Protein 8ZMX (pdb70)

Nearest PDB structures (foldseek):
  8zmx-assembly1_A  TM=1.003E+00  e=3.576E-65  Bacillus thermozeamaize
  8zmx-assembly1_C-4  TM=9.922E-01  e=1.047E-55  Bacillus thermozeamaize
  3wyc-assembly1_B  TM=9.038E-01  e=1.986E-25  Ureibacillus thermosphaericus
  5gz3-assembly1_B  TM=9.061E-01  e=7.582E-25  Ureibacillus thermosphaericus
  5gz3-assembly1_A  TM=8.830E-01  e=1.574E-24  Ureibacillus thermosphaericus

Sequence (858 aa):
TERPIRVAIIGYGNIGQYALQAVEEAPDMELAGVVRRQSSLEKPLPRELHGVSVVSDVSALGQVDVAVLCTPTRETPAIAKELLARGIHTIDSFDIHQEIVQVRHELDEVARAHQAVAILAAGTDPGTCSMIRSILEFMAPYGITYTNVGPGMSMGHSVAVKAIEGVKDALALTIPIGTGLHRRMVYVELKERILQDPYFVHDETHVLQVDDVKQLIDRGIGVRMERKGVSGQTQNQLFTYEMRINNPALTSQVMIASARAAMRQKPGAYTMIEIPIIDFLYGDRDELIRRLVTERPIRVAIIGYGNIGQYALQAVEEAPDMELAGVVRRQSSLEKPLPRELHGVSVVSDVSALGQVDVAVLCTPTRETPAIAKELLARGIHTIDSFDIHQEIVQVRHELDEVARAHQAVAILAAGTDPGTCSMIRSILEFMAPYGITYTNVGPGMSMGHSVAVKAIEGVKDALALTIPIGTGLHRRMVYVEERILQDDETHVLQVDDVKQLIDRGIGVRMERKGVSGQTQNQLFTYEMRINNPALTSQVMIASARAAMRQKPGAYTMIEIPIIDFLYGDRDELIRRLVRTERPIRVAIIGYGNIGQYALQAVEEAPDMELAGVVRRQSSLEKPLPGVSVVSDVSALGQVDVAVLCTPTRETPAIAKELLARGIHTIDSFDIHQEIVQVRHELDEVARAHQAVAILAAGTDPGTCSMIRSILEFMAPYGITYTNVGPGMSMGHSVAVKAIEGVKDALALTIPIGTGLHRRMVYVFVHDETHVLQVDDVKQLIDRGIGVRMERKGVSGQTQNQLFTYEMRINNPALTSQVMIASARAAMRQKPGAYTMIEIPIIDFLYGDRDELIRRLV

Foldseek 3Di:
DPQAAEEEEEDCDLLNVLLQVLQVPDPRHDYLAYADDPVVVVPDDDPVCVVGHYYNDCVVSPHHQEYEYPDDLVCPLVVQLVCLLVQHEYEYQRPDVVCVVVSQVVQFVSQLVRFFEYEYNPFPCSRVVVQVVVVVCLQFVFWDKAKFKAWAFDVVVLVVQCPDPQFVHKTKIWHGPDPNATAIEMETERVPDPPPCPPCPVHHYDYHYDHDVVVVHDQWIKMKMWIFHHRPHDGGDIDIDMDTDRRSNRRSNSRVLVSQLRVPDGTGYHYPNVGPPVSSDDDDPVVCVVVPD/DDAAAEEEEEACDDLNVLLVVLQVVPPRHDYLAYAYDPVCVVDDDDPVCVVGPYYNDCVVSPDHQEYEYPDDQVCVLVVLLVCLLQVHEYEYLRPPVVCCVVSQVVSFVSQQVRFYEYAYNPFVVSHVVVLVVVVVCVQFVFWDKAKFKAWAWDDCVLVVVCDPDPQVHKTWIWHGPDRNATEIEIEGCDDDDPVHHYDYYYDVDRVVVDDQWIKIWMWIFHHRPNRGGDIDIDMDIDRRSNRGSNRRVLVSQLRVVDTGGYHYRNRGPPQSSDDDDPVVCVVVPD/DDDAAAEEEEEACDPLNVLLVVLQVPPPRHDYLAYAYDPVCVPPDDPVGHYYNDCVVSPDHQEYEYPDDQVCVLVVQLVCLLVLHEYEEQRDDVVCVVVSQVVQFVSQQVSFYEYEYNCFPCSHVVVVVVVVVCQQFVFWDKAKFKAKAFDVVVQVVVCPDDDQHGKTKIWHGPDRNDTEIEMECHPPHHYHYYYDDDRVVVHDQKIKIKMWIFGHGPHRGGDIDIDIDTGRRSNRGSNSRVLVRQLRVVDTGGYDYPNVGPPCSSDDDDPVVCVVVPD

Radius of gyration: 31.85 Å; Cα contacts (8 Å, |Δi|>4): 1943; chains: 3; bounding box: 100×87×89 Å

InterPro domains:
  IPR000683 Gfo/Idh/MocA-like oxidoreductase, N-terminal [PF01408] (10-96)
  IPR010190 Diaminopimelate dehydrogenase, Ddh [PIRSF025648] (9-307)
  IPR010190 Diaminopimelate dehydrogenase, Ddh [TIGR01921] (10-307)
  IPR032094 Meso-diaminopimelate D-dehydrogenase, C-terminal [PF16654] (128-186)
  IPR036291 NAD(P)-binding domain superfamily [SSF51735] (9-148)

Structure (mmCIF, N/CA/C/O backbone):
data_8ZMX
#
_entry.id   8ZMX
#
_cell.length_a   157.090
_cell.length_b   157.090
_cell.length_c   111.450
_cell.angle_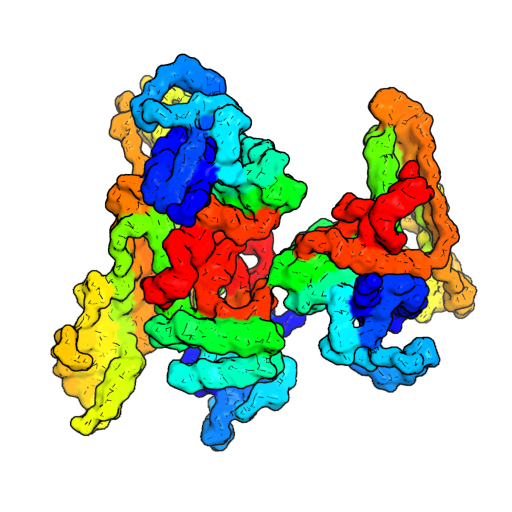alpha   90.00
_cell.angle_beta   90.00
_cell.angle_gamma   90.00
#
_symmetry.space_group_name_H-M   'P 43 21 2'
#
loop_
_entity.id
_entity.type
_entity.pdbx_description
1 polymer 'Meso-diaminopimelate D-dehydrogenase'
2 non-polymer 'NADP NICOTINAMIDE-ADENINE-DINUCLEOTIDE PHOSPHATE'
3 water water
#
loop_
_atom_site.group_PDB
_atom_site.id
_atom_site.type_symbol
_atom_site.label_atom_id
_atom_site.label_alt_id
_atom_site.label_comp_id
_atom_site.label_asym_id
_atom_site.label_entity_id
_atom_site.label_seq_id
_atom_site.pdbx_PDB_ins_code
_atom_site.Cartn_x
_atom_site.Cartn_y
_atom_site.Cartn_z
_atom_site.occupancy
_atom_site.B_iso_or_equiv
_atom_site.auth_seq_id
_atom_site.auth_comp_id
_atom_site.auth_asym_id
_atom_site.auth_atom_id
_atom_site.pdbx_PDB_model_num
ATOM 1 N N . THR A 1 12 ? 3.476 -0.495 23.989 1.00 76.96 6 THR A N 1
ATOM 2 C CA . THR A 1 12 ? 3.514 -1.611 24.927 1.00 73.09 6 THR A CA 1
ATOM 3 C C . THR A 1 12 ? 4.704 -1.545 25.918 1.00 76.22 6 THR A C 1
ATOM 4 O O . THR A 1 12 ? 4.835 -2.437 26.761 1.00 85.50 6 THR A O 1
ATOM 8 N N . GLU A 1 13 ? 5.538 -0.498 25.799 1.00 58.72 7 GLU A N 1
ATOM 9 C CA . GLU A 1 13 ? 6.652 -0.117 26.694 1.00 71.48 7 GLU A CA 1
ATOM 10 C C . GLU A 1 13 ? 7.983 -0.200 25.957 1.00 71.11 7 GLU A C 1
ATOM 11 O O . GLU A 1 13 ? 8.579 0.837 25.650 1.00 71.25 7 GLU A O 1
ATOM 17 N N . ARG A 1 14 ? 8.467 -1.410 25.681 1.00 62.77 8 ARG A N 1
ATOM 18 C CA . ARG A 1 14 ? 9.608 -1.604 24.790 1.00 63.82 8 ARG A CA 1
ATOM 19 C C . ARG A 1 14 ? 9.174 -2.588 23.715 1.00 62.08 8 ARG A C 1
ATOM 20 O O . ARG A 1 14 ? 9.254 -3.807 23.924 1.00 61.57 8 ARG A O 1
ATOM 28 N N . PRO A 1 15 ? 8.728 -2.113 22.556 1.00 67.18 9 PRO A N 1
ATOM 29 C CA . PRO A 1 15 ? 8.184 -3.027 21.538 1.00 61.98 9 PRO A CA 1
ATOM 30 C C . PRO A 1 15 ? 9.195 -4.055 21.045 1.00 59.83 9 PRO A C 1
ATOM 31 O O . PRO A 1 15 ? 10.406 -3.901 21.187 1.00 57.27 9 PRO A O 1
ATOM 35 N N . ILE A 1 16 ? 8.665 -5.125 20.447 1.00 63.24 10 ILE A N 1
ATOM 36 C CA . ILE A 1 16 ? 9.495 -6.156 19.828 1.00 59.38 10 ILE A CA 1
ATOM 37 C C . ILE A 1 16 ? 10.048 -5.617 18.508 1.00 62.90 10 ILE A C 1
ATOM 38 O O . ILE A 1 16 ? 9.286 -5.174 17.634 1.00 61.96 10 ILE A O 1
ATOM 43 N N . ARG A 1 17 ? 11.382 -5.625 18.362 1.00 57.32 11 ARG A N 1
ATOM 44 C CA . ARG A 1 17 ? 12.025 -5.158 17.131 1.00 56.90 11 ARG A CA 1
ATOM 45 C C . ARG A 1 17 ? 12.137 -6.310 16.140 1.00 57.81 11 ARG A C 1
ATOM 46 O O . ARG A 1 17 ? 12.849 -7.298 16.390 1.00 56.18 11 ARG A O 1
ATOM 54 N N . VAL A 1 18 ? 11.455 -6.175 15.009 1.00 53.84 12 VAL A N 1
ATOM 55 C CA . VAL A 1 18 ? 11.310 -7.261 14.042 1.00 53.92 12 VAL A CA 1
ATOM 56 C C . VAL A 1 18 ? 12.024 -6.865 12.766 1.00 53.04 12 VAL A C 1
ATOM 57 O O . VAL A 1 18 ? 11.908 -5.722 12.304 1.00 58.67 12 VAL A O 1
ATOM 61 N N . ALA A 1 19 ? 12.783 -7.800 12.218 1.00 50.96 13 ALA A N 1
ATOM 62 C CA . ALA A 1 19 ? 13.458 -7.642 10.941 1.00 56.86 13 ALA A CA 1
ATOM 63 C C . ALA A 1 19 ? 12.803 -8.562 9.918 1.00 56.99 13 ALA A C 1
ATOM 64 O O . ALA A 1 19 ? 12.513 -9.722 10.215 1.00 57.22 13 ALA A O 1
ATOM 66 N N . ILE A 1 20 ? 12.570 -8.056 8.714 1.00 55.70 14 ILE A N 1
ATOM 67 C CA . ILE A 1 20 ? 12.020 -8.862 7.632 1.00 58.23 14 ILE A CA 1
ATOM 68 C C . ILE A 1 20 ? 13.160 -9.294 6.711 1.00 57.25 14 ILE A C 1
ATOM 69 O O . ILE A 1 20 ? 13.928 -8.454 6.231 1.00 62.27 14 ILE A O 1
ATOM 74 N N . ILE A 1 21 ? 13.274 -10.594 6.462 1.00 52.59 15 ILE A N 1
ATOM 75 C CA . ILE A 1 21 ? 14.379 -11.161 5.690 1.00 56.89 15 ILE A CA 1
ATOM 76 C C . ILE A 1 21 ? 13.851 -11.616 4.336 1.00 58.80 15 ILE A C 1
ATOM 77 O O . ILE A 1 21 ? 13.174 -12.646 4.237 1.00 58.88 15 ILE A O 1
ATOM 82 N N . GLY A 1 22 ? 14.184 -10.875 3.281 1.00 62.23 16 GLY A N 1
ATOM 83 C CA . GLY A 1 22 ? 13.647 -11.178 1.968 1.00 62.81 16 GLY A CA 1
ATOM 84 C C . GLY A 1 22 ? 12.392 -10.385 1.688 1.00 63.04 16 GLY A C 1
ATOM 85 O O . GLY A 1 22 ? 11.355 -10.586 2.330 1.00 65.66 16 GLY A O 1
ATOM 86 N N . TYR A 1 23 ? 12.486 -9.464 0.739 1.00 63.18 17 TYR A N 1
ATOM 87 C CA . TYR A 1 23 ? 11.377 -8.589 0.391 1.00 60.92 17 TYR A CA 1
ATOM 88 C C . TYR A 1 23 ? 10.718 -9.072 -0.902 1.00 65.36 17 TYR A C 1
ATOM 89 O O . TYR A 1 23 ? 10.819 -8.451 -1.960 1.00 74.45 17 TYR A O 1
ATOM 98 N N . GLY A 1 24 ? 10.050 -10.214 -0.799 1.00 64.25 18 GLY A N 1
ATOM 99 C CA . GLY A 1 24 ? 9.193 -10.772 -1.841 1.00 65.34 18 GLY A CA 1
ATOM 100 C C . GLY A 1 24 ? 7.720 -10.575 -1.527 1.00 67.86 18 GLY A C 1
ATOM 101 O O . GLY A 1 24 ? 7.335 -9.642 -0.807 1.00 61.58 18 GLY A O 1
ATOM 102 N N . ASN A 1 25 ? 6.875 -11.464 -2.067 1.00 62.15 19 ASN A N 1
ATOM 103 C CA . ASN A 1 25 ? 5.447 -11.350 -1.782 1.00 65.46 19 ASN A CA 1
ATOM 104 C C . ASN A 1 25 ? 5.183 -11.300 -0.285 1.00 64.31 19 ASN A C 1
ATOM 105 O O . ASN A 1 25 ? 4.546 -10.373 0.221 1.00 64.19 19 ASN A O 1
ATOM 110 N N . ILE A 1 26 ? 5.683 -12.302 0.440 1.00 62.58 20 ILE A N 1
ATOM 111 C CA . ILE A 1 26 ? 5.427 -12.397 1.869 1.00 56.14 20 ILE A CA 1
ATOM 112 C C . ILE A 1 26 ? 6.057 -11.245 2.644 1.00 61.38 20 ILE A C 1
ATOM 113 O O . ILE A 1 26 ? 5.491 -10.782 3.643 1.00 59.70 20 ILE A O 1
ATOM 118 N N . GLY A 1 27 ? 7.219 -10.758 2.209 1.00 59.58 21 GLY A N 1
ATOM 119 C CA . GLY A 1 27 ? 7.838 -9.647 2.912 1.00 60.60 21 GLY A CA 1
ATOM 120 C C . GLY A 1 27 ? 7.050 -8.352 2.797 1.00 60.35 21 GLY A C 1
ATOM 121 O O . GLY A 1 27 ? 7.004 -7.556 3.742 1.00 57.04 21 GLY A O 1
ATOM 122 N N . GLN A 1 28 ? 6.426 -8.110 1.642 1.00 57.98 22 GLN A N 1
ATOM 123 C CA . GLN A 1 28 ? 5.624 -6.897 1.539 1.00 59.03 22 GLN A CA 1
ATOM 124 C C . GLN A 1 28 ? 4.406 -6.976 2.440 1.00 56.96 22 GLN A C 1
ATOM 125 O O . GLN A 1 28 ? 4.071 -6.001 3.119 1.00 56.77 22 GLN A O 1
ATOM 131 N N . TYR A 1 29 ? 3.754 -8.136 2.500 1.00 56.85 23 TYR A N 1
ATOM 132 C CA . TYR A 1 29 ? 2.612 -8.254 3.396 1.00 53.58 23 TYR A CA 1
ATOM 133 C C . TYR A 1 29 ? 3.042 -8.226 4.857 1.00 52.85 23 TYR A C 1
ATOM 134 O O . TYR A 1 29 ? 2.398 -7.554 5.682 1.00 49.25 23 TYR A O 1
ATOM 143 N N . ALA A 1 30 ? 4.152 -8.913 5.181 1.00 52.21 24 ALA A N 1
ATOM 144 C CA . ALA A 1 30 ? 4.690 -8.941 6.549 1.00 56.87 24 ALA A CA 1
ATOM 145 C C . ALA A 1 30 ? 5.010 -7.554 7.074 1.00 50.37 24 ALA A C 1
ATOM 146 O O . ALA A 1 30 ? 4.880 -7.301 8.277 1.00 50.61 24 ALA A O 1
ATOM 148 N N . LEU A 1 31 ? 5.407 -6.641 6.193 1.00 52.61 25 LEU A N 1
ATOM 149 C CA . LEU A 1 31 ? 5.658 -5.267 6.622 1.00 55.77 25 LEU A CA 1
ATOM 150 C C . LEU A 1 31 ? 4.382 -4.603 7.125 1.00 56.01 25 LEU A C 1
ATOM 151 O O . LEU A 1 31 ? 4.393 -3.916 8.153 1.00 58.07 25 LEU A O 1
ATOM 156 N N . GLN A 1 32 ? 3.265 -4.811 6.425 1.00 54.66 26 GLN A N 1
ATOM 157 C CA . GLN A 1 32 ? 1.982 -4.333 6.925 1.00 54.45 26 GLN A CA 1
ATOM 158 C C . GLN A 1 32 ? 1.600 -4.995 8.246 1.00 57.77 26 GLN A C 1
ATOM 159 O O . GLN A 1 32 ? 1.124 -4.316 9.167 1.00 62.42 26 GLN A O 1
ATOM 165 N N . ALA A 1 33 ? 1.786 -6.314 8.365 1.00 48.71 27 ALA A N 1
ATOM 166 C CA . ALA A 1 33 ? 1.483 -6.971 9.636 1.00 50.75 27 ALA A CA 1
ATOM 167 C C . ALA A 1 33 ? 2.302 -6.385 10.777 1.00 53.27 27 ALA A C 1
ATOM 168 O O . ALA A 1 33 ? 1.772 -6.125 11.865 1.00 53.72 27 ALA A O 1
ATOM 170 N N . VAL A 1 34 ? 3.605 -6.182 10.557 1.00 53.40 28 VAL A N 1
ATOM 171 C CA . VAL A 1 34 ? 4.443 -5.580 11.597 1.00 54.93 28 VAL A CA 1
ATOM 172 C C . VAL A 1 34 ? 3.933 -4.183 11.950 1.00 54.62 28 VAL A C 1
ATOM 173 O O . VAL A 1 34 ? 3.798 -3.822 13.131 1.00 55.27 28 VAL A O 1
ATOM 177 N N . GLU A 1 35 ? 3.628 -3.379 10.929 1.00 54.79 29 GLU A N 1
ATOM 178 C CA . GLU A 1 35 ? 3.144 -2.031 11.192 1.00 55.70 29 GLU A CA 1
ATOM 179 C C . GLU A 1 35 ? 1.922 -2.068 12.097 1.00 58.55 29 GLU A C 1
ATOM 180 O O . GLU A 1 35 ? 1.915 -1.456 13.169 1.00 61.30 29 GLU A O 1
ATOM 186 N N . GLU A 1 36 ? 0.913 -2.863 11.721 1.00 60.85 30 GLU A N 1
ATOM 187 C CA . GLU A 1 36 ? -0.356 -2.906 12.445 1.00 56.10 30 GLU A CA 1
ATOM 188 C C . GLU A 1 36 ? -0.227 -3.486 13.852 1.00 55.36 30 GLU A C 1
ATOM 189 O O . GLU A 1 36 ? -1.071 -3.205 14.707 1.00 58.61 30 GLU A O 1
ATOM 195 N N . ALA A 1 37 ? 0.762 -4.336 14.103 1.00 50.57 31 ALA A N 1
ATOM 196 C CA . ALA A 1 37 ? 0.813 -5.011 15.390 1.00 49.90 31 ALA A CA 1
ATOM 197 C C . ALA A 1 37 ? 1.205 -4.008 16.478 1.00 57.04 31 ALA A C 1
ATOM 198 O O . ALA A 1 37 ? 2.198 -3.280 16.327 1.00 57.93 31 ALA A O 1
ATOM 200 N N . PRO A 1 38 ? 0.464 -3.949 17.583 1.00 55.02 32 PRO A N 1
ATOM 201 C CA . PRO A 1 38 ? 0.707 -2.901 18.582 1.00 51.77 32 PRO A CA 1
ATOM 202 C C . PRO A 1 38 ? 1.940 -3.124 19.415 1.00 60.96 32 PRO A C 1
ATOM 203 O O . PRO A 1 38 ? 2.462 -2.150 19.972 1.00 61.24 32 PRO A O 1
ATOM 207 N N . ASP A 1 39 ? 2.398 -4.366 19.565 1.00 60.50 33 ASP A N 1
ATOM 208 C CA . ASP A 1 39 ? 3.553 -4.662 20.402 1.00 59.90 33 ASP A CA 1
ATOM 209 C C . ASP A 1 39 ? 4.848 -4.791 19.598 1.00 62.17 33 ASP A C 1
ATOM 210 O O . ASP A 1 39 ? 5.864 -5.222 20.152 1.00 62.28 33 ASP A O 1
ATOM 215 N N . MET A 1 40 ? 4.859 -4.402 18.324 1.00 53.54 34 MET A N 1
ATOM 216 C CA . MET A 1 40 ? 6.085 -4.541 17.566 1.00 56.54 34 MET A CA 1
ATOM 217 C C . MET A 1 40 ? 6.318 -3.312 16.717 1.00 58.13 34 MET A C 1
ATOM 218 O O . MET A 1 40 ? 5.383 -2.584 16.383 1.00 60.48 34 MET A O 1
ATOM 223 N N . GLU A 1 41 ? 7.588 -3.141 16.329 1.00 57.63 35 GLU A N 1
ATOM 224 C CA . GLU A 1 41 ? 8.048 -2.086 15.443 1.00 56.16 35 GLU A CA 1
ATOM 225 C C . GLU A 1 41 ? 9.063 -2.685 14.478 1.00 54.05 35 GLU A C 1
ATOM 226 O O . GLU A 1 41 ? 9.793 -3.617 14.827 1.00 52.18 35 GLU A O 1
ATOM 232 N N . LEU A 1 42 ? 9.090 -2.162 13.253 1.00 49.31 36 LEU A N 1
ATOM 233 C CA . LEU A 1 42 ? 9.967 -2.697 12.222 1.00 52.23 36 LEU A CA 1
ATOM 234 C C . LEU A 1 42 ? 11.401 -2.224 12.439 1.00 59.29 36 LEU A C 1
ATOM 235 O O . LEU A 1 42 ? 11.654 -1.026 12.558 1.00 60.12 36 LEU A O 1
ATOM 240 N N . ALA A 1 43 ? 12.341 -3.163 12.482 1.00 57.55 37 ALA A N 1
ATOM 241 C CA . ALA A 1 43 ? 13.751 -2.815 12.625 1.00 61.99 37 ALA A CA 1
ATOM 242 C C . ALA A 1 43 ? 14.411 -2.505 11.288 1.00 59.02 37 ALA A C 1
ATOM 243 O O . ALA A 1 43 ? 15.374 -1.739 11.233 1.00 59.17 37 ALA A O 1
ATOM 245 N N . GLY A 1 44 ? 13.900 -3.072 10.224 1.00 57.81 38 GLY A N 1
ATOM 246 C CA . GLY A 1 44 ? 14.487 -2.920 8.913 1.00 60.38 38 GLY A CA 1
ATOM 247 C C . GLY A 1 44 ? 14.180 -4.156 8.098 1.00 60.36 38 GLY A C 1
ATOM 248 O O . GLY A 1 44 ? 13.586 -5.121 8.583 1.00 56.49 38 GLY A O 1
ATOM 249 N N . VAL A 1 45 ? 14.607 -4.104 6.844 1.00 62.98 39 VAL A N 1
ATOM 250 C CA . VAL A 1 45 ? 14.480 -5.205 5.900 1.00 62.59 39 VAL A CA 1
ATOM 251 C C . VAL A 1 45 ? 15.880 -5.612 5.468 1.00 64.13 39 VAL A C 1
ATOM 252 O O . VAL A 1 45 ? 16.732 -4.740 5.254 1.00 63.63 39 VAL A O 1
ATOM 256 N N . VAL A 1 46 ? 16.112 -6.922 5.325 1.00 51.65 40 VAL A N 1
ATOM 257 C CA . VAL A 1 46 ? 17.392 -7.451 4.866 1.00 57.14 40 VAL A CA 1
ATOM 258 C C . VAL A 1 46 ? 17.193 -8.067 3.486 1.00 61.69 40 VAL A C 1
ATOM 259 O O . VAL A 1 46 ? 16.311 -8.918 3.303 1.00 68.15 40 VAL A O 1
ATOM 263 N N . ARG A 1 47 ? 18.008 -7.641 2.512 1.00 64.75 41 ARG A N 1
ATOM 264 C CA . ARG A 1 47 ? 17.890 -8.074 1.123 1.00 61.47 41 ARG A CA 1
ATOM 265 C C . ARG A 1 47 ? 19.265 -8.482 0.607 1.00 70.33 41 ARG A C 1
ATOM 266 O O . ARG A 1 47 ? 20.296 -8.018 1.122 1.00 67.42 41 ARG A O 1
ATOM 274 N N . ARG A 1 48 ? 19.282 -9.344 -0.424 1.00 62.26 42 ARG A N 1
ATOM 275 C CA . ARG A 1 48 ? 20.535 -9.625 -1.131 1.00 71.11 42 ARG A CA 1
ATOM 276 C C . ARG A 1 48 ? 21.121 -8.333 -1.708 1.00 76.19 42 ARG A C 1
ATOM 277 O O . ARG A 1 48 ? 20.390 -7.391 -2.045 1.00 72.52 42 ARG A O 1
ATOM 285 N N . GLN A 1 49 ? 22.457 -8.298 -1.850 1.00 75.91 43 GLN A N 1
ATOM 286 C CA . GLN A 1 49 ? 23.109 -7.081 -2.346 1.00 76.21 43 GLN A CA 1
ATOM 287 C C . GLN A 1 49 ? 22.626 -6.730 -3.746 1.00 77.09 43 GLN A C 1
ATOM 288 O O . GLN A 1 49 ? 22.489 -5.546 -4.082 1.00 77.08 43 GLN A O 1
ATOM 294 N N . SER A 1 50 ? 22.331 -7.752 -4.562 1.00 75.33 44 SER A N 1
ATOM 295 C CA . SER A 1 50 ? 21.768 -7.522 -5.891 1.00 75.62 44 SER A CA 1
ATOM 296 C C . SER A 1 50 ? 20.530 -6.640 -5.836 1.00 80.15 44 SER A C 1
ATOM 297 O O . SER A 1 50 ? 20.386 -5.717 -6.646 1.00 83.80 44 SER A O 1
ATOM 300 N N . SER A 1 51 ? 19.629 -6.897 -4.880 1.00 77.29 45 SER A N 1
ATOM 301 C CA . SER A 1 51 ? 18.380 -6.141 -4.828 1.00 78.03 45 SER A CA 1
ATOM 302 C C . SER A 1 51 ? 18.596 -4.736 -4.298 1.00 77.12 45 SER A C 1
ATOM 303 O O . SER A 1 51 ? 17.831 -3.828 -4.630 1.00 82.68 45 SER A O 1
ATOM 306 N N . LEU A 1 52 ? 19.605 -4.545 -3.449 1.00 78.26 46 LEU A N 1
ATOM 307 C CA . LEU A 1 52 ? 19.902 -3.207 -2.956 1.00 80.18 46 LEU A CA 1
ATOM 308 C C . LEU A 1 52 ? 20.300 -2.293 -4.101 1.00 84.13 46 LEU A C 1
ATOM 309 O O . LEU A 1 52 ? 19.980 -1.095 -4.088 1.00 80.78 46 LEU A O 1
ATOM 314 N N . GLU A 1 53 ? 20.974 -2.859 -5.109 1.00 85.07 47 GLU A N 1
ATOM 315 C CA . GLU A 1 53 ? 21.398 -2.130 -6.293 1.00 82.81 47 GLU A CA 1
ATOM 316 C C . GLU A 1 53 ? 20.227 -1.779 -7.200 1.00 86.26 47 GLU A C 1
ATOM 317 O O . GLU A 1 53 ? 20.326 -0.836 -7.992 1.00 91.64 47 GLU A O 1
ATOM 323 N N . LYS A 1 54 ? 19.120 -2.490 -7.096 1.00 82.34 48 LYS A N 1
ATOM 324 C CA . LYS A 1 54 ? 17.918 -2.044 -7.772 1.00 85.24 48 LYS A CA 1
ATOM 325 C C . LYS A 1 54 ? 17.340 -0.858 -7.010 1.00 84.70 48 LYS A C 1
ATOM 326 O O . LYS A 1 54 ? 17.706 -0.626 -5.854 1.00 85.65 48 LYS A O 1
ATOM 332 N N . PRO A 1 55 ? 16.466 -0.070 -7.637 1.00 89.79 49 PRO A N 1
ATOM 333 C CA . PRO A 1 55 ? 15.961 1.141 -6.976 1.00 84.32 49 PRO A CA 1
ATOM 334 C C . PRO A 1 55 ? 15.122 0.824 -5.749 1.00 86.25 49 PRO A C 1
ATOM 335 O O . PRO A 1 55 ? 14.642 -0.294 -5.559 1.00 92.38 49 PRO A O 1
ATOM 339 N N . LEU A 1 56 ? 14.951 1.842 -4.904 1.00 84.56 50 LEU A N 1
ATOM 340 C CA . LEU A 1 56 ? 14.229 1.652 -3.646 1.00 84.15 50 LEU A CA 1
ATOM 341 C C . LEU A 1 56 ? 12.724 1.786 -3.863 1.00 88.49 50 LEU A C 1
ATOM 342 O O . LEU A 1 56 ? 12.268 2.807 -4.388 1.00 89.84 50 LEU A O 1
ATOM 347 N N . PRO A 1 57 ? 11.930 0.800 -3.450 1.00 86.92 51 PRO A N 1
ATOM 348 C CA . PRO A 1 57 ? 10.468 0.933 -3.519 1.00 82.62 51 PRO A CA 1
ATOM 349 C C . PRO A 1 57 ? 9.949 2.040 -2.606 1.00 82.53 51 PRO A C 1
ATOM 350 O O . PRO A 1 57 ? 10.573 2.419 -1.614 1.00 87.31 51 PRO A O 1
ATOM 354 N N . ARG A 1 58 ? 8.763 2.546 -2.939 1.00 76.91 52 ARG A N 1
ATOM 355 C CA . ARG A 1 58 ? 8.240 3.702 -2.216 1.00 84.23 52 ARG A CA 1
ATOM 356 C C . ARG A 1 58 ? 7.834 3.350 -0.790 1.00 88.73 52 ARG A C 1
ATOM 357 O O . ARG A 1 58 ? 7.919 4.197 0.115 1.00 91.01 52 ARG A O 1
ATOM 365 N N . GLU A 1 59 ? 7.320 2.133 -0.581 1.00 86.67 53 GLU A N 1
ATOM 366 C CA . GLU A 1 59 ? 6.831 1.750 0.737 1.00 82.61 53 GLU A CA 1
ATOM 367 C C . GLU A 1 59 ? 7.976 1.654 1.732 1.00 81.37 53 GLU A C 1
ATOM 368 O O . GLU A 1 59 ? 7.743 1.733 2.942 1.00 82.43 53 GLU A O 1
ATOM 374 N N . LEU A 1 60 ? 9.211 1.518 1.237 1.00 77.37 54 LEU A N 1
ATOM 375 C CA . LEU A 1 60 ? 10.416 1.386 2.044 1.00 80.08 54 LEU A CA 1
ATOM 376 C C . LEU A 1 60 ? 11.122 2.728 2.263 1.00 81.60 54 LEU A C 1
ATOM 377 O O . LEU A 1 60 ? 12.266 2.749 2.733 1.00 81.61 54 LEU A O 1
ATOM 382 N N . HIS A 1 61 ? 10.480 3.845 1.929 1.00 83.38 55 HIS A N 1
ATOM 383 C CA . HIS A 1 61 ? 11.076 5.149 2.197 1.00 86.63 55 HIS A CA 1
ATOM 384 C C . HIS A 1 61 ? 11.068 5.397 3.699 1.00 80.42 55 HIS A C 1
ATOM 385 O O . HIS A 1 61 ? 10.016 5.340 4.344 1.00 80.10 55 HIS A O 1
ATOM 392 N N . GLY A 1 62 ? 12.237 5.665 4.258 1.00 79.74 56 GLY A N 1
ATOM 393 C CA . GLY A 1 62 ? 12.363 5.783 5.692 1.00 76.98 56 GLY A CA 1
ATOM 394 C C . GLY A 1 62 ? 12.567 4.471 6.402 1.00 69.52 56 GLY A C 1
ATOM 395 O O . GLY A 1 62 ? 12.513 4.441 7.634 1.00 72.03 56 GLY A O 1
ATOM 396 N N . VAL A 1 63 ? 12.797 3.389 5.666 1.00 69.15 57 VAL A N 1
ATOM 397 C CA . VAL A 1 63 ? 13.015 2.064 6.233 1.00 71.60 57 VAL A CA 1
ATOM 398 C C . VAL A 1 63 ? 14.479 1.696 6.044 1.00 63.83 57 VAL A C 1
ATOM 399 O O . VAL A 1 63 ? 14.993 1.726 4.921 1.00 61.20 57 VAL A O 1
ATOM 403 N N . SER A 1 64 ? 15.142 1.329 7.132 1.00 64.82 58 SER A N 1
ATOM 404 C CA . SER A 1 64 ? 16.470 0.745 7.018 1.00 63.13 58 SER A CA 1
ATOM 405 C C . SER A 1 64 ? 16.407 -0.513 6.151 1.00 65.92 58 SER A C 1
ATOM 406 O O . SER A 1 64 ? 15.661 -1.456 6.454 1.00 64.39 58 SER A O 1
ATOM 409 N N . VAL A 1 65 ? 17.166 -0.518 5.057 1.00 62.30 59 VAL A N 1
ATOM 410 C CA . VAL A 1 65 ? 17.160 -1.615 4.093 1.00 64.83 59 VAL A CA 1
ATOM 411 C C . VAL A 1 65 ? 18.612 -1.978 3.802 1.00 58.99 59 VAL A C 1
ATOM 412 O O . VAL A 1 65 ? 19.336 -1.198 3.174 1.00 66.69 59 VAL A O 1
ATOM 416 N N . VAL A 1 66 ? 19.043 -3.154 4.254 1.00 60.47 60 VAL A N 1
ATOM 417 C CA . VAL A 1 66 ? 20.460 -3.492 4.375 1.00 62.57 60 VAL A CA 1
ATOM 418 C C . VAL A 1 66 ? 20.685 -4.916 3.877 1.00 65.99 60 VAL A C 1
ATOM 419 O O . VAL A 1 66 ? 19.734 -5.648 3.597 1.00 65.79 60 VAL A O 1
ATOM 423 N N . SER A 1 67 ? 21.967 -5.324 3.804 1.00 63.60 61 SER A N 1
ATOM 424 C CA . SER A 1 67 ? 22.309 -6.672 3.346 1.00 63.61 61 SER A CA 1
ATOM 425 C C . SER A 1 67 ? 22.616 -7.670 4.463 1.00 62.99 61 SER A C 1
ATOM 426 O O . SER A 1 67 ? 22.744 -8.869 4.177 1.00 60.55 61 SER A O 1
ATOM 429 N N . ASP A 1 68 ? 22.793 -7.215 5.700 1.00 64.66 62 ASP A N 1
ATOM 430 C CA . ASP A 1 68 ? 22.997 -8.097 6.841 1.00 64.00 62 ASP A CA 1
ATOM 431 C C . ASP A 1 68 ? 22.245 -7.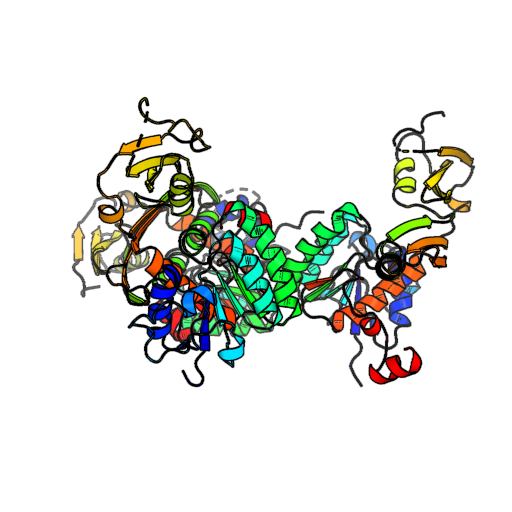522 8.032 1.00 64.89 62 ASP A C 1
ATOM 432 O O . ASP A 1 68 ? 22.132 -6.303 8.188 1.00 61.97 62 ASP A O 1
ATOM 437 N N . VAL A 1 69 ? 21.748 -8.415 8.887 1.00 58.93 63 VAL A N 1
ATOM 438 C CA . VAL A 1 69 ? 20.986 -8.000 10.055 1.00 62.65 63 VAL A CA 1
ATOM 439 C C . VAL A 1 69 ? 21.819 -7.223 11.073 1.00 62.94 63 VAL A C 1
ATOM 440 O O . VAL A 1 69 ? 21.248 -6.478 11.883 1.00 61.78 63 VAL A O 1
ATOM 444 N N . SER A 1 70 ? 23.145 -7.328 11.018 1.00 63.62 64 SER A N 1
ATOM 445 C CA . SER A 1 70 ? 24.009 -6.565 11.956 1.00 69.66 64 SER A CA 1
ATOM 446 C C . SER A 1 70 ? 23.775 -5.068 11.761 1.00 71.19 64 SER A C 1
ATOM 447 O O . SER A 1 70 ? 23.750 -4.340 12.767 1.00 73.72 64 SER A O 1
ATOM 450 N N . ALA A 1 71 ? 23.612 -4.641 10.512 1.00 66.06 65 ALA A N 1
ATOM 451 C CA . ALA A 1 71 ? 23.362 -3.233 10.224 1.00 65.26 65 ALA A CA 1
ATOM 452 C C . ALA A 1 71 ? 22.048 -2.731 10.814 1.00 69.92 65 ALA A C 1
ATOM 453 O O . ALA A 1 71 ? 21.819 -1.518 10.850 1.00 67.57 65 ALA A O 1
ATOM 455 N N . LEU A 1 72 ? 21.162 -3.625 11.234 1.00 77.28 66 LEU A N 1
ATOM 456 C CA . LEU A 1 72 ? 19.904 -3.187 11.822 1.00 78.52 66 LEU A CA 1
ATOM 457 C C . LEU A 1 72 ? 20.047 -2.902 13.297 1.00 79.72 66 LEU A C 1
ATOM 458 O O . LEU A 1 72 ? 19.364 -2.017 13.814 1.00 77.89 66 LEU A O 1
ATOM 463 N N . GLY A 1 73 ? 20.953 -3.601 13.961 1.00 84.97 67 GLY A N 1
ATOM 464 C CA . GLY A 1 73 ? 21.200 -3.372 15.359 1.00 78.68 67 GLY A CA 1
ATOM 465 C C . GLY A 1 73 ? 20.004 -3.668 16.233 1.00 82.39 67 GLY A C 1
ATOM 466 O O . GLY A 1 73 ? 18.967 -2.997 16.141 1.00 88.40 67 GLY A O 1
ATOM 467 N N . GLN A 1 74 ? 20.143 -4.668 17.097 1.00 78.81 68 GLN A N 1
ATOM 468 C CA . GLN A 1 74 ? 19.108 -5.005 18.069 1.00 76.35 68 GLN A CA 1
ATOM 469 C C . GLN A 1 74 ? 17.842 -5.481 17.366 1.00 74.32 68 GLN A C 1
ATOM 470 O O . GLN A 1 74 ? 16.916 -4.709 17.094 1.00 74.59 68 GLN A O 1
ATOM 476 N N . VAL A 1 75 ? 17.814 -6.770 17.078 1.00 65.48 69 VAL A N 1
ATOM 477 C CA . VAL A 1 75 ? 16.721 -7.425 16.392 1.00 67.22 69 VAL A CA 1
ATOM 478 C C . VAL A 1 75 ? 16.252 -8.543 17.316 1.00 65.73 69 VAL A C 1
ATOM 479 O O . VAL A 1 75 ? 17.008 -9.487 17.578 1.00 64.75 69 VAL A O 1
ATOM 483 N N . ASP A 1 76 ? 15.029 -8.427 17.843 1.00 61.66 70 ASP A N 1
ATOM 484 C CA . ASP A 1 76 ? 14.482 -9.523 18.634 1.00 57.64 70 ASP A CA 1
ATOM 485 C C . ASP A 1 76 ? 14.150 -10.734 17.755 1.00 60.30 70 ASP A C 1
ATOM 486 O O . ASP A 1 76 ? 14.529 -11.870 18.076 1.00 53.50 70 ASP A O 1
ATOM 491 N N . VAL A 1 77 ? 13.454 -10.512 16.638 1.00 52.27 71 VAL A N 1
ATOM 492 C CA . VAL A 1 77 ? 12.921 -11.594 15.829 1.00 50.37 71 VAL A CA 1
ATOM 493 C C . VAL A 1 77 ? 13.200 -11.307 14.363 1.00 53.40 71 VAL A C 1
ATOM 494 O O . VAL A 1 77 ? 13.060 -10.169 13.908 1.00 57.15 71 VAL A O 1
ATOM 498 N N . ALA A 1 78 ? 13.597 -12.337 13.626 1.00 51.04 72 ALA A N 1
ATOM 499 C CA . ALA A 1 78 ? 13.746 -12.272 12.182 1.00 52.35 72 ALA A CA 1
ATOM 500 C C . ALA A 1 78 ? 12.619 -13.085 11.555 1.00 56.25 72 ALA A C 1
ATOM 501 O O . ALA A 1 78 ? 12.441 -14.266 11.882 1.00 60.74 72 ALA A O 1
ATOM 503 N N . VAL A 1 79 ? 11.846 -12.452 10.684 1.00 55.06 73 VAL A N 1
ATOM 504 C CA . VAL A 1 79 ? 10.721 -13.086 10.008 1.00 55.85 73 VAL A CA 1
ATOM 505 C C . VAL A 1 79 ? 11.220 -13.455 8.616 1.00 58.81 73 VAL A C 1
ATOM 506 O O . VAL A 1 79 ? 11.343 -12.599 7.734 1.00 57.57 73 VAL A O 1
ATOM 510 N N . LEU A 1 80 ? 11.529 -14.728 8.416 1.00 56.70 74 LEU A N 1
ATOM 511 C CA . LEU A 1 80 ? 12.155 -15.165 7.174 1.00 56.71 74 LEU A CA 1
ATOM 512 C C . LEU A 1 80 ? 11.106 -15.274 6.075 1.00 62.56 74 LEU A C 1
ATOM 513 O O . LEU A 1 80 ? 10.217 -16.125 6.141 1.00 61.55 74 LEU A O 1
ATOM 518 N N . CYS A 1 81 ? 11.221 -14.445 5.047 1.00 60.86 75 CYS A N 1
ATOM 519 C CA . CYS A 1 81 ? 10.330 -14.496 3.895 1.00 53.53 75 CYS A CA 1
ATOM 520 C C . CYS A 1 81 ? 11.084 -14.939 2.645 1.00 60.08 75 CYS A C 1
ATOM 521 O O . CYS A 1 81 ? 10.860 -14.437 1.544 1.00 60.75 75 CYS A O 1
ATOM 524 N N . THR A 1 82 ? 11.997 -15.905 2.817 1.00 62.67 76 THR A N 1
ATOM 525 C CA . THR A 1 82 ? 12.948 -16.369 1.821 1.00 61.32 76 THR A CA 1
ATOM 526 C C . THR A 1 82 ? 12.447 -17.635 1.139 1.00 61.99 76 THR A C 1
ATOM 527 O O . THR A 1 82 ? 11.535 -18.302 1.631 1.00 57.72 76 THR A O 1
ATOM 531 N N . PRO A 1 83 ? 12.992 -17.980 -0.027 1.00 65.21 77 PRO A N 1
ATOM 532 C CA . PRO A 1 83 ? 12.532 -19.198 -0.714 1.00 62.84 77 PRO A CA 1
ATOM 533 C C . PRO A 1 83 ? 12.726 -20.420 0.160 1.00 63.57 77 PRO A C 1
ATOM 534 O O . PRO A 1 83 ? 13.700 -20.523 0.911 1.00 68.15 77 PRO A O 1
ATOM 538 N N . THR A 1 84 ? 11.773 -21.348 0.061 1.00 67.56 78 THR A N 1
ATOM 539 C CA . THR A 1 84 ? 11.785 -22.556 0.884 1.00 66.24 78 THR A CA 1
ATOM 540 C C . THR A 1 84 ? 13.167 -23.191 0.997 1.00 67.31 78 THR A C 1
ATOM 541 O O . THR A 1 84 ? 13.673 -23.407 2.102 1.00 66.97 78 THR A O 1
ATOM 545 N N . ARG A 1 85 ? 13.799 -23.477 -0.144 1.00 69.14 79 ARG A N 1
ATOM 546 C CA . ARG A 1 85 ? 15.069 -24.201 -0.128 1.00 71.64 79 ARG A CA 1
ATOM 547 C C . ARG A 1 85 ? 16.127 -23.484 0.699 1.00 70.54 79 ARG A C 1
ATOM 548 O O . ARG A 1 85 ? 16.932 -24.129 1.379 1.00 74.07 79 ARG A O 1
ATOM 556 N N . GLU A 1 86 ? 16.145 -22.158 0.664 1.00 66.66 80 GLU A N 1
ATOM 557 C CA . GLU A 1 86 ? 17.242 -21.420 1.275 1.00 64.99 80 GLU A CA 1
ATOM 558 C C . GLU A 1 86 ? 17.018 -21.109 2.750 1.00 64.28 80 GLU A C 1
ATOM 559 O O . GLU A 1 86 ? 17.949 -20.638 3.423 1.00 63.77 80 GLU A O 1
ATOM 565 N N . THR A 1 87 ? 15.817 -21.362 3.267 1.00 65.94 81 THR A N 1
ATOM 566 C CA . THR A 1 87 ? 15.380 -20.798 4.542 1.00 60.97 81 THR A CA 1
ATOM 567 C C . THR A 1 87 ? 15.924 -21.531 5.764 1.00 56.35 81 THR A C 1
ATOM 568 O O . THR A 1 87 ? 16.340 -20.862 6.720 1.00 54.69 81 THR A O 1
ATOM 572 N N . PRO A 1 88 ? 15.928 -22.875 5.807 1.00 59.05 82 PRO A N 1
ATOM 573 C CA . PRO A 1 88 ? 16.515 -23.537 6.998 1.00 59.93 82 PRO A CA 1
ATOM 574 C C . PRO A 1 88 ? 17.940 -23.091 7.268 1.00 59.97 82 PRO A C 1
ATOM 575 O O . PRO A 1 88 ? 18.289 -22.825 8.429 1.00 61.28 82 PRO A O 1
ATOM 579 N N . ALA A 1 89 ? 18.760 -22.946 6.212 1.00 60.46 83 ALA A N 1
ATOM 580 C CA . ALA A 1 89 ? 20.127 -22.455 6.386 1.00 61.46 83 ALA A CA 1
ATOM 581 C C . ALA A 1 89 ? 20.152 -21.005 6.852 1.00 62.19 83 ALA A C 1
ATOM 582 O O . ALA A 1 89 ? 20.986 -20.635 7.691 1.00 66.08 83 ALA A O 1
ATOM 584 N N . ILE A 1 90 ? 19.256 -20.160 6.326 1.00 57.77 84 ILE A N 1
ATOM 585 C CA . ILE A 1 90 ? 19.229 -18.779 6.803 1.00 57.02 84 ILE A CA 1
ATOM 586 C C . ILE A 1 90 ? 18.789 -18.725 8.264 1.00 55.91 84 ILE A C 1
ATOM 587 O O . ILE A 1 90 ? 19.387 -18.007 9.075 1.00 54.80 84 ILE A O 1
ATOM 592 N N . ALA A 1 91 ? 17.765 -19.510 8.634 1.00 51.37 85 ALA A N 1
ATOM 593 C CA . ALA A 1 91 ? 17.317 -19.550 10.027 1.00 57.31 85 ALA A CA 1
ATOM 594 C C . ALA A 1 91 ? 18.444 -19.959 10.974 1.00 60.28 85 ALA A C 1
ATOM 595 O O . ALA A 1 91 ? 18.652 -19.315 12.014 1.00 56.46 85 ALA A O 1
ATOM 597 N N . LYS A 1 92 ? 19.186 -21.026 10.635 1.00 59.63 86 LYS A N 1
ATOM 598 C CA . LYS A 1 92 ? 20.300 -21.450 11.490 1.00 62.81 86 LYS A CA 1
ATOM 599 C C . LYS A 1 92 ? 21.253 -20.295 11.814 1.00 63.88 86 LYS A C 1
ATOM 600 O O . LYS A 1 92 ? 21.608 -20.089 12.982 1.00 64.69 86 LYS A O 1
ATOM 606 N N . GLU A 1 93 ? 21.662 -19.514 10.803 1.00 59.49 87 GLU A N 1
ATOM 607 C CA . GLU A 1 93 ? 22.642 -18.453 11.062 1.00 61.81 87 GLU A CA 1
ATOM 608 C C . GLU A 1 93 ? 22.104 -17.439 12.058 1.00 59.80 87 GLU A C 1
ATOM 609 O O . GLU A 1 93 ? 22.799 -17.054 13.001 1.00 63.56 87 GLU A O 1
ATOM 615 N N . LEU A 1 94 ? 20.860 -16.991 11.866 1.00 62.59 88 LEU A N 1
ATOM 616 C CA . LEU A 1 94 ? 20.300 -15.990 12.768 1.00 55.73 88 LEU A CA 1
ATOM 617 C C . LEU A 1 94 ? 20.157 -16.538 14.183 1.00 58.80 88 LEU A C 1
ATOM 618 O O . LEU A 1 94 ? 20.583 -15.893 15.150 1.00 60.02 88 LEU A O 1
ATOM 623 N N . LEU A 1 95 ? 19.546 -17.723 14.324 1.00 54.77 89 LEU A N 1
ATOM 624 C CA . LEU A 1 95 ? 19.509 -18.417 15.611 1.00 58.95 89 LEU A CA 1
ATOM 625 C C . LEU A 1 95 ? 20.873 -18.387 16.302 1.00 63.24 89 LEU A C 1
ATOM 626 O O . LEU A 1 95 ? 20.992 -18.012 17.480 1.00 60.76 89 LEU A O 1
ATOM 631 N N . ALA A 1 96 ? 21.924 -18.752 15.552 1.00 61.33 90 ALA A N 1
ATOM 632 C CA . ALA A 1 96 ? 23.280 -18.760 16.086 1.00 61.30 90 ALA A CA 1
ATOM 633 C C . ALA A 1 96 ? 23.714 -17.400 16.624 1.00 62.60 90 ALA A C 1
ATOM 634 O O . ALA A 1 96 ? 24.636 -17.341 17.449 1.00 63.83 90 ALA A O 1
ATOM 636 N N . ARG A 1 97 ? 23.077 -16.307 16.195 1.00 58.53 91 ARG A N 1
ATOM 637 C CA . ARG A 1 97 ? 23.324 -15.009 16.810 1.00 57.23 91 ARG A CA 1
ATOM 638 C C . ARG A 1 97 ? 22.387 -14.717 17.976 1.00 57.33 91 ARG A C 1
ATOM 639 O O . ARG A 1 97 ? 22.412 -13.602 18.502 1.00 56.82 91 ARG A O 1
ATOM 647 N N . GLY A 1 98 ? 21.590 -15.699 18.416 1.00 62.29 92 GLY A N 1
ATOM 648 C CA . GLY A 1 98 ? 20.627 -15.474 19.479 1.00 53.76 92 GLY A CA 1
ATOM 649 C C . GLY A 1 98 ? 19.410 -14.685 19.046 1.00 59.27 92 GLY A C 1
ATOM 650 O O . GLY A 1 98 ? 18.700 -14.123 19.896 1.00 59.95 92 GLY A O 1
ATOM 651 N N . ILE A 1 99 ? 19.156 -14.616 17.740 1.00 56.71 93 ILE A N 1
ATOM 652 C CA . ILE A 1 99 ? 17.971 -13.976 17.178 1.00 58.24 93 ILE A CA 1
ATOM 653 C C . ILE A 1 99 ? 16.899 -15.033 16.923 1.00 56.79 93 ILE A C 1
ATOM 654 O O . ILE A 1 99 ? 17.142 -16.018 16.214 1.00 58.32 93 ILE A O 1
ATOM 659 N N . HIS A 1 100 ? 15.715 -14.838 17.494 1.00 57.56 94 HIS A N 1
ATOM 660 C CA . HIS A 1 100 ? 14.593 -15.727 17.215 1.00 56.11 94 HIS A CA 1
ATOM 661 C C . HIS A 1 100 ? 14.243 -15.675 15.730 1.00 53.48 94 HIS A C 1
ATOM 662 O O . HIS A 1 100 ? 14.445 -14.658 15.063 1.00 52.32 94 HIS A O 1
ATOM 669 N N . THR A 1 101 ? 13.705 -16.777 15.199 1.00 52.62 95 THR A N 1
ATOM 670 C CA . THR A 1 101 ? 13.308 -16.810 13.793 1.00 55.50 95 THR A CA 1
ATOM 671 C C . THR A 1 101 ? 11.913 -17.390 13.595 1.00 56.43 95 THR A C 1
ATOM 672 O O . THR A 1 101 ? 11.550 -18.414 14.188 1.00 58.12 95 THR A O 1
ATOM 676 N N . ILE A 1 102 ? 11.153 -16.747 12.719 1.00 53.29 96 ILE A N 1
ATOM 677 C CA . ILE A 1 102 ? 9.902 -17.283 12.205 1.00 51.54 96 ILE A CA 1
ATOM 678 C C . ILE A 1 102 ? 10.093 -17.601 10.729 1.00 54.08 96 ILE A C 1
ATOM 679 O O . ILE A 1 102 ? 10.737 -16.840 9.994 1.00 59.34 96 ILE A O 1
ATOM 684 N N . ASP A 1 103 ? 9.556 -18.730 10.297 1.00 49.44 97 ASP A N 1
ATOM 685 C CA . ASP A 1 103 ? 9.536 -19.058 8.886 1.00 55.05 97 ASP A CA 1
ATOM 686 C C . ASP A 1 103 ? 8.234 -19.782 8.601 1.00 54.34 97 ASP A C 1
ATOM 687 O O . ASP A 1 103 ? 7.502 -20.160 9.516 1.00 54.79 97 ASP A O 1
ATOM 692 N N . SER A 1 104 ? 7.936 -19.955 7.324 1.00 51.73 98 SER A N 1
ATOM 693 C CA . SER A 1 104 ? 6.758 -20.701 6.903 1.00 57.21 98 SER A CA 1
ATOM 694 C C . SER A 1 104 ? 7.146 -21.781 5.899 1.00 59.21 98 SER A C 1
ATOM 695 O O . SER A 1 104 ? 6.420 -22.057 4.935 1.00 57.80 98 SER A O 1
ATOM 698 N N . PHE A 1 105 ? 8.327 -22.376 6.103 1.00 60.23 99 PHE A N 1
ATOM 699 C CA . PHE A 1 105 ? 8.792 -23.574 5.403 1.00 62.95 99 PHE A CA 1
ATOM 700 C C . PHE A 1 105 ? 7.629 -24.510 5.068 1.00 67.29 99 PHE A C 1
ATOM 701 O O . PHE A 1 105 ? 6.857 -24.888 5.963 1.00 60.63 99 PHE A O 1
ATOM 709 N N . ASP A 1 106 ? 7.480 -24.889 3.792 1.00 63.51 100 ASP A N 1
ATOM 710 C CA . ASP A 1 106 ? 6.249 -25.540 3.358 1.00 62.63 100 ASP A CA 1
ATOM 711 C C . ASP A 1 106 ? 6.414 -26.942 2.772 1.00 65.02 100 ASP A C 1
ATOM 712 O O . ASP A 1 106 ? 5.464 -27.444 2.164 1.00 65.47 100 ASP A O 1
ATOM 717 N N . ILE A 1 107 ? 7.553 -27.607 2.945 1.00 60.95 101 ILE A N 1
ATOM 718 C CA . ILE A 1 107 ? 7.665 -29.005 2.543 1.00 67.86 101 ILE A CA 1
ATOM 719 C C . ILE A 1 107 ? 7.288 -29.854 3.755 1.00 68.33 101 ILE A C 1
ATOM 720 O O . ILE A 1 107 ? 8.080 -30.032 4.688 1.00 68.15 101 ILE A O 1
ATOM 725 N N . HIS A 1 108 ? 6.069 -30.393 3.728 1.00 66.09 102 HIS A N 1
ATOM 726 C CA . HIS A 1 108 ? 5.552 -31.145 4.864 1.00 62.71 102 HIS A CA 1
ATOM 727 C C . HIS A 1 108 ? 6.485 -32.274 5.259 1.00 68.09 102 HIS A C 1
ATOM 728 O O . HIS A 1 108 ? 6.754 -32.468 6.446 1.00 73.56 102 HIS A O 1
ATOM 735 N N . GLN A 1 109 ? 7.018 -33.009 4.280 1.00 66.59 103 GLN A N 1
ATOM 736 C CA . GLN A 1 109 ? 7.776 -34.211 4.602 1.00 67.47 103 GLN A CA 1
ATOM 737 C C . GLN A 1 109 ? 9.151 -33.922 5.196 1.00 74.41 103 GLN A C 1
ATOM 738 O O . GLN A 1 109 ? 9.813 -34.858 5.663 1.00 76.17 103 GLN A O 1
ATOM 744 N N . GLU A 1 110 ? 9.606 -32.674 5.216 1.00 70.79 104 GLU A N 1
ATOM 745 C CA . GLU A 1 110 ? 10.906 -32.391 5.799 1.00 67.35 104 GLU A CA 1
ATOM 746 C C . GLU A 1 110 ? 10.807 -31.605 7.093 1.00 64.85 104 GLU A C 1
ATOM 747 O O . GLU A 1 110 ? 11.842 -31.280 7.692 1.00 63.26 104 GLU A O 1
ATOM 753 N N . ILE A 1 111 ? 9.588 -31.346 7.565 1.00 59.90 105 ILE A N 1
ATOM 754 C CA . ILE A 1 111 ? 9.390 -30.502 8.739 1.00 62.13 105 ILE A CA 1
ATOM 755 C C . ILE A 1 111 ? 10.032 -31.124 9.975 1.00 59.63 105 ILE A C 1
ATOM 756 O O . ILE A 1 111 ? 10.764 -30.449 10.711 1.00 62.39 105 ILE A O 1
ATOM 761 N N . VAL A 1 112 ? 9.768 -32.416 10.227 1.00 62.01 106 VAL A N 1
ATOM 762 C CA . VAL A 1 112 ? 10.302 -33.069 11.429 1.00 58.90 106 VAL A CA 1
ATOM 763 C C . VAL A 1 112 ? 11.821 -32.948 11.472 1.00 60.79 106 VAL A C 1
ATOM 764 O O . VAL A 1 112 ? 12.403 -32.589 12.503 1.00 62.79 106 VAL A O 1
ATOM 768 N N . GLN A 1 113 ? 12.484 -33.249 10.352 1.00 62.41 107 GLN A N 1
ATOM 769 C CA . GLN A 1 113 ? 13.943 -33.153 10.293 1.00 64.27 107 GLN A CA 1
ATOM 770 C C . GLN A 1 113 ? 14.411 -31.708 10.454 1.00 66.26 107 GLN A C 1
ATOM 771 O O . GLN A 1 113 ? 15.347 -31.431 11.221 1.00 64.56 107 GLN A O 1
ATOM 777 N N . VAL A 1 114 ? 13.770 -30.771 9.734 1.00 63.99 108 VAL A N 1
ATOM 778 C CA . VAL A 1 114 ? 14.121 -29.358 9.874 1.00 63.23 108 VAL A CA 1
ATOM 779 C C . VAL A 1 114 ? 13.930 -28.910 11.314 1.00 60.60 108 VAL A C 1
ATOM 780 O O . VAL A 1 114 ? 14.776 -28.205 11.884 1.00 59.73 108 VAL A O 1
ATOM 784 N N . ARG A 1 115 ? 12.839 -29.351 11.942 1.00 56.21 109 ARG A N 1
ATOM 785 C CA . ARG A 1 115 ? 12.609 -28.990 13.332 1.00 59.30 109 ARG A CA 1
ATOM 786 C C . ARG A 1 115 ? 13.745 -29.477 14.239 1.00 61.73 109 ARG A C 1
ATOM 787 O O . ARG A 1 115 ? 14.224 -28.727 15.104 1.00 56.08 109 ARG A O 1
ATOM 795 N N . HIS A 1 116 ? 14.211 -30.722 14.047 1.00 62.86 110 HIS A N 1
ATOM 796 C CA . HIS A 1 116 ? 15.346 -31.190 14.842 1.00 61.20 110 HIS A CA 1
ATOM 797 C C . HIS A 1 116 ? 16.573 -30.331 14.593 1.00 62.60 110 HIS A C 1
ATOM 798 O O . HIS A 1 116 ? 17.269 -29.956 15.541 1.00 64.78 110 HIS A O 1
ATOM 805 N N . GLU A 1 117 ? 16.834 -29.968 13.333 1.00 63.72 111 GLU A N 1
ATOM 806 C CA . GLU A 1 117 ? 18.041 -29.195 13.036 1.00 62.73 111 GLU A CA 1
ATOM 807 C C . GLU A 1 117 ? 17.986 -27.809 13.671 1.00 62.64 111 GLU A C 1
ATOM 808 O O . GLU A 1 117 ? 18.961 -27.367 14.292 1.00 65.21 111 GLU A O 1
ATOM 814 N N . LEU A 1 118 ? 16.840 -27.111 13.547 1.00 64.31 112 LEU A N 1
ATOM 815 C CA . LEU A 1 118 ? 16.693 -25.803 14.200 1.00 59.19 112 LEU A CA 1
ATOM 816 C C . LEU A 1 118 ? 16.706 -25.916 15.722 1.00 58.54 112 LEU A C 1
ATOM 817 O O . LEU A 1 118 ? 17.112 -24.971 16.412 1.00 56.69 112 LEU A O 1
ATOM 822 N N . ASP A 1 119 ? 16.251 -27.049 16.263 1.00 60.11 113 ASP A N 1
ATOM 823 C CA . ASP A 1 119 ? 16.156 -27.185 17.713 1.00 60.25 113 ASP A CA 1
ATOM 824 C C . ASP A 1 119 ? 17.541 -27.185 18.347 1.00 59.60 113 ASP A C 1
ATOM 825 O O . ASP A 1 119 ? 17.756 -26.539 19.385 1.00 57.16 113 ASP A O 1
ATOM 830 N N . GLU A 1 120 ? 18.504 -27.855 17.703 1.00 58.66 114 GLU A N 1
ATOM 831 C CA . GLU A 1 120 ? 19.865 -27.897 18.230 1.00 61.25 114 GLU A CA 1
ATOM 832 C C . GLU A 1 120 ? 20.434 -26.490 18.335 1.00 64.21 114 GLU A C 1
ATOM 833 O O . GLU A 1 120 ? 20.796 -26.028 19.429 1.00 58.72 114 GLU A O 1
ATOM 839 N N . VAL A 1 121 ? 20.477 -25.776 17.198 1.00 59.97 115 VAL A N 1
ATOM 840 C CA . VAL A 1 121 ? 21.071 -24.441 17.158 1.00 57.12 115 VAL A CA 1
ATOM 841 C C . VAL A 1 121 ? 20.398 -23.516 18.164 1.00 60.34 115 VAL A C 1
ATOM 842 O O . VAL A 1 121 ? 21.070 -22.794 18.918 1.00 59.59 115 VAL A O 1
ATOM 846 N N . ALA A 1 122 ? 19.056 -23.521 18.188 1.00 56.24 116 ALA A N 1
ATOM 847 C CA . ALA A 1 122 ? 18.313 -22.562 19.004 1.00 57.90 116 ALA A CA 1
ATOM 848 C C . ALA A 1 122 ? 18.555 -22.780 20.494 1.00 59.35 116 ALA A C 1
ATOM 849 O O . ALA A 1 122 ? 18.744 -21.817 21.254 1.00 54.69 116 ALA A O 1
ATOM 851 N N . ARG A 1 123 ? 18.482 -24.043 20.942 1.00 57.25 117 ARG A N 1
ATOM 852 C CA . ARG A 1 123 ? 18.802 -24.357 22.332 1.00 62.00 117 ARG A CA 1
ATOM 853 C C . ARG A 1 123 ? 20.234 -23.969 22.662 1.00 61.82 117 ARG A C 1
ATOM 854 O O . ARG A 1 123 ? 20.509 -23.442 23.743 1.00 68.73 117 ARG A O 1
ATOM 862 N N . ALA A 1 124 ? 21.160 -24.244 21.743 1.00 60.34 118 ALA A N 1
ATOM 863 C CA . ALA A 1 124 ? 22.558 -23.915 21.970 1.00 59.78 118 ALA A CA 1
ATOM 864 C C . ALA A 1 124 ? 22.755 -22.428 22.198 1.00 64.80 118 ALA A C 1
ATOM 865 O O . ALA A 1 124 ? 23.667 -22.045 22.938 1.00 70.70 118 ALA A O 1
ATOM 867 N N . HIS A 1 125 ? 21.912 -21.575 21.591 1.00 61.11 119 HIS A N 1
ATOM 868 C CA . HIS A 1 125 ? 22.137 -20.128 21.597 1.00 65.04 119 HIS A CA 1
ATOM 869 C C . HIS A 1 125 ? 20.994 -19.337 22.224 1.00 62.68 119 HIS A C 1
ATOM 870 O O . HIS A 1 125 ? 20.874 -18.135 21.961 1.00 64.62 119 HIS A O 1
ATOM 877 N N . GLN A 1 126 ? 20.162 -19.970 23.053 1.00 62.04 120 GLN A N 1
ATOM 878 C CA . GLN A 1 126 ? 19.125 -19.257 23.816 1.00 66.91 120 GLN A CA 1
ATOM 879 C C . GLN A 1 126 ? 18.178 -18.479 22.909 1.00 62.37 120 GLN A C 1
ATOM 880 O O . GLN A 1 126 ? 17.786 -17.354 23.219 1.00 62.48 120 GLN A O 1
ATOM 886 N N . ALA A 1 127 ? 17.820 -19.082 21.782 1.00 62.01 121 ALA A N 1
ATOM 887 C CA . ALA A 1 127 ? 16.870 -18.527 20.834 1.00 59.27 121 ALA A CA 1
ATOM 888 C C . ALA A 1 127 ? 15.695 -19.485 20.607 1.00 60.90 121 ALA A C 1
ATOM 889 O O . ALA A 1 127 ? 15.754 -20.683 20.919 1.00 60.42 121 ALA A O 1
ATOM 891 N N . VAL A 1 128 ? 14.613 -18.924 20.067 1.00 59.07 122 VAL A N 1
ATOM 892 C CA . VAL A 1 128 ? 13.401 -19.649 19.719 1.00 55.44 122 VAL A CA 1
ATOM 893 C C . VAL A 1 128 ? 13.255 -19.600 18.212 1.00 55.56 122 VAL A C 1
ATOM 894 O O . VAL A 1 128 ? 13.408 -18.533 17.607 1.00 60.17 122 VAL A O 1
ATOM 898 N N . ALA A 1 129 ? 12.953 -20.735 17.609 1.00 52.73 123 ALA A N 1
ATOM 899 C CA . ALA A 1 129 ? 12.466 -20.772 16.240 1.00 54.38 123 ALA A CA 1
ATOM 900 C C . ALA A 1 129 ? 11.057 -21.352 16.224 1.00 59.29 123 ALA A C 1
ATOM 901 O O . ALA A 1 129 ? 10.763 -22.339 16.912 1.00 57.83 123 ALA A O 1
ATOM 903 N N . ILE A 1 130 ? 10.190 -20.741 15.436 1.00 53.35 124 ILE A N 1
ATOM 904 C CA . ILE A 1 130 ? 8.899 -21.310 15.112 1.00 52.86 124 ILE A CA 1
ATOM 905 C C . ILE A 1 130 ? 8.913 -21.566 13.611 1.00 54.25 124 ILE A C 1
ATOM 906 O O . ILE A 1 130 ? 9.222 -20.665 12.823 1.00 56.84 124 ILE A O 1
ATOM 911 N N . LEU A 1 131 ? 8.632 -22.793 13.211 1.00 54.19 125 LEU A N 1
ATOM 912 C CA . LEU A 1 131 ? 8.795 -23.137 11.808 1.00 60.22 125 LEU A CA 1
ATOM 913 C C . LEU A 1 131 ? 7.469 -23.584 11.224 1.00 57.22 125 LEU A C 1
ATOM 914 O O . LEU A 1 131 ? 6.572 -24.039 11.941 1.00 57.88 125 LEU A O 1
ATOM 919 N N . ALA A 1 132 ? 7.367 -23.448 9.903 1.00 55.84 126 ALA A N 1
ATOM 920 C CA . ALA A 1 132 ? 6.223 -23.964 9.160 1.00 60.21 126 ALA A CA 1
ATOM 921 C C . ALA A 1 132 ? 4.949 -23.272 9.620 1.00 58.22 126 ALA A C 1
ATOM 922 O O . ALA A 1 132 ? 3.910 -23.902 9.809 1.00 54.26 126 ALA A O 1
ATOM 924 N N . ALA A 1 133 ? 5.054 -21.967 9.840 1.00 60.63 127 ALA A N 1
ATOM 925 C CA . ALA A 1 133 ? 4.018 -21.188 10.486 1.00 58.36 127 ALA A CA 1
ATOM 926 C C . ALA A 1 133 ? 3.415 -20.221 9.476 1.00 58.05 127 ALA A C 1
ATOM 927 O O . ALA A 1 133 ? 3.562 -19.007 9.586 1.00 58.74 127 ALA A O 1
ATOM 929 N N . GLY A 1 134 ? 2.735 -20.781 8.476 1.00 56.82 128 GLY A N 1
ATOM 930 C CA . GLY A 1 134 ? 2.027 -19.981 7.497 1.00 54.62 128 GLY A CA 1
ATOM 931 C C . GLY A 1 134 ? 0.562 -20.366 7.445 1.00 56.93 128 GLY A C 1
ATOM 932 O O . GLY A 1 134 ? -0.075 -20.557 8.487 1.00 56.74 128 GLY A O 1
ATOM 933 N N . THR A 1 135 ? 0.017 -20.506 6.234 1.00 61.06 129 THR A N 1
ATOM 934 C CA . THR A 1 135 ? -1.339 -21.031 6.083 1.00 60.05 129 THR A CA 1
ATOM 935 C C . THR A 1 135 ? -1.359 -22.562 6.152 1.00 64.04 129 THR A C 1
ATOM 936 O O . THR A 1 135 ? -1.790 -23.142 7.155 1.00 67.31 129 THR A O 1
ATOM 940 N N . ASP A 1 136 ? -0.912 -23.254 5.094 1.00 64.15 130 ASP A N 1
ATOM 941 C CA . ASP A 1 136 ? -1.338 -24.656 5.095 1.00 67.92 130 ASP A CA 1
ATOM 942 C C . ASP A 1 136 ? -0.417 -25.467 5.976 1.00 76.28 130 ASP A C 1
ATOM 943 O O . ASP A 1 136 ? -0.905 -26.303 6.756 1.00 79.66 130 ASP A O 1
ATOM 948 N N . PRO A 1 137 ? 0.903 -25.312 5.870 1.00 61.81 131 PRO A N 1
ATOM 949 C CA . PRO A 1 137 ? 1.679 -25.549 7.089 1.00 60.67 131 PRO A CA 1
ATOM 950 C C . PRO A 1 137 ? 1.501 -24.290 7.925 1.00 60.73 131 PRO A C 1
ATOM 951 O O . PRO A 1 137 ? 1.841 -23.188 7.488 1.00 57.52 131 PRO A O 1
ATOM 955 N N . GLY A 1 138 ? 0.869 -24.443 9.075 1.00 56.54 132 GLY A N 1
ATOM 956 C CA . GLY A 1 138 ? 0.651 -23.327 9.953 1.00 55.46 132 GLY A CA 1
ATOM 957 C C . GLY A 1 138 ? -0.693 -23.418 10.634 1.00 60.45 132 GLY A C 1
ATOM 958 O O . GLY A 1 138 ? -0.931 -24.359 11.411 1.00 59.56 132 GLY A O 1
ATOM 959 N N . THR A 1 139 ? -1.592 -22.462 10.353 1.00 52.85 133 THR A N 1
ATOM 960 C CA . THR A 1 139 ? -2.885 -22.490 11.029 1.00 53.57 133 THR A CA 1
ATOM 961 C C . THR A 1 139 ? -3.740 -23.663 10.560 1.00 55.96 133 THR A C 1
ATOM 962 O O . THR A 1 139 ? -4.483 -24.247 11.360 1.00 51.05 133 THR A O 1
ATOM 966 N N . CYS A 1 140 ? -3.650 -24.033 9.283 1.00 51.27 134 CYS A N 1
ATOM 967 C CA . CYS A 1 140 ? -4.336 -25.244 8.866 1.00 58.77 134 CYS A CA 1
ATOM 968 C C . CYS A 1 140 ? -3.858 -26.444 9.684 1.00 62.47 134 CYS A C 1
ATOM 969 O O . CYS A 1 140 ? -4.669 -27.298 10.068 1.00 59.03 134 CYS A O 1
ATOM 972 N N . SER A 1 141 ? -2.553 -26.498 10.001 1.00 56.75 135 SER A N 1
ATOM 973 C CA . SER A 1 141 ? -2.045 -27.558 10.866 1.00 59.38 135 SER A CA 1
ATOM 974 C C . SER A 1 141 ? -2.775 -27.576 12.199 1.00 58.68 135 SER A C 1
ATOM 975 O O . SER A 1 141 ? -3.162 -28.641 12.696 1.00 54.53 135 SER A O 1
ATOM 978 N N . MET A 1 142 ? -2.950 -26.398 12.801 1.00 52.98 136 MET A N 1
ATOM 979 C CA . MET A 1 142 ? -3.552 -26.324 14.126 1.00 53.54 136 MET A CA 1
ATOM 980 C C . MET A 1 142 ? -5.001 -26.810 14.095 1.00 59.14 136 MET A C 1
ATOM 981 O O . MET A 1 142 ? -5.433 -27.604 14.945 1.00 54.78 136 MET A O 1
ATOM 986 N N . ILE A 1 143 ? -5.770 -26.323 13.116 1.00 59.66 137 ILE A N 1
ATOM 987 C CA . ILE A 1 143 ? -7.141 -26.781 12.924 1.00 57.05 137 ILE A CA 1
ATOM 988 C C . ILE A 1 143 ? -7.163 -28.287 12.731 1.00 57.71 137 ILE A C 1
ATOM 989 O O . ILE A 1 143 ? -7.813 -29.014 13.489 1.00 58.30 137 ILE A O 1
ATOM 994 N N . ARG A 1 144 ? -6.432 -28.770 11.718 1.00 54.83 138 ARG A N 1
ATOM 995 C CA . ARG A 1 144 ? -6.361 -30.203 11.432 1.00 57.50 138 ARG A CA 1
ATOM 996 C C . ARG A 1 144 ? -6.061 -31.032 12.679 1.00 59.90 138 ARG A C 1
ATOM 997 O O . ARG A 1 144 ? -6.519 -32.177 12.794 1.00 59.96 138 ARG A O 1
ATOM 1005 N N . SER A 1 145 ? -5.299 -30.472 13.622 1.00 57.37 139 SER A N 1
ATOM 1006 C CA . SER A 1 145 ? -4.909 -31.229 14.808 1.00 57.83 139 SER A CA 1
ATOM 1007 C C . SER A 1 145 ? -5.986 -31.205 15.886 1.00 54.00 139 SER A C 1
ATOM 1008 O O . SER A 1 145 ? -6.132 -32.177 16.631 1.00 57.42 139 SER A O 1
ATOM 1011 N N . ILE A 1 146 ? -6.738 -30.115 15.991 1.00 52.48 140 ILE A N 1
ATOM 1012 C CA . ILE A 1 146 ? -7.860 -30.091 16.917 1.00 55.60 140 ILE A CA 1
ATOM 1013 C C . ILE A 1 146 ? -8.946 -31.065 16.453 1.00 58.77 140 ILE A C 1
ATOM 1014 O O . ILE A 1 146 ? -9.590 -31.742 17.268 1.00 58.95 140 ILE A O 1
ATOM 1019 N N . LEU A 1 147 ? -9.151 -31.162 15.137 1.00 54.52 141 LEU A N 1
ATOM 1020 C CA . LEU A 1 147 ? -10.089 -32.136 14.608 1.00 54.17 141 LEU A CA 1
ATOM 1021 C C . LEU A 1 147 ? -9.678 -33.545 15.007 1.00 61.59 141 LEU A C 1
ATOM 1022 O O . LEU A 1 147 ? -10.532 -34.378 15.337 1.00 59.66 141 LEU A O 1
ATOM 1027 N N . GLU A 1 148 ? -8.369 -33.825 15.025 1.00 59.40 142 GLU A N 1
ATOM 1028 C CA . GLU A 1 148 ? -7.948 -35.197 15.2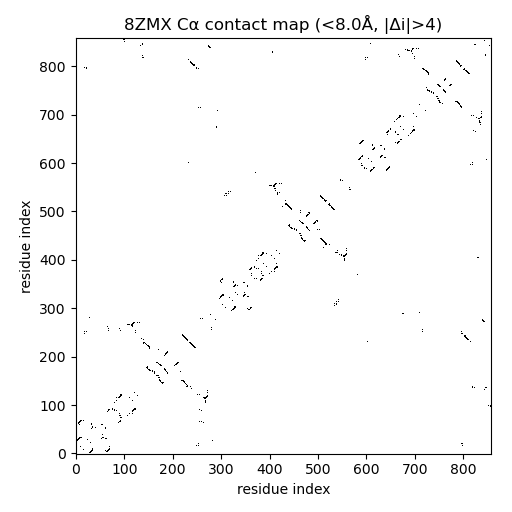75 1.00 64.25 142 GLU A CA 1
ATOM 1029 C C . GLU A 1 148 ? -8.303 -35.646 16.684 1.00 61.21 142 GLU A C 1
ATOM 1030 O O . GLU A 1 148 ? -8.850 -36.736 16.867 1.00 57.69 142 GLU A O 1
ATOM 1036 N N . PHE A 1 149 ? -8.014 -34.826 17.694 1.00 57.51 143 PHE A N 1
ATOM 1037 C CA . PHE A 1 149 ? -8.321 -35.296 19.035 1.00 57.68 143 PHE A CA 1
ATOM 1038 C C . PHE A 1 149 ? -9.806 -35.199 19.361 1.00 59.44 143 PHE A C 1
ATOM 1039 O O . PHE A 1 149 ? -10.257 -35.876 20.289 1.00 59.15 143 PHE A O 1
ATOM 1047 N N . MET A 1 150 ? -10.574 -34.400 18.604 1.00 58.93 144 MET A N 1
ATOM 1048 C CA . MET A 1 150 ? -12.026 -34.353 18.783 1.00 54.69 144 MET A CA 1
ATOM 1049 C C . MET A 1 150 ? -12.706 -35.611 18.237 1.00 56.73 144 MET A C 1
ATOM 1050 O O . MET A 1 150 ? -13.754 -36.020 18.745 1.00 50.08 144 MET A O 1
ATOM 1055 N N . ALA A 1 151 ? -12.143 -36.219 17.191 1.00 57.98 145 ALA A N 1
ATOM 1056 C CA . ALA A 1 151 ? -12.717 -37.410 16.559 1.00 56.43 145 ALA A CA 1
ATOM 1057 C C . ALA A 1 151 ? -11.584 -38.313 16.102 1.00 60.67 145 ALA A C 1
ATOM 1058 O O . ALA A 1 151 ? -11.213 -38.323 14.918 1.00 56.27 145 ALA A O 1
ATOM 1060 N N . PRO A 1 152 ? -11.023 -39.115 17.018 1.00 58.00 146 PRO A N 1
ATOM 1061 C CA . PRO A 1 152 ? -9.769 -39.815 16.708 1.00 56.02 146 PRO A CA 1
ATOM 1062 C C . PRO A 1 152 ? -9.878 -40.849 15.597 1.00 55.76 146 PRO A C 1
ATOM 1063 O O . PRO A 1 152 ? -8.854 -41.153 14.979 1.00 60.04 146 PRO A O 1
ATOM 1067 N N . TYR A 1 153 ? -11.056 -41.403 15.310 1.00 59.12 147 TYR A N 1
ATOM 1068 C CA . TYR A 1 153 ? -11.198 -42.367 14.214 1.00 61.69 147 TYR A CA 1
ATOM 1069 C C . TYR A 1 153 ? -11.881 -41.714 13.025 1.00 59.37 147 TYR A C 1
ATOM 1070 O O . TYR A 1 153 ? -12.941 -41.102 13.175 1.00 57.53 147 TYR A O 1
ATOM 1079 N N . GLY A 1 154 ? -11.295 -41.870 11.849 1.00 58.94 148 GLY A N 1
ATOM 1080 C CA . GLY A 1 154 ? -11.873 -41.293 10.660 1.00 58.19 148 GLY A CA 1
ATOM 1081 C C . GLY A 1 154 ? -10.776 -40.719 9.791 1.00 61.98 148 GLY A C 1
ATOM 1082 O O . GLY A 1 154 ? -9.611 -41.083 9.935 1.00 61.18 148 GLY A O 1
ATOM 1083 N N . ILE A 1 155 ? -11.161 -39.818 8.886 1.00 51.04 149 ILE A N 1
ATOM 1084 C CA . ILE A 1 155 ? -10.269 -39.307 7.860 1.00 56.43 149 ILE A CA 1
ATOM 1085 C C . ILE A 1 155 ? -10.493 -37.810 7.700 1.00 58.60 149 ILE A C 1
ATOM 1086 O O . ILE A 1 155 ? -11.630 -37.330 7.697 1.00 63.15 149 ILE A O 1
ATOM 1091 N N . THR A 1 156 ? -9.398 -37.077 7.552 1.00 59.27 150 THR A N 1
ATOM 1092 C CA . THR A 1 156 ? -9.416 -35.664 7.235 1.00 61.29 150 THR A CA 1
ATOM 1093 C C . THR A 1 156 ? -8.960 -35.463 5.796 1.00 63.61 150 THR A C 1
ATOM 1094 O O . THR A 1 156 ? -8.009 -36.108 5.337 1.00 62.15 150 THR A O 1
ATOM 1098 N N . TYR A 1 157 ? -9.654 -34.585 5.086 1.00 59.36 151 TYR A N 1
ATOM 1099 C CA . TYR A 1 157 ? -9.260 -34.148 3.759 1.00 60.75 151 TYR A CA 1
ATOM 1100 C C . TYR A 1 157 ? -9.087 -32.640 3.780 1.00 61.45 151 TYR A C 1
ATOM 1101 O O . TYR A 1 157 ? -9.972 -31.916 4.269 1.00 61.08 151 TYR A O 1
ATOM 1110 N N . THR A 1 158 ? -7.972 -32.174 3.219 1.00 60.93 152 THR A N 1
ATOM 1111 C CA . THR A 1 158 ? -7.680 -30.752 3.045 1.00 63.36 152 THR A CA 1
ATOM 1112 C C . THR A 1 158 ? -7.675 -30.424 1.561 1.00 62.94 152 THR A C 1
ATOM 1113 O O . THR A 1 158 ? -6.778 -30.858 0.831 1.00 60.55 152 THR A O 1
ATOM 1117 N N . ASN A 1 159 ? -8.648 -29.631 1.123 1.00 61.64 153 ASN A N 1
ATOM 1118 C CA . ASN A 1 159 ? -8.791 -29.273 -0.284 1.00 64.64 153 ASN A CA 1
ATOM 1119 C C . ASN A 1 159 ? -8.461 -27.802 -0.484 1.00 69.99 153 ASN A C 1
ATOM 1120 O O . ASN A 1 159 ? -9.233 -26.929 -0.070 1.00 67.77 153 ASN A O 1
ATOM 1125 N N . VAL A 1 160 ? -7.319 -27.523 -1.112 1.00 72.73 154 VAL A N 1
ATOM 1126 C CA . VAL A 1 160 ? -6.917 -26.143 -1.365 1.00 75.15 154 VAL A CA 1
ATOM 1127 C C . VAL A 1 160 ? -7.540 -25.685 -2.685 1.00 77.81 154 VAL A C 1
ATOM 1128 O O . VAL A 1 160 ? -7.326 -26.284 -3.753 1.00 74.40 154 VAL A O 1
ATOM 1132 N N . GLY A 1 161 ? -8.401 -24.672 -2.575 1.00 82.38 155 GLY A N 1
ATOM 1133 C CA . GLY A 1 161 ? -9.282 -24.247 -3.639 1.00 80.87 155 GLY A CA 1
ATOM 1134 C C . GLY A 1 161 ? -8.468 -23.596 -4.728 1.00 85.37 155 GLY A C 1
ATOM 1135 O O . GLY A 1 161 ? -7.274 -23.291 -4.540 1.00 78.29 155 GLY A O 1
ATOM 1136 N N . PRO A 1 162 ? -9.094 -23.378 -5.889 1.00 84.30 156 PRO A N 1
ATOM 1137 C CA . PRO A 1 162 ? -8.349 -22.862 -7.041 1.00 82.48 156 PRO A CA 1
ATOM 1138 C C . PRO A 1 162 ? -7.482 -21.683 -6.627 1.00 77.25 156 PRO A C 1
ATOM 1139 O O . PRO A 1 162 ? -7.944 -20.744 -5.973 1.00 79.98 156 PRO A O 1
ATOM 1143 N N . GLY A 1 163 ? -6.201 -21.788 -6.938 1.00 71.45 157 GLY A N 1
ATOM 1144 C CA . GLY A 1 163 ? -5.204 -20.838 -6.507 1.00 77.02 157 GLY A CA 1
ATOM 1145 C C . GLY A 1 163 ? -3.846 -21.346 -6.935 1.00 84.02 157 GLY A C 1
ATOM 1146 O O . GLY A 1 163 ? -3.640 -22.561 -7.011 1.00 85.59 157 GLY A O 1
ATOM 1147 N N . MET A 1 164 ? -2.922 -20.431 -7.233 1.00 89.09 158 MET A N 1
ATOM 1148 C CA . MET A 1 164 ? -1.608 -20.811 -7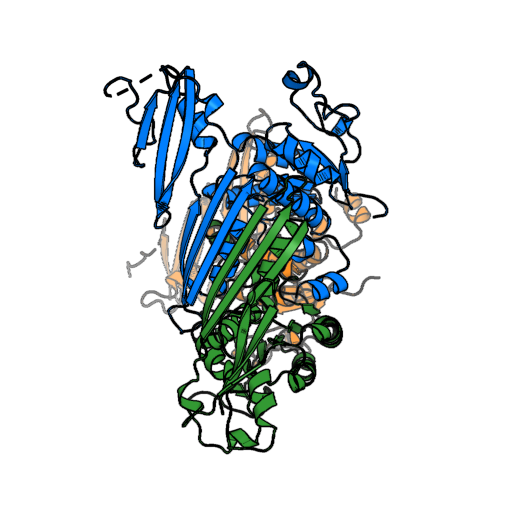.743 1.00 92.45 158 MET A CA 1
ATOM 1149 C C . MET A 1 164 ? -0.748 -21.446 -6.665 1.00 91.31 158 MET A C 1
ATOM 1150 O O . MET A 1 164 ? -0.548 -20.872 -5.590 1.00 92.28 158 MET A O 1
ATOM 1155 N N . SER A 1 165 ? -0.229 -22.628 -6.956 1.00 90.69 159 SER A N 1
ATOM 1156 C CA . SER A 1 165 ? 0.939 -23.117 -6.243 1.00 103.67 159 SER A CA 1
ATOM 1157 C C . SER A 1 165 ? 2.171 -22.565 -6.951 1.00 101.06 159 SER A C 1
ATOM 1158 O O . SER A 1 165 ? 2.358 -22.795 -8.152 1.00 95.93 159 SER A O 1
ATOM 1161 N N . MET A 1 166 ? 2.990 -21.813 -6.216 1.00 102.39 160 MET A N 1
ATOM 1162 C CA . MET A 1 166 ? 4.163 -21.212 -6.834 1.00 104.14 160 MET A CA 1
ATOM 1163 C C . MET A 1 166 ? 5.288 -22.214 -7.038 1.00 106.51 160 MET A C 1
ATOM 1164 O O . MET A 1 166 ? 6.011 -22.119 -8.037 1.00 106.26 160 MET A O 1
ATOM 1169 N N . GLY A 1 167 ? 5.461 -23.165 -6.116 1.00 101.15 161 GLY A N 1
ATOM 1170 C CA . GLY A 1 167 ? 6.469 -24.190 -6.325 1.00 102.53 161 GLY A CA 1
ATOM 1171 C C . GLY A 1 167 ? 6.295 -24.902 -7.650 1.00 105.81 161 GLY A C 1
ATOM 1172 O O . GLY A 1 167 ? 7.273 -25.192 -8.348 1.00 106.64 161 GLY A O 1
ATOM 1173 N N . HIS A 1 168 ? 5.042 -25.167 -8.028 1.00 106.51 162 HIS A N 1
ATOM 1174 C CA . HIS A 1 168 ? 4.725 -25.860 -9.272 1.00 108.40 162 HIS A CA 1
ATOM 1175 C C . HIS A 1 168 ? 4.674 -24.933 -10.474 1.00 107.41 162 HIS A C 1
ATOM 1176 O O . HIS A 1 168 ? 4.969 -25.368 -11.596 1.00 106.89 162 HIS A O 1
ATOM 1183 N N . SER A 1 169 ? 4.290 -23.671 -10.263 1.00 104.57 163 SER A N 1
ATOM 1184 C CA . SER A 1 169 ? 4.293 -22.701 -11.353 1.00 103.58 163 SER A CA 1
ATOM 1185 C C . SER A 1 169 ? 5.719 -22.410 -11.811 1.00 106.24 163 SER A C 1
ATOM 1186 O O . SER A 1 169 ? 6.008 -22.412 -13.017 1.00 101.49 163 SER A O 1
ATOM 1189 N N . VAL A 1 170 ? 6.631 -22.186 -10.855 1.00 104.53 164 VAL A N 1
ATOM 1190 C CA . VAL A 1 170 ? 8.030 -21.956 -11.198 1.00 105.69 164 VAL A CA 1
ATOM 1191 C C . VAL A 1 170 ? 8.650 -23.210 -11.808 1.00 110.09 164 VAL A C 1
ATOM 1192 O O . VAL A 1 170 ? 9.566 -23.118 -12.639 1.00 112.05 164 VAL A O 1
ATOM 1196 N N . ALA A 1 171 ? 8.161 -24.394 -11.422 1.00 107.44 165 ALA A N 1
ATOM 1197 C CA . ALA A 1 171 ? 8.575 -25.623 -12.090 1.00 104.94 165 ALA A CA 1
ATOM 1198 C C . ALA A 1 171 ? 8.352 -25.533 -13.594 1.00 108.78 165 ALA A C 1
ATOM 1199 O O . ALA A 1 171 ? 9.220 -25.926 -14.383 1.00 106.06 165 ALA A O 1
ATOM 1201 N N . VAL A 1 172 ? 7.202 -24.989 -14.009 1.00 112.01 166 VAL A N 1
ATOM 1202 C CA . VAL A 1 172 ? 6.874 -24.938 -15.434 1.00 112.74 166 VAL A CA 1
ATOM 1203 C C . VAL A 1 172 ? 7.699 -23.875 -16.152 1.00 112.69 166 VAL A C 1
ATOM 1204 O O . VAL A 1 172 ? 8.145 -24.086 -17.291 1.00 109.16 166 VAL A O 1
ATOM 1208 N N . LYS A 1 173 ? 7.910 -22.724 -15.502 1.00 111.12 167 LYS A N 1
ATOM 1209 C CA . LYS A 1 173 ? 8.794 -21.704 -16.056 1.00 110.76 167 LYS A CA 1
ATOM 1210 C C . LYS A 1 173 ? 10.152 -22.297 -16.413 1.00 117.13 167 LYS A C 1
ATOM 1211 O O . LYS A 1 173 ? 10.802 -21.844 -17.365 1.00 121.22 167 LYS A O 1
ATOM 1217 N N . ALA A 1 174 ? 10.571 -23.345 -15.698 1.00 114.14 168 ALA A N 1
ATOM 1218 C CA . ALA A 1 174 ? 11.898 -23.911 -15.900 1.00 117.86 168 ALA A CA 1
ATOM 1219 C C . ALA A 1 174 ? 12.018 -24.731 -17.186 1.00 117.15 168 ALA A C 1
ATOM 1220 O O . ALA A 1 174 ? 13.110 -24.791 -17.763 1.00 117.40 168 ALA A O 1
ATOM 1222 N N . ILE A 1 175 ? 10.938 -25.369 -17.658 1.00 115.25 169 ILE A N 1
ATOM 1223 C CA . ILE A 1 175 ? 11.074 -26.283 -18.796 1.00 117.78 169 ILE A CA 1
ATOM 1224 C C . ILE A 1 175 ? 11.341 -25.515 -20.088 1.00 118.29 169 ILE A C 1
ATOM 1225 O O . ILE A 1 175 ? 11.161 -24.292 -20.160 1.00 118.14 169 ILE A O 1
ATOM 1230 N N . GLU A 1 176 ? 11.798 -26.243 -21.106 1.00 116.99 170 GLU A N 1
ATOM 1231 C CA . GLU A 1 176 ? 12.256 -25.665 -22.357 1.00 118.61 170 GLU A CA 1
ATOM 1232 C C . GLU A 1 176 ? 11.078 -25.285 -23.245 1.00 113.43 170 GLU A C 1
ATOM 1233 O O . GLU A 1 176 ? 10.050 -25.970 -23.272 1.00 111.10 170 GLU A O 1
ATOM 1239 N N . GLY A 1 177 ? 11.243 -24.188 -23.981 1.00 113.24 171 GLY A N 1
ATOM 1240 C CA . GLY A 1 177 ? 10.187 -23.635 -24.797 1.00 112.51 171 GLY A CA 1
ATOM 1241 C C . GLY A 1 177 ? 9.083 -23.051 -23.944 1.00 113.32 171 GLY A C 1
ATOM 1242 O O . GLY A 1 177 ? 7.907 -23.296 -24.208 1.00 113.71 171 GLY A O 1
ATOM 1243 N N . VAL A 1 178 ? 9.440 -22.296 -22.904 1.00 112.46 172 VAL A N 1
ATOM 1244 C CA . VAL A 1 178 ? 8.459 -21.752 -21.967 1.00 109.72 172 VAL A CA 1
ATOM 1245 C C . VAL A 1 178 ? 8.845 -20.314 -21.634 1.00 108.72 172 VAL A C 1
ATOM 1246 O O . VAL A 1 178 ? 9.676 -20.078 -20.747 1.00 108.36 172 VAL A O 1
ATOM 1250 N N . LYS A 1 179 ? 8.270 -19.337 -22.348 1.00 105.23 173 LYS A N 1
ATOM 1251 C CA . LYS A 1 179 ? 8.540 -17.942 -22.000 1.00 100.19 173 LYS A CA 1
ATOM 1252 C C . LYS A 1 179 ? 8.028 -17.619 -20.604 1.00 97.71 173 LYS A C 1
ATOM 1253 O O . LYS A 1 179 ? 8.807 -17.278 -19.708 1.00 97.61 173 LYS A O 1
ATOM 1259 N N . ASP A 1 180 ? 6.717 -17.729 -20.398 1.00 98.06 174 ASP A N 1
ATOM 1260 C CA . ASP A 1 180 ? 6.145 -17.592 -19.066 1.00 90.31 174 ASP A CA 1
ATOM 1261 C C . ASP A 1 180 ? 5.069 -18.645 -18.853 1.00 86.10 174 ASP A C 1
ATOM 1262 O O . ASP A 1 180 ? 4.421 -19.094 -19.805 1.00 86.44 174 ASP A O 1
ATOM 1267 N N . ALA A 1 181 ? 4.871 -19.029 -17.590 1.00 78.50 175 ALA A N 1
ATOM 1268 C CA . ALA A 1 181 ? 3.847 -20.012 -17.265 1.00 82.39 175 ALA A CA 1
ATOM 1269 C C . ALA A 1 181 ? 3.201 -19.702 -15.918 1.00 80.26 175 ALA A C 1
ATOM 1270 O O . ALA A 1 181 ? 3.825 -19.119 -15.022 1.00 78.27 175 ALA A O 1
ATOM 1272 N N . LEU A 1 182 ? 1.921 -20.081 -15.808 1.00 76.03 176 LEU A N 1
ATOM 1273 C CA . LEU A 1 182 ? 1.158 -20.079 -14.564 1.00 72.43 176 LEU A CA 1
ATOM 1274 C C . LEU A 1 182 ? 0.504 -21.452 -14.412 1.00 76.84 176 LEU A C 1
ATOM 1275 O O . LEU A 1 182 ? -0.208 -21.913 -15.316 1.00 68.31 176 LEU A O 1
ATOM 1280 N N . ALA A 1 183 ? 0.756 -22.105 -13.274 1.00 78.78 177 ALA A N 1
ATOM 1281 C CA . ALA A 1 183 ? 0.289 -23.462 -13.009 1.00 79.48 177 ALA A CA 1
ATOM 1282 C C . ALA A 1 183 ? -0.503 -23.467 -11.712 1.00 80.81 177 ALA A C 1
ATOM 1283 O O . ALA A 1 183 ? 0.038 -23.142 -10.651 1.00 87.84 177 ALA A O 1
ATOM 1285 N N . LEU A 1 184 ? -1.776 -23.834 -11.799 1.00 78.39 178 LEU A N 1
ATOM 1286 C CA . LEU A 1 184 ? -2.671 -23.834 -10.652 1.00 80.73 178 LEU A CA 1
ATOM 1287 C C . LEU A 1 184 ? -2.897 -25.248 -10.136 1.00 83.82 178 LEU A C 1
ATOM 1288 O O . LEU A 1 184 ? -2.904 -26.223 -10.900 1.00 80.72 178 LEU A O 1
ATOM 1293 N N . THR A 1 185 ? -3.072 -25.349 -8.821 1.00 82.56 179 THR A N 1
ATOM 1294 C CA . THR A 1 185 ? -3.602 -26.550 -8.206 1.00 82.99 179 THR A CA 1
ATOM 1295 C C . THR A 1 185 ? -5.073 -26.304 -7.903 1.00 80.98 179 THR A C 1
ATOM 1296 O O . THR A 1 185 ? -5.436 -25.260 -7.355 1.00 80.11 179 THR A O 1
ATOM 1300 N N . ILE A 1 186 ? -5.909 -27.260 -8.294 1.00 79.03 180 ILE A N 1
ATOM 1301 C CA . ILE A 1 186 ? -7.360 -27.143 -8.256 1.00 68.43 180 ILE A CA 1
ATOM 1302 C C . ILE A 1 186 ? -7.876 -28.346 -7.483 1.00 73.39 180 ILE A C 1
ATOM 1303 O O . ILE A 1 186 ? -7.559 -29.480 -7.849 1.00 73.05 180 ILE A O 1
ATOM 1308 N N . PRO A 1 187 ? -8.685 -28.158 -6.442 1.00 75.75 181 PRO A N 1
ATOM 1309 C CA . PRO A 1 187 ? -9.215 -29.317 -5.716 1.00 66.46 181 PRO A CA 1
ATOM 1310 C C . PRO A 1 187 ? -10.216 -30.061 -6.570 1.00 72.09 181 PRO A C 1
ATOM 1311 O O . PRO A 1 187 ? -11.048 -29.461 -7.253 1.00 75.46 181 PRO A O 1
ATOM 1315 N N . ILE A 1 188 ? -10.134 -31.384 -6.537 1.00 71.17 182 ILE A N 1
ATOM 1316 C CA . ILE A 1 188 ? -11.154 -32.171 -7.205 1.00 71.26 182 ILE A CA 1
ATOM 1317 C C . ILE A 1 188 ? -11.701 -33.183 -6.208 1.00 71.47 182 ILE A C 1
ATOM 1318 O O . ILE A 1 188 ? -12.138 -34.275 -6.586 1.00 68.89 182 ILE A O 1
ATOM 1323 N N . GLY A 1 189 ? -11.670 -32.824 -4.930 1.00 68.00 183 GLY A N 1
ATOM 1324 C CA . GLY A 1 189 ? -12.302 -33.610 -3.895 1.00 68.20 183 GLY A CA 1
ATOM 1325 C C . GLY A 1 189 ? -11.325 -34.554 -3.222 1.00 73.96 183 GLY A C 1
ATOM 1326 O O . GLY A 1 189 ? -10.223 -34.816 -3.714 1.00 74.52 183 GLY A O 1
ATOM 1327 N N . THR A 1 190 ? -11.737 -35.046 -2.043 1.00 73.37 184 THR A N 1
ATOM 1328 C CA . THR A 1 190 ? -11.054 -36.139 -1.328 1.00 72.22 184 THR A CA 1
ATOM 1329 C C . THR A 1 190 ? -9.553 -35.908 -1.205 1.00 72.61 184 THR A C 1
ATOM 1330 O O . THR A 1 190 ? -8.760 -36.855 -1.219 1.00 75.38 184 THR A O 1
ATOM 1334 N N . GLY A 1 191 ? -9.142 -34.654 -1.074 1.00 64.58 185 GLY A N 1
ATOM 1335 C CA . GLY A 1 191 ? -7.735 -34.364 -0.927 1.00 66.30 185 GLY A CA 1
ATOM 1336 C C . GLY A 1 191 ? -6.940 -34.443 -2.206 1.00 66.53 185 GLY A C 1
ATOM 1337 O O . GLY A 1 191 ? -5.756 -34.099 -2.194 1.00 63.59 185 GLY A O 1
ATOM 1338 N N . LEU A 1 192 ? -7.557 -34.878 -3.303 1.00 66.71 186 LEU A N 1
ATOM 1339 C CA . LEU A 1 192 ? -6.973 -34.938 -4.632 1.00 68.34 186 LEU A CA 1
ATOM 1340 C C . LEU A 1 192 ? -7.031 -33.579 -5.332 1.00 71.45 186 LEU A C 1
ATOM 1341 O O . LEU A 1 192 ? -7.827 -32.696 -4.985 1.00 71.31 186 LEU A O 1
ATOM 1346 N N . HIS A 1 193 ? -6.192 -33.430 -6.357 1.00 68.54 187 HIS A N 1
ATOM 1347 C CA . HIS A 1 193 ? -6.018 -32.132 -6.988 1.00 71.82 187 HIS A CA 1
ATOM 1348 C C . HIS A 1 193 ? -5.698 -32.311 -8.463 1.00 67.68 187 HIS A C 1
ATOM 1349 O O . HIS A 1 193 ? -4.954 -33.211 -8.838 1.00 65.96 187 HIS A O 1
ATOM 1356 N N . ARG A 1 194 ? -6.295 -31.466 -9.293 1.00 73.65 188 ARG A N 1
ATOM 1357 C CA . ARG A 1 194 ? -5.940 -31.357 -10.699 1.00 74.79 188 ARG A CA 1
ATOM 1358 C C . ARG A 1 194 ? -5.059 -30.123 -10.912 1.00 71.85 188 ARG A C 1
ATOM 1359 O O . ARG A 1 194 ? -4.960 -29.243 -10.055 1.00 70.98 188 ARG A O 1
ATOM 1367 N N . ARG A 1 195 ? -4.350 -30.108 -12.034 1.00 75.06 189 ARG A N 1
ATOM 1368 C CA . ARG A 1 195 ? -3.366 -29.073 -12.322 1.00 78.34 189 ARG A CA 1
ATOM 1369 C C . ARG A 1 195 ? -3.708 -28.371 -13.623 1.00 78.31 189 ARG A C 1
ATOM 1370 O O . ARG A 1 195 ? -3.911 -29.026 -14.654 1.00 77.13 189 ARG A O 1
ATOM 1378 N N . MET A 1 196 ? -3.765 -27.045 -13.571 1.00 72.57 190 MET A N 1
ATOM 1379 C CA . MET A 1 196 ? -4.098 -26.225 -14.727 1.00 76.08 190 MET A CA 1
ATOM 1380 C C . MET A 1 196 ? -2.894 -25.372 -15.070 1.00 74.33 190 MET A C 1
ATOM 1381 O O . MET A 1 196 ? -2.459 -24.555 -14.255 1.00 71.76 190 MET A O 1
ATOM 1386 N N . VAL A 1 197 ? -2.359 -25.571 -16.263 1.00 70.69 191 VAL A N 1
ATOM 1387 C CA . VAL A 1 197 ? -1.118 -24.950 -16.684 1.00 72.87 191 VAL A CA 1
ATOM 1388 C C . VAL A 1 197 ? -1.448 -24.004 -17.827 1.00 72.35 191 VAL A C 1
ATOM 1389 O O . VAL A 1 197 ? -1.984 -24.425 -18.860 1.00 71.30 191 VAL A O 1
ATOM 1393 N N . TYR A 1 198 ? -1.163 -22.722 -17.624 1.00 66.56 192 TYR A N 1
ATOM 1394 C CA . TYR A 1 198 ? -1.328 -21.698 -18.643 1.00 72.05 192 TYR A CA 1
ATOM 1395 C C . TYR A 1 198 ? 0.063 -21.279 -19.089 1.00 78.42 192 TYR A C 1
ATOM 1396 O O . TYR A 1 198 ? 0.878 -20.849 -18.261 1.00 75.56 192 TYR A O 1
ATOM 1405 N N . VAL A 1 199 ? 0.345 -21.420 -20.381 1.00 80.17 193 VAL A N 1
ATOM 1406 C CA . VAL A 1 199 ? 1.690 -21.191 -20.896 1.00 85.43 193 VAL A CA 1
ATOM 1407 C C . VAL A 1 199 ? 1.657 -20.057 -21.904 1.00 88.99 193 VAL A C 1
ATOM 1408 O O . VAL A 1 199 ? 0.720 -19.943 -22.705 1.00 86.42 193 VAL A O 1
ATOM 1412 N N . GLU A 1 200 ? 2.690 -19.219 -21.846 1.00 88.97 194 GLU A N 1
ATOM 1413 C CA . GLU A 1 200 ? 2.907 -18.129 -22.787 1.00 94.22 194 GLU A CA 1
ATOM 1414 C C . GLU A 1 200 ? 4.054 -18.520 -23.721 1.00 98.67 194 GLU A C 1
ATOM 1415 O O . GLU A 1 200 ? 5.212 -18.621 -23.288 1.00 93.46 194 GLU A O 1
ATOM 1421 N N . LEU A 1 201 ? 3.721 -18.753 -24.994 1.00 102.01 195 LEU A N 1
ATOM 1422 C CA . LEU A 1 201 ? 4.724 -19.082 -26.013 1.00 107.25 195 LEU A CA 1
ATOM 1423 C C . LEU A 1 201 ? 4.613 -18.146 -27.221 1.00 102.55 195 LEU A C 1
ATOM 1424 O O . LEU A 1 201 ? 4.986 -18.509 -28.337 1.00 102.23 195 LEU A O 1
ATOM 1429 N N . LYS A 1 211 ? -1.202 -32.156 -28.530 1.00 116.75 205 LYS A N 1
ATOM 1430 C CA . LYS A 1 211 ? 0.222 -32.490 -28.527 1.00 123.61 205 LYS A CA 1
ATOM 1431 C C . LYS A 1 211 ? 1.059 -31.211 -28.576 1.00 123.42 205 LYS A C 1
ATOM 1432 O O . LYS A 1 211 ? 1.625 -30.783 -27.557 1.00 122.50 205 LYS A O 1
ATOM 1438 N N . GLU A 1 212 ? 1.127 -30.620 -29.775 1.00 122.63 206 GLU A N 1
ATOM 1439 C CA . GLU A 1 212 ? 1.760 -29.327 -30.016 1.00 119.04 206 GLU A CA 1
ATOM 1440 C C . GLU A 1 212 ? 3.159 -29.261 -29.414 1.00 121.15 206 GLU A C 1
ATOM 1441 O O . GLU A 1 212 ? 4.157 -29.453 -30.120 1.00 121.38 206 GLU A O 1
ATOM 1447 N N . ARG A 1 213 ? 3.248 -29.017 -28.112 1.00 119.53 207 ARG A N 1
ATOM 1448 C CA . ARG A 1 213 ? 4.531 -28.746 -27.492 1.00 119.74 207 ARG A CA 1
ATOM 1449 C C . ARG A 1 213 ? 5.110 -30.010 -26.889 1.00 117.85 207 ARG A C 1
ATOM 1450 O O . ARG A 1 213 ? 4.462 -31.057 -26.813 1.00 120.44 207 ARG A O 1
ATOM 1458 N N . ILE A 1 214 ? 6.361 -29.897 -26.459 1.00 116.72 208 ILE A N 1
ATOM 1459 C CA . ILE A 1 214 ? 7.042 -30.990 -25.778 1.00 122.38 208 ILE A CA 1
ATOM 1460 C C . ILE A 1 214 ? 6.558 -31.036 -24.329 1.00 124.46 208 ILE A C 1
ATOM 1461 O O . ILE A 1 214 ? 7.300 -31.442 -23.423 1.00 123.17 208 ILE A O 1
ATOM 1466 N N . LEU A 1 215 ? 5.292 -30.646 -24.120 1.00 124.76 209 LEU A N 1
ATOM 1467 C CA . LEU A 1 215 ? 4.716 -30.566 -22.781 1.00 123.49 209 LEU A CA 1
ATOM 1468 C C . LEU A 1 215 ? 5.008 -31.820 -21.970 1.00 127.68 209 LEU A C 1
ATOM 1469 O O . LEU A 1 215 ? 5.407 -31.731 -20.801 1.00 126.21 209 LEU A O 1
ATOM 1474 N N . GLN A 1 216 ? 4.879 -32.991 -22.609 1.00 126.31 210 GLN A N 1
ATOM 1475 C CA . GLN A 1 216 ? 4.984 -34.314 -21.995 1.00 130.79 210 GLN A CA 1
ATOM 1476 C C . GLN A 1 216 ? 4.684 -34.302 -20.502 1.00 133.69 210 GLN A C 1
ATOM 1477 O O . GLN A 1 216 ? 3.605 -33.861 -20.080 1.00 126.91 210 GLN A O 1
ATOM 1483 N N . ASP A 1 217 ? 5.650 -34.746 -19.692 1.00 131.16 211 ASP A N 1
ATOM 1484 C CA . ASP A 1 217 ? 5.499 -34.754 -18.237 1.00 128.25 211 ASP A CA 1
ATOM 1485 C C . ASP A 1 217 ? 6.869 -34.723 -17.561 1.00 122.98 211 ASP A C 1
ATOM 1486 O O . ASP A 1 217 ? 7.310 -35.713 -16.962 1.00 122.75 211 ASP A O 1
ATOM 1491 N N . PRO A 1 218 ? 7.568 -3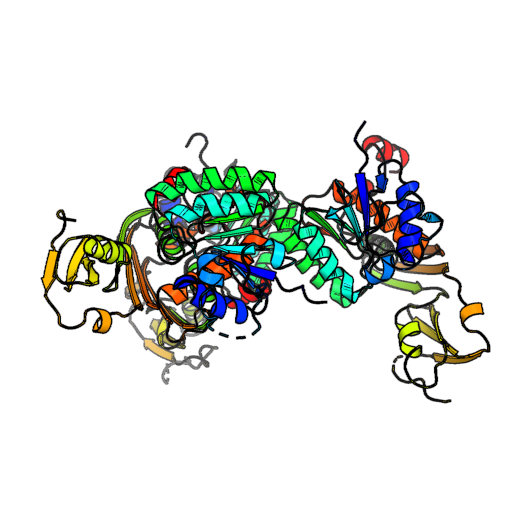3.570 -17.610 1.00 125.12 212 PRO A N 1
ATOM 1492 C CA . PRO A 1 218 ? 8.675 -33.361 -16.662 1.00 124.10 212 PRO A CA 1
ATOM 1493 C C . PRO A 1 218 ? 8.154 -33.345 -15.234 1.00 122.85 212 PRO A C 1
ATOM 1494 O O . PRO A 1 218 ? 7.852 -32.273 -14.697 1.00 114.73 212 PRO A O 1
ATOM 1498 N N . TYR A 1 219 ? 8.076 -34.524 -14.623 1.00 121.60 213 TYR A N 1
ATOM 1499 C CA . TYR A 1 219 ? 7.196 -34.845 -13.489 1.00 120.58 213 TYR A CA 1
ATOM 1500 C C . TYR A 1 219 ? 5.769 -34.443 -13.923 1.00 125.02 213 TYR A C 1
ATOM 1501 O O . TYR A 1 219 ? 5.427 -34.617 -15.096 1.00 126.45 213 TYR A O 1
ATOM 1510 N N . PHE A 1 220 ? 4.882 -33.993 -13.023 1.00 121.35 214 PHE A N 1
ATOM 1511 C CA . PHE A 1 220 ? 3.480 -33.712 -13.351 1.00 113.70 214 PHE A CA 1
ATOM 1512 C C . PHE A 1 220 ? 2.705 -34.971 -13.734 1.00 112.61 214 PHE A C 1
ATOM 1513 O O . PHE A 1 220 ? 1.473 -35.005 -13.617 1.00 104.00 214 PHE A O 1
ATOM 1521 N N . VAL A 1 221 ? 3.430 -35.993 -14.212 1.00 118.21 215 VAL A N 1
ATOM 1522 C CA . VAL A 1 221 ? 2.825 -37.189 -14.800 1.00 116.52 215 VAL A CA 1
ATOM 1523 C C . VAL A 1 221 ? 1.886 -37.867 -13.813 1.00 110.12 215 VAL A C 1
ATOM 1524 O O . VAL A 1 221 ? 0.824 -38.375 -14.195 1.00 107.39 215 VAL A O 1
ATOM 1528 N N . HIS A 1 222 ? 2.252 -37.876 -12.532 1.00 108.03 216 HIS A N 1
ATOM 1529 C CA . HIS A 1 222 ? 1.403 -38.483 -11.516 1.00 110.04 216 HIS A CA 1
ATOM 1530 C C . HIS A 1 222 ? 0.346 -37.496 -11.035 1.00 109.39 216 HIS A C 1
ATOM 1531 O O . HIS A 1 222 ? -0.100 -37.572 -9.884 1.00 110.79 216 HIS A O 1
ATOM 1538 N N . ASP A 1 223 ? -0.057 -36.569 -11.911 1.00 104.43 217 ASP A N 1
ATOM 1539 C CA . ASP A 1 223 ? -1.176 -35.669 -11.665 1.00 98.37 217 ASP A CA 1
ATOM 1540 C C . ASP A 1 223 ? -1.951 -35.477 -12.964 1.00 92.42 217 ASP A C 1
ATOM 1541 O O . ASP A 1 223 ? -1.344 -35.306 -14.027 1.00 94.19 217 ASP A O 1
ATOM 1546 N N . GLU A 1 224 ? -3.286 -35.539 -12.884 1.00 83.45 218 GLU A N 1
ATOM 1547 C CA . GLU A 1 224 ? -4.114 -35.147 -14.021 1.00 78.58 218 GLU A CA 1
ATOM 1548 C C . GLU A 1 224 ? -3.846 -33.691 -14.365 1.00 80.59 218 GLU A C 1
ATOM 1549 O O . GLU A 1 224 ? -3.895 -32.817 -13.495 1.00 80.49 218 GLU A O 1
ATOM 1555 N N . THR A 1 225 ? -3.561 -33.421 -15.633 1.00 77.56 219 THR A N 1
ATOM 1556 C CA . THR A 1 225 ? -3.049 -32.109 -15.992 1.00 79.47 219 THR A CA 1
ATOM 1557 C C . THR A 1 225 ? -3.682 -31.632 -17.285 1.00 77.79 219 THR A C 1
ATOM 1558 O O . THR A 1 225 ? -3.959 -32.426 -18.188 1.00 80.94 219 THR A O 1
ATOM 1562 N N . HIS A 1 226 ? -3.944 -30.335 -17.345 1.00 72.27 220 HIS A N 1
ATOM 1563 C CA . HIS A 1 226 ? -4.478 -29.696 -18.533 1.00 79.35 220 HIS A CA 1
ATOM 1564 C C . HIS A 1 226 ? -3.610 -28.490 -18.843 1.00 76.33 220 HIS A C 1
ATOM 1565 O O . HIS A 1 226 ? -3.312 -27.697 -17.945 1.00 77.12 220 HIS A O 1
ATOM 1572 N N . VAL A 1 227 ? -3.195 -28.360 -20.103 1.00 81.22 221 VAL A N 1
ATOM 1573 C CA . VAL A 1 227 ? -2.339 -27.258 -20.534 1.00 83.49 221 VAL A CA 1
ATOM 1574 C C . VAL A 1 227 ? -3.122 -26.341 -21.465 1.00 80.92 221 VAL A C 1
ATOM 1575 O O . VAL A 1 227 ? -4.051 -26.765 -22.160 1.00 81.47 221 VAL A O 1
ATOM 1579 N N . LEU A 1 228 ? -2.745 -25.067 -21.463 1.00 83.41 222 LEU A N 1
ATOM 1580 C CA . LEU A 1 228 ? -3.433 -24.055 -22.255 1.00 84.16 222 LEU A CA 1
ATOM 1581 C C . LEU A 1 228 ? -2.476 -22.904 -22.526 1.00 84.42 222 LEU A C 1
ATOM 1582 O O . LEU A 1 228 ? -1.853 -22.372 -21.601 1.00 82.31 222 LEU A O 1
ATOM 1587 N N . GLN A 1 229 ? -2.352 -22.544 -23.802 1.00 90.03 223 GLN A N 1
ATOM 1588 C CA . GLN A 1 229 ? -1.574 -21.385 -24.210 1.00 90.29 223 GLN A CA 1
ATOM 1589 C C . GLN A 1 229 ? -2.429 -20.134 -24.095 1.00 85.29 223 GLN A C 1
ATOM 1590 O O . GLN A 1 229 ? -3.555 -20.100 -24.595 1.00 85.06 223 GLN A O 1
ATOM 1596 N N . VAL A 1 230 ? -1.902 -19.112 -23.427 1.00 83.21 224 VAL A N 1
ATOM 1597 C CA . VAL A 1 230 ? -2.603 -17.845 -23.280 1.00 91.31 224 VAL A CA 1
ATOM 1598 C C . VAL A 1 230 ? -1.676 -16.718 -23.729 1.00 91.23 224 VAL A C 1
ATOM 1599 O O . VAL A 1 230 ? -0.467 -16.898 -23.895 1.00 93.16 224 VAL A O 1
ATOM 1603 N N . ASP A 1 231 ? -2.268 -15.537 -23.926 1.00 93.55 225 ASP A N 1
ATOM 1604 C CA . ASP A 1 231 ? -1.490 -14.402 -24.414 1.00 92.05 225 ASP A CA 1
ATOM 1605 C C . ASP A 1 231 ? -0.577 -13.846 -23.327 1.00 90.96 225 ASP A C 1
ATOM 1606 O O . ASP A 1 231 ? 0.607 -13.585 -23.575 1.00 91.75 225 ASP A O 1
ATOM 1611 N N . ASP A 1 232 ? -1.106 -13.654 -22.111 1.00 84.59 226 ASP A N 1
ATOM 1612 C CA . ASP A 1 232 ? -0.359 -12.916 -21.086 1.00 81.36 226 ASP A CA 1
ATOM 1613 C C . ASP A 1 232 ? -0.696 -13.507 -19.718 1.00 76.16 226 ASP A C 1
ATOM 1614 O O . ASP A 1 232 ? -1.642 -13.065 -19.061 1.00 76.54 226 ASP A O 1
ATOM 1619 N N . VAL A 1 233 ? 0.117 -14.474 -19.280 1.00 70.45 227 VAL A N 1
ATOM 1620 C CA . VAL A 1 233 ? -0.139 -15.132 -18.006 1.00 72.24 227 VAL A CA 1
ATOM 1621 C C . VAL A 1 233 ? -0.123 -14.154 -16.832 1.00 71.81 227 VAL A C 1
ATOM 1622 O O . VAL A 1 233 ? -0.741 -14.428 -15.797 1.00 71.30 227 VAL A O 1
ATOM 1626 N N . LYS A 1 234 ? 0.543 -13.005 -16.966 1.00 70.63 228 LYS A N 1
ATOM 1627 C CA . LYS A 1 234 ? 0.442 -11.989 -15.923 1.00 73.23 228 LYS A CA 1
ATOM 1628 C C . LYS A 1 234 ? -1.004 -11.536 -15.737 1.00 65.06 228 LYS A C 1
ATOM 1629 O O . LYS A 1 234 ? -1.437 -11.249 -14.615 1.00 62.27 228 LYS A O 1
ATOM 1635 N N . GLN A 1 235 ? -1.762 -11.455 -16.824 1.00 60.91 229 GLN A N 1
ATOM 1636 C CA . GLN A 1 235 ? -3.150 -11.045 -16.708 1.00 60.94 229 GLN A CA 1
ATOM 1637 C C . GLN A 1 235 ? -3.994 -12.020 -15.879 1.00 60.60 229 GLN A C 1
ATOM 1638 O O . GLN A 1 235 ? -5.106 -11.662 -15.477 1.00 59.95 229 GLN A O 1
ATOM 1644 N N . LEU A 1 236 ? -3.491 -13.219 -15.580 1.00 61.24 230 LEU A N 1
ATOM 1645 C CA . LEU A 1 236 ? -4.274 -14.242 -14.899 1.00 62.56 230 LEU A CA 1
ATOM 1646 C C . LEU A 1 236 ? -4.018 -14.333 -13.399 1.00 62.26 230 LEU A C 1
ATOM 1647 O O . LEU A 1 236 ? -4.642 -15.173 -12.737 1.00 63.96 230 LEU A O 1
ATOM 1652 N N . ILE A 1 237 ? -3.146 -13.509 -12.833 1.00 55.93 231 ILE A N 1
ATOM 1653 C CA . ILE A 1 237 ? -2.609 -13.809 -11.510 1.00 56.99 231 ILE A CA 1
ATOM 1654 C C . ILE A 1 237 ? -3.425 -13.123 -10.432 1.00 56.06 231 ILE A C 1
ATOM 1655 O O . ILE A 1 237 ? -3.655 -11.913 -10.482 1.00 60.88 231 ILE A O 1
ATOM 1660 N N . ASP A 1 238 ? -3.851 -13.900 -9.443 1.00 60.42 232 ASP A N 1
ATOM 1661 C CA . ASP A 1 238 ? -4.484 -13.362 -8.254 1.00 57.79 232 ASP A CA 1
ATOM 1662 C C . ASP A 1 238 ? -4.026 -14.192 -7.071 1.00 57.46 232 ASP A C 1
ATOM 1663 O O . ASP A 1 238 ? -4.037 -15.421 -7.139 1.00 64.11 232 ASP A O 1
ATOM 1668 N N . ARG A 1 239 ? -3.636 -13.534 -5.987 1.00 56.04 233 ARG A N 1
ATOM 1669 C CA . ARG A 1 239 ? -3.033 -14.232 -4.859 1.00 56.97 233 ARG A CA 1
ATOM 1670 C C . ARG A 1 239 ? -4.062 -14.642 -3.802 1.00 55.25 233 ARG A C 1
ATOM 1671 O O . ARG A 1 239 ? -3.722 -14.780 -2.624 1.00 57.83 233 ARG A O 1
ATOM 1679 N N . GLY A 1 240 ? -5.320 -14.825 -4.181 1.00 58.65 234 GLY A N 1
ATOM 1680 C CA . GLY A 1 240 ? -6.293 -15.381 -3.262 1.00 57.75 234 GLY A CA 1
ATOM 1681 C C . GLY A 1 240 ? -6.337 -16.889 -3.359 1.00 58.18 234 GLY A C 1
ATOM 1682 O O . GLY A 1 240 ? -5.848 -17.483 -4.312 1.00 60.39 234 GLY A O 1
ATOM 1683 N N . ILE A 1 241 ? -6.941 -17.537 -2.367 1.00 56.85 235 ILE A N 1
ATOM 1684 C CA . ILE A 1 241 ? -6.994 -18.990 -2.381 1.00 60.91 235 ILE A CA 1
ATOM 1685 C C . ILE A 1 241 ? -8.105 -19.433 -1.452 1.00 53.38 235 ILE A C 1
ATOM 1686 O O . ILE A 1 241 ? -8.454 -18.730 -0.502 1.00 52.96 235 ILE A O 1
ATOM 1691 N N . GLY A 1 242 ? -8.683 -20.593 -1.746 1.00 59.06 236 GLY A N 1
ATOM 1692 C CA . GLY A 1 242 ? -9.690 -21.197 -0.895 1.00 58.35 236 GLY A CA 1
ATOM 1693 C C . GLY A 1 242 ? -9.116 -22.429 -0.223 1.00 60.96 236 GLY A C 1
ATOM 1694 O O . GLY A 1 242 ? -8.236 -23.093 -0.767 1.00 63.79 236 GLY A O 1
ATOM 1695 N N . VAL A 1 243 ? -9.591 -22.716 0.979 1.00 56.02 237 VAL A N 1
ATOM 1696 C CA . VAL A 1 243 ? -9.207 -23.916 1.703 1.00 58.00 237 VAL A CA 1
ATOM 1697 C C . VAL A 1 243 ? -10.475 -24.497 2.303 1.00 62.43 237 VAL A C 1
ATOM 1698 O O . VAL A 1 243 ? -11.213 -23.785 2.995 1.00 56.95 237 VAL A O 1
ATOM 1702 N N . ARG A 1 244 ? -10.731 -25.783 2.029 1.00 64.41 238 ARG A N 1
ATOM 1703 C CA . ARG A 1 244 ? -11.838 -26.528 2.623 1.00 59.69 238 ARG A CA 1
ATOM 1704 C C . ARG A 1 244 ? -11.303 -27.807 3.253 1.00 62.78 238 ARG A C 1
ATOM 1705 O O . ARG A 1 244 ? -10.796 -28.698 2.557 1.00 61.11 238 ARG A O 1
ATOM 1713 N N . MET A 1 245 ? -11.427 -27.895 4.567 1.00 62.03 239 MET A N 1
ATOM 1714 C CA . MET A 1 245 ? -10.928 -29.012 5.349 1.00 61.77 239 MET A CA 1
ATOM 1715 C C . MET A 1 245 ? -12.119 -29.764 5.923 1.00 60.55 239 MET A C 1
ATOM 1716 O O . MET A 1 245 ? -12.991 -29.148 6.545 1.00 65.60 239 MET A O 1
ATOM 1721 N N . GLU A 1 246 ? -12.169 -31.080 5.728 1.00 60.12 240 GLU A N 1
ATOM 1722 C CA . GLU A 1 246 ? -13.351 -31.842 6.137 1.00 59.38 240 GLU A CA 1
ATOM 1723 C C . GLU A 1 246 ? -12.960 -33.102 6.888 1.00 59.48 240 GLU A C 1
ATOM 1724 O O . GLU A 1 246 ? -12.053 -33.833 6.468 1.00 62.07 240 GLU A O 1
ATOM 1730 N N . ARG A 1 247 ? -13.662 -33.378 7.984 1.00 58.64 241 ARG A N 1
ATOM 1731 C CA . ARG A 1 247 ? -13.441 -34.624 8.710 1.00 60.59 241 ARG A CA 1
ATOM 1732 C C . ARG A 1 247 ? -14.771 -35.218 9.143 1.00 57.12 241 ARG A C 1
ATOM 1733 O O . ARG A 1 247 ? -15.633 -34.510 9.666 1.00 58.67 241 ARG A O 1
ATOM 1741 N N . LYS A 1 248 ? -14.931 -36.520 8.909 1.00 62.40 242 LYS A N 1
ATOM 1742 C CA . LYS A 1 248 ? -15.995 -37.326 9.497 1.00 54.43 242 LYS A CA 1
ATOM 1743 C C . LYS A 1 248 ? -15.327 -38.350 10.396 1.00 56.16 242 LYS A C 1
ATOM 1744 O O . LYS A 1 248 ? -14.431 -39.074 9.944 1.00 53.45 242 LYS A O 1
ATOM 1750 N N . GLY A 1 249 ? -15.736 -38.409 11.660 1.00 57.67 243 GLY A N 1
ATOM 1751 C CA . GLY A 1 249 ? -15.143 -39.416 12.512 1.00 54.93 243 GLY A CA 1
ATOM 1752 C C . GLY A 1 249 ? -15.917 -39.714 13.779 1.00 56.70 243 GLY A C 1
ATOM 1753 O O . GLY A 1 249 ? -17.050 -39.264 13.965 1.00 58.22 243 GLY A O 1
ATOM 1754 N N . VAL A 1 250 ? -15.265 -40.473 14.663 1.00 56.10 244 VAL A N 1
ATOM 1755 C CA . VAL A 1 250 ? -15.856 -40.992 15.894 1.00 54.44 244 VAL A CA 1
ATOM 1756 C C . VAL A 1 250 ? -15.359 -40.160 17.075 1.00 55.86 244 VAL A C 1
ATOM 1757 O O . VAL A 1 250 ? -14.149 -39.970 17.240 1.00 54.50 244 VAL A O 1
ATOM 1761 N N . SER A 1 251 ? -16.281 -39.674 17.907 1.00 58.09 245 SER A N 1
ATOM 1762 C CA . SER A 1 251 ? -15.940 -39.117 19.217 1.00 55.35 245 SER A CA 1
ATOM 1763 C C . SER A 1 251 ? -16.205 -40.194 20.269 1.00 61.28 245 SER A C 1
ATOM 1764 O O . SER A 1 251 ? -17.359 -40.610 20.454 1.00 55.62 245 SER A O 1
ATOM 1767 N N . GLY A 1 252 ? -15.145 -40.650 20.952 1.00 59.40 246 GLY A N 1
ATOM 1768 C CA . GLY A 1 252 ? -15.291 -41.796 21.845 1.00 59.74 246 GLY A CA 1
ATOM 1769 C C . GLY A 1 252 ? -15.716 -43.047 21.092 1.00 57.32 246 GLY A C 1
ATOM 1770 O O . GLY A 1 252 ? -14.875 -43.741 20.516 1.00 56.30 246 GLY A O 1
ATOM 1771 N N . GLN A 1 253 ? -17.020 -43.334 21.059 1.00 54.49 247 GLN A N 1
ATOM 1772 C CA . GLN A 1 253 ? -17.544 -44.443 20.268 1.00 57.58 247 GLN A CA 1
ATOM 1773 C C . GLN A 1 253 ? -18.691 -44.050 19.339 1.00 59.70 247 GLN A C 1
ATOM 1774 O O . GLN A 1 253 ? -19.115 -44.882 18.523 1.00 58.29 247 GLN A O 1
ATOM 1780 N N . THR A 1 254 ? -19.183 -42.811 19.427 1.00 55.07 248 THR A N 1
ATOM 1781 C CA . THR A 1 254 ? -20.244 -42.290 18.580 1.00 51.52 248 THR A CA 1
ATOM 1782 C C . THR A 1 254 ? -19.732 -41.919 17.188 1.00 55.47 248 THR A C 1
ATOM 1783 O O . THR A 1 254 ? -18.817 -41.096 17.052 1.00 58.37 248 THR A O 1
ATOM 1787 N N . GLN A 1 255 ? -20.357 -42.481 16.158 1.00 54.76 249 GLN A N 1
ATOM 1788 C CA . GLN A 1 255 ? -19.999 -42.238 14.767 1.00 49.91 249 GLN A CA 1
ATOM 1789 C C . GLN A 1 255 ? -20.674 -40.989 14.216 1.00 51.91 249 GLN A C 1
ATOM 1790 O O . GLN A 1 255 ? -21.558 -40.395 14.839 1.00 52.10 249 GLN A O 1
ATOM 1796 N N . ASN A 1 256 ? -20.245 -40.607 13.009 1.00 54.27 250 ASN A N 1
ATOM 1797 C CA . ASN A 1 256 ? -20.927 -39.608 12.184 1.00 59.32 250 ASN A CA 1
ATOM 1798 C C . ASN A 1 256 ? -20.770 -38.191 12.727 1.00 57.21 250 ASN A C 1
ATOM 1799 O O . ASN A 1 256 ? -21.637 -37.333 12.529 1.00 56.62 250 ASN A O 1
ATOM 1804 N N . GLN A 1 257 ? -19.674 -37.935 13.420 1.00 53.73 251 GLN A N 1
ATOM 1805 C CA . GLN A 1 257 ? -19.316 -36.577 13.806 1.00 56.07 251 GLN A CA 1
ATOM 1806 C C . GLN A 1 257 ? -18.763 -35.817 12.590 1.00 52.73 251 GLN A C 1
ATOM 1807 O O . GLN A 1 257 ? -17.820 -36.281 11.941 1.00 54.67 251 GLN A O 1
ATOM 1813 N N . LEU A 1 258 ? -19.349 -34.665 12.261 1.00 52.23 252 LEU A N 1
ATOM 1814 C CA . LEU A 1 258 ? -19.013 -33.951 11.031 1.00 56.12 252 LEU A CA 1
ATOM 1815 C C . LEU A 1 258 ? -18.396 -32.587 11.328 1.00 59.08 252 LEU A C 1
ATOM 1816 O O . LEU A 1 258 ? -18.989 -31.776 12.050 1.00 54.45 252 LEU A O 1
ATOM 1821 N N . PHE A 1 259 ? -17.237 -32.324 10.710 1.00 58.05 253 PHE A N 1
ATOM 1822 C CA . PHE A 1 259 ? -16.461 -31.107 10.901 1.00 56.50 253 PHE A CA 1
ATOM 1823 C C . PHE A 1 259 ? -16.060 -30.526 9.555 1.00 59.11 253 PHE A C 1
ATOM 1824 O O . PHE A 1 259 ? -15.573 -31.251 8.680 1.00 57.62 253 PHE A O 1
ATOM 1832 N N . THR A 1 260 ? -16.227 -29.215 9.415 1.00 52.90 254 THR A N 1
ATOM 1833 C CA . THR A 1 260 ? -15.899 -28.501 8.189 1.00 58.25 254 THR A CA 1
ATOM 1834 C C . THR A 1 260 ? -15.272 -27.153 8.525 1.00 58.72 254 THR A C 1
ATOM 1835 O O . THR A 1 260 ? -15.784 -26.405 9.368 1.00 52.48 254 THR A O 1
ATOM 1839 N N . TYR A 1 261 ? -14.160 -26.855 7.863 1.00 54.82 255 TYR A N 1
ATOM 1840 C CA . TYR A 1 261 ? -13.438 -25.603 8.045 1.00 57.35 255 TYR A CA 1
ATOM 1841 C C . TYR A 1 261 ? -13.079 -25.057 6.679 1.00 54.69 255 TYR A C 1
ATOM 1842 O O . TYR A 1 261 ? -12.472 -25.762 5.869 1.00 61.15 255 TYR A O 1
ATOM 1851 N N . GLU A 1 262 ? -13.425 -23.808 6.435 1.00 53.81 256 GLU A N 1
ATOM 1852 C CA . GLU A 1 262 ? -13.198 -23.197 5.135 1.00 58.07 256 GLU A CA 1
ATOM 1853 C C . GLU A 1 262 ? -12.713 -21.761 5.301 1.00 59.53 256 GLU A C 1
ATOM 1854 O O . GLU A 1 262 ? -13.169 -21.046 6.202 1.00 59.58 256 GLU A O 1
ATOM 1860 N N . MET A 1 263 ? -11.758 -21.354 4.458 1.00 55.61 257 MET A N 1
ATOM 1861 C CA . MET A 1 263 ? -11.329 -19.963 4.385 1.00 55.81 257 MET A CA 1
ATOM 1862 C C . MET A 1 263 ? -11.256 -19.510 2.939 1.00 58.60 257 MET A C 1
ATOM 1863 O O . MET A 1 263 ? -10.843 -20.261 2.052 1.00 58.43 257 MET A O 1
ATOM 1868 N N . ARG A 1 264 ? -11.685 -18.279 2.715 1.00 58.01 258 ARG A N 1
ATOM 1869 C CA . ARG A 1 264 ? -11.441 -17.566 1.471 1.00 60.82 258 ARG A CA 1
ATOM 1870 C C . ARG A 1 264 ? -10.598 -16.356 1.857 1.00 59.08 258 ARG A C 1
ATOM 1871 O O . ARG A 1 264 ? -11.087 -15.442 2.533 1.00 58.14 258 ARG A O 1
ATOM 1879 N N . ILE A 1 265 ? -9.323 -16.353 1.478 1.00 54.30 259 ILE A N 1
ATOM 1880 C CA . ILE A 1 265 ? -8.394 -15.388 2.050 1.00 54.89 259 ILE A CA 1
ATOM 1881 C C . ILE A 1 265 ? -7.363 -14.927 1.024 1.00 57.51 259 ILE A C 1
ATOM 1882 O O . ILE A 1 265 ? -7.113 -15.591 0.010 1.00 56.13 259 ILE A O 1
ATOM 1887 N N . ASN A 1 266 ? -6.747 -13.769 1.321 1.00 53.95 260 ASN A N 1
ATOM 1888 C CA . ASN A 1 266 ? -5.480 -13.365 0.700 1.00 53.95 260 ASN A CA 1
ATOM 1889 C C . ASN A 1 266 ? -4.362 -14.232 1.273 1.00 53.02 260 ASN A C 1
ATOM 1890 O O . ASN A 1 266 ? -4.051 -14.149 2.469 1.00 49.78 260 ASN A O 1
ATOM 1895 N N . ASN A 1 267 ? -3.751 -15.065 0.431 1.00 53.67 261 ASN A N 1
ATOM 1896 C CA . ASN A 1 267 ? -2.802 -16.046 0.955 1.00 47.92 261 ASN A CA 1
ATOM 1897 C C . ASN A 1 267 ? -1.574 -15.384 1.555 1.00 53.99 261 ASN A C 1
ATOM 1898 O O . ASN A 1 267 ? -1.238 -15.693 2.715 1.00 52.69 261 ASN A O 1
ATOM 1903 N N . PRO A 1 268 ? -0.864 -14.483 0.859 1.00 54.85 262 PRO A N 1
ATOM 1904 C CA . PRO A 1 268 ? 0.297 -13.856 1.514 1.00 53.42 262 PRO A CA 1
ATOM 1905 C C . PRO A 1 268 ? -0.092 -12.991 2.688 1.00 50.30 262 PRO A C 1
ATOM 1906 O O . PRO A 1 268 ? 0.661 -12.922 3.665 1.00 52.37 262 PRO A O 1
ATOM 1910 N N . ALA A 1 269 ? -1.243 -12.328 2.638 1.00 52.44 263 ALA A N 1
ATOM 1911 C CA . ALA A 1 269 ? -1.664 -11.559 3.799 1.00 50.93 263 ALA A CA 1
ATOM 1912 C C . ALA A 1 269 ? -1.822 -12.461 5.017 1.00 51.51 263 ALA A C 1
ATOM 1913 O O . ALA A 1 269 ? -1.370 -12.117 6.114 1.00 51.16 263 ALA A O 1
ATOM 1915 N N . LEU A 1 270 ? -2.437 -13.634 4.838 1.00 53.12 264 LEU A N 1
ATOM 1916 C CA . LEU A 1 270 ? -2.616 -14.561 5.952 1.00 50.29 264 LEU A CA 1
ATOM 1917 C C . LEU A 1 270 ? -1.276 -15.070 6.449 1.00 52.43 264 LEU A C 1
ATOM 1918 O O . LEU A 1 270 ? -0.939 -14.936 7.638 1.00 45.62 264 LEU A O 1
ATOM 1923 N N . THR A 1 271 ? -0.499 -15.659 5.535 1.00 50.19 265 THR A N 1
ATOM 1924 C CA . THR A 1 271 ? 0.762 -16.270 5.921 1.00 51.44 265 THR A CA 1
ATOM 1925 C C . THR A 1 271 ? 1.618 -15.291 6.716 1.00 54.82 265 THR A C 1
ATOM 1926 O O . THR A 1 271 ? 2.149 -15.632 7.781 1.00 56.53 265 THR A O 1
ATOM 1930 N N . SER A 1 272 ? 1.717 -14.047 6.248 1.00 50.74 266 SER A N 1
ATOM 1931 C CA . SER A 1 272 ? 2.566 -13.102 6.961 1.00 51.24 266 SER A CA 1
ATOM 1932 C C . SER A 1 272 ? 1.936 -12.670 8.271 1.00 47.57 266 SER A C 1
ATOM 1933 O O . SER A 1 272 ? 2.650 -12.386 9.232 1.00 53.19 266 SER A O 1
ATOM 1936 N N . GLN A 1 273 ? 0.615 -12.624 8.345 1.00 46.74 267 GLN A N 1
ATOM 1937 C CA . GLN A 1 273 ? -0.012 -12.272 9.610 1.00 45.18 267 GLN A CA 1
ATOM 1938 C C . GLN A 1 273 ? 0.206 -13.369 10.643 1.00 49.25 267 GLN A C 1
ATOM 1939 O O . GLN A 1 273 ? 0.490 -13.084 11.812 1.00 52.21 267 GLN A O 1
ATOM 1945 N N . VAL A 1 274 ? 0.113 -14.632 10.219 1.00 50.50 268 VAL A N 1
ATOM 1946 C CA . VAL A 1 274 ? 0.407 -15.753 11.104 1.00 48.91 268 VAL A CA 1
ATOM 1947 C C . VAL A 1 274 ? 1.870 -15.702 11.551 1.00 55.55 268 VAL A C 1
ATOM 1948 O O . VAL A 1 274 ? 2.215 -16.031 12.701 1.00 50.80 268 VAL A O 1
ATOM 1952 N N . MET A 1 275 ? 2.752 -15.261 10.662 1.00 52.97 269 MET A N 1
ATOM 1953 C CA . MET A 1 275 ? 4.155 -15.231 11.035 1.00 51.82 269 MET A CA 1
ATOM 1954 C C . MET A 1 275 ? 4.411 -14.147 12.085 1.00 55.78 269 MET A C 1
ATOM 1955 O O . MET A 1 275 ? 5.200 -14.352 13.022 1.00 55.71 269 MET A O 1
ATOM 1960 N N . ILE A 1 276 ? 3.725 -13.001 11.962 1.00 51.33 270 ILE A N 1
ATOM 1961 C CA . ILE A 1 276 ? 3.900 -11.907 12.911 1.00 50.91 270 ILE A CA 1
ATOM 1962 C C . ILE A 1 276 ? 3.333 -12.294 14.265 1.00 51.75 270 ILE A C 1
ATOM 1963 O O . ILE A 1 276 ? 3.917 -11.972 15.307 1.00 49.74 270 ILE A O 1
ATOM 1968 N N . ALA A 1 277 ? 2.190 -12.999 14.275 1.00 54.44 271 ALA A N 1
ATOM 1969 C CA . ALA A 1 277 ? 1.646 -13.525 15.530 1.00 51.37 271 ALA A CA 1
ATOM 1970 C C . ALA A 1 277 ? 2.581 -14.555 16.138 1.00 51.52 271 ALA A C 1
ATOM 1971 O O . ALA A 1 277 ? 2.706 -14.654 17.365 1.00 49.41 271 ALA A O 1
ATOM 1973 N N . SER A 1 278 ? 3.229 -15.350 15.291 1.00 53.88 272 SER A N 1
ATOM 1974 C CA . SER A 1 278 ? 4.220 -16.286 15.792 1.00 53.71 272 SER A CA 1
ATOM 1975 C C . SER A 1 278 ? 5.424 -15.553 16.364 1.00 53.12 272 SER A C 1
ATOM 1976 O O . SER A 1 278 ? 6.029 -16.032 17.338 1.00 47.66 272 SER A O 1
ATOM 1979 N N . ALA A 1 279 ? 5.793 -14.398 15.777 1.00 53.21 273 ALA A N 1
ATOM 1980 C CA . ALA A 1 279 ? 6.888 -13.611 16.350 1.00 50.74 273 ALA A CA 1
ATOM 1981 C C . ALA A 1 279 ? 6.562 -13.239 17.784 1.00 55.40 273 ALA A C 1
ATOM 1982 O O . ALA A 1 279 ? 7.412 -13.352 18.673 1.00 55.24 273 ALA A O 1
ATOM 1984 N N . ARG A 1 280 ? 5.313 -12.827 18.027 1.00 53.95 274 ARG A N 1
ATOM 1985 C CA . ARG A 1 280 ? 4.866 -12.537 19.381 1.00 52.09 274 ARG A CA 1
ATOM 1986 C C . ARG A 1 280 ? 5.036 -13.752 20.280 1.00 53.20 274 ARG A C 1
ATOM 1987 O O . ARG A 1 280 ? 5.430 -13.618 21.443 1.00 58.08 274 ARG A O 1
ATOM 1995 N N . ALA A 1 281 ? 4.757 -14.952 19.759 1.00 50.96 275 ALA A N 1
ATOM 1996 C CA . ALA A 1 281 ? 4.839 -16.149 20.599 1.00 53.11 275 ALA A CA 1
ATOM 1997 C C . ALA A 1 281 ? 6.288 -16.511 20.893 1.00 59.30 275 ALA A C 1
ATOM 1998 O O . ALA A 1 281 ? 6.614 -16.947 22.009 1.00 56.10 275 ALA A O 1
ATOM 2000 N N . ALA A 1 282 ? 7.162 -16.334 19.896 1.00 52.08 276 ALA A N 1
ATOM 2001 C CA . ALA A 1 282 ? 8.571 -16.661 20.052 1.00 54.63 276 ALA A CA 1
ATOM 2002 C C . ALA A 1 282 ? 9.168 -16.009 21.297 1.00 53.97 276 ALA A C 1
ATOM 2003 O O . ALA A 1 282 ? 9.905 -16.650 22.055 1.00 59.96 276 ALA A O 1
ATOM 2005 N N . MET A 1 283 ? 8.826 -14.756 21.547 1.00 54.92 277 MET A N 1
ATOM 2006 C CA . MET A 1 283 ? 9.279 -14.004 22.711 1.00 55.22 277 MET A CA 1
ATOM 2007 C C . MET A 1 283 ? 8.813 -14.608 24.026 1.00 60.07 277 MET A C 1
ATOM 2008 O O . MET A 1 283 ? 9.168 -14.074 25.082 1.00 62.35 277 MET A O 1
ATOM 2013 N N . ARG A 1 284 ? 8.032 -15.695 24.001 1.00 57.85 278 ARG A N 1
ATOM 2014 C CA . ARG A 1 284 ? 7.453 -16.248 25.214 1.00 56.50 278 ARG A CA 1
ATOM 2015 C C . ARG A 1 284 ? 7.920 -17.664 25.501 1.00 58.57 278 ARG A C 1
ATOM 2016 O O . ARG A 1 284 ? 7.721 -18.142 26.624 1.00 62.85 278 ARG A O 1
ATOM 2024 N N . GLN A 1 285 ? 8.545 -18.336 24.540 1.00 54.22 279 GLN A N 1
ATOM 2025 C CA . GLN A 1 285 ? 8.932 -19.723 24.691 1.00 53.87 279 GLN A CA 1
ATOM 2026 C C . GLN A 1 285 ? 10.312 -19.821 25.335 1.00 62.81 279 GLN A C 1
ATOM 2027 O O . GLN A 1 285 ? 11.081 -18.858 25.351 1.00 66.79 279 GLN A O 1
ATOM 2033 N N . LYS A 1 286 ? 10.592 -20.992 25.910 1.00 60.47 280 LYS A N 1
ATOM 2034 C CA . LYS A 1 286 ? 11.945 -21.396 26.250 1.00 59.20 280 LYS A CA 1
ATOM 2035 C C . LYS A 1 286 ? 12.676 -21.702 24.949 1.00 60.40 280 LYS A C 1
ATOM 2036 O O . LYS A 1 286 ? 12.029 -21.953 23.930 1.00 59.55 280 LYS A O 1
ATOM 2042 N N . PRO A 1 287 ? 14.021 -21.668 24.949 1.00 60.87 281 PRO A N 1
ATOM 2043 C CA . PRO A 1 287 ? 14.769 -21.925 23.702 1.00 58.24 281 PRO A CA 1
ATOM 2044 C C . PRO A 1 287 ? 14.414 -23.271 23.088 1.00 56.15 281 PRO A C 1
ATOM 2045 O O . PRO A 1 287 ? 14.049 -24.216 23.784 1.00 59.41 281 PRO A O 1
ATOM 2049 N N . GLY A 1 288 ? 14.518 -23.345 21.759 1.00 58.12 282 GLY A N 1
ATOM 2050 C CA . GLY A 1 288 ? 14.118 -24.529 21.014 1.00 54.52 282 GLY A CA 1
ATOM 2051 C C . GLY A 1 288 ? 13.367 -24.216 19.732 1.00 57.29 282 GLY A C 1
ATOM 2052 O O . GLY A 1 288 ? 13.078 -23.052 19.443 1.00 56.07 282 GLY A O 1
ATOM 2053 N N . ALA A 1 289 ? 13.042 -25.241 18.953 1.00 56.89 283 ALA A N 1
ATOM 2054 C CA . ALA A 1 289 ? 12.298 -25.093 17.709 1.00 59.11 283 ALA A CA 1
ATOM 2055 C C . ALA A 1 289 ? 10.874 -25.616 17.894 1.00 61.61 283 ALA A C 1
ATOM 2056 O O . ALA A 1 289 ? 10.670 -26.676 18.494 1.00 66.29 283 ALA A O 1
ATOM 2058 N N . TYR A 1 290 ? 9.880 -24.895 17.367 1.00 61.16 284 TYR A N 1
ATOM 2059 C CA . TYR A 1 290 ? 8.484 -25.272 17.567 1.00 56.36 284 TYR A CA 1
ATOM 2060 C C . TYR A 1 290 ? 7.712 -25.224 16.266 1.00 54.13 284 TYR A C 1
ATOM 2061 O O . TYR A 1 290 ? 7.902 -24.312 15.456 1.00 55.63 284 TYR A O 1
ATOM 2070 N N . THR A 1 291 ? 6.836 -26.205 16.067 1.00 55.23 285 THR A N 1
ATOM 2071 C CA . THR A 1 291 ? 5.757 -25.991 15.122 1.00 55.91 285 THR A CA 1
ATOM 2072 C C . THR A 1 291 ? 4.613 -25.336 15.878 1.00 54.35 285 THR A C 1
ATOM 2073 O O . THR A 1 291 ? 4.650 -25.201 17.102 1.00 53.41 285 THR A O 1
ATOM 2077 N N . MET A 1 292 ? 3.590 -24.918 15.140 1.00 56.25 286 MET A N 1
ATOM 2078 C CA . MET A 1 292 ? 2.500 -24.180 15.779 1.00 58.95 286 MET A CA 1
ATOM 2079 C C . MET A 1 292 ? 1.614 -25.042 16.681 1.00 52.85 286 MET A C 1
ATOM 2080 O O . MET A 1 292 ? 0.825 -24.491 17.458 1.00 53.12 286 MET A O 1
ATOM 2085 N N . ILE A 1 293 ? 1.718 -26.364 16.630 1.00 52.53 287 ILE A N 1
ATOM 2086 C CA . ILE A 1 293 ? 0.890 -27.152 17.532 1.00 52.02 287 ILE A CA 1
ATOM 2087 C C . ILE A 1 293 ? 1.633 -27.408 18.839 1.00 53.37 287 ILE A C 1
ATOM 2088 O O . ILE A 1 293 ? 1.154 -28.148 19.701 1.00 53.31 287 ILE A O 1
ATOM 2093 N N . GLU A 1 294 ? 2.776 -26.752 19.032 1.00 55.13 288 GLU A N 1
ATOM 2094 C CA . GLU A 1 294 ? 3.570 -26.939 20.240 1.00 55.91 288 GLU A CA 1
ATOM 2095 C C . GLU A 1 294 ? 3.571 -25.714 21.133 1.00 54.55 288 GLU A C 1
ATOM 2096 O O . GLU A 1 294 ? 4.390 -25.635 22.057 1.00 56.72 288 GLU A O 1
ATOM 2102 N N . ILE A 1 295 ? 2.666 -24.773 20.889 1.00 51.76 289 ILE A N 1
ATOM 2103 C CA . ILE A 1 295 ? 2.590 -23.513 21.619 1.00 53.19 289 ILE A CA 1
ATOM 2104 C C . ILE A 1 295 ? 1.151 -23.272 22.072 1.00 52.42 289 ILE A C 1
ATOM 2105 O O . ILE A 1 295 ? 0.208 -23.494 21.302 1.00 55.22 289 ILE A O 1
ATOM 2110 N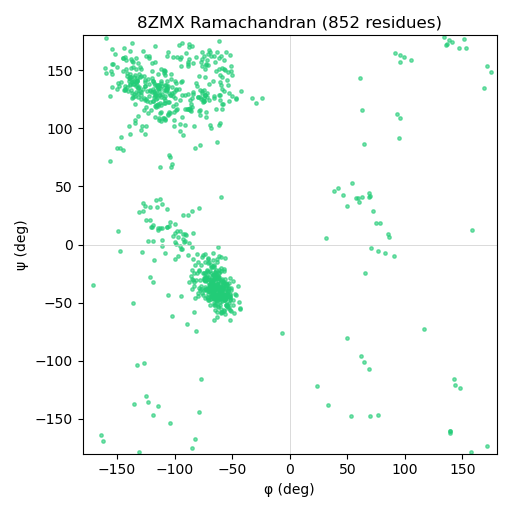 N . PRO A 1 296 ? 0.928 -22.845 23.309 1.00 57.07 290 PRO A N 1
ATOM 2111 C CA . PRO A 1 296 ? -0.435 -22.487 23.710 1.00 50.61 290 PRO A CA 1
ATOM 2112 C C . PRO A 1 296 ? -0.950 -21.376 22.812 1.00 57.34 290 PRO A C 1
ATOM 2113 O O . PRO A 1 296 ? -0.244 -20.391 22.552 1.00 56.00 290 PRO A O 1
ATOM 2117 N N . ILE A 1 297 ? -2.187 -21.541 22.333 1.00 49.27 291 ILE A N 1
ATOM 2118 C CA . ILE A 1 297 ? -2.777 -20.548 21.442 1.00 51.07 291 ILE A CA 1
ATOM 2119 C C . ILE A 1 297 ? -2.703 -19.156 22.057 1.00 52.86 291 ILE A C 1
ATOM 2120 O O . ILE A 1 297 ? -2.466 -18.158 21.362 1.00 50.18 291 ILE A O 1
ATOM 2125 N N . ILE A 1 298 ? -2.896 -19.060 23.370 1.00 49.77 292 ILE A N 1
ATOM 2126 C CA . ILE A 1 298 ? -2.913 -17.735 23.965 1.00 51.33 292 ILE A CA 1
ATOM 2127 C C . ILE A 1 298 ? -1.576 -16.991 23.777 1.00 53.29 292 ILE A C 1
ATOM 2128 O O . ILE A 1 298 ? -1.550 -15.757 23.785 1.00 51.41 292 ILE A O 1
ATOM 2133 N N . ASP A 1 299 ? -0.465 -17.712 23.574 1.00 51.66 293 ASP A N 1
ATOM 2134 C CA . ASP A 1 299 ? 0.821 -17.049 23.356 1.00 51.17 293 ASP A CA 1
ATOM 2135 C C . ASP A 1 299 ? 0.837 -16.234 22.071 1.00 55.35 293 ASP A C 1
ATOM 2136 O O . ASP A 1 299 ? 1.578 -15.241 21.976 1.00 53.16 293 ASP A O 1
ATOM 2141 N N . PHE A 1 300 ? 0.036 -16.633 21.077 1.00 51.35 294 PHE A N 1
ATOM 2142 C CA . PHE A 1 300 ? -0.031 -15.912 19.812 1.00 52.81 294 PHE A CA 1
ATOM 2143 C C . PHE A 1 300 ? -0.833 -14.618 19.890 1.00 52.08 294 PHE A C 1
ATOM 2144 O O . PHE A 1 300 ? -0.815 -13.840 18.929 1.00 51.29 294 PHE A O 1
ATOM 2152 N N . LEU A 1 301 ? -1.556 -14.373 20.975 1.00 51.67 295 LEU A N 1
ATOM 2153 C CA . LEU A 1 301 ? -2.453 -13.231 21.035 1.00 53.04 295 LEU A CA 1
ATOM 2154 C C . LEU A 1 301 ? -1.866 -12.091 21.860 1.00 53.83 295 LEU A C 1
ATOM 2155 O O . LEU A 1 301 ? -1.241 -12.318 22.898 1.00 54.07 295 LEU A O 1
ATOM 2160 N N . TYR A 1 302 ? -2.118 -10.861 21.407 1.00 52.22 296 TYR A N 1
ATOM 2161 C CA . TYR A 1 302 ? -1.842 -9.665 22.184 1.00 54.62 296 TYR A CA 1
ATOM 2162 C C . TYR A 1 302 ? -2.939 -9.431 23.214 1.00 56.01 296 TYR A C 1
ATOM 2163 O O . TYR A 1 302 ? -4.121 -9.365 22.872 1.00 60.29 296 TYR A O 1
ATOM 2172 N N . GLY A 1 303 ? -2.553 -9.280 24.466 1.00 57.36 297 GLY A N 1
ATOM 2173 C CA . GLY A 1 303 ? -3.482 -8.829 25.485 1.00 54.23 297 GLY A CA 1
ATOM 2174 C C . GLY A 1 303 ? -3.171 -9.457 26.827 1.00 59.89 297 GLY A C 1
ATOM 2175 O O . GLY A 1 303 ? -2.375 -10.393 26.945 1.00 57.53 297 GLY A O 1
ATOM 2176 N N . ASP A 1 304 ? -3.827 -8.917 27.855 1.00 62.22 298 ASP A N 1
ATOM 2177 C CA . ASP A 1 304 ? -3.815 -9.552 29.166 1.00 62.70 298 ASP A CA 1
ATOM 2178 C C . ASP A 1 304 ? -4.420 -10.962 29.101 1.00 63.17 298 ASP A C 1
ATOM 2179 O O . ASP A 1 304 ? -5.420 -11.194 28.414 1.00 59.88 298 ASP A O 1
ATOM 2184 N N . ARG A 1 305 ? -3.808 -11.902 29.833 1.00 59.70 299 ARG A N 1
ATOM 2185 C CA . ARG A 1 305 ? -4.319 -13.272 29.931 1.00 59.77 299 ARG A CA 1
ATOM 2186 C C . ARG A 1 305 ? -5.800 -13.331 30.323 1.00 63.77 299 ARG A C 1
ATOM 2187 O O . ARG A 1 305 ? -6.609 -13.963 29.629 1.00 60.56 299 ARG A O 1
ATOM 2195 N N . ASP A 1 306 ? -6.170 -12.716 31.457 1.00 58.45 300 ASP A N 1
ATOM 2196 C CA . ASP A 1 306 ? -7.549 -12.850 31.933 1.00 61.95 300 ASP A CA 1
ATOM 2197 C C . ASP A 1 306 ? -8.519 -12.167 30.983 1.00 61.12 300 ASP A C 1
ATOM 2198 O O . ASP A 1 306 ? -9.610 -12.678 30.712 1.00 66.06 300 ASP A O 1
ATOM 2203 N N . GLU A 1 307 ? -8.124 -11.028 30.450 1.00 61.17 301 GLU A N 1
ATOM 2204 C CA . GLU A 1 307 ? -8.962 -10.333 29.489 1.00 65.06 301 GLU A CA 1
ATOM 2205 C C . GLU A 1 307 ? -9.199 -11.165 28.228 1.00 57.76 301 GLU A C 1
ATOM 2206 O O . GLU A 1 307 ? -10.260 -11.060 27.616 1.00 59.11 301 GLU A O 1
ATOM 2212 N N . LEU A 1 308 ? -8.236 -12.003 27.834 1.00 60.92 302 LEU A N 1
ATOM 2213 C CA . LEU A 1 308 ? -8.376 -12.790 26.610 1.00 57.36 302 LEU A CA 1
ATOM 2214 C C . LEU A 1 308 ? -9.183 -14.051 26.870 1.00 58.90 302 LEU A C 1
ATOM 2215 O O . LEU A 1 308 ? -9.945 -14.496 26.007 1.00 56.94 302 LEU A O 1
ATOM 2220 N N . ILE A 1 309 ? -9.008 -14.643 28.049 1.00 54.90 303 ILE A N 1
ATOM 2221 C CA . ILE A 1 309 ? -9.863 -15.736 28.451 1.00 55.22 303 ILE A CA 1
ATOM 2222 C C . ILE A 1 309 ? -11.302 -15.272 28.485 1.00 61.18 303 ILE A C 1
ATOM 2223 O O . ILE A 1 309 ? -12.207 -15.964 28.002 1.00 63.69 303 ILE A O 1
ATOM 2228 N N . ARG A 1 310 ? -11.531 -14.076 29.026 1.00 62.24 304 ARG A N 1
ATOM 2229 C CA . ARG A 1 310 ? -12.887 -13.549 29.140 1.00 59.18 304 ARG A CA 1
ATOM 2230 C C . ARG A 1 310 ? -13.471 -13.233 27.775 1.00 57.89 304 ARG A C 1
ATOM 2231 O O . ARG A 1 310 ? -14.668 -13.410 27.551 1.00 64.40 304 ARG A O 1
ATOM 2239 N N . ARG A 1 311 ? -12.653 -12.748 26.851 1.00 55.80 305 ARG A N 1
ATOM 2240 C CA . ARG A 1 311 ? -13.212 -12.423 25.548 1.00 58.33 305 ARG A CA 1
ATOM 2241 C C . ARG A 1 311 ? -13.501 -13.675 24.732 1.00 60.49 305 ARG A C 1
ATOM 2242 O O . ARG A 1 311 ? -14.439 -13.682 23.933 1.00 61.51 305 ARG A O 1
ATOM 2250 N N . LEU A 1 312 ? -12.726 -14.734 24.921 1.00 57.65 306 LEU A N 1
ATOM 2251 C CA . LEU A 1 312 ? -12.663 -15.794 23.936 1.00 54.96 306 LEU A CA 1
ATOM 2252 C C . LEU A 1 312 ? -13.113 -17.141 24.440 1.00 54.24 306 LEU A C 1
ATOM 2253 O O . LEU A 1 312 ? -13.628 -17.920 23.646 1.00 51.05 306 LEU A O 1
ATOM 2258 N N . VAL A 1 313 ? -12.914 -17.452 25.711 1.00 56.76 307 VAL A N 1
ATOM 2259 C CA . VAL A 1 313 ? -13.097 -18.830 26.138 1.00 58.05 307 VAL A CA 1
ATOM 2260 C C . VAL A 1 313 ? -14.582 -19.091 26.335 1.00 68.61 307 VAL A C 1
ATOM 2261 O O . VAL A 1 313 ? -15.161 -19.931 25.615 1.00 62.44 307 VAL A O 1
ATOM 2266 N N . THR B 1 12 ? 27.052 -22.872 52.652 1.00 92.80 6 THR B N 1
ATOM 2267 C CA . THR B 1 12 ? 26.978 -24.240 52.151 1.00 90.17 6 THR B CA 1
ATOM 2268 C C . THR B 1 12 ? 25.608 -24.534 51.527 1.00 91.07 6 THR B C 1
ATOM 2269 O O . THR B 1 12 ? 24.571 -24.076 52.030 1.00 80.06 6 THR B O 1
ATOM 2273 N N . GLU B 1 13 ? 25.621 -25.297 50.429 1.00 92.48 7 GLU B N 1
ATOM 2274 C CA . GLU B 1 13 ? 24.411 -25.800 49.794 1.00 84.98 7 GLU B CA 1
ATOM 2275 C C . GLU B 1 13 ? 23.830 -26.968 50.589 1.00 79.65 7 GLU B C 1
ATOM 2276 O O . GLU B 1 13 ? 24.521 -27.624 51.377 1.00 75.21 7 GLU B O 1
ATOM 2282 N N . ARG B 1 14 ? 22.526 -27.228 50.369 1.00 75.02 8 ARG B N 1
ATOM 2283 C CA . ARG B 1 14 ? 21.967 -28.449 50.931 1.00 70.93 8 ARG B CA 1
ATOM 2284 C C . ARG B 1 14 ? 22.406 -29.656 50.092 1.00 67.15 8 ARG B C 1
ATOM 2285 O O . ARG B 1 14 ? 22.702 -29.518 48.904 1.00 67.43 8 ARG B O 1
ATOM 2293 N N . PRO B 1 15 ? 22.477 -30.844 50.688 1.00 60.94 9 PRO B N 1
ATOM 2294 C CA . PRO B 1 15 ? 22.839 -32.041 49.908 1.00 69.26 9 PRO B CA 1
ATOM 2295 C C . PRO B 1 15 ? 21.796 -32.367 48.845 1.00 64.29 9 PRO B C 1
ATOM 2296 O O . PRO B 1 15 ? 20.610 -32.097 49.009 1.00 62.42 9 PRO B O 1
ATOM 2300 N N . ILE B 1 16 ? 22.254 -32.959 47.742 1.00 59.30 10 ILE B N 1
ATOM 2301 C CA . ILE B 1 16 ? 21.337 -33.487 46.745 1.00 60.81 10 ILE B CA 1
ATOM 2302 C C . ILE B 1 16 ? 20.719 -34.773 47.277 1.00 61.13 10 ILE B C 1
ATOM 2303 O 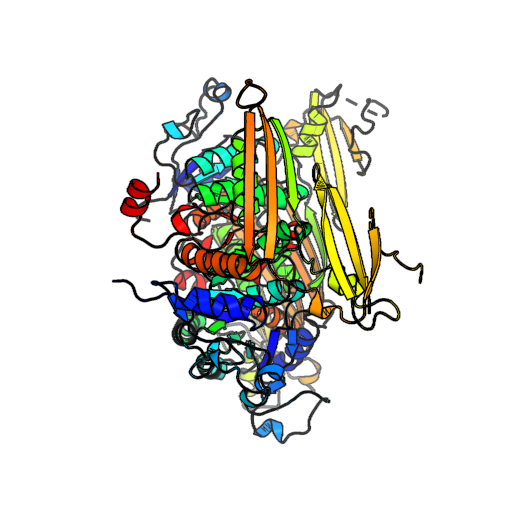O . ILE B 1 16 ? 21.424 -35.714 47.667 1.00 62.87 10 ILE B O 1
ATOM 2308 N N . ARG B 1 17 ? 19.401 -34.838 47.287 1.00 57.05 11 ARG B N 1
ATOM 2309 C CA . ARG B 1 17 ? 18.734 -36.027 47.790 1.00 62.82 11 ARG B CA 1
ATOM 2310 C C . ARG B 1 17 ? 18.540 -37.002 46.637 1.00 61.72 11 ARG B C 1
ATOM 2311 O O . ARG B 1 17 ? 17.858 -36.682 45.651 1.00 58.66 11 ARG B O 1
ATOM 2319 N N . VAL B 1 18 ? 19.190 -38.169 46.742 1.00 55.89 12 VAL B N 1
ATOM 2320 C CA . VAL B 1 18 ? 19.185 -39.180 45.692 1.00 57.27 12 VAL B CA 1
ATOM 2321 C C . VAL B 1 18 ? 18.404 -40.401 46.160 1.00 56.32 12 VAL B C 1
ATOM 2322 O O . VAL B 1 18 ? 18.472 -40.803 47.328 1.00 57.27 12 VAL B O 1
ATOM 2326 N N . ALA B 1 19 ? 17.651 -40.981 45.244 1.00 59.12 13 ALA B N 1
ATOM 2327 C CA . ALA B 1 19 ? 16.932 -42.221 45.477 1.00 58.09 13 ALA B CA 1
ATOM 2328 C C . ALA B 1 19 ? 17.461 -43.281 44.520 1.00 56.09 13 ALA B C 1
ATOM 2329 O O . ALA B 1 19 ? 17.718 -43.006 43.346 1.00 57.08 13 ALA B O 1
ATOM 2331 N N . ILE B 1 20 ? 17.633 -44.492 45.011 1.00 55.80 14 ILE B N 1
ATOM 2332 C CA . ILE B 1 20 ? 18.076 -45.596 44.171 1.00 60.92 14 ILE B CA 1
ATOM 2333 C C . ILE B 1 20 ? 16.850 -46.416 43.760 1.00 58.39 14 ILE B C 1
ATOM 2334 O O . ILE B 1 20 ? 16.098 -46.901 44.612 1.00 54.98 14 ILE B O 1
ATOM 2339 N N . ILE B 1 21 ? 16.631 -46.526 42.451 1.00 56.15 15 ILE B N 1
ATOM 2340 C CA . ILE B 1 21 ? 15.502 -47.256 41.889 1.00 58.22 15 ILE B CA 1
ATOM 2341 C C . ILE B 1 21 ? 16.012 -48.608 41.436 1.00 60.25 15 ILE B C 1
ATOM 2342 O O . ILE B 1 21 ? 16.680 -48.708 40.402 1.00 58.84 15 ILE B O 1
ATOM 2347 N N . GLY B 1 22 ? 15.658 -49.656 42.179 1.00 63.62 16 GLY B N 1
ATOM 2348 C CA . GLY B 1 22 ? 16.014 -51.005 41.802 1.00 59.69 16 GLY B CA 1
ATOM 2349 C C . GLY B 1 22 ? 17.271 -51.407 42.525 1.00 63.77 16 GLY B C 1
ATOM 2350 O O . GLY B 1 22 ? 18.348 -50.886 42.225 1.00 64.71 16 GLY B O 1
ATOM 2351 N N . TYR B 1 23 ? 17.149 -52.308 43.495 1.00 66.22 17 TYR B N 1
ATOM 2352 C CA . TYR B 1 23 ? 18.271 -52.692 44.343 1.00 65.47 17 TYR B CA 1
ATOM 2353 C C . TYR B 1 23 ? 18.759 -54.066 43.904 1.00 68.65 17 TYR B C 1
ATOM 2354 O O . TYR B 1 23 ? 18.475 -55.087 44.535 1.00 71.38 17 TYR B O 1
ATOM 2363 N N . GLY B 1 24 ? 19.498 -54.086 42.802 1.00 66.84 18 GLY B N 1
ATOM 2364 C CA . GLY B 1 24 ? 20.180 -55.298 42.394 1.00 58.20 18 GLY B CA 1
ATOM 2365 C C . GLY B 1 24 ? 21.682 -55.132 42.456 1.00 60.89 18 GLY B C 1
ATOM 2366 O O . GLY B 1 24 ? 22.235 -54.518 43.370 1.00 61.28 18 GLY B O 1
ATOM 2367 N N . ASN B 1 25 ? 22.348 -55.671 41.445 1.00 62.65 19 ASN B N 1
ATOM 2368 C CA . ASN B 1 25 ? 23.798 -55.584 41.341 1.00 62.55 19 ASN B CA 1
ATOM 2369 C C . ASN B 1 25 ? 24.277 -54.132 41.291 1.00 64.78 19 ASN B C 1
ATOM 2370 O O . ASN B 1 25 ? 25.091 -53.696 42.121 1.00 64.17 19 ASN B O 1
ATOM 2375 N N . ILE B 1 26 ? 23.816 -53.378 40.285 1.00 63.82 20 ILE B N 1
ATOM 2376 C CA . ILE B 1 26 ? 24.180 -51.968 40.186 1.00 62.25 20 ILE B CA 1
ATOM 2377 C C . ILE B 1 26 ? 23.676 -51.209 41.404 1.00 61.32 20 ILE B C 1
ATOM 2378 O O . ILE B 1 26 ? 24.381 -50.336 41.945 1.00 60.37 20 ILE B O 1
ATOM 2383 N N . GLY B 1 27 ? 22.460 -51.543 41.866 1.00 60.53 21 GLY B N 1
ATOM 2384 C CA . GLY B 1 27 ? 21.860 -50.806 42.973 1.00 60.74 21 GLY B CA 1
ATOM 2385 C C . GLY B 1 27 ? 22.697 -50.859 44.240 1.00 61.51 21 GLY B C 1
ATOM 2386 O O . GLY B 1 27 ? 22.819 -49.863 44.961 1.00 56.94 21 GLY B O 1
ATOM 2387 N N . GLN B 1 28 ? 23.313 -52.018 44.509 1.00 65.20 22 GLN B N 1
ATOM 2388 C CA . GLN B 1 28 ? 24.120 -52.170 45.718 1.00 63.75 22 GLN B CA 1
ATOM 2389 C C . GLN B 1 28 ? 25.351 -51.289 45.662 1.00 59.08 22 GLN B C 1
ATOM 2390 O O . GLN B 1 28 ? 25.728 -50.674 46.669 1.00 59.74 22 GLN B O 1
ATOM 2396 N N . TYR B 1 29 ? 25.977 -51.195 44.490 1.00 55.10 23 TYR B N 1
ATOM 2397 C CA . TYR B 1 29 ? 27.156 -50.344 44.390 1.00 60.31 23 TYR B CA 1
ATOM 2398 C C . TYR B 1 29 ? 26.767 -48.874 44.432 1.00 58.79 23 TYR B C 1
ATOM 2399 O O . TYR B 1 29 ? 27.462 -48.071 45.068 1.00 57.91 23 TYR B O 1
ATOM 2408 N N . ALA B 1 30 ? 25.651 -48.508 43.770 1.00 55.86 24 ALA B N 1
ATOM 2409 C CA . ALA B 1 30 ? 25.183 -47.121 43.802 1.00 57.16 24 ALA B CA 1
ATOM 2410 C C . ALA B 1 30 ? 25.013 -46.619 45.230 1.00 57.74 24 ALA B C 1
ATOM 2411 O O . ALA B 1 30 ? 25.393 -45.487 45.546 1.00 58.98 24 ALA B O 1
ATOM 2413 N N . LEU B 1 31 ? 24.441 -47.443 46.108 1.00 57.92 25 LEU B N 1
ATOM 2414 C CA . LEU B 1 31 ? 24.319 -47.060 47.511 1.00 57.58 25 LEU B CA 1
ATOM 2415 C C . LEU B 1 31 ? 25.656 -46.604 48.092 1.00 62.53 25 LEU B C 1
ATOM 2416 O O . LEU B 1 31 ? 25.735 -45.559 48.750 1.00 66.58 25 LEU B O 1
ATOM 2421 N N . GLN B 1 32 ? 26.727 -47.363 47.844 1.00 57.78 26 GLN B N 1
ATOM 2422 C CA . GLN B 1 32 ? 28.031 -46.969 48.372 1.00 61.85 26 GLN B CA 1
ATOM 2423 C C . GLN B 1 32 ? 28.509 -45.686 47.725 1.00 58.39 26 GLN B C 1
ATOM 2424 O O . GLN B 1 32 ? 29.090 -44.831 48.396 1.00 62.11 26 GLN B O 1
ATOM 2430 N N . ALA B 1 33 ? 28.266 -45.529 46.424 1.00 57.06 27 ALA B N 1
ATOM 2431 C CA . ALA B 1 33 ? 28.678 -44.305 45.752 1.00 58.06 27 ALA B CA 1
ATOM 2432 C C . ALA B 1 33 ? 27.996 -43.083 46.367 1.00 59.91 27 ALA B C 1
ATOM 2433 O O . ALA B 1 33 ? 28.661 -42.097 46.709 1.00 59.44 27 ALA B O 1
ATOM 2435 N N . VAL B 1 34 ? 26.666 -43.143 46.527 1.00 61.13 28 VAL B N 1
ATOM 2436 C CA . VAL B 1 34 ? 25.905 -42.038 47.119 1.00 60.43 28 VAL B CA 1
ATOM 2437 C C . VAL B 1 34 ? 26.439 -41.706 48.506 1.00 62.34 28 VAL B C 1
ATOM 2438 O O . VAL B 1 34 ? 26.674 -40.535 48.838 1.00 62.19 28 VAL B O 1
ATOM 2442 N N . GLU B 1 35 ? 26.651 -42.737 49.333 1.00 61.03 29 GLU B N 1
ATOM 2443 C CA . GLU B 1 35 ? 27.187 -42.519 50.675 1.00 63.84 29 GLU B CA 1
ATOM 2444 C C . GLU B 1 35 ? 28.504 -41.756 50.635 1.00 63.05 29 GLU B C 1
ATOM 2445 O O . GLU B 1 35 ? 28.714 -40.817 51.410 1.00 65.58 29 GLU B O 1
ATOM 2451 N N . GLU B 1 36 ? 29.417 -42.160 49.748 1.00 63.25 30 GLU B N 1
ATOM 2452 C CA . GLU B 1 36 ? 30.721 -41.510 49.691 1.00 62.61 30 GLU B CA 1
ATOM 2453 C C . GLU B 1 36 ? 30.627 -40.102 49.129 1.00 61.62 30 GLU B C 1
ATOM 2454 O O . GLU B 1 36 ? 31.428 -39.236 49.503 1.00 67.12 30 GLU B O 1
ATOM 2460 N N . ALA B 1 37 ? 29.690 -39.866 48.211 1.00 60.91 31 ALA B N 1
ATOM 2461 C CA . ALA B 1 37 ? 29.566 -38.569 47.561 1.00 64.19 31 ALA B CA 1
ATOM 2462 C C . ALA B 1 37 ? 29.333 -37.488 48.610 1.00 61.91 31 ALA B C 1
ATOM 2463 O O . ALA B 1 37 ? 28.312 -37.526 49.317 1.00 64.85 31 ALA B O 1
ATOM 2465 N N . PRO B 1 38 ? 30.247 -36.528 48.752 1.00 61.30 32 PRO B N 1
ATOM 2466 C CA . PRO B 1 38 ? 30.121 -35.543 49.835 1.00 63.22 32 PRO B CA 1
ATOM 2467 C C . PRO B 1 38 ? 28.960 -34.606 49.661 1.00 62.46 32 PRO B C 1
ATOM 2468 O O . PRO B 1 38 ? 28.548 -33.992 50.646 1.00 67.87 32 PRO B O 1
ATOM 2472 N N . ASP B 1 39 ? 28.424 -34.472 48.449 1.00 56.99 33 ASP B N 1
ATOM 2473 C CA . ASP B 1 39 ? 27.385 -33.506 48.160 1.00 55.59 33 ASP B CA 1
ATOM 2474 C C . ASP B 1 39 ? 26.021 -34.150 48.015 1.00 59.08 33 ASP B C 1
ATOM 2475 O O . ASP B 1 39 ? 25.098 -33.521 47.494 1.00 60.62 33 ASP B O 1
ATOM 2480 N N . MET B 1 40 ? 25.862 -35.382 48.474 1.00 61.02 34 MET B N 1
ATOM 2481 C CA . MET B 1 40 ? 24.667 -36.141 48.147 1.00 61.75 34 MET B CA 1
ATOM 2482 C C . MET B 1 40 ? 24.267 -36.946 49.364 1.00 58.31 34 MET B C 1
ATOM 2483 O O . MET B 1 40 ? 25.082 -37.242 50.238 1.00 61.70 34 MET B O 1
ATOM 2488 N N . GLU B 1 41 ? 23.003 -37.334 49.383 1.00 63.53 35 GLU B N 1
ATOM 2489 C CA . GLU B 1 41 ? 22.364 -37.882 50.564 1.00 63.75 35 GLU B CA 1
ATOM 2490 C C . GLU B 1 41 ? 21.365 -38.912 50.086 1.00 60.55 35 GLU B C 1
ATOM 2491 O O . GLU B 1 41 ? 20.707 -38.700 49.066 1.00 62.76 35 GLU B O 1
ATOM 2497 N N . LEU B 1 42 ? 21.272 -40.032 50.784 1.00 60.78 36 LEU B N 1
ATOM 2498 C CA . LEU B 1 42 ? 20.394 -41.103 50.340 1.00 60.54 36 LEU B CA 1
ATOM 2499 C C . LEU B 1 42 ? 18.980 -40.842 50.849 1.00 63.82 36 LEU B C 1
ATOM 2500 O O . LEU B 1 42 ? 18.744 -40.774 52.060 1.00 65.48 36 LEU B O 1
ATOM 2505 N N . ALA B 1 43 ? 18.040 -40.680 49.927 1.00 63.55 37 ALA B N 1
ATOM 2506 C CA . ALA B 1 43 ? 16.660 -40.533 50.351 1.00 60.37 37 ALA B CA 1
ATOM 2507 C C . ALA B 1 43 ? 16.028 -41.890 50.650 1.00 64.88 37 ALA B C 1
ATOM 2508 O O . ALA B 1 43 ? 15.170 -41.989 51.536 1.00 61.59 37 ALA B O 1
ATOM 2510 N N . GLY B 1 44 ? 16.461 -42.936 49.961 1.00 62.09 38 GLY B N 1
ATOM 2511 C CA . GLY B 1 44 ? 15.891 -44.255 50.149 1.00 61.36 38 GLY B CA 1
ATOM 2512 C C . GLY B 1 44 ? 16.137 -45.124 48.933 1.00 63.39 38 GLY B C 1
ATOM 2513 O O . GLY B 1 44 ? 16.784 -44.717 47.965 1.00 63.85 38 GLY B O 1
ATOM 2514 N N . VAL B 1 45 ? 15.610 -46.347 49.011 1.00 60.70 39 VAL B N 1
ATOM 2515 C CA . VAL B 1 45 ? 15.691 -47.323 47.933 1.00 58.87 39 VAL B CA 1
ATOM 2516 C C . VAL B 1 45 ? 14.274 -47.721 47.554 1.00 64.12 39 VAL B C 1
ATOM 2517 O O . VAL B 1 45 ? 13.428 -47.895 48.436 1.00 67.07 39 VAL B O 1
ATOM 2521 N N . VAL B 1 46 ? 14.006 -47.844 46.252 1.00 60.75 40 VAL B N 1
ATOM 2522 C CA . VAL B 1 46 ? 12.666 -48.143 45.745 1.00 62.46 40 VAL B CA 1
ATOM 2523 C C . VAL B 1 46 ? 12.706 -49.507 45.073 1.00 63.98 40 VAL B C 1
ATOM 2524 O O . VAL B 1 46 ? 13.444 -49.694 44.099 1.00 65.08 40 VAL B O 1
ATOM 2528 N N . ARG B 1 47 ? 11.907 -50.456 45.571 1.00 65.48 41 ARG B N 1
ATOM 2529 C CA . ARG B 1 47 ? 11.883 -51.801 44.997 1.00 65.93 41 ARG B CA 1
ATOM 2530 C C . ARG B 1 47 ? 10.468 -52.185 44.598 1.00 67.80 41 ARG B C 1
ATOM 2531 O O . ARG B 1 47 ? 9.488 -51.572 45.030 1.00 68.53 41 ARG B O 1
ATOM 2539 N N . ARG B 1 48 ? 10.373 -53.208 43.749 1.00 72.06 42 ARG B N 1
ATOM 2540 C CA . ARG B 1 48 ? 9.089 -53.858 43.514 1.00 72.34 42 ARG B CA 1
ATOM 2541 C C . ARG B 1 48 ? 8.495 -54.296 44.846 1.00 77.50 42 ARG B C 1
ATOM 2542 O O . ARG B 1 48 ? 9.221 -54.744 45.739 1.00 79.49 42 ARG B O 1
ATOM 2550 N N . GLN B 1 49 ? 7.171 -54.160 44.986 1.00 74.63 43 GLN B N 1
ATOM 2551 C CA . GLN B 1 49 ? 6.526 -54.595 46.223 1.00 76.67 43 GLN B CA 1
ATOM 2552 C C . GLN B 1 49 ? 6.841 -56.059 46.515 1.00 80.05 43 GLN B C 1
ATOM 2553 O O . GLN B 1 49 ? 7.040 -56.444 47.676 1.00 80.59 43 GLN B O 1
ATOM 2559 N N . SER B 1 50 ? 6.931 -56.886 45.469 1.00 73.86 44 SER B N 1
ATOM 2560 C CA . SER B 1 50 ? 7.243 -58.290 45.681 1.00 72.31 44 SER B CA 1
ATOM 2561 C C . SER B 1 50 ? 8.561 -58.458 46.427 1.00 81.19 44 SER B C 1
ATOM 2562 O O . SER B 1 50 ? 8.720 -59.401 47.217 1.00 86.18 44 SER B O 1
ATOM 2565 N N . SER B 1 51 ? 9.506 -57.539 46.213 1.00 81.19 45 SER B N 1
ATOM 2566 C CA . SER B 1 51 ? 10.805 -57.613 46.869 1.00 77.71 45 SER B CA 1
ATOM 2567 C C . SER B 1 51 ? 10.772 -57.094 48.300 1.00 77.16 45 SER B C 1
ATOM 2568 O O . SER B 1 51 ? 11.622 -57.483 49.102 1.00 81.88 45 SER B O 1
ATOM 2571 N N . LEU B 1 52 ? 9.820 -56.224 48.641 1.00 80.11 46 LEU B N 1
ATOM 2572 C CA . LEU B 1 52 ? 9.738 -55.727 50.008 1.00 78.67 46 LEU B CA 1
ATOM 2573 C C . LEU B 1 52 ? 9.368 -56.833 50.988 1.00 82.59 46 LEU B C 1
ATOM 2574 O O . LEU B 1 52 ? 9.700 -56.739 52.174 1.00 82.62 46 LEU B O 1
ATOM 2579 N N . GLU B 1 53 ? 8.668 -57.874 50.516 1.00 85.66 47 GLU B N 1
ATOM 2580 C CA . GLU B 1 53 ? 8.267 -58.984 51.375 1.00 84.98 47 GLU B CA 1
ATOM 2581 C C . GLU B 1 53 ? 9.448 -59.858 51.775 1.00 87.59 47 GLU B C 1
ATOM 2582 O O . GLU B 1 53 ? 9.385 -60.535 52.806 1.00 87.17 47 GLU B O 1
ATOM 2588 N N . LYS B 1 54 ? 10.517 -59.852 50.984 1.00 87.48 48 LYS B N 1
ATOM 2589 C CA . LYS B 1 54 ? 11.737 -60.568 51.301 1.00 85.20 48 LYS B CA 1
ATOM 2590 C C . LYS B 1 54 ? 12.430 -59.908 52.499 1.00 85.27 48 LYS B C 1
ATOM 2591 O O . LYS B 1 54 ? 12.091 -58.785 52.886 1.00 79.66 48 LYS B O 1
ATOM 2597 N N . PRO B 1 55 ? 13.403 -60.586 53.116 1.00 80.88 49 PRO B N 1
ATOM 2598 C CA . PRO B 1 55 ? 14.048 -60.024 54.308 1.00 83.45 49 PRO B CA 1
ATOM 2599 C C . PRO B 1 55 ? 14.979 -58.873 53.967 1.00 85.45 49 PRO B C 1
ATOM 2600 O O . PRO B 1 55 ? 15.567 -58.812 52.886 1.00 86.62 49 PRO B O 1
ATOM 2604 N N . LEU B 1 56 ? 15.119 -57.953 54.922 1.00 81.81 50 LEU B N 1
ATOM 2605 C CA . LEU B 1 56 ? 15.909 -56.726 54.669 1.00 80.92 50 LEU B CA 1
ATOM 2606 C C . LEU B 1 56 ? 17.403 -57.027 54.638 1.00 84.22 50 LEU B C 1
ATOM 2607 O O . LEU B 1 56 ? 17.905 -57.653 55.583 1.00 88.25 50 LEU B O 1
ATOM 2612 N N . PRO B 1 57 ? 18.127 -56.604 53.587 1.00 82.78 51 PRO B N 1
ATOM 2613 C CA . PRO B 1 57 ? 19.569 -56.753 53.579 1.00 78.29 51 PRO B CA 1
ATOM 2614 C C . PRO B 1 57 ? 20.132 -55.979 54.751 1.00 80.09 51 PRO B C 1
ATOM 2615 O O . PRO B 1 57 ? 19.595 -54.920 55.106 1.00 83.11 51 PRO B O 1
ATOM 2619 N N . ARG B 1 58 ? 21.206 -56.484 55.345 1.00 30.00 52 ARG B N 1
ATOM 2620 C CA . ARG B 1 58 ? 21.804 -55.821 56.528 1.00 30.00 52 ARG B CA 1
ATOM 2621 C C . ARG B 1 58 ? 22.213 -54.393 56.165 1.00 30.00 52 ARG B C 1
ATOM 2622 O O . ARG B 1 58 ? 22.071 -53.501 57.017 1.00 30.00 52 ARG B O 1
ATOM 2630 N N . GLU B 1 59 ? 22.704 -54.197 54.946 1.00 81.82 53 GLU B N 1
ATOM 2631 C CA . GLU B 1 59 ? 23.192 -52.863 54.520 1.00 82.58 53 GLU B CA 1
ATOM 2632 C C . GLU B 1 59 ? 22.018 -51.884 54.454 1.00 79.03 53 GLU B C 1
ATOM 2633 O O . GLU B 1 59 ? 22.260 -50.667 54.467 1.00 81.65 53 GLU B O 1
ATOM 2639 N N . LEU B 1 60 ? 20.798 -52.404 54.401 1.00 77.15 54 LEU B N 1
ATOM 2640 C CA . LEU B 1 60 ? 19.616 -51.525 54.245 1.00 81.23 54 LEU B CA 1
ATOM 2641 C C . LEU B 1 60 ? 19.013 -51.209 55.621 1.00 82.45 54 LEU B C 1
ATOM 2642 O O . LEU B 1 60 ? 18.026 -50.457 55.671 1.00 82.96 54 LEU B O 1
ATOM 2647 N N . HIS B 1 61 ? 19.586 -51.748 56.694 1.00 80.68 55 HIS B N 1
ATOM 2648 C CA . HIS B 1 61 ? 19.084 -51.394 58.018 1.00 81.92 55 HIS B CA 1
ATOM 2649 C C . HIS B 1 61 ? 19.226 -49.893 58.242 1.00 79.07 55 HIS B C 1
ATOM 2650 O O . HIS B 1 61 ? 20.316 -49.332 58.095 1.00 81.90 55 HIS B O 1
ATOM 2657 N N . GLY B 1 62 ? 18.111 -49.241 58.567 1.00 75.33 56 GLY B N 1
ATOM 2658 C CA . GLY B 1 62 ? 18.076 -47.806 58.716 1.00 67.33 56 GLY B CA 1
ATOM 2659 C C . GLY B 1 62 ? 17.835 -47.041 57.437 1.00 67.99 56 GLY B C 1
ATOM 2660 O O . GLY B 1 62 ? 17.928 -45.812 57.445 1.00 71.58 56 GLY B O 1
ATOM 2661 N N . VAL B 1 63 ? 17.545 -47.719 56.332 1.00 66.42 57 VAL B N 1
ATOM 2662 C CA . VAL B 1 63 ? 17.320 -47.073 55.045 1.00 66.48 57 VAL B CA 1
ATOM 2663 C C . VAL B 1 63 ? 15.846 -47.189 54.703 1.00 65.10 57 VAL B C 1
ATOM 2664 O O . VAL B 1 63 ? 15.263 -48.269 54.825 1.00 67.17 57 VAL B O 1
ATOM 2668 N N . SER B 1 64 ? 15.244 -46.083 54.278 1.00 61.91 58 SER B N 1
ATOM 2669 C CA . SER B 1 64 ? 13.847 -46.123 53.865 1.00 64.35 58 SER B CA 1
ATOM 2670 C C . SER B 1 64 ? 13.783 -46.908 52.572 1.00 64.61 58 SER B C 1
ATOM 2671 O O . SER B 1 64 ? 14.174 -46.421 51.508 1.00 65.31 58 SER B O 1
ATOM 2674 N N . VAL B 1 65 ? 13.338 -48.151 52.673 1.00 62.53 59 VAL B N 1
ATOM 2675 C CA . VAL B 1 65 ? 13.118 -49.003 51.519 1.00 63.26 59 VAL B CA 1
ATOM 2676 C C . VAL B 1 65 ? 11.624 -49.010 51.273 1.00 63.05 59 VAL B C 1
ATOM 2677 O O . VAL B 1 65 ? 10.837 -49.234 52.200 1.00 69.96 59 VAL B O 1
ATOM 2681 N N . VAL B 1 66 ? 11.225 -48.766 50.037 1.00 63.55 60 VAL B N 1
ATOM 2682 C CA . VAL B 1 66 ? 9.835 -48.413 49.800 1.00 62.85 60 VAL B CA 1
ATOM 2683 C C . VAL B 1 66 ? 9.478 -48.788 48.378 1.00 63.50 60 VAL B C 1
ATOM 2684 O O . VAL B 1 66 ? 10.357 -49.138 47.579 1.00 62.85 60 VAL B O 1
ATOM 2688 N N . SER B 1 67 ? 8.188 -48.752 48.064 1.00 65.31 61 SER B N 1
ATOM 2689 C CA . SER B 1 67 ? 7.704 -49.157 46.751 1.00 65.39 61 SER B CA 1
ATOM 2690 C C . SER B 1 67 ? 7.499 -47.980 45.816 1.00 65.47 61 SER B C 1
ATOM 2691 O O . SER B 1 67 ? 7.249 -48.192 44.627 1.00 67.51 61 SER B O 1
ATOM 2694 N N . ASP B 1 68 ? 7.568 -46.753 46.327 1.00 66.03 62 ASP B N 1
ATOM 2695 C CA . ASP B 1 68 ? 7.307 -45.584 45.502 1.00 69.05 62 ASP B CA 1
ATOM 2696 C C . ASP B 1 68 ? 8.031 -44.371 46.057 1.00 67.01 62 ASP B C 1
ATOM 2697 O O . ASP B 1 68 ? 7.964 -44.091 47.259 1.00 66.08 62 ASP B O 1
ATOM 2702 N N . VAL B 1 69 ? 8.661 -43.621 45.147 1.00 67.89 63 VAL B N 1
ATOM 2703 C CA . VAL B 1 69 ? 9.568 -42.538 45.521 1.00 71.84 63 VAL B CA 1
ATOM 2704 C C . VAL B 1 69 ? 8.830 -41.461 46.307 1.00 68.39 63 VAL B C 1
ATOM 2705 O O . VAL B 1 69 ? 9.451 -40.713 47.072 1.00 71.28 63 VAL B O 1
ATOM 2709 N N . SER B 1 70 ? 7.501 -41.397 46.165 1.00 70.29 64 SER B N 1
ATOM 2710 C CA . SER B 1 70 ? 6.690 -40.413 46.883 1.00 70.70 64 SER B CA 1
ATOM 2711 C C . SER B 1 70 ? 6.809 -40.539 48.390 1.00 67.70 64 SER B C 1
ATOM 2712 O O . SER B 1 70 ? 6.508 -39.577 49.101 1.00 71.16 64 SER B O 1
ATOM 2715 N N . ALA B 1 71 ? 7.246 -41.692 48.889 1.00 69.27 65 ALA B N 1
ATOM 2716 C CA . ALA B 1 71 ? 7.407 -41.927 50.317 1.00 65.06 65 ALA B CA 1
ATOM 2717 C C . ALA B 1 71 ? 8.790 -41.572 50.834 1.00 71.99 65 ALA B C 1
ATOM 2718 O O . ALA B 1 71 ? 9.069 -41.804 52.017 1.00 74.59 65 ALA B O 1
ATOM 2720 N N . LEU B 1 72 ? 9.672 -41.046 49.982 1.00 73.08 66 LEU B N 1
ATOM 2721 C CA . LEU B 1 72 ? 11.034 -40.725 50.381 1.00 71.42 66 LEU B CA 1
ATOM 2722 C C . LEU B 1 72 ? 11.193 -39.240 50.685 1.00 71.73 66 LEU B C 1
ATOM 2723 O O . LEU B 1 72 ? 12.318 -38.756 50.869 1.00 74.29 66 LEU B O 1
ATOM 2728 N N . GLY B 1 73 ? 10.092 -38.513 50.758 1.00 67.69 67 GLY B N 1
ATOM 2729 C CA . GLY B 1 73 ? 10.189 -37.087 50.940 1.00 73.48 67 GLY B CA 1
ATOM 2730 C C . GLY B 1 73 ? 10.730 -36.429 49.684 1.00 71.08 67 GLY B C 1
ATOM 2731 O O . GLY B 1 73 ? 10.475 -36.872 48.555 1.00 69.79 67 GLY B O 1
ATOM 2732 N N . GLN B 1 74 ? 11.473 -35.345 49.893 1.00 70.27 68 GLN B N 1
ATOM 2733 C CA . GLN B 1 74 ? 12.131 -34.652 48.791 1.00 72.94 68 GLN B CA 1
ATOM 2734 C C . GLN B 1 74 ? 13.132 -35.568 48.090 1.00 71.41 68 GLN B C 1
ATOM 2735 O O . GLN B 1 74 ? 13.990 -36.185 48.728 1.00 69.73 68 GLN B O 1
ATOM 2741 N N . VAL B 1 75 ? 13.019 -35.651 46.772 1.00 65.90 69 VAL B N 1
ATOM 2742 C CA . VAL B 1 75 ? 13.909 -36.458 45.961 1.00 66.88 69 VAL B CA 1
ATOM 2743 C C . VAL B 1 75 ? 14.320 -35.607 44.765 1.00 69.53 69 VAL B C 1
ATOM 2744 O O . VAL B 1 75 ? 13.514 -35.401 43.850 1.00 69.17 69 VAL B O 1
ATOM 2748 N N . ASP B 1 76 ? 15.577 -35.137 44.751 1.00 59.60 70 ASP B N 1
ATOM 2749 C CA . ASP B 1 76 ? 16.055 -34.360 43.610 1.00 55.58 70 ASP B CA 1
ATOM 2750 C C . ASP B 1 76 ? 16.376 -35.232 42.401 1.00 57.96 70 ASP B C 1
ATOM 2751 O O . ASP B 1 76 ? 16.068 -34.843 41.270 1.00 57.24 70 ASP B O 1
ATOM 2756 N N . VAL B 1 77 ? 17.018 -36.393 42.604 1.00 57.19 71 VAL B N 1
ATOM 2757 C CA . VAL B 1 77 ? 17.485 -37.226 41.500 1.00 53.04 71 VAL B CA 1
ATOM 2758 C C . VAL B 1 77 ? 17.209 -38.681 41.830 1.00 57.66 71 VAL B C 1
ATOM 2759 O O . VAL B 1 77 ? 17.381 -39.114 42.976 1.00 58.71 71 VAL B O 1
ATOM 2763 N N . ALA B 1 78 ? 16.826 -39.448 40.812 1.00 54.11 72 ALA B N 1
ATOM 2764 C CA . ALA B 1 78 ? 16.624 -40.880 40.937 1.00 51.09 72 ALA B CA 1
ATOM 2765 C C . ALA B 1 78 ? 17.619 -41.577 40.026 1.00 59.41 72 ALA B C 1
ATOM 2766 O O . ALA B 1 78 ? 17.710 -41.248 38.838 1.00 61.39 72 ALA B O 1
ATOM 2768 N N . VAL B 1 79 ? 18.372 -42.518 40.585 1.00 55.79 73 VAL B N 1
ATOM 2769 C CA . VAL B 1 79 ? 19.351 -43.294 39.847 1.00 51.76 73 VAL B CA 1
ATOM 2770 C C . VAL B 1 79 ? 18.708 -44.642 39.548 1.00 59.13 73 VAL B C 1
ATOM 2771 O O . VAL B 1 79 ? 18.390 -45.414 40.462 1.00 59.34 73 VAL B O 1
ATOM 2775 N N . LEU B 1 80 ? 18.467 -44.908 38.269 1.00 57.92 74 LEU B N 1
ATOM 2776 C CA . LEU B 1 80 ? 17.782 -46.122 37.847 1.00 55.95 74 LEU B CA 1
ATOM 2777 C C . LEU B 1 80 ? 18.798 -47.245 37.679 1.00 59.28 74 LEU B C 1
ATOM 2778 O O . LEU B 1 80 ? 19.691 -47.163 36.829 1.00 62.26 74 LEU B O 1
ATOM 2783 N N . CYS B 1 81 ? 18.668 -48.285 38.498 1.00 58.47 75 CYS B N 1
ATOM 2784 C CA . CYS B 1 81 ? 19.481 -49.490 38.402 1.00 59.38 75 CYS B CA 1
ATOM 2785 C C . CYS B 1 81 ? 18.628 -50.702 38.041 1.00 64.28 75 CYS B C 1
ATOM 2786 O O . CYS B 1 81 ? 18.910 -51.830 38.458 1.00 62.15 75 CYS B O 1
ATOM 2789 N N . THR B 1 82 ? 17.588 -50.471 37.268 1.00 61.08 76 THR B N 1
ATOM 2790 C CA . THR B 1 82 ? 16.556 -51.343 36.743 1.00 61.56 76 THR B CA 1
ATOM 2791 C C . THR B 1 82 ? 16.994 -51.959 35.412 1.00 64.41 76 THR B C 1
ATOM 2792 O O . THR B 1 82 ? 17.830 -51.393 34.704 1.00 66.04 76 THR B O 1
ATOM 2796 N N . PRO B 1 83 ? 16.471 -53.134 35.056 1.00 68.74 77 PRO B N 1
ATOM 2797 C CA . PRO B 1 83 ? 16.856 -53.765 33.783 1.00 64.80 77 PRO B CA 1
ATOM 2798 C C . PRO B 1 83 ? 16.576 -52.870 32.584 1.00 67.07 77 PRO B C 1
ATOM 2799 O O . PRO B 1 83 ? 15.636 -52.068 32.582 1.00 68.14 77 PRO B O 1
ATOM 2803 N N . THR B 1 84 ? 17.388 -53.052 31.540 1.00 65.41 78 THR B N 1
ATOM 2804 C CA . THR B 1 84 ? 17.367 -52.159 30.382 1.00 68.63 78 THR B CA 1
ATOM 2805 C C . THR B 1 84 ? 15.951 -51.911 29.874 1.00 72.78 78 THR B C 1
ATOM 2806 O O . THR B 1 84 ? 15.482 -50.768 29.868 1.00 74.46 78 THR B O 1
ATOM 2810 N N . ARG B 1 85 ? 15.235 -52.980 29.491 1.00 74.45 79 ARG B N 1
ATOM 2811 C CA . ARG B 1 85 ? 13.950 -52.827 28.807 1.00 70.83 79 ARG B CA 1
ATOM 2812 C C . ARG B 1 85 ? 12.953 -52.044 29.640 1.00 72.86 79 ARG B C 1
ATOM 2813 O O . ARG B 1 85 ? 12.095 -51.352 29.086 1.00 75.03 79 ARG B O 1
ATOM 2821 N N . GLU B 1 86 ? 13.042 -52.148 30.965 1.00 70.16 80 GLU B N 1
ATOM 2822 C CA . GLU B 1 86 ? 12.095 -51.492 31.855 1.00 67.17 80 GLU B CA 1
ATOM 2823 C C . GLU B 1 86 ? 12.458 -50.045 32.131 1.00 71.51 80 GLU B C 1
ATOM 2824 O O . GLU B 1 86 ? 11.636 -49.306 32.693 1.00 71.91 80 GLU B O 1
ATOM 2830 N N . THR B 1 87 ? 13.666 -49.625 31.765 1.00 66.46 81 THR B N 1
ATOM 2831 C CA . THR B 1 87 ? 14.203 -48.405 32.338 1.00 63.87 81 THR B CA 1
ATOM 2832 C C . THR B 1 87 ? 13.627 -47.153 31.670 1.00 64.89 81 THR B C 1
ATOM 2833 O O . THR B 1 87 ? 13.290 -46.188 32.380 1.00 65.37 81 THR B O 1
ATOM 2837 N N . PRO B 1 88 ? 13.463 -47.107 30.340 1.00 59.47 82 PRO B N 1
ATOM 2838 C CA . PRO B 1 88 ? 12.826 -45.907 29.764 1.00 62.87 82 PRO B CA 1
ATOM 2839 C C . PRO B 1 88 ? 11.463 -45.581 30.363 1.00 64.53 82 PRO B C 1
ATOM 2840 O O . PRO B 1 88 ? 11.219 -44.412 30.702 1.00 68.08 82 PRO B O 1
ATOM 2844 N N . ALA B 1 89 ? 10.589 -46.579 30.568 1.00 65.84 83 ALA B N 1
ATOM 2845 C CA . ALA B 1 89 ? 9.254 -46.294 31.102 1.00 67.40 83 ALA B CA 1
ATOM 2846 C C . ALA B 1 89 ? 9.316 -45.810 32.547 1.00 62.02 83 ALA B C 1
ATOM 2847 O O . ALA B 1 89 ? 8.532 -44.938 32.949 1.00 66.70 83 ALA B O 1
ATOM 2849 N N . ILE B 1 90 ? 10.231 -46.375 33.343 1.00 63.05 84 ILE B N 1
ATOM 2850 C CA . ILE B 1 90 ? 10.442 -45.916 34.714 1.00 63.73 84 ILE B CA 1
ATOM 2851 C C . ILE B 1 90 ? 10.989 -44.495 34.725 1.00 64.53 84 ILE B C 1
ATOM 2852 O O . ILE B 1 90 ? 10.593 -43.662 35.556 1.00 62.90 84 ILE B O 1
ATOM 2857 N N . ALA B 1 91 ? 11.913 -44.196 33.810 1.00 66.86 85 ALA B N 1
ATOM 2858 C CA . ALA B 1 91 ? 12.449 -42.841 33.705 1.00 66.98 85 ALA B CA 1
ATOM 2859 C C . ALA B 1 91 ? 11.339 -41.832 33.407 1.00 67.52 85 ALA B C 1
ATOM 2860 O O . ALA B 1 91 ? 11.142 -40.853 34.149 1.00 65.36 85 ALA B O 1
ATOM 2862 N N . LYS B 1 92 ? 10.585 -42.064 32.327 1.00 66.93 86 LYS B N 1
ATOM 2863 C CA . LYS B 1 92 ? 9.519 -41.128 31.973 1.00 65.87 86 LYS B CA 1
ATOM 2864 C C . LYS B 1 92 ? 8.574 -40.888 33.143 1.00 64.30 86 LYS B C 1
ATOM 2865 O O . LYS B 1 92 ? 8.149 -39.753 33.385 1.00 65.30 86 LYS B O 1
ATOM 2871 N N . GLU B 1 93 ? 8.254 -41.936 33.901 1.00 65.07 87 GLU B N 1
ATOM 2872 C CA . GLU B 1 93 ? 7.366 -41.748 35.042 1.00 64.90 87 GLU B CA 1
ATOM 2873 C C . GLU B 1 93 ? 7.964 -40.789 36.069 1.00 65.24 87 GLU B C 1
ATOM 2874 O O . GLU B 1 93 ? 7.256 -39.936 36.622 1.00 67.22 87 GLU B O 1
ATOM 2880 N N . LEU B 1 94 ? 9.270 -40.905 36.334 1.00 62.73 88 LEU B N 1
ATOM 2881 C CA . LEU B 1 94 ? 9.890 -40.046 37.339 1.00 60.65 88 LEU B CA 1
ATOM 2882 C C . LEU B 1 94 ? 10.124 -38.633 36.812 1.00 62.27 88 LEU B C 1
ATOM 2883 O O . LEU B 1 94 ? 9.947 -37.650 37.549 1.00 56.20 88 LEU B O 1
ATOM 2888 N N . LEU B 1 95 ? 10.519 -38.504 35.543 1.00 62.08 89 LEU B N 1
ATOM 2889 C CA . LEU B 1 95 ? 10.672 -37.166 34.973 1.00 62.79 89 LEU B CA 1
ATOM 2890 C C . LEU B 1 95 ? 9.345 -36.408 35.010 1.00 65.08 89 LEU B C 1
ATOM 2891 O O . LEU B 1 95 ? 9.305 -35.208 35.333 1.00 63.81 89 LEU B O 1
ATOM 2896 N N . ALA B 1 96 ? 8.239 -37.112 34.733 1.00 65.06 90 ALA B N 1
ATOM 2897 C CA . ALA B 1 96 ? 6.922 -36.487 34.719 1.00 59.89 90 ALA B CA 1
ATOM 2898 C C . ALA B 1 96 ? 6.576 -35.821 36.036 1.00 57.01 90 ALA B C 1
ATOM 2899 O O . ALA B 1 96 ? 5.729 -34.925 36.045 1.00 63.83 90 ALA B O 1
ATOM 2901 N N . ARG B 1 97 ? 7.193 -36.231 37.141 1.00 56.83 91 ARG B N 1
ATOM 2902 C CA . ARG B 1 97 ? 7.047 -35.555 38.426 1.00 53.20 91 ARG B CA 1
ATOM 2903 C C . ARG B 1 97 ? 8.119 -34.504 38.672 1.00 60.40 91 ARG B C 1
ATOM 2904 O O . ARG B 1 97 ? 8.181 -33.945 39.777 1.00 60.13 91 ARG B O 1
ATOM 2912 N N . GLY B 1 98 ? 8.985 -34.233 37.698 1.00 59.29 92 GLY B N 1
ATOM 2913 C CA . GLY B 1 98 ? 10.006 -33.234 37.923 1.00 56.38 92 GLY B CA 1
ATOM 2914 C C . GLY B 1 98 ? 11.195 -33.690 38.741 1.00 58.80 92 GLY B C 1
ATOM 2915 O O . GLY B 1 98 ? 11.924 -32.848 39.276 1.00 65.37 92 GLY B O 1
ATOM 2916 N N . ILE B 1 99 ? 11.407 -34.993 38.859 1.00 55.37 93 ILE B N 1
ATOM 2917 C CA . ILE B 1 99 ? 12.609 -35.569 39.441 1.00 57.89 93 ILE B CA 1
ATOM 2918 C C . ILE B 1 99 ? 13.558 -35.908 38.300 1.00 60.30 93 ILE B C 1
ATOM 2919 O O . ILE B 1 99 ? 13.141 -36.506 37.291 1.00 57.43 93 ILE B O 1
ATOM 2924 N N . HIS B 1 100 ? 14.830 -35.536 38.452 1.00 53.80 94 HIS B N 1
ATOM 2925 C CA . HIS B 1 100 ? 15.825 -35.877 37.445 1.00 56.37 94 HIS B CA 1
ATOM 2926 C C . HIS B 1 100 ? 16.161 -37.370 37.509 1.00 56.34 94 HIS B C 1
ATOM 2927 O O . HIS B 1 100 ? 15.998 -38.023 38.544 1.00 54.63 94 HIS B O 1
ATOM 2934 N N . THR B 1 101 ? 16.617 -37.921 36.384 1.00 53.86 95 THR B N 1
ATOM 2935 C CA . THR B 1 101 ? 16.861 -39.355 36.312 1.00 57.60 95 THR B CA 1
ATOM 2936 C C . THR B 1 101 ? 18.225 -39.617 35.684 1.00 58.73 95 THR B C 1
ATOM 2937 O O . THR B 1 101 ? 18.666 -38.889 34.784 1.00 60.71 95 THR B O 1
ATOM 2941 N N . ILE B 1 102 ? 18.899 -40.642 36.199 1.00 56.01 96 ILE B N 1
ATOM 2942 C CA . ILE B 1 102 ? 20.157 -41.147 35.664 1.00 54.29 96 ILE B CA 1
ATOM 2943 C C . ILE B 1 102 ? 19.953 -42.607 35.302 1.00 56.69 96 ILE B C 1
ATOM 2944 O O . ILE B 1 102 ? 19.417 -43.379 36.103 1.00 57.35 96 ILE B O 1
ATOM 2949 N N . ASP B 1 103 ? 20.381 -42.994 34.109 1.00 53.33 97 ASP B N 1
ATOM 2950 C CA . ASP B 1 103 ? 20.403 -44.404 33.776 1.00 56.67 97 ASP B CA 1
ATOM 2951 C C . ASP B 1 103 ? 21.682 -44.714 33.014 1.00 62.34 97 ASP B C 1
ATOM 2952 O O . ASP B 1 103 ? 22.397 -43.817 32.547 1.00 63.26 97 ASP B O 1
ATOM 2957 N N . SER B 1 104 ? 21.965 -46.001 32.895 1.00 56.86 98 SER B N 1
ATOM 2958 C CA . SER B 1 104 ? 23.029 -46.468 32.026 1.00 58.56 98 SER B CA 1
ATOM 2959 C C . SER B 1 104 ? 22.490 -47.515 31.059 1.00 61.29 98 SER B C 1
ATOM 2960 O O . SER B 1 104 ? 23.189 -48.477 30.720 1.00 64.25 98 SER B O 1
ATOM 2963 N N . PHE B 1 105 ? 21.224 -47.359 30.666 1.00 57.13 99 PHE B N 1
ATOM 2964 C CA . PHE B 1 105 ? 20.635 -47.953 29.473 1.00 60.41 99 PHE B CA 1
ATOM 2965 C C . PHE B 1 105 ? 21.694 -48.269 28.423 1.00 68.27 99 PHE B C 1
ATOM 2966 O O . PHE B 1 105 ? 22.467 -47.378 28.035 1.00 68.77 99 PHE B O 1
ATOM 2974 N N . ASP B 1 106 ? 21.747 -49.523 27.943 1.00 68.47 100 ASP B N 1
ATOM 2975 C CA . ASP B 1 106 ? 22.902 -49.971 27.168 1.00 65.53 100 ASP B CA 1
ATOM 2976 C C . ASP B 1 106 ? 22.546 -50.662 25.850 1.00 69.31 100 ASP B C 1
ATOM 2977 O O . ASP B 1 106 ? 23.315 -51.491 25.362 1.00 76.48 100 ASP B O 1
ATOM 2982 N N . ILE B 1 107 ? 21.418 -50.330 25.238 1.00 75.44 101 ILE B N 1
ATOM 2983 C CA . ILE B 1 107 ? 21.094 -50.804 23.894 1.00 78.44 101 ILE B CA 1
ATOM 2984 C C . ILE B 1 107 ? 21.547 -49.684 22.954 1.00 76.55 101 ILE B C 1
ATOM 2985 O O . ILE B 1 107 ? 20.840 -48.686 22.779 1.00 76.30 101 ILE B O 1
ATOM 2990 N N . HIS B 1 108 ? 22.745 -49.821 22.372 1.00 71.44 102 HIS B N 1
ATOM 2991 C CA . HIS B 1 108 ? 23.346 -48.718 21.616 1.00 75.18 102 HIS B CA 1
ATOM 2992 C C . HIS B 1 108 ? 22.410 -48.209 20.523 1.00 81.57 102 HIS B C 1
ATOM 2993 O O . HIS B 1 108 ? 22.087 -47.015 20.462 1.00 75.93 102 HIS B O 1
ATOM 3000 N N . GLN B 1 109 ? 21.930 -49.120 19.677 1.00 82.71 103 GLN B N 1
ATOM 3001 C CA . GLN B 1 109 ? 21.065 -48.816 18.544 1.00 76.27 103 GLN B CA 1
ATOM 3002 C C . GLN B 1 109 ? 19.797 -48.064 18.935 1.00 77.05 103 GLN B C 1
ATOM 3003 O O . GLN B 1 109 ? 19.112 -47.541 18.047 1.00 81.62 103 GLN B O 1
ATOM 3009 N N . GLU B 1 110 ? 19.485 -47.961 20.227 1.00 75.33 104 GLU B N 1
ATOM 3010 C CA . GLU B 1 110 ? 18.234 -47.371 20.691 1.00 75.93 104 GLU B CA 1
ATOM 3011 C C . GLU B 1 110 ? 18.398 -46.032 21.409 1.00 72.01 104 GLU B C 1
ATOM 3012 O O . GLU B 1 110 ? 17.391 -45.428 21.812 1.00 71.23 104 GLU B O 1
ATOM 3018 N N . ILE B 1 111 ? 19.628 -45.544 21.573 1.00 70.50 105 ILE B N 1
ATOM 3019 C CA . ILE B 1 111 ? 19.861 -44.399 22.449 1.00 68.12 105 ILE B CA 1
ATOM 3020 C C . ILE B 1 111 ? 19.293 -43.124 21.834 1.00 68.95 105 ILE B C 1
ATOM 3021 O O . ILE B 1 111 ? 18.624 -42.330 22.510 1.00 71.50 105 ILE B O 1
ATOM 3026 N N . VAL B 1 112 ? 19.550 -42.902 20.544 1.00 64.67 106 VAL B N 1
ATOM 3027 C CA . VAL B 1 112 ? 18.972 -41.736 19.889 1.00 62.32 106 VAL B CA 1
ATOM 3028 C C . VAL B 1 112 ? 17.471 -41.698 20.118 1.00 64.80 106 VAL B C 1
ATOM 3029 O O . VAL B 1 112 ? 16.906 -40.642 20.445 1.00 68.03 106 VAL B O 1
ATOM 3033 N N . GLN B 1 113 ? 16.803 -42.858 19.992 1.00 69.88 107 GLN B N 1
ATOM 3034 C CA . GLN B 1 113 ? 15.346 -42.890 20.152 1.00 72.51 107 GLN B CA 1
ATOM 3035 C C . GLN B 1 113 ? 14.943 -42.634 21.600 1.00 69.36 107 GLN B C 1
ATOM 3036 O O . GLN B 1 113 ? 14.105 -41.761 21.874 1.00 67.31 107 GLN B O 1
ATOM 3042 N N . VAL B 1 114 ? 15.527 -43.384 22.543 1.00 64.55 108 VAL B N 1
ATOM 3043 C CA . VAL B 1 114 ? 15.210 -43.164 23.951 1.00 65.65 108 VAL B CA 1
ATOM 3044 C C . VAL B 1 114 ? 15.451 -41.713 24.320 1.00 66.63 108 VAL B C 1
ATOM 3045 O O . VAL B 1 114 ? 14.624 -41.075 24.996 1.00 64.19 108 VAL B O 1
ATOM 3049 N N . ARG B 1 115 ? 16.583 -41.169 23.859 1.00 63.51 109 ARG B N 1
ATOM 3050 C CA . ARG B 1 115 ? 16.940 -39.789 24.160 1.00 62.12 109 ARG B CA 1
ATOM 3051 C C . ARG B 1 115 ? 15.841 -38.826 23.711 1.00 61.96 109 ARG B C 1
ATOM 3052 O O . ARG B 1 115 ? 15.433 -37.945 24.475 1.00 63.46 109 ARG B O 1
ATOM 3060 N N . HIS B 1 116 ? 15.320 -38.990 22.488 1.00 62.73 110 HIS B N 1
ATOM 3061 C CA . HIS B 1 116 ? 14.215 -38.119 22.068 1.00 65.69 110 HIS B CA 1
ATOM 3062 C C . HIS B 1 116 ? 12.995 -38.288 22.976 1.00 62.76 110 HIS B C 1
ATOM 3063 O O . HIS B 1 116 ? 12.424 -37.302 23.450 1.00 65.02 110 HIS B O 1
ATOM 3070 N N . GLU B 1 117 ? 12.608 -39.532 23.276 1.00 64.53 111 GLU B N 1
ATOM 3071 C CA . GLU B 1 117 ? 11.477 -39.752 24.176 1.00 63.65 111 GLU B CA 1
ATOM 3072 C C . GLU B 1 117 ? 11.726 -39.109 25.539 1.00 61.73 111 GLU B C 1
ATOM 3073 O O . GLU B 1 117 ? 10.978 -38.232 25.969 1.00 61.21 111 GLU B O 1
ATOM 3079 N N . LEU B 1 118 ? 12.814 -39.498 26.214 1.00 71.12 112 LEU B N 1
ATOM 3080 C CA . LEU B 1 118 ? 13.145 -38.890 27.510 1.00 67.22 112 LEU B CA 1
ATOM 3081 C C . LEU B 1 118 ? 13.225 -37.366 27.442 1.00 59.81 112 LEU B C 1
ATOM 3082 O O . LEU B 1 118 ? 12.869 -36.675 28.407 1.00 61.11 112 LEU B O 1
ATOM 3087 N N . ASP B 1 119 ? 13.683 -36.823 26.313 1.00 59.34 113 ASP B N 1
ATOM 3088 C CA . ASP B 1 119 ? 13.806 -35.374 26.181 1.00 61.12 113 ASP B CA 1
ATOM 3089 C C . ASP B 1 119 ? 12.441 -34.685 26.277 1.00 65.69 113 ASP B C 1
ATOM 3090 O O . ASP B 1 119 ? 12.309 -33.648 26.940 1.00 62.77 113 ASP B O 1
ATOM 3095 N N . GLU B 1 120 ? 11.405 -35.270 25.647 1.00 65.61 114 GLU B N 1
ATOM 3096 C CA . GLU B 1 120 ? 10.086 -34.635 25.603 1.00 65.25 114 GLU B CA 1
ATOM 3097 C C . GLU B 1 120 ? 9.516 -34.449 26.997 1.00 62.32 114 GLU B C 1
ATOM 3098 O O . GLU B 1 120 ? 8.993 -33.382 27.329 1.00 60.96 114 GLU B O 1
ATOM 3104 N N . VAL B 1 121 ? 9.583 -35.498 27.821 1.00 63.22 115 VAL B N 1
ATOM 3105 C CA . VAL B 1 121 ? 9.036 -35.423 29.172 1.00 59.17 115 VAL B CA 1
ATOM 3106 C C . VAL B 1 121 ? 9.858 -34.465 30.023 1.00 63.66 115 VAL B C 1
ATOM 3107 O O . VAL B 1 121 ? 9.306 -33.625 30.748 1.00 65.29 115 VAL B O 1
ATOM 3111 N N . ALA B 1 122 ? 11.194 -34.599 29.965 1.00 63.32 116 ALA B N 1
ATOM 3112 C CA . ALA B 1 122 ? 12.094 -33.746 30.745 1.00 65.73 116 ALA B CA 1
ATOM 3113 C C . ALA B 1 122 ? 11.748 -32.269 30.590 1.00 61.26 116 ALA B C 1
ATOM 3114 O O . ALA B 1 122 ? 11.656 -31.519 31.578 1.00 53.69 116 ALA B O 1
ATOM 3116 N N . ARG B 1 123 ? 11.551 -31.836 29.340 1.00 61.33 117 ARG B N 1
ATOM 3117 C CA . ARG B 1 123 ? 11.301 -30.422 29.079 1.00 67.92 117 ARG B CA 1
ATOM 3118 C C . ARG B 1 123 ? 9.919 -29.982 29.549 1.00 64.84 117 ARG B C 1
ATOM 3119 O O . ARG B 1 123 ? 9.724 -28.795 29.816 1.00 60.91 117 ARG B O 1
ATOM 3127 N N . ALA B 1 124 ? 8.968 -30.914 29.675 1.00 64.18 118 ALA B N 1
ATOM 3128 C CA . ALA B 1 124 ? 7.637 -30.578 30.167 1.00 61.11 118 ALA B CA 1
ATOM 3129 C C . ALA B 1 124 ? 7.617 -30.304 31.665 1.00 65.74 118 ALA B C 1
ATOM 3130 O O . ALA B 1 124 ? 6.750 -29.560 32.154 1.00 62.29 118 ALA B O 1
ATOM 3132 N N . HIS B 1 125 ? 8.537 -30.901 32.420 1.00 66.57 119 HIS B N 1
ATOM 3133 C CA . HIS B 1 125 ? 8.433 -30.851 33.873 1.00 61.91 119 HIS B CA 1
ATOM 3134 C C . HIS B 1 125 ? 9.687 -30.295 34.526 1.00 67.84 119 HIS B C 1
ATOM 3135 O O . HIS B 1 125 ? 9.899 -30.515 35.730 1.00 62.65 119 HIS B O 1
ATOM 3142 N N . GLN B 1 126 ? 10.487 -29.543 33.761 1.00 62.77 120 GLN B N 1
ATOM 3143 C CA . GLN B 1 126 ? 11.688 -28.902 34.275 1.00 66.31 120 GLN B CA 1
ATOM 3144 C C . GLN B 1 126 ? 12.585 -29.933 34.955 1.00 60.26 120 GLN B C 1
ATOM 3145 O O . GLN B 1 126 ? 12.960 -29.797 36.120 1.00 59.50 120 GLN B O 1
ATOM 3151 N N . ALA B 1 127 ? 12.879 -31.003 34.217 1.00 63.04 121 ALA B N 1
ATOM 3152 C CA . ALA B 1 127 ? 13.621 -32.153 34.717 1.00 60.56 121 ALA B CA 1
ATOM 3153 C C . ALA B 1 127 ? 14.754 -32.479 33.754 1.00 60.02 121 ALA B C 1
ATOM 3154 O O . ALA B 1 127 ? 14.663 -32.196 32.557 1.00 58.70 121 ALA B O 1
ATOM 3156 N N . VAL B 1 128 ? 15.820 -33.086 34.276 1.00 58.18 122 VAL B N 1
ATOM 3157 C CA . VAL B 1 128 ? 16.960 -33.493 33.463 1.00 56.64 122 VAL B CA 1
ATOM 3158 C C . VAL B 1 128 ? 17.022 -35.008 33.462 1.00 58.43 122 VAL B C 1
ATOM 3159 O O . VAL B 1 128 ? 16.941 -35.640 34.522 1.00 61.14 122 VAL B O 1
ATOM 3163 N N . ALA B 1 129 ? 17.174 -35.591 32.283 1.00 56.64 123 ALA B N 1
ATOM 3164 C CA . ALA B 1 129 ? 17.557 -36.988 32.168 1.00 52.96 123 ALA B CA 1
ATOM 3165 C C . ALA B 1 129 ? 18.963 -37.042 31.608 1.00 54.08 123 ALA B C 1
ATOM 3166 O O . ALA B 1 129 ? 19.254 -36.396 30.594 1.00 53.25 123 ALA B O 1
ATOM 3168 N N . ILE B 1 130 ? 19.836 -37.796 32.272 1.00 56.79 124 ILE B N 1
ATOM 3169 C CA . ILE B 1 130 ? 21.098 -38.220 31.680 1.00 53.95 124 ILE B CA 1
ATOM 3170 C C . ILE B 1 130 ? 20.997 -39.724 31.481 1.00 55.94 124 ILE B C 1
ATOM 3171 O O . ILE B 1 130 ? 20.918 -40.481 32.456 1.00 59.52 124 ILE B O 1
ATOM 3176 N N . LEU B 1 131 ? 20.984 -40.159 30.224 1.00 55.58 125 LEU B N 1
ATOM 3177 C CA . LEU B 1 131 ? 20.848 -41.565 29.879 1.00 59.93 125 LEU B CA 1
ATOM 3178 C C . LEU B 1 131 ? 22.164 -42.153 29.380 1.00 59.07 125 LEU B C 1
ATOM 3179 O O . LEU B 1 131 ? 23.083 -41.435 28.959 1.00 54.02 125 LEU B O 1
ATOM 3184 N N . ALA B 1 132 ? 22.220 -43.492 29.399 1.00 60.27 126 ALA B N 1
ATOM 3185 C CA . ALA B 1 132 ? 23.334 -44.257 28.827 1.00 57.31 126 ALA B CA 1
ATOM 3186 C C . ALA B 1 132 ? 24.651 -43.898 29.511 1.00 57.42 126 ALA B C 1
ATOM 3187 O O . ALA B 1 132 ? 25.712 -43.844 28.883 1.00 56.10 126 ALA B O 1
ATOM 3189 N N . ALA B 1 133 ? 24.572 -43.659 30.813 1.00 54.90 127 ALA B N 1
ATOM 3190 C CA . ALA B 1 133 ? 25.643 -43.063 31.584 1.00 54.62 127 ALA B CA 1
ATOM 3191 C C . ALA B 1 133 ? 26.360 -44.136 32.403 1.00 59.54 127 ALA B C 1
ATOM 3192 O O . ALA B 1 133 ? 26.320 -44.137 33.636 1.00 61.79 127 ALA B O 1
ATOM 3194 N N . GLY B 1 134 ? 27.036 -45.052 31.718 1.00 56.13 128 GLY B N 1
ATOM 3195 C CA . GLY B 1 134 ? 27.709 -46.138 32.406 1.00 57.75 128 GLY B CA 1
ATOM 3196 C C . GLY B 1 134 ? 29.175 -46.188 32.035 1.00 64.15 128 GLY B C 1
ATOM 3197 O O . GLY B 1 134 ? 29.869 -45.156 32.083 1.00 62.82 128 GLY B O 1
ATOM 3198 N N . THR B 1 135 ? 29.662 -47.376 31.663 1.00 62.14 129 THR B N 1
ATOM 3199 C CA . THR B 1 135 ? 31.043 -47.488 31.218 1.00 64.65 129 THR B CA 1
ATOM 3200 C C . THR B 1 135 ? 31.107 -47.576 29.697 1.00 67.36 129 THR B C 1
ATOM 3201 O O . THR B 1 135 ? 31.728 -46.701 29.085 1.00 70.28 129 THR B O 1
ATOM 3205 N N . ASP B 1 136 ? 30.515 -48.604 29.045 1.00 68.00 130 ASP B N 1
ATOM 3206 C CA . ASP B 1 136 ? 30.769 -48.438 27.618 1.00 71.19 130 ASP B CA 1
ATOM 3207 C C . ASP B 1 136 ? 29.739 -47.474 27.062 1.00 79.18 130 ASP B C 1
ATOM 3208 O O . ASP B 1 136 ? 30.134 -46.423 26.534 1.00 82.99 130 ASP B O 1
ATOM 3213 N N . PRO B 1 137 ? 28.442 -47.724 27.171 1.00 75.04 131 PRO B N 1
ATOM 3214 C CA . PRO B 1 137 ? 27.545 -46.562 27.079 1.00 67.43 131 PRO B CA 1
ATOM 3215 C C . PRO B 1 137 ? 27.965 -45.690 28.258 1.00 65.62 131 PRO B C 1
ATOM 3216 O O . PRO B 1 137 ? 27.732 -46.059 29.410 1.00 62.11 131 PRO B O 1
ATOM 3220 N N . GLY B 1 138 ? 28.708 -44.618 28.017 1.00 62.86 132 GLY B N 1
ATOM 3221 C CA . GLY B 1 138 ? 29.119 -43.786 29.126 1.00 56.81 132 GLY B CA 1
ATOM 3222 C C . GLY B 1 138 ? 30.506 -43.227 28.945 1.00 60.01 132 GLY B C 1
ATOM 3223 O O . GLY B 1 138 ? 30.777 -42.539 27.949 1.00 57.01 132 GLY B O 1
ATOM 3224 N N . THR B 1 139 ? 31.412 -43.527 29.882 1.00 56.41 133 THR B N 1
ATOM 3225 C CA . THR B 1 139 ? 32.699 -42.841 29.834 1.00 56.80 133 THR B CA 1
ATOM 3226 C C . THR B 1 139 ? 33.561 -43.336 28.679 1.00 55.83 133 THR B C 1
ATOM 3227 O O . THR B 1 139 ? 34.367 -42.569 28.148 1.00 57.25 133 THR B O 1
ATOM 3231 N N . CYS B 1 140 ? 33.395 -44.585 28.244 1.00 56.01 134 CYS B N 1
ATOM 3232 C CA . CYS B 1 140 ? 34.112 -45.017 27.049 1.00 56.81 134 CYS B CA 1
ATOM 3233 C C . CYS B 1 140 ? 33.669 -44.203 25.836 1.00 57.99 134 CYS B C 1
ATOM 3234 O O . CYS B 1 140 ? 34.497 -43.824 24.991 1.00 53.02 134 CYS B O 1
ATOM 3237 N N . SER B 1 141 ? 32.365 -43.876 25.770 1.00 62.57 135 SER B N 1
ATOM 3238 C CA . SER B 1 141 ? 31.840 -42.982 24.734 1.00 58.96 135 SER B CA 1
ATOM 3239 C C . SER B 1 141 ? 32.550 -41.632 24.744 1.00 53.82 135 SER B C 1
ATOM 3240 O O . SER B 1 141 ? 32.987 -41.138 23.693 1.00 52.66 135 SER B O 1
ATOM 3243 N N . MET B 1 142 ? 32.685 -41.028 25.926 1.00 50.34 136 MET B N 1
ATOM 3244 C CA . MET B 1 142 ? 33.408 -39.762 26.036 1.00 51.66 136 MET B CA 1
ATOM 3245 C C . MET B 1 142 ? 34.827 -39.885 25.491 1.00 55.73 136 MET B C 1
ATOM 3246 O O . MET B 1 142 ? 35.265 -39.060 24.679 1.00 53.36 136 MET B O 1
ATOM 3251 N N . ILE B 1 143 ? 35.538 -40.952 25.887 1.00 60.40 137 ILE B N 1
ATOM 3252 C CA . ILE B 1 143 ? 36.927 -41.160 25.473 1.00 56.06 137 ILE B CA 1
ATOM 3253 C C . ILE B 1 143 ? 37.028 -41.393 23.963 1.00 56.06 137 ILE B C 1
ATOM 3254 O O . ILE B 1 143 ? 37.869 -40.792 23.280 1.00 54.53 137 ILE B O 1
ATOM 3259 N N . ARG B 1 144 ? 36.216 -42.316 23.434 1.00 52.82 138 ARG B N 1
ATOM 3260 C CA . ARG B 1 144 ? 36.104 -42.492 21.989 1.00 52.00 138 ARG B CA 1
ATOM 3261 C C . ARG B 1 144 ? 35.934 -41.159 21.278 1.00 55.49 138 ARG B C 1
ATOM 3262 O O . ARG B 1 144 ? 36.542 -40.912 20.231 1.00 53.67 138 ARG B O 1
ATOM 3270 N N . SER B 1 145 ? 35.091 -40.286 21.825 1.00 55.40 139 SER B N 1
ATOM 3271 C CA . SER B 1 145 ? 34.792 -39.055 21.113 1.00 56.04 139 SER B CA 1
ATOM 3272 C C . SER B 1 145 ? 35.969 -38.090 21.163 1.00 54.41 139 SER B C 1
ATOM 3273 O O . SER B 1 145 ? 36.273 -37.435 20.159 1.00 55.84 139 SER B O 1
ATOM 3276 N N . ILE B 1 146 ? 36.677 -38.012 22.293 1.00 46.34 140 ILE B N 1
ATOM 3277 C CA . ILE B 1 146 ? 37.867 -37.167 22.313 1.00 50.06 140 ILE B CA 1
ATOM 3278 C C . ILE B 1 146 ? 38.895 -37.650 21.283 1.00 56.72 140 ILE B C 1
ATOM 3279 O O . ILE B 1 146 ? 39.503 -36.840 20.567 1.00 53.84 140 ILE B O 1
ATOM 3284 N N . LEU B 1 147 ? 39.089 -38.973 21.167 1.00 54.16 141 LEU B N 1
ATOM 3285 C CA . LEU B 1 147 ? 40.029 -39.485 20.170 1.00 57.16 141 LEU B CA 1
ATOM 3286 C C . LEU B 1 147 ? 39.637 -39.055 18.758 1.00 56.61 141 LEU B C 1
ATOM 3287 O O . LEU B 1 147 ? 40.484 -38.575 17.990 1.00 57.05 141 LEU B O 1
ATOM 3292 N N . GLU B 1 148 ? 38.347 -39.180 18.412 1.00 49.96 142 GLU B N 1
ATOM 3293 C CA . GLU B 1 148 ? 37.902 -38.864 17.054 1.00 54.67 142 GLU B CA 1
ATOM 3294 C C . GLU B 1 148 ? 38.223 -37.418 16.654 1.00 60.56 142 GLU B C 1
ATOM 3295 O O . GLU B 1 148 ? 38.697 -37.176 15.537 1.00 59.77 142 GLU B O 1
ATOM 3301 N N . PHE B 1 149 ? 37.973 -36.433 17.531 1.00 50.66 143 PHE B N 1
ATOM 3302 C CA . PHE B 1 149 ? 38.268 -35.081 17.078 1.00 51.24 143 PHE B CA 1
ATOM 3303 C C . PHE B 1 149 ? 39.757 -34.782 17.160 1.00 51.55 143 PHE B C 1
ATOM 3304 O O . PHE B 1 149 ? 40.260 -33.945 16.408 1.00 48.93 143 PHE B O 1
ATOM 3312 N N . MET B 1 150 ? 40.473 -35.519 18.003 1.00 56.30 144 MET B N 1
ATOM 3313 C CA . MET B 1 150 ? 41.913 -35.380 18.112 1.00 51.85 144 MET B CA 1
ATOM 3314 C C . MET B 1 150 ? 42.617 -35.914 16.865 1.00 53.88 144 MET B C 1
ATOM 3315 O O . MET B 1 150 ? 43.713 -35.447 16.515 1.00 54.51 144 MET B O 1
ATOM 3320 N N . ALA B 1 151 ? 42.006 -36.884 16.181 1.00 52.28 145 ALA B N 1
ATOM 3321 C CA . ALA B 1 151 ? 42.579 -37.456 14.959 1.00 59.15 145 ALA B CA 1
ATOM 3322 C C . ALA B 1 151 ? 41.456 -37.925 14.048 1.00 57.26 145 ALA B C 1
ATOM 3323 O O . ALA B 1 151 ? 41.113 -39.108 14.020 1.00 58.79 145 ALA B O 1
ATOM 3325 N N . PRO B 1 152 ? 40.872 -37.013 13.257 1.00 58.57 146 PRO B N 1
ATOM 3326 C CA . PRO B 1 152 ? 39.622 -37.347 12.550 1.00 52.31 146 PRO B CA 1
ATOM 3327 C C . PRO B 1 152 ? 39.752 -38.446 11.507 1.00 56.52 146 PRO B C 1
ATOM 3328 O O . PRO B 1 152 ? 38.759 -39.114 11.202 1.00 59.54 146 PRO B O 1
ATOM 3332 N N . TYR B 1 153 ? 40.919 -38.674 10.938 1.00 57.08 147 TYR B N 1
ATOM 3333 C CA . TYR B 1 153 ? 41.057 -39.748 9.967 1.00 64.94 147 TYR B CA 1
ATOM 3334 C C . TYR B 1 153 ? 41.653 -40.958 10.670 1.00 62.79 147 TYR B C 1
ATOM 3335 O O . TYR B 1 153 ? 42.626 -40.815 11.415 1.00 62.36 147 TYR B O 1
ATOM 3344 N N . GLY B 1 154 ? 41.071 -42.138 10.456 1.00 57.41 148 GLY B N 1
ATOM 3345 C CA . GLY B 1 154 ? 41.682 -43.324 11.025 1.00 58.49 148 GLY B CA 1
ATOM 3346 C C . GLY B 1 154 ? 40.638 -44.263 11.580 1.00 60.14 148 GLY B C 1
ATOM 3347 O O . GLY B 1 154 ? 39.465 -44.185 11.221 1.00 66.01 148 GLY B O 1
ATOM 3348 N N . ILE B 1 155 ? 41.063 -45.167 12.461 1.00 54.44 149 ILE B N 1
ATOM 3349 C CA . ILE B 1 155 ? 40.173 -46.199 12.985 1.00 58.68 149 ILE B CA 1
ATOM 3350 C C . ILE B 1 155 ? 40.414 -46.356 14.476 1.00 60.15 149 ILE B C 1
ATOM 3351 O O . ILE B 1 155 ? 41.547 -46.234 14.958 1.00 58.49 149 ILE B O 1
ATOM 3356 N N . THR B 1 156 ? 39.336 -46.625 15.204 1.00 59.25 150 THR B N 1
ATOM 3357 C CA . THR B 1 156 ? 39.391 -46.878 16.632 1.00 60.55 150 THR B CA 1
ATOM 3358 C C . THR B 1 156 ? 38.902 -48.290 16.882 1.00 59.30 150 THR B C 1
ATOM 3359 O O . THR B 1 156 ? 37.862 -48.699 16.353 1.00 60.77 150 THR B O 1
ATOM 3363 N N . TYR B 1 157 ? 39.651 -49.034 17.673 1.00 62.36 151 TYR B N 1
ATOM 3364 C CA . TYR B 1 157 ? 39.237 -50.361 18.082 1.00 62.96 151 TYR B CA 1
ATOM 3365 C C . TYR B 1 157 ? 38.988 -50.330 19.583 1.00 63.90 151 TYR B C 1
ATOM 3366 O O . TYR B 1 157 ? 39.816 -49.817 20.349 1.00 64.47 151 TYR B O 1
ATOM 3375 N N . THR B 1 158 ? 37.817 -50.804 19.986 1.00 62.78 152 THR B N 1
ATOM 3376 C CA . THR B 1 158 ? 37.487 -51.006 21.386 1.00 60.28 152 THR B CA 1
ATOM 3377 C C . THR B 1 158 ? 37.556 -52.502 21.645 1.00 66.35 152 THR B C 1
ATOM 3378 O O . THR B 1 158 ? 36.761 -53.267 21.096 1.00 66.23 152 THR B O 1
ATOM 3382 N N . ASN B 1 159 ? 38.508 -52.915 22.469 1.00 66.15 153 ASN B N 1
ATOM 3383 C CA . ASN B 1 159 ? 38.771 -54.323 22.736 1.00 66.82 153 ASN B CA 1
ATOM 3384 C C . ASN B 1 159 ? 38.382 -54.608 24.173 1.00 66.48 153 ASN B C 1
ATOM 3385 O O . ASN B 1 159 ? 39.085 -54.206 25.108 1.00 67.96 153 ASN B O 1
ATOM 3390 N N . VAL B 1 160 ? 37.263 -55.301 24.351 1.00 68.20 154 VAL B N 1
ATOM 3391 C CA . VAL B 1 160 ? 36.645 -55.413 25.672 1.00 75.29 154 VAL B CA 1
ATOM 3392 C C . VAL B 1 160 ? 37.178 -56.687 26.318 1.00 74.58 154 VAL B C 1
ATOM 3393 O O . VAL B 1 160 ? 36.659 -57.783 26.116 1.00 69.38 154 VAL B O 1
ATOM 3397 N N . GLY B 1 161 ? 38.241 -56.512 27.115 1.00 83.80 155 GLY B N 1
ATOM 3398 C CA . GLY B 1 161 ? 39.046 -57.586 27.658 1.00 78.42 155 GLY B CA 1
ATOM 3399 C C . GLY B 1 161 ? 38.217 -58.580 28.416 1.00 81.77 155 GLY B C 1
ATOM 3400 O O . GLY B 1 161 ? 37.044 -58.316 28.742 1.00 76.29 155 GLY B O 1
ATOM 3401 N N . PRO B 1 162 ? 38.832 -59.780 28.713 1.00 85.70 156 PRO B N 1
ATOM 3402 C CA . PRO B 1 162 ? 38.076 -60.896 29.301 1.00 82.99 156 PRO B CA 1
ATOM 3403 C C . PRO B 1 162 ? 37.125 -60.423 30.387 1.00 79.56 156 PRO B C 1
ATOM 3404 O O . PRO B 1 162 ? 37.468 -59.588 31.233 1.00 74.74 156 PRO B O 1
ATOM 3408 N N . GLY B 1 163 ? 35.891 -60.884 30.313 1.00 73.89 157 GLY B N 1
ATOM 3409 C CA . GLY B 1 163 ? 34.895 -60.271 31.148 1.00 83.10 157 GLY B CA 1
ATOM 3410 C C . GLY B 1 163 ? 33.490 -60.686 30.793 1.00 89.22 157 GLY B C 1
ATOM 3411 O O . GLY B 1 163 ? 33.089 -60.707 29.622 1.00 87.53 157 GLY B O 1
ATOM 3412 N N . MET B 1 164 ? 32.740 -60.998 31.843 1.00 91.07 158 MET B N 1
ATOM 3413 C CA . MET B 1 164 ? 31.396 -61.536 31.723 1.00 94.42 158 MET B CA 1
ATOM 3414 C C . MET B 1 164 ? 30.522 -60.651 30.844 1.00 93.11 158 MET B C 1
ATOM 3415 O O . MET B 1 164 ? 30.580 -59.420 30.920 1.00 98.95 158 MET B O 1
ATOM 3420 N N . SER B 1 165 ? 29.743 -61.281 29.974 1.00 88.81 159 SER B N 1
ATOM 3421 C CA . SER B 1 165 ? 28.758 -60.557 29.187 1.00 97.45 159 SER B CA 1
ATOM 3422 C C . SER B 1 165 ? 27.516 -60.364 30.059 1.00 106.34 159 SER B C 1
ATOM 3423 O O . SER B 1 165 ? 27.557 -60.556 31.276 1.00 108.98 159 SER B O 1
ATOM 3426 N N . MET B 1 166 ? 26.393 -59.959 29.466 1.00 116.63 160 MET B N 1
ATOM 3427 C CA . MET B 1 166 ? 25.125 -60.021 30.193 1.00 118.58 160 MET B CA 1
ATOM 3428 C C . MET B 1 166 ? 24.036 -60.569 29.276 1.00 117.91 160 MET B C 1
ATOM 3429 O O . MET B 1 166 ? 23.336 -61.520 29.641 1.00 117.49 160 MET B O 1
ATOM 3434 N N . GLY B 1 167 ? 23.909 -60.000 28.076 1.00 115.96 161 GLY B N 1
ATOM 3435 C CA . GLY B 1 167 ? 22.926 -60.509 27.135 1.00 120.47 161 GLY B CA 1
ATOM 3436 C C . GLY B 1 167 ? 23.278 -61.895 26.630 1.00 121.99 161 GLY B C 1
ATOM 3437 O O . GLY B 1 167 ? 22.417 -62.778 26.546 1.00 122.15 161 GLY B O 1
ATOM 3438 N N . HIS B 1 168 ? 24.552 -62.102 26.281 1.00 118.42 162 HIS B N 1
ATOM 3439 C CA . HIS B 1 168 ? 24.988 -63.418 25.824 1.00 118.96 162 HIS B CA 1
ATOM 3440 C C . HIS B 1 168 ? 24.836 -64.464 26.924 1.00 118.66 162 HIS B C 1
ATOM 3441 O O . HIS B 1 168 ? 24.352 -65.575 26.669 1.00 120.31 162 HIS B O 1
ATOM 3448 N N . SER B 1 169 ? 25.248 -64.124 28.154 1.00 115.45 163 SER B N 1
ATOM 3449 C CA . SER B 1 169 ? 25.109 -65.046 29.281 1.00 113.95 163 SER B CA 1
ATOM 3450 C C . SER B 1 169 ? 23.663 -65.491 29.443 1.00 120.17 163 SER B C 1
ATOM 3451 O O . SER B 1 169 ? 23.370 -66.694 29.483 1.00 117.56 163 SER B O 1
ATOM 3454 N N . VAL B 1 170 ? 22.741 -64.524 29.514 1.00 121.57 164 VAL B N 1
ATOM 3455 C CA . VAL B 1 170 ? 21.325 -64.841 29.664 1.00 124.40 164 VAL B CA 1
ATOM 3456 C C . VAL B 1 170 ? 20.779 -65.506 28.399 1.00 123.45 164 VAL B C 1
ATOM 3457 O O . VAL B 1 170 ? 19.854 -66.326 28.472 1.00 123.50 164 VAL B O 1
ATOM 3461 N N . ALA B 1 171 ? 21.345 -65.189 27.231 1.00 121.93 165 ALA B N 1
ATOM 3462 C CA . ALA B 1 171 ? 20.933 -65.857 26.000 1.00 122.53 165 ALA B CA 1
ATOM 3463 C C . ALA B 1 171 ? 21.112 -67.368 26.114 1.00 125.17 165 ALA B C 1
ATOM 3464 O O . ALA B 1 171 ? 20.161 -68.138 25.934 1.00 121.77 165 ALA B O 1
ATOM 3466 N N . VAL B 1 172 ? 22.334 -67.811 26.428 1.00 126.38 166 VAL B N 1
ATOM 3467 C CA . VAL B 1 172 ? 22.601 -69.242 26.548 1.00 124.97 166 VAL B CA 1
ATOM 3468 C C . VAL B 1 172 ? 21.922 -69.817 27.781 1.00 125.42 166 VAL B C 1
ATOM 3469 O O . VAL B 1 172 ? 21.558 -71.003 27.801 1.00 123.05 166 VAL B O 1
ATOM 3473 N N . LYS B 1 173 ? 21.743 -68.996 28.823 1.00 124.65 167 LYS B N 1
ATOM 3474 C CA . LYS B 1 173 ? 21.128 -69.469 30.060 1.00 126.06 167 LYS B CA 1
ATOM 3475 C C . LYS B 1 173 ? 19.754 -70.081 29.804 1.00 127.75 167 LYS B C 1
ATOM 3476 O O . LYS B 1 173 ? 19.340 -71.000 30.523 1.00 130.94 167 LYS B O 1
ATOM 3482 N N . ALA B 1 174 ? 19.050 -69.617 28.768 1.00 127.52 168 ALA B N 1
ATOM 3483 C CA . ALA B 1 174 ? 17.817 -70.269 28.338 1.00 129.43 168 ALA B CA 1
ATOM 3484 C C . ALA B 1 174 ? 18.125 -71.537 27.540 1.00 128.79 168 ALA B C 1
ATOM 3485 O O . ALA B 1 174 ? 18.718 -72.481 28.076 1.00 127.54 168 ALA B O 1
ATOM 3487 N N . ILE B 1 175 ? 17.755 -71.546 26.253 1.00 126.34 169 ILE B N 1
ATOM 3488 C CA . ILE B 1 175 ? 17.850 -72.692 25.339 1.00 128.91 169 ILE B CA 1
ATOM 3489 C C . ILE B 1 175 ? 17.637 -74.035 26.034 1.00 123.38 169 ILE B C 1
ATOM 3490 O O . ILE B 1 175 ? 16.750 -74.175 26.882 1.00 122.69 169 ILE B O 1
ATOM 3495 N N . GLU B 1 176 ? 18.449 -75.032 25.670 1.00 118.83 170 GLU B N 1
ATOM 3496 C CA . GLU B 1 176 ? 18.160 -76.423 26.010 1.00 119.42 170 GLU B CA 1
ATOM 3497 C C . GLU B 1 176 ? 18.523 -76.763 27.448 1.00 118.49 170 GLU B C 1
ATOM 3498 O O . GLU B 1 176 ? 18.376 -75.924 28.342 1.00 120.24 170 GLU B O 1
ATOM 3504 N N . GLY B 1 177 ? 19.010 -77.990 27.663 1.00 115.13 171 GLY B N 1
ATOM 3505 C CA . GLY B 1 177 ? 19.327 -78.469 29.024 1.00 115.60 171 GLY B CA 1
ATOM 3506 C C . GLY B 1 177 ? 20.367 -77.620 29.719 1.00 113.65 171 GLY B C 1
ATOM 3507 O O . GLY B 1 177 ? 21.234 -78.190 30.413 1.00 105.30 171 GLY B O 1
ATOM 3508 N N . VAL B 1 178 ? 20.275 -76.304 29.556 1.00 118.49 172 VAL B N 1
ATOM 3509 C CA . VAL B 1 178 ? 21.215 -75.374 30.236 1.00 117.81 172 VAL B CA 1
ATOM 3510 C C . VAL B 1 178 ? 20.776 -75.228 31.697 1.00 113.34 172 VAL B C 1
ATOM 3511 O O . VAL B 1 178 ? 20.004 -74.294 31.992 1.00 114.04 172 VAL B O 1
ATOM 3515 N N . LYS B 1 179 ? 21.220 -76.140 32.563 1.00 108.25 173 LYS B N 1
ATOM 3516 C CA . LYS B 1 179 ? 20.919 -75.976 34.003 1.00 107.01 173 LYS B CA 1
ATOM 3517 C C . LYS B 1 179 ? 21.423 -74.583 34.372 1.00 107.91 173 LYS B C 1
ATOM 3518 O O . LYS B 1 179 ? 20.637 -73.795 34.936 1.00 104.34 173 LYS B O 1
ATOM 3524 N N . ASP B 1 180 ? 22.684 -74.301 34.051 1.00 105.33 174 ASP B N 1
ATOM 3525 C CA . ASP B 1 180 ? 23.238 -72.939 34.260 1.00 101.35 174 ASP B CA 1
ATOM 3526 C C . ASP B 1 180 ? 24.357 -72.755 33.242 1.00 99.97 174 ASP B C 1
ATOM 3527 O O . ASP B 1 180 ? 24.911 -73.770 32.775 1.00 99.55 174 ASP B O 1
ATOM 3532 N N . ALA B 1 181 ? 24.652 -71.508 32.897 1.00 98.03 175 ALA B N 1
ATOM 3533 C CA . ALA B 1 181 ? 25.717 -71.234 31.941 1.00 89.84 175 ALA B CA 1
ATOM 3534 C C . ALA B 1 181 ? 26.277 -69.841 32.169 1.00 90.62 175 ALA B C 1
ATOM 3535 O O . ALA B 1 181 ? 25.614 -68.956 32.720 1.00 90.83 175 ALA B O 1
ATOM 3537 N N . LEU B 1 182 ? 27.527 -69.671 31.743 1.00 87.03 176 LEU B N 1
ATOM 3538 C CA . LEU B 1 182 ? 28.225 -68.398 31.769 1.00 76.79 176 LEU B CA 1
ATOM 3539 C C . LEU B 1 182 ? 28.801 -68.168 30.384 1.00 82.10 176 LEU B C 1
ATOM 3540 O O . LEU B 1 182 ? 29.452 -69.057 29.826 1.00 79.19 176 LEU B O 1
ATOM 3545 N N . ALA B 1 183 ? 28.535 -66.995 29.816 1.00 85.06 177 ALA B N 1
ATOM 3546 C CA . ALA B 1 183 ? 28.994 -66.653 28.478 1.00 86.03 177 ALA B CA 1
ATOM 3547 C C . ALA B 1 183 ? 29.917 -65.447 28.564 1.00 87.78 177 ALA B C 1
ATOM 3548 O O . ALA B 1 183 ? 29.560 -64.421 29.151 1.00 92.51 177 ALA B O 1
ATOM 3550 N N . LEU B 1 184 ? 31.107 -65.585 28.001 1.00 82.75 178 LEU B N 1
ATOM 3551 C CA . LEU B 1 184 ? 32.133 -64.564 28.074 1.00 84.33 178 LEU B CA 1
ATOM 3552 C C . LEU B 1 184 ? 32.407 -64.005 26.687 1.00 83.80 178 LEU B C 1
ATOM 3553 O O . LEU B 1 184 ? 32.313 -64.712 25.676 1.00 80.38 178 LEU B O 1
ATOM 3558 N N . THR B 1 185 ? 32.732 -62.718 26.655 1.00 84.68 179 THR B N 1
ATOM 3559 C CA . THR B 1 185 ? 33.317 -62.081 25.488 1.00 81.69 179 THR B CA 1
ATOM 3560 C C . THR B 1 185 ? 34.808 -61.948 25.748 1.00 76.19 179 THR B C 1
ATOM 3561 O O . THR B 1 185 ? 35.212 -61.463 26.808 1.00 79.54 179 THR B O 1
ATOM 3565 N N . ILE B 1 186 ? 35.615 -62.421 24.804 1.00 74.16 180 ILE B N 1
ATOM 3566 C CA . ILE B 1 186 ? 37.068 -62.374 24.891 1.00 74.56 180 ILE B CA 1
ATOM 3567 C C . ILE B 1 186 ? 37.569 -61.540 23.712 1.00 73.56 180 ILE B C 1
ATOM 3568 O O . ILE B 1 186 ? 37.128 -61.767 22.588 1.00 73.73 180 ILE B O 1
ATOM 3573 N N . PRO B 1 187 ? 38.493 -60.599 23.908 1.00 74.68 181 PRO B N 1
ATOM 3574 C CA . PRO B 1 187 ? 39.023 -59.845 22.763 1.00 73.00 181 PRO B CA 1
ATOM 3575 C C . PRO B 1 187 ? 40.084 -60.634 22.017 1.00 73.64 181 PRO B C 1
ATOM 3576 O O . PRO B 1 187 ? 40.976 -61.241 22.613 1.00 75.44 181 PRO B O 1
ATOM 3580 N N . ILE B 1 188 ? 39.995 -60.602 20.695 1.00 73.39 182 ILE B N 1
ATOM 3581 C CA . ILE B 1 188 ? 41.002 -61.216 19.848 1.00 69.18 182 ILE B CA 1
ATOM 3582 C C . ILE B 1 188 ? 41.666 -60.190 18.937 1.00 73.32 182 ILE B C 1
ATOM 3583 O O . ILE B 1 188 ? 42.324 -60.554 17.973 1.00 76.28 182 ILE B O 1
ATOM 3588 N N . GLY B 1 189 ? 41.495 -58.909 19.233 1.00 71.40 183 GLY B N 1
ATOM 3589 C CA . GLY B 1 189 ? 42.180 -57.876 18.492 1.00 67.73 183 GLY B CA 1
ATOM 3590 C C . GLY B 1 189 ? 41.257 -57.142 17.533 1.00 73.10 183 GLY B C 1
ATOM 3591 O O . GLY B 1 189 ? 40.187 -57.624 17.147 1.00 72.33 183 GLY B O 1
ATOM 3592 N N . THR B 1 190 ? 41.687 -55.935 17.173 1.00 68.82 184 THR B N 1
ATOM 3593 C CA . THR B 1 190 ? 41.051 -55.072 16.184 1.00 69.57 184 THR B CA 1
ATOM 3594 C C . THR B 1 190 ? 39.526 -55.107 16.232 1.00 70.84 184 THR B C 1
ATOM 3595 O O . THR B 1 190 ? 38.854 -55.190 15.198 1.00 72.59 184 THR B O 1
ATOM 3599 N N . GLY B 1 191 ? 38.975 -55.010 17.440 1.00 66.03 185 GLY B N 1
ATOM 3600 C CA . GLY B 1 191 ? 37.558 -54.905 17.611 1.00 64.89 185 GLY B CA 1
ATOM 3601 C C . GLY B 1 191 ? 36.808 -56.213 17.577 1.00 70.88 185 GLY B C 1
ATOM 3602 O O . GLY B 1 191 ? 35.606 -56.214 17.860 1.00 72.35 185 GLY B O 1
ATOM 3603 N N . LEU B 1 192 ? 37.459 -57.328 17.255 1.00 69.87 186 LEU B N 1
ATOM 3604 C CA . LEU B 1 192 ? 36.746 -58.595 17.159 1.00 71.81 186 LEU B CA 1
ATOM 3605 C C . LEU B 1 192 ? 36.854 -59.380 18.464 1.00 72.40 186 LEU B C 1
ATOM 3606 O O . LEU B 1 192 ? 37.745 -59.156 19.286 1.00 72.91 186 LEU B O 1
ATOM 3611 N N . HIS B 1 193 ? 35.925 -60.314 18.647 1.00 71.47 187 HIS B N 1
ATOM 3612 C CA . HIS B 1 193 ? 35.852 -61.051 19.898 1.00 75.18 187 HIS B CA 1
ATOM 3613 C C . HIS B 1 193 ? 35.483 -62.510 19.634 1.00 79.36 187 HIS B C 1
ATOM 3614 O O . HIS B 1 193 ? 34.843 -62.835 18.629 1.00 82.84 187 HIS B O 1
ATOM 3621 N N . ARG B 1 194 ? 35.942 -63.395 20.521 1.00 74.97 188 ARG B N 1
ATOM 3622 C CA . ARG B 1 194 ? 35.518 -64.788 20.553 1.00 76.30 188 ARG B CA 1
ATOM 3623 C C . ARG B 1 194 ? 34.649 -65.010 21.781 1.00 76.86 188 ARG B C 1
ATOM 3624 O O . ARG B 1 194 ? 34.821 -64.344 22.805 1.00 80.15 188 ARG B O 1
ATOM 3632 N N . ARG B 1 195 ? 33.713 -65.948 21.670 1.00 81.24 189 ARG B N 1
ATOM 3633 C CA . ARG B 1 195 ? 32.759 -66.254 22.735 1.00 83.31 189 ARG B CA 1
ATOM 3634 C C . ARG B 1 195 ? 33.147 -67.542 23.450 1.00 81.62 189 ARG B C 1
ATOM 3635 O O . ARG B 1 195 ? 33.378 -68.576 22.809 1.00 81.87 189 ARG B O 1
ATOM 3643 N N . MET B 1 196 ? 33.219 -67.484 24.773 1.00 76.79 190 MET B N 1
ATOM 3644 C CA . MET B 1 196 ? 33.576 -68.654 25.565 1.00 76.59 190 MET B CA 1
ATOM 3645 C C . MET B 1 196 ? 32.366 -69.041 26.399 1.00 81.72 190 MET B C 1
ATOM 3646 O O . MET B 1 196 ? 31.856 -68.220 27.177 1.00 81.49 190 MET B O 1
ATOM 3651 N N . VAL B 1 197 ? 31.883 -70.271 26.216 1.00 81.37 191 VAL B N 1
ATOM 3652 C CA . VAL B 1 197 ? 30.675 -70.734 26.888 1.00 80.21 191 VAL B CA 1
ATOM 3653 C C . VAL B 1 197 ? 31.042 -71.876 27.816 1.00 76.90 191 VAL B C 1
ATOM 3654 O O . VAL B 1 197 ? 31.563 -72.905 27.373 1.00 76.24 191 VAL B O 1
ATOM 3658 N N . TYR B 1 198 ? 30.778 -71.679 29.099 1.00 76.87 192 TYR B N 1
ATOM 3659 C CA . TYR B 1 198 ? 30.854 -72.714 30.114 1.00 81.74 192 TYR B CA 1
ATOM 3660 C C . TYR B 1 198 ? 29.430 -73.066 30.505 1.00 83.63 192 TYR B C 1
ATOM 3661 O O . TYR B 1 198 ? 28.608 -72.171 30.731 1.00 85.72 192 TYR B O 1
ATOM 3670 N N . VAL B 1 199 ? 29.139 -74.361 30.572 1.00 88.21 193 VAL B N 1
ATOM 3671 C CA . VAL B 1 199 ? 27.779 -74.839 30.777 1.00 92.47 193 VAL B CA 1
ATOM 3672 C C . VAL B 1 199 ? 27.760 -75.873 31.894 1.00 96.75 193 VAL B C 1
ATOM 3673 O O . VAL B 1 199 ? 28.720 -76.631 32.093 1.00 94.08 193 VAL B O 1
ATOM 3677 N N . GLU B 1 200 ? 26.654 -75.888 32.632 1.00 95.53 194 GLU B N 1
ATOM 3678 C CA . GLU B 1 200 ? 26.447 -76.875 33.688 1.00 99.25 194 GLU B CA 1
ATOM 3679 C C . GLU B 1 200 ? 25.791 -78.136 33.145 1.00 100.55 194 GLU B C 1
ATOM 3680 O O . GLU B 1 200 ? 24.602 -78.123 32.837 1.00 103.58 194 GLU B O 1
ATOM 3686 N N . GLU B 1 212 ? 26.346 -81.088 24.145 1.00 103.86 206 GLU B N 1
ATOM 3687 C CA . GLU B 1 212 ? 25.882 -81.332 22.786 1.00 110.25 206 GLU B CA 1
ATOM 3688 C C . GLU B 1 212 ? 26.201 -80.158 21.839 1.00 117.89 206 GLU B C 1
ATOM 3689 O O . GLU B 1 212 ? 26.511 -79.037 22.280 1.00 109.01 206 GLU B O 1
ATOM 3695 N N . ARG B 1 213 ? 26.096 -80.437 20.532 1.00 119.58 207 ARG B N 1
ATOM 3696 C CA . ARG B 1 213 ? 26.643 -79.560 19.496 1.00 115.56 207 ARG B CA 1
ATOM 3697 C C . ARG B 1 213 ? 25.932 -78.215 19.419 1.00 114.86 207 ARG B C 1
ATOM 3698 O O . ARG B 1 213 ? 26.530 -77.231 18.968 1.00 113.99 207 ARG B O 1
ATOM 3706 N N . ILE B 1 214 ? 24.667 -78.151 19.829 1.00 114.98 208 ILE B N 1
ATOM 3707 C CA . ILE B 1 214 ? 23.887 -76.930 19.671 1.00 111.90 208 ILE B CA 1
ATOM 3708 C C . ILE B 1 214 ? 24.640 -75.748 20.265 1.00 116.27 208 ILE B C 1
ATOM 3709 O O . ILE B 1 214 ? 25.054 -75.766 21.431 1.00 111.41 208 ILE B O 1
ATOM 3714 N N . LEU B 1 215 ? 24.859 -74.736 19.421 1.00 120.11 209 LEU B N 1
ATOM 3715 C CA . LEU B 1 215 ? 25.517 -73.496 19.815 1.00 111.24 209 LEU B CA 1
ATOM 3716 C C . LEU B 1 215 ? 24.993 -72.325 18.990 1.00 113.03 209 LEU B C 1
ATOM 3717 O O . LEU B 1 215 ? 25.604 -71.249 19.022 1.00 110.35 209 LEU B O 1
ATOM 3722 N N . GLN B 1 216 ? 23.903 -72.505 18.240 1.00 116.20 210 GLN B N 1
ATOM 3723 C CA . GLN B 1 216 ? 23.476 -71.559 17.217 1.00 114.38 210 GLN B CA 1
ATOM 3724 C C . GLN B 1 216 ? 22.456 -70.578 17.776 1.00 111.98 210 GLN B C 1
ATOM 3725 O O . GLN B 1 216 ? 21.558 -70.955 18.534 1.00 110.85 210 GLN B O 1
ATOM 3731 N N . ASP B 1 217 ? 22.595 -69.320 17.380 1.00 109.96 211 ASP B N 1
ATOM 3732 C CA . ASP B 1 217 ? 21.699 -68.269 17.833 1.00 113.66 211 ASP B CA 1
ATOM 3733 C C . ASP B 1 217 ? 21.938 -66.983 17.051 1.00 112.46 211 ASP B C 1
ATOM 3734 O O . ASP B 1 217 ? 23.044 -66.439 17.065 1.00 112.96 211 ASP B O 1
ATOM 3739 N N . ASP B 1 223 ? 29.761 -66.090 15.193 1.00 105.67 217 ASP B N 1
ATOM 3740 C CA . ASP B 1 223 ? 31.059 -65.699 15.752 1.00 101.82 217 ASP B CA 1
ATOM 3741 C C . ASP B 1 223 ? 31.862 -66.901 16.225 1.00 94.91 217 ASP B C 1
ATOM 3742 O O . ASP B 1 223 ? 31.294 -67.956 16.521 1.00 93.49 217 ASP B O 1
ATOM 3747 N N . GLU B 1 224 ? 33.185 -66.735 16.291 1.00 93.34 218 GLU B N 1
ATOM 3748 C CA . GLU B 1 224 ? 34.047 -67.781 16.832 1.00 86.79 218 GLU B CA 1
ATOM 3749 C C . GLU B 1 224 ? 33.633 -68.088 18.264 1.00 84.39 218 GLU B C 1
ATOM 3750 O O . GLU B 1 224 ? 33.622 -67.203 19.124 1.00 84.75 218 GLU B O 1
ATOM 3756 N N . THR B 1 225 ? 33.259 -69.334 18.512 1.00 81.80 219 THR B N 1
ATOM 3757 C CA . THR B 1 225 ? 32.700 -69.710 19.796 1.00 81.66 219 THR B CA 1
ATOM 3758 C C . THR B 1 225 ? 33.323 -71.015 20.258 1.00 78.36 219 THR B C 1
ATOM 3759 O O . THR B 1 225 ? 33.663 -71.876 19.444 1.00 84.65 219 THR B O 1
ATOM 3763 N N . HIS B 1 226 ? 33.522 -71.128 21.561 1.00 76.83 220 HIS B N 1
ATOM 3764 C CA . HIS B 1 226 ? 34.038 -72.335 22.176 1.00 71.06 220 HIS B CA 1
ATOM 3765 C C . HIS B 1 226 ? 33.097 -72.695 23.311 1.00 79.58 220 HIS B C 1
ATOM 3766 O O . HIS B 1 226 ? 32.543 -71.805 23.964 1.00 82.93 220 HIS B O 1
ATOM 3773 N N . VAL B 1 227 ? 32.892 -73.993 23.537 1.00 83.15 221 VAL B N 1
ATOM 3774 C CA . VAL B 1 227 ? 31.977 -74.463 24.572 1.00 82.51 221 VAL B CA 1
ATOM 3775 C C . VAL B 1 227 ? 32.701 -75.495 25.418 1.00 84.68 221 VAL B C 1
ATOM 3776 O O . VAL B 1 227 ? 33.346 -76.402 24.881 1.00 81.21 221 VAL B O 1
ATOM 3780 N N . LEU B 1 228 ? 32.601 -75.347 26.737 1.00 88.07 222 LEU B N 1
ATOM 3781 C CA . LEU B 1 228 ? 33.195 -76.261 27.703 1.00 89.28 222 LEU B CA 1
ATOM 3782 C C . LEU B 1 228 ? 32.154 -76.565 28.775 1.00 90.23 222 LEU B C 1
ATOM 3783 O O . LEU B 1 228 ? 31.323 -75.712 29.105 1.00 89.10 222 LEU B O 1
ATOM 3788 N N . GLN B 1 229 ? 32.172 -77.791 29.299 1.00 90.72 223 GLN B N 1
ATOM 3789 C CA . GLN B 1 229 ? 31.267 -78.140 30.387 1.00 94.38 223 GLN B CA 1
ATOM 3790 C C . GLN B 1 229 ? 32.020 -78.060 31.703 1.00 95.33 223 GLN B C 1
ATOM 3791 O O . GLN B 1 229 ? 33.198 -78.430 31.785 1.00 88.24 223 GLN B O 1
ATOM 3797 N N . VAL B 1 230 ? 31.332 -77.549 32.724 1.00 93.07 224 VAL B N 1
ATOM 3798 C CA . VAL B 1 230 ? 31.906 -77.336 34.043 1.00 93.32 224 VAL B CA 1
ATOM 3799 C C . VAL B 1 230 ? 30.879 -77.806 35.060 1.00 91.88 224 VAL B C 1
ATOM 3800 O O . VAL B 1 230 ? 29.680 -77.882 34.776 1.00 92.49 224 VAL B O 1
ATOM 3804 N N . ASP B 1 231 ? 31.364 -78.123 36.262 1.00 92.22 225 ASP B N 1
ATOM 3805 C CA . ASP B 1 231 ? 30.452 -78.596 37.295 1.00 92.30 225 ASP B CA 1
ATOM 3806 C C . ASP B 1 231 ? 29.685 -77.442 37.926 1.00 91.19 225 ASP B C 1
ATOM 3807 O O . ASP B 1 231 ? 28.481 -77.570 38.187 1.00 90.15 225 ASP B O 1
ATOM 3812 N N . ASP B 1 232 ? 30.348 -76.304 38.152 1.00 85.90 226 ASP B N 1
ATOM 3813 C CA . ASP B 1 232 ? 29.745 -75.164 38.845 1.00 85.83 226 ASP B CA 1
ATOM 3814 C C . ASP B 1 232 ? 30.068 -73.873 38.093 1.00 83.78 226 ASP B C 1
ATOM 3815 O O . ASP B 1 232 ? 31.185 -73.350 38.182 1.00 83.66 226 ASP B O 1
ATOM 3820 N N . VAL B 1 233 ? 29.079 -73.339 37.374 1.00 84.69 227 VAL B N 1
ATOM 3821 C CA . VAL B 1 233 ? 29.300 -72.113 36.614 1.00 78.43 227 VAL B CA 1
ATOM 3822 C C . VAL B 1 233 ? 29.502 -70.916 37.544 1.00 77.92 227 VAL B C 1
ATOM 3823 O O . VAL B 1 233 ? 30.264 -69.999 37.220 1.00 75.63 227 VAL B O 1
ATOM 3827 N N . LYS B 1 234 ? 28.861 -70.913 38.719 1.00 78.42 228 LYS B N 1
ATOM 3828 C CA . LYS B 1 234 ? 29.029 -69.807 39.660 1.00 75.94 228 LYS B CA 1
ATOM 3829 C C . LYS B 1 234 ? 30.476 -69.642 40.125 1.00 76.87 228 LYS B C 1
ATOM 3830 O O . LYS B 1 234 ? 30.883 -68.528 40.470 1.00 76.35 228 LYS B O 1
ATOM 3836 N N . GLN B 1 235 ? 31.268 -70.722 40.151 1.00 75.00 229 GLN B N 1
ATOM 3837 C CA . GLN B 1 235 ? 32.657 -70.601 40.582 1.00 71.79 229 GLN B CA 1
ATOM 3838 C C . GLN B 1 235 ? 33.519 -69.782 39.626 1.00 71.15 229 GLN B C 1
ATOM 3839 O O . GLN B 1 235 ? 34.632 -69.385 39.998 1.00 66.94 229 GLN B O 1
ATOM 3845 N N . LEU B 1 236 ? 33.038 -69.511 38.428 1.00 63.36 230 LEU B N 1
ATOM 3846 C CA . LEU B 1 236 ? 33.810 -68.795 37.437 1.00 64.34 230 LEU B CA 1
ATOM 3847 C C . LEU B 1 236 ? 33.524 -67.300 37.441 1.00 70.53 230 LEU B C 1
ATOM 3848 O O . LEU B 1 236 ? 34.191 -66.552 36.716 1.00 72.58 230 LEU B O 1
ATOM 3853 N N . ILE B 1 237 ? 32.586 -66.837 38.258 1.00 64.69 231 ILE B N 1
ATOM 3854 C CA . ILE B 1 237 ? 32.084 -65.475 38.128 1.00 65.41 231 ILE B CA 1
ATOM 3855 C C . ILE B 1 237 ? 33.048 -64.489 38.778 1.00 65.04 231 ILE B C 1
ATOM 3856 O O . ILE B 1 237 ? 33.418 -64.639 39.946 1.00 66.09 231 ILE B O 1
ATOM 3861 N N . ASP B 1 238 ? 33.447 -63.467 38.019 1.00 62.30 232 ASP B N 1
ATOM 3862 C CA . ASP B 1 238 ? 34.137 -62.301 38.544 1.00 55.85 232 ASP B CA 1
ATOM 3863 C C . ASP B 1 238 ? 33.642 -61.102 37.764 1.00 58.42 232 ASP B C 1
ATOM 3864 O O . ASP B 1 238 ? 33.521 -61.147 36.539 1.00 67.08 232 ASP B O 1
ATOM 3869 N N . ARG B 1 239 ? 33.370 -60.025 38.479 1.00 57.19 233 ARG B N 1
ATOM 3870 C CA . ARG B 1 239 ? 32.644 -58.894 37.922 1.00 63.70 233 ARG B CA 1
ATOM 3871 C C . ARG B 1 239 ? 33.602 -57.761 37.516 1.00 65.06 233 ARG B C 1
ATOM 3872 O O . ARG B 1 239 ? 33.176 -56.618 37.309 1.00 62.29 233 ARG B O 1
ATOM 3880 N N . GLY B 1 240 ? 34.909 -58.073 37.374 1.00 59.05 234 GLY B N 1
ATOM 3881 C CA . GLY B 1 240 ? 35.843 -57.126 36.809 1.00 59.52 234 GLY B CA 1
ATOM 3882 C C . GLY B 1 240 ? 36.044 -57.314 35.318 1.00 58.91 234 GLY B C 1
ATOM 3883 O O . GLY B 1 240 ? 35.760 -58.368 34.753 1.00 59.98 234 GLY B O 1
ATOM 3884 N N . ILE B 1 241 ? 36.561 -56.277 34.667 1.00 57.11 235 ILE B N 1
ATOM 3885 C CA . ILE B 1 241 ? 36.685 -56.290 33.217 1.00 57.88 235 ILE B CA 1
ATOM 3886 C C . ILE B 1 241 ? 37.806 -55.346 32.808 1.00 60.84 235 ILE B C 1
ATOM 3887 O O . ILE B 1 241 ? 38.100 -54.363 33.496 1.00 62.06 235 ILE B O 1
ATOM 3892 N N . GLY B 1 242 ? 38.469 -55.678 31.703 1.00 60.60 236 GLY B N 1
ATOM 3893 C CA . GLY B 1 242 ? 39.493 -54.832 31.124 1.00 57.13 236 GLY B CA 1
ATOM 3894 C C . GLY B 1 242 ? 38.927 -54.241 29.848 1.00 65.21 236 GLY B C 1
ATOM 3895 O O . GLY B 1 242 ? 38.076 -54.855 29.199 1.00 62.43 236 GLY B O 1
ATOM 3896 N N . VAL B 1 243 ? 39.364 -53.030 29.502 1.00 54.15 237 VAL B N 1
ATOM 3897 C CA . VAL B 1 243 ? 38.948 -52.421 28.248 1.00 56.61 237 VAL B CA 1
ATOM 3898 C C . VAL B 1 243 ? 40.173 -51.814 27.599 1.00 57.81 237 VAL B C 1
ATOM 3899 O O . VAL B 1 243 ? 40.929 -51.082 28.250 1.00 62.11 237 VAL B O 1
ATOM 3903 N N . ARG B 1 244 ? 40.392 -52.124 26.328 1.00 59.15 238 ARG B N 1
ATOM 3904 C CA . ARG B 1 244 ? 41.495 -51.514 25.588 1.00 66.79 238 ARG B CA 1
ATOM 3905 C C . ARG B 1 244 ? 40.950 -50.769 24.381 1.00 63.40 238 ARG B C 1
ATOM 3906 O O . ARG B 1 244 ? 40.357 -51.372 23.475 1.00 62.08 238 ARG B O 1
ATOM 3914 N N . MET B 1 245 ? 41.134 -49.457 24.399 1.00 59.74 239 MET B N 1
ATOM 3915 C CA . MET B 1 245 ? 40.774 -48.555 23.316 1.00 63.69 239 MET B CA 1
ATOM 3916 C C . MET B 1 245 ? 42.058 -48.081 22.652 1.00 64.04 239 MET B C 1
ATOM 3917 O O . MET B 1 245 ? 42.966 -47.597 23.337 1.00 62.11 239 MET B O 1
ATOM 3922 N N . GLU B 1 246 ? 42.145 -48.217 21.331 1.00 65.13 240 GLU B N 1
ATOM 3923 C CA . GLU B 1 246 ? 43.346 -47.783 20.630 1.00 64.56 240 GLU B CA 1
ATOM 3924 C C . GLU B 1 246 ? 42.965 -47.087 19.323 1.00 63.23 240 GLU B C 1
ATOM 3925 O O . GLU B 1 246 ? 41.988 -47.462 18.661 1.00 60.99 240 GLU B O 1
ATOM 3931 N N . ARG B 1 247 ? 43.726 -46.058 18.959 1.00 55.24 241 ARG B N 1
ATOM 3932 C CA . ARG B 1 247 ? 43.455 -45.374 17.704 1.00 58.11 241 ARG B CA 1
ATOM 3933 C C . ARG B 1 247 ? 44.761 -44.935 17.075 1.00 56.64 241 ARG B C 1
ATOM 3934 O O . ARG B 1 247 ? 45.636 -44.371 17.746 1.00 58.74 241 ARG B O 1
ATOM 3942 N N . LYS B 1 248 ? 44.897 -45.214 15.790 1.00 57.04 242 LYS B N 1
ATOM 3943 C CA . LYS B 1 248 ? 45.960 -44.643 14.984 1.00 61.39 242 LYS B CA 1
ATOM 3944 C C . LYS B 1 248 ? 45.283 -43.831 13.894 1.00 59.60 242 LYS B C 1
ATOM 3945 O O . LYS B 1 248 ? 44.458 -44.364 13.143 1.00 63.00 242 LYS B O 1
ATOM 3951 N N . GLY B 1 249 ? 45.610 -42.560 13.814 1.00 56.22 243 GLY B N 1
ATOM 3952 C CA . GLY B 1 249 ? 45.044 -41.743 12.775 1.00 56.44 243 GLY B CA 1
ATOM 3953 C C . GLY B 1 249 ? 45.775 -40.446 12.580 1.00 59.32 243 GLY B C 1
ATOM 3954 O O . GLY B 1 249 ? 46.904 -40.276 13.047 1.00 58.22 243 GLY B O 1
ATOM 3955 N N . VAL B 1 250 ? 45.107 -39.523 11.879 1.00 58.89 244 VAL B N 1
ATOM 3956 C CA . VAL B 1 250 ? 45.722 -38.303 11.363 1.00 54.98 244 VAL B CA 1
ATOM 3957 C C . VAL B 1 250 ? 45.247 -37.110 12.179 1.00 54.91 244 VAL B C 1
ATOM 3958 O O . VAL B 1 250 ? 44.049 -36.964 12.426 1.00 57.43 244 VAL B O 1
ATOM 3962 N N . SER B 1 251 ? 46.187 -36.254 12.575 1.00 54.54 245 SER B N 1
ATOM 3963 C CA . SER B 1 251 ? 45.915 -34.924 13.104 1.00 53.71 245 SER B CA 1
ATOM 3964 C C . SER B 1 251 ? 46.227 -33.912 12.009 1.00 59.05 245 SER B C 1
ATOM 3965 O O . SER B 1 251 ? 47.399 -33.712 11.668 1.00 55.40 245 SER B O 1
ATOM 3968 N N . GLY B 1 252 ? 45.193 -33.231 11.497 1.00 60.54 246 GLY B N 1
ATOM 3969 C CA . GLY B 1 252 ? 45.398 -32.306 10.394 1.00 53.61 246 GLY B CA 1
ATOM 3970 C C . GLY B 1 252 ? 45.757 -33.092 9.151 1.00 56.35 246 GLY B C 1
ATOM 3971 O O . GLY B 1 252 ? 44.908 -33.785 8.589 1.00 54.69 246 GLY B O 1
ATOM 3972 N N . GLN B 1 253 ? 47.023 -33.032 8.739 1.00 60.63 247 GLN B N 1
ATOM 3973 C CA . GLN B 1 253 ? 47.561 -33.900 7.693 1.00 58.77 247 GLN B CA 1
ATOM 3974 C C . GLN B 1 253 ? 48.690 -34.784 8.192 1.00 58.65 247 GLN B C 1
ATOM 3975 O O . GLN B 1 253 ? 49.279 -35.521 7.393 1.00 57.82 247 GLN B O 1
ATOM 3981 N N . THR B 1 254 ? 49.013 -34.729 9.484 1.00 55.08 248 THR B N 1
ATOM 3982 C CA . THR B 1 254 ? 50.134 -35.472 10.040 1.00 54.14 248 THR B CA 1
ATOM 3983 C C . THR B 1 254 ? 49.659 -36.859 10.468 1.00 56.68 248 THR B C 1
ATOM 3984 O O . THR B 1 254 ? 48.807 -36.981 11.357 1.00 55.28 248 THR B O 1
ATOM 3988 N N . GLN B 1 255 ? 50.215 -37.889 9.822 1.00 53.33 249 GLN B N 1
ATOM 3989 C CA . GLN B 1 255 ? 49.908 -39.302 10.009 1.00 55.48 249 GLN B CA 1
ATOM 3990 C C . GLN B 1 255 ? 50.528 -39.872 11.283 1.00 55.28 249 GLN B C 1
ATOM 3991 O O . GLN B 1 255 ? 51.430 -39.289 11.900 1.00 55.49 249 GLN B O 1
ATOM 3997 N N . ASN B 1 256 ? 50.034 -41.069 11.645 1.00 56.98 250 ASN B N 1
ATOM 3998 C CA . ASN B 1 256 ? 50.694 -41.970 12.599 1.00 57.85 250 ASN B CA 1
ATOM 3999 C C . ASN B 1 256 ? 50.673 -41.397 14.012 1.00 58.50 250 ASN B C 1
ATOM 4000 O O . ASN B 1 256 ? 51.663 -41.463 14.737 1.00 57.23 250 ASN B O 1
ATOM 4005 N N . GLN B 1 257 ? 49.542 -40.800 14.388 1.00 60.82 251 GLN B N 1
ATOM 4006 C CA . GLN B 1 257 ? 49.292 -40.386 15.763 1.00 60.49 251 GLN B CA 1
ATOM 4007 C C . GLN B 1 257 ? 48.663 -41.556 16.519 1.00 60.49 251 GLN B C 1
ATOM 4008 O O . GLN B 1 257 ? 47.701 -42.171 16.036 1.00 59.15 251 GLN B O 1
ATOM 4014 N N . LEU B 1 258 ? 49.231 -41.888 17.682 1.00 57.26 252 LEU B N 1
ATOM 4015 C CA . LEU B 1 258 ? 48.902 -43.121 18.382 1.00 57.44 252 LEU B CA 1
ATOM 4016 C C . LEU B 1 258 ? 48.292 -42.809 19.738 1.00 57.69 252 LEU B C 1
ATOM 4017 O O . LEU B 1 258 ? 48.851 -42.017 20.501 1.00 60.15 252 LEU B O 1
ATOM 4022 N N . PHE B 1 259 ? 47.162 -43.459 20.041 1.00 54.93 253 PHE B N 1
ATOM 4023 C CA . PHE B 1 259 ? 46.411 -43.235 21.273 1.00 57.53 253 PHE B CA 1
ATOM 4024 C C . PHE B 1 259 ? 45.956 -44.565 21.861 1.00 56.61 253 PHE B C 1
ATOM 4025 O O . PHE B 1 259 ? 45.274 -45.351 21.188 1.00 57.83 253 PHE B O 1
ATOM 4033 N N . THR B 1 260 ? 46.290 -44.790 23.134 1.00 53.07 254 THR B N 1
ATOM 4034 C CA . THR B 1 260 ? 45.829 -45.960 23.861 1.00 57.84 254 THR B CA 1
ATOM 4035 C C . THR B 1 260 ? 45.138 -45.544 25.147 1.00 55.40 254 THR B C 1
ATOM 4036 O O . THR B 1 260 ? 45.649 -44.697 25.890 1.00 56.37 254 THR B O 1
ATOM 4040 N N . TYR B 1 261 ? 44.010 -46.195 25.424 1.00 53.00 255 TYR B N 1
ATOM 4041 C CA . TYR B 1 261 ? 43.227 -46.002 26.632 1.00 52.92 255 TYR B CA 1
ATOM 4042 C C . TYR B 1 261 ? 42.891 -47.361 27.219 1.00 55.44 255 TYR B C 1
ATOM 4043 O O . TYR B 1 261 ? 42.287 -48.193 26.533 1.00 53.91 255 TYR B O 1
ATOM 4052 N N . GLU B 1 262 ? 43.199 -47.558 28.504 1.00 57.79 256 GLU B N 1
ATOM 4053 C CA . GLU B 1 262 ? 43.024 -48.867 29.132 1.00 62.15 256 GLU B CA 1
ATOM 4054 C C . GLU B 1 262 ? 42.412 -48.741 30.520 1.00 55.22 256 GLU B C 1
ATOM 4055 O O . GLU B 1 262 ? 42.778 -47.843 31.283 1.00 54.64 256 GLU B O 1
ATOM 4061 N N . MET B 1 263 ? 41.501 -49.651 30.864 1.00 54.06 257 MET B N 1
ATOM 4062 C CA . MET B 1 263 ? 41.057 -49.737 32.247 1.00 52.66 257 MET B CA 1
ATOM 4063 C C . MET B 1 263 ? 40.857 -51.186 32.659 1.00 56.20 257 MET B C 1
ATOM 4064 O O . MET B 1 263 ? 40.397 -52.030 31.879 1.00 61.17 257 MET B O 1
ATOM 4069 N N . ARG B 1 264 ? 41.163 -51.446 33.920 1.00 54.51 258 ARG B N 1
ATOM 4070 C CA . ARG B 1 264 ? 41.002 -52.757 34.547 1.00 59.99 258 ARG B CA 1
ATOM 4071 C C . ARG B 1 264 ? 40.213 -52.486 35.827 1.00 59.58 258 ARG B C 1
ATOM 4072 O O . ARG B 1 264 ? 40.775 -51.989 36.808 1.00 63.75 258 ARG B O 1
ATOM 4080 N N . ILE B 1 265 ? 38.912 -52.775 35.834 1.00 54.40 259 ILE B N 1
ATOM 4081 C CA . ILE B 1 265 ? 38.038 -52.216 36.857 1.00 55.07 259 ILE B CA 1
ATOM 4082 C C . ILE B 1 265 ? 36.962 -53.210 37.240 1.00 57.07 259 ILE B C 1
ATOM 4083 O O . ILE B 1 265 ? 36.669 -54.162 36.513 1.00 56.01 259 ILE B O 1
ATOM 4088 N N . ASN B 1 266 ? 36.391 -52.968 38.421 1.00 56.76 260 ASN B N 1
ATOM 4089 C CA . ASN B 1 266 ? 35.114 -53.548 38.826 1.00 59.04 260 ASN B CA 1
ATOM 4090 C C . ASN B 1 266 ? 33.987 -52.866 38.047 1.00 56.88 260 ASN B C 1
ATOM 4091 O O . ASN B 1 266 ? 33.669 -51.702 38.295 1.00 56.07 260 ASN B O 1
ATOM 4096 N N . ASN B 1 267 ? 33.363 -53.582 37.128 1.00 59.03 261 ASN B N 1
ATOM 4097 C CA . ASN B 1 267 ? 32.406 -52.945 36.226 1.00 57.88 261 ASN B CA 1
ATOM 4098 C C . ASN B 1 267 ? 31.215 -52.293 36.936 1.00 62.07 261 ASN B C 1
ATOM 4099 O O . ASN B 1 267 ? 30.928 -51.114 36.650 1.00 60.67 261 ASN B O 1
ATOM 4104 N N . PRO B 1 268 ? 30.469 -52.965 37.823 1.00 61.25 262 PRO B N 1
ATOM 4105 C CA . PRO B 1 268 ? 29.330 -52.261 38.456 1.00 58.70 262 PRO B CA 1
ATOM 4106 C C . PRO B 1 268 ? 29.767 -51.153 39.388 1.00 56.52 262 PRO B C 1
ATOM 4107 O O . PRO B 1 268 ? 29.068 -50.141 39.511 1.00 60.19 262 PRO B O 1
ATOM 4111 N N . ALA B 1 269 ? 30.905 -51.311 40.052 1.00 58.78 263 ALA B N 1
ATOM 4112 C CA . ALA B 1 269 ? 31.433 -50.232 40.873 1.00 58.00 263 ALA B CA 1
ATOM 4113 C C . ALA B 1 269 ? 31.709 -48.990 40.035 1.00 58.49 263 ALA B C 1
ATOM 4114 O O . ALA B 1 269 ? 31.393 -47.872 40.454 1.00 59.35 263 ALA B O 1
ATOM 4116 N N . LEU B 1 270 ? 32.292 -49.163 38.844 1.00 55.50 264 LEU B N 1
ATOM 4117 C CA . LEU B 1 270 ? 32.553 -48.008 37.996 1.00 55.78 264 LEU B CA 1
ATOM 4118 C C . LEU B 1 270 ? 31.255 -47.450 37.425 1.00 58.83 264 LEU B C 1
ATOM 4119 O O . LEU B 1 270 ? 31.078 -46.228 37.349 1.00 55.27 264 LEU B O 1
ATOM 4124 N N . THR B 1 271 ? 30.336 -48.331 37.025 1.00 56.81 265 THR B N 1
ATOM 4125 C CA . THR B 1 271 ? 29.096 -47.877 36.408 1.00 56.09 265 THR B CA 1
ATOM 4126 C C . THR B 1 271 ? 28.257 -47.087 37.401 1.00 57.45 265 THR B C 1
ATOM 4127 O O . THR B 1 271 ? 27.716 -46.027 37.070 1.00 59.53 265 THR B O 1
ATOM 4131 N N . SER B 1 272 ? 28.134 -47.584 38.629 1.00 58.07 266 SER B N 1
ATOM 4132 C CA . SER B 1 272 ? 27.353 -46.851 39.617 1.00 59.56 266 SER B CA 1
ATOM 4133 C C . SER B 1 272 ? 28.059 -45.562 40.032 1.00 59.22 266 SER B C 1
ATOM 4134 O O . SER B 1 272 ? 27.395 -44.570 40.374 1.00 54.72 266 SER B O 1
ATOM 4137 N N . GLN B 1 273 ? 29.396 -45.547 40.004 1.00 52.84 267 GLN B N 1
ATOM 4138 C CA . GLN B 1 273 ? 30.087 -44.299 40.300 1.00 53.92 267 GLN B CA 1
ATOM 4139 C C . GLN B 1 273 ? 29.810 -43.254 39.228 1.00 55.02 267 GLN B C 1
ATOM 4140 O O . GLN B 1 273 ? 29.660 -42.060 39.525 1.00 51.29 267 GLN B O 1
ATOM 4146 N N . VAL B 1 274 ? 29.767 -43.684 37.971 1.00 50.85 268 VAL B N 1
ATOM 4147 C CA . VAL B 1 274 ? 29.560 -42.746 36.888 1.00 50.62 268 VAL B CA 1
ATOM 4148 C C . VAL B 1 274 ? 28.137 -42.217 36.934 1.00 54.63 268 VAL B C 1
ATOM 4149 O O . VAL B 1 274 ? 27.896 -41.020 36.735 1.00 57.57 268 VAL B O 1
ATOM 4153 N N . MET B 1 275 ? 27.178 -43.065 37.290 1.00 53.72 269 MET B N 1
ATOM 4154 C CA . MET B 1 275 ? 25.825 -42.547 37.447 1.00 53.37 269 MET B CA 1
ATOM 4155 C C . MET B 1 275 ? 25.740 -41.530 38.582 1.00 49.10 269 MET B C 1
ATOM 4156 O O . MET B 1 275 ? 25.114 -40.482 38.422 1.00 55.15 269 MET B O 1
ATOM 4161 N N . ILE B 1 276 ? 26.378 -41.803 39.721 1.00 51.69 270 ILE B N 1
ATOM 4162 C CA . ILE B 1 276 ? 26.354 -40.842 40.824 1.00 50.46 270 ILE B CA 1
ATOM 4163 C C . ILE B 1 276 ? 26.991 -39.529 40.384 1.00 51.52 270 ILE B C 1
ATOM 4164 O O . ILE B 1 276 ? 26.503 -38.447 40.720 1.00 52.79 270 ILE B O 1
ATOM 4169 N N . ALA B 1 277 ? 28.060 -39.598 39.590 1.00 50.66 271 ALA B N 1
ATOM 4170 C CA . ALA B 1 277 ? 28.656 -38.370 39.077 1.00 52.23 271 ALA B CA 1
ATOM 4171 C C . ALA B 1 277 ? 27.694 -37.648 38.148 1.00 53.28 271 ALA B C 1
ATOM 4172 O O . ALA B 1 277 ? 27.660 -36.414 38.113 1.00 52.66 271 ALA B O 1
ATOM 4174 N N . SER B 1 278 ? 26.924 -38.400 37.370 1.00 50.47 272 SER B N 1
ATOM 4175 C CA . SER B 1 278 ? 25.934 -37.777 36.505 1.00 53.13 272 SER B CA 1
ATOM 4176 C C . SER B 1 278 ? 24.783 -37.167 37.301 1.00 54.04 272 SER B C 1
ATOM 4177 O O . SER B 1 278 ? 24.244 -36.130 36.900 1.00 51.34 272 SER B O 1
ATOM 4180 N N . ALA B 1 279 ? 24.394 -37.780 38.426 1.00 53.47 273 ALA B N 1
ATOM 4181 C CA . ALA B 1 279 ? 23.426 -37.133 39.313 1.00 54.97 273 ALA B CA 1
ATOM 4182 C C . ALA B 1 279 ? 23.886 -35.735 39.680 1.00 55.62 273 ALA B C 1
ATOM 4183 O O . ALA B 1 279 ? 23.082 -34.799 39.743 1.00 60.96 273 ALA B O 1
ATOM 4185 N N . ARG B 1 280 ? 25.184 -35.580 39.931 1.00 50.50 274 ARG B N 1
ATOM 4186 C CA . ARG B 1 280 ? 25.732 -34.266 40.203 1.00 52.66 274 ARG B CA 1
ATOM 4187 C C . ARG B 1 280 ? 25.641 -33.373 38.974 1.00 52.46 274 ARG B C 1
ATOM 4188 O O . ARG B 1 280 ? 25.299 -32.194 39.094 1.00 55.66 274 ARG B O 1
ATOM 4196 N N . ALA B 1 281 ? 25.886 -33.920 37.774 1.00 51.56 275 ALA B N 1
ATOM 4197 C CA . ALA B 1 281 ? 25.862 -33.068 36.585 1.00 53.13 275 ALA B CA 1
ATOM 4198 C C . ALA B 1 281 ? 24.444 -32.670 36.196 1.00 54.87 275 ALA B C 1
ATOM 4199 O O . ALA B 1 281 ? 24.242 -31.586 35.626 1.00 50.02 275 ALA B O 1
ATOM 4201 N N . ALA B 1 282 ? 23.470 -33.544 36.481 1.00 56.31 276 ALA B N 1
ATOM 4202 C CA . ALA B 1 282 ? 22.072 -33.285 36.147 1.00 52.97 276 ALA B CA 1
ATOM 4203 C C . ALA B 1 282 ? 21.563 -32.012 36.817 1.00 52.64 276 ALA B C 1
ATOM 4204 O O . ALA B 1 282 ? 20.797 -31.256 36.215 1.00 58.83 276 ALA B O 1
ATOM 4206 N N . MET B 1 283 ? 21.996 -31.749 38.052 1.00 52.16 277 MET B N 1
ATOM 4207 C CA . MET B 1 283 ? 21.623 -30.544 38.784 1.00 55.34 277 MET B CA 1
ATOM 4208 C C . MET B 1 283 ? 22.182 -29.255 38.179 1.00 58.71 277 MET B C 1
ATOM 4209 O O . MET B 1 283 ? 21.820 -28.169 38.645 1.00 60.67 277 MET B O 1
ATOM 4214 N N . ARG B 1 284 ? 23.047 -29.335 37.170 1.00 56.20 278 ARG B N 1
ATOM 4215 C CA . ARG B 1 284 ? 23.593 -28.147 36.523 1.00 55.92 278 ARG B CA 1
ATOM 4216 C C . ARG B 1 284 ? 23.164 -28.001 35.071 1.00 50.53 278 ARG B C 1
ATOM 4217 O O . ARG B 1 284 ? 23.744 -27.187 34.348 1.00 55.22 278 ARG B O 1
ATOM 4225 N N . GLN B 1 285 ? 22.185 -28.759 34.615 1.00 50.60 279 GLN B N 1
ATOM 4226 C CA . GLN B 1 285 ? 21.752 -28.633 33.235 1.00 55.14 279 GLN B CA 1
ATOM 4227 C C . GLN B 1 285 ? 20.412 -27.903 33.153 1.00 60.05 279 GLN B C 1
ATOM 4228 O O . GLN B 1 285 ? 19.683 -27.733 34.136 1.00 57.27 279 GLN B O 1
ATOM 4234 N N . LYS B 1 286 ? 20.096 -27.479 31.952 1.00 58.38 280 LYS B N 1
ATOM 4235 C CA . LYS B 1 286 ? 18.746 -27.061 31.645 1.00 61.81 280 LYS B CA 1
ATOM 4236 C C . LYS B 1 286 ? 17.915 -28.292 31.293 1.00 64.92 280 LYS B C 1
ATOM 4237 O O . LYS B 1 286 ? 18.476 -29.332 30.924 1.00 62.81 280 LYS B O 1
ATOM 4243 N N . PRO B 1 287 ? 16.584 -28.222 31.448 1.00 61.08 281 PRO B N 1
ATOM 4244 C CA . PRO B 1 287 ? 15.738 -29.387 31.165 1.00 57.95 281 PRO B CA 1
ATOM 4245 C C . PRO B 1 287 ? 16.014 -29.996 29.796 1.00 60.00 281 PRO B C 1
ATOM 4246 O O . PRO B 1 287 ? 16.380 -29.298 28.848 1.00 63.39 281 PRO B O 1
ATOM 4250 N N . GLY B 1 288 ? 15.811 -31.317 29.703 1.00 55.72 282 GLY B N 1
ATOM 4251 C CA . GLY B 1 288 ? 16.159 -32.095 28.530 1.00 52.16 282 GLY B CA 1
ATOM 4252 C C . GLY B 1 288 ? 16.830 -33.426 28.856 1.00 58.78 282 GLY B C 1
ATOM 4253 O O . GLY B 1 288 ? 17.133 -33.738 30.024 1.00 52.27 282 GLY B O 1
ATOM 4254 N N . ALA B 1 289 ? 17.033 -34.241 27.820 1.00 55.07 283 ALA B N 1
ATOM 4255 C CA . ALA B 1 289 ? 17.738 -35.504 27.942 1.00 58.91 283 ALA B CA 1
ATOM 4256 C C . ALA B 1 289 ? 19.124 -35.360 27.329 1.00 63.01 283 ALA B C 1
ATOM 4257 O O . ALA B 1 289 ? 19.277 -34.802 26.235 1.00 64.30 283 ALA B O 1
ATOM 4259 N N . TYR B 1 290 ? 20.129 -35.892 28.019 1.00 57.32 284 TYR B N 1
ATOM 4260 C CA . TYR B 1 290 ? 21.505 -35.784 27.569 1.00 57.31 284 TYR B CA 1
ATOM 4261 C C . TYR B 1 290 ? 22.187 -37.131 27.636 1.00 56.48 284 TYR B C 1
ATOM 4262 O O . TYR B 1 290 ? 21.996 -37.891 28.592 1.00 55.43 284 TYR B O 1
ATOM 4271 N N . THR B 1 291 ? 23.000 -37.408 26.630 1.00 56.43 285 THR B N 1
ATOM 4272 C CA . THR B 1 291 ? 24.032 -38.417 26.778 1.00 51.95 285 THR B CA 1
ATOM 4273 C C . THR B 1 291 ? 25.249 -37.759 27.413 1.00 51.02 285 THR B C 1
ATOM 4274 O O . THR B 1 291 ? 25.240 -36.576 27.764 1.00 61.13 285 THR B O 1
ATOM 4278 N N . MET B 1 292 ? 26.330 -38.510 27.526 1.00 52.63 286 MET B N 1
ATOM 4279 C CA . MET B 1 292 ? 27.497 -38.041 28.246 1.00 53.65 286 MET B CA 1
ATOM 4280 C C . MET B 1 292 ? 28.412 -37.190 27.388 1.00 52.75 286 MET B C 1
ATOM 4281 O O . MET B 1 292 ? 29.169 -36.384 27.937 1.00 56.30 286 MET B O 1
ATOM 4286 N N . ILE B 1 293 ? 28.351 -37.314 26.065 1.00 48.21 287 ILE B N 1
ATOM 4287 C CA . ILE B 1 293 ? 29.179 -36.451 25.233 1.00 46.20 287 ILE B CA 1
ATOM 4288 C C . ILE B 1 293 ? 28.474 -35.113 25.016 1.00 52.02 287 ILE B C 1
ATOM 4289 O O . ILE B 1 293 ? 28.931 -34.270 24.231 1.00 53.90 287 ILE B O 1
ATOM 4294 N N . GLU B 1 294 ? 27.390 -34.878 25.757 1.00 50.86 288 GLU B N 1
ATOM 4295 C CA . GLU B 1 294 ? 26.643 -33.636 25.648 1.00 55.24 288 GLU B CA 1
ATOM 4296 C C . GLU B 1 294 ? 26.742 -32.776 26.896 1.00 54.67 288 GLU B C 1
ATOM 4297 O O . GLU B 1 294 ? 25.940 -31.853 27.059 1.00 53.71 288 GLU B O 1
ATOM 4303 N N . ILE B 1 295 ? 27.675 -33.061 27.795 1.00 55.40 289 ILE B N 1
ATOM 4304 C CA . ILE B 1 295 ? 27.722 -32.338 29.061 1.00 51.21 289 ILE B CA 1
ATOM 4305 C C . ILE B 1 295 ? 29.158 -31.919 29.345 1.00 55.44 289 ILE B C 1
ATOM 4306 O O . ILE B 1 295 ? 30.083 -32.740 29.220 1.00 56.76 289 ILE B O 1
ATOM 4311 N N . PRO B 1 296 ? 29.396 -30.656 29.699 1.00 62.35 290 PRO B N 1
ATOM 4312 C CA . PRO B 1 296 ? 30.752 -30.235 30.070 1.00 55.80 290 PRO B CA 1
ATOM 4313 C C . PRO B 1 296 ? 31.334 -31.187 31.111 1.00 56.15 290 PRO B C 1
ATOM 4314 O O . PRO B 1 296 ? 30.702 -31.480 32.134 1.00 51.98 290 PRO B O 1
ATOM 4318 N N . ILE B 1 297 ? 32.539 -31.698 30.834 1.00 54.84 291 ILE B N 1
ATOM 4319 C CA . ILE B 1 297 ? 33.152 -32.638 31.767 1.00 56.10 291 ILE B CA 1
ATOM 4320 C C . ILE B 1 297 ? 33.138 -32.068 33.184 1.00 54.19 291 ILE B C 1
ATOM 4321 O O . ILE B 1 297 ? 32.897 -32.796 34.161 1.00 46.82 291 ILE B O 1
ATOM 4326 N N . ILE B 1 298 ? 33.344 -30.747 33.313 1.00 52.60 292 ILE B N 1
ATOM 4327 C CA . ILE B 1 298 ? 33.461 -30.158 34.647 1.00 54.20 292 ILE B CA 1
ATOM 4328 C C . ILE B 1 298 ? 32.184 -30.346 35.448 1.00 52.67 292 ILE B C 1
ATOM 4329 O O . ILE B 1 298 ? 32.236 -30.457 36.678 1.00 56.88 292 ILE B O 1
ATOM 4334 N N . ASP B 1 299 ? 31.032 -30.453 34.777 1.00 49.09 293 ASP B N 1
ATOM 4335 C CA . ASP B 1 299 ? 29.772 -30.595 35.509 1.00 53.86 293 ASP B CA 1
ATOM 4336 C C . ASP B 1 299 ? 29.664 -31.903 36.287 1.00 54.66 293 ASP B C 1
ATOM 4337 O O . ASP B 1 299 ? 28.825 -31.989 37.187 1.00 56.96 293 ASP B O 1
ATOM 4342 N N . PHE B 1 300 ? 30.485 -32.913 35.982 1.00 48.54 294 PHE B N 1
ATOM 4343 C CA . PHE B 1 300 ? 30.435 -34.163 36.730 1.00 52.32 294 PHE B CA 1
ATOM 4344 C C . PHE B 1 300 ? 31.263 -34.123 38.003 1.00 55.03 294 PHE B C 1
ATOM 4345 O O . PHE B 1 300 ? 31.266 -35.111 38.747 1.00 51.79 294 PHE B O 1
ATOM 4353 N N . LEU B 1 301 ? 31.965 -33.027 38.279 1.00 52.69 295 LEU B N 1
ATOM 4354 C CA . LEU B 1 301 ? 32.974 -33.025 39.329 1.00 52.76 295 LEU B CA 1
ATOM 4355 C C . LEU B 1 301 ? 32.493 -32.267 40.551 1.00 61.03 295 LEU B C 1
ATOM 4356 O O . LEU B 1 301 ? 31.840 -31.220 40.439 1.00 61.31 295 LEU B O 1
ATOM 4361 N N . TYR B 1 302 ? 32.829 -32.794 41.718 1.00 60.12 296 TYR B N 1
ATOM 4362 C CA . TYR B 1 302 ? 32.525 -32.094 42.954 1.00 62.03 296 TYR B CA 1
ATOM 4363 C C . TYR B 1 302 ? 33.472 -30.910 43.112 1.00 57.87 296 TYR B C 1
ATOM 4364 O O . TYR B 1 302 ? 34.687 -31.053 42.977 1.00 58.35 296 TYR B O 1
ATOM 4373 N N . GLY B 1 303 ? 32.922 -29.732 43.368 1.00 63.22 297 GLY B N 1
ATOM 4374 C CA . GLY B 1 303 ? 33.730 -28.617 43.818 1.00 61.37 297 GLY B CA 1
ATOM 4375 C C . GLY B 1 303 ? 33.397 -27.314 43.116 1.00 62.76 297 GLY B C 1
ATOM 4376 O O . GLY B 1 303 ? 32.623 -27.251 42.158 1.00 56.01 297 GLY B O 1
ATOM 4377 N N . ASP B 1 304 ? 34.012 -26.255 43.646 1.00 65.51 298 ASP B N 1
ATOM 4378 C CA . ASP B 1 304 ? 33.998 -24.938 43.028 1.00 70.19 298 ASP B CA 1
ATOM 4379 C C . ASP B 1 304 ? 34.610 -24.988 41.631 1.00 68.44 298 ASP B C 1
ATOM 4380 O O . ASP B 1 304 ? 35.647 -25.623 41.420 1.00 70.13 298 ASP B O 1
ATOM 4385 N N . ARG B 1 305 ? 33.970 -24.304 40.675 1.00 60.70 299 ARG B N 1
ATOM 4386 C CA . ARG B 1 305 ? 34.482 -24.278 39.303 1.00 68.29 299 ARG B CA 1
ATOM 4387 C C . ARG B 1 305 ? 35.961 -23.883 39.239 1.00 72.48 299 ARG B C 1
ATOM 4388 O O . ARG B 1 305 ? 36.815 -24.689 38.840 1.00 68.41 299 ARG B O 1
ATOM 4396 N N . ASP B 1 306 ? 36.274 -22.636 39.633 1.00 71.52 300 ASP B N 1
ATOM 4397 C CA . ASP B 1 306 ? 37.625 -22.098 39.480 1.00 69.97 300 ASP B CA 1
ATOM 4398 C C . ASP B 1 306 ? 38.679 -23.008 40.103 1.00 69.77 300 ASP B C 1
ATOM 4399 O O . ASP B 1 306 ? 39.778 -23.168 39.551 1.00 67.52 300 ASP B O 1
ATOM 4404 N N . GLU B 1 307 ? 38.363 -23.628 41.242 1.00 69.75 301 GLU B N 1
ATOM 4405 C CA . GLU B 1 307 ? 39.353 -24.477 41.899 1.00 67.77 301 GLU B CA 1
ATOM 4406 C C . GLU B 1 307 ? 39.598 -25.755 41.108 1.00 71.18 301 GLU B C 1
ATOM 4407 O O . GLU B 1 307 ? 40.741 -26.216 40.997 1.00 74.81 301 GLU B O 1
ATOM 4413 N N . LEU B 1 308 ? 38.540 -26.346 40.553 1.00 64.13 302 LEU B N 1
ATOM 4414 C CA . LEU B 1 308 ? 38.716 -27.511 39.696 1.00 67.18 302 LEU B CA 1
ATOM 4415 C C . LEU B 1 308 ? 39.591 -27.188 38.490 1.00 64.06 302 LEU B C 1
ATOM 4416 O O . LEU B 1 308 ? 40.432 -28.001 38.085 1.00 59.31 302 LEU B O 1
ATOM 4421 N N . ILE B 1 309 ? 39.401 -26.008 37.899 1.00 61.21 303 ILE B N 1
ATOM 4422 C CA . ILE B 1 309 ? 40.177 -25.639 36.720 1.00 65.71 303 ILE B CA 1
ATOM 4423 C C . ILE B 1 309 ? 41.667 -25.565 37.058 1.00 67.02 303 ILE B C 1
ATOM 4424 O O . ILE B 1 309 ? 42.505 -26.218 36.416 1.00 62.54 303 ILE B O 1
ATOM 4429 N N . ARG B 1 310 ? 42.021 -24.794 38.090 1.00 67.10 304 ARG B N 1
ATOM 4430 C CA . ARG B 1 310 ? 43.440 -24.593 38.366 1.00 68.45 304 ARG B CA 1
ATOM 4431 C C . ARG B 1 310 ? 44.106 -25.882 38.817 1.00 67.27 304 ARG B C 1
ATOM 4432 O O . ARG B 1 310 ? 45.286 -26.105 38.522 1.00 75.03 304 ARG B O 1
ATOM 4440 N N . ARG B 1 311 ? 43.366 -26.764 39.474 1.00 64.72 305 ARG B N 1
ATOM 4441 C CA . ARG B 1 311 ? 43.946 -28.039 39.876 1.00 67.60 305 ARG B CA 1
ATOM 4442 C C . ARG B 1 311 ? 44.023 -29.050 38.734 1.00 64.19 305 ARG B C 1
ATOM 4443 O O . ARG B 1 311 ? 44.844 -29.966 38.801 1.00 62.88 305 ARG B O 1
ATOM 4451 N N . LEU B 1 312 ? 43.211 -28.913 37.684 1.00 62.79 306 LEU B N 1
ATOM 4452 C CA . LEU B 1 312 ? 43.121 -29.976 36.695 1.00 62.33 306 LEU B CA 1
ATOM 4453 C C . LEU B 1 312 ? 43.472 -29.567 35.270 1.00 64.46 306 LEU B C 1
ATOM 4454 O O . LEU B 1 312 ? 43.918 -30.421 34.493 1.00 60.15 306 LEU B O 1
ATOM 4459 N N . VAL B 1 313 ? 43.275 -28.311 34.893 1.00 63.72 307 VAL B N 1
ATOM 4460 C CA . VAL B 1 313 ? 43.402 -27.958 33.485 1.00 64.68 307 VAL B CA 1
ATOM 4461 C C . VAL B 1 313 ? 44.847 -27.676 33.150 1.00 69.05 307 VAL B C 1
ATOM 4462 O O . VAL B 1 313 ? 45.436 -28.330 32.290 1.00 74.32 307 VAL B O 1
ATOM 4467 N N . ARG C 1 11 ? 8.465 -52.163 28.618 1.00 86.38 5 ARG C N 1
ATOM 4468 C CA . ARG C 1 11 ? 8.826 -51.144 27.635 1.00 87.73 5 ARG C CA 1
ATOM 4469 C C . ARG C 1 11 ? 7.809 -49.991 27.645 1.00 88.39 5 ARG C C 1
ATOM 4470 O O . ARG C 1 11 ? 8.085 -48.934 28.208 1.00 86.48 5 ARG C O 1
ATOM 4478 N N . THR C 1 12 ? 6.631 -50.207 27.055 1.00 90.01 6 THR C N 1
ATOM 4479 C CA . THR C 1 12 ? 5.637 -49.151 26.898 1.00 86.69 6 THR C CA 1
ATOM 4480 C C . THR C 1 12 ? 5.167 -48.610 28.258 1.00 85.09 6 THR C C 1
ATOM 4481 O O . THR C 1 12 ? 5.532 -49.104 29.323 1.00 85.16 6 THR C O 1
ATOM 4485 N N . GLU C 1 13 ? 4.342 -47.569 28.205 1.00 90.49 7 GLU C N 1
ATOM 4486 C CA . GLU C 1 13 ? 3.959 -46.814 29.390 1.00 85.87 7 GLU C CA 1
ATOM 4487 C C . GLU C 1 13 ? 2.722 -47.427 30.052 1.00 86.43 7 GLU C C 1
ATOM 4488 O O . GLU C 1 13 ? 1.917 -48.113 29.413 1.00 90.10 7 GLU C O 1
ATOM 4494 N N . ARG C 1 14 ? 2.578 -47.170 31.355 1.00 80.90 8 ARG C N 1
ATOM 4495 C CA . ARG C 1 14 ? 1.421 -47.672 32.085 1.00 76.14 8 ARG C CA 1
ATOM 4496 C C . ARG C 1 14 ? 0.173 -46.875 31.702 1.00 77.93 8 ARG C C 1
ATOM 4497 O O . ARG C 1 14 ? 0.254 -45.670 31.460 1.00 79.58 8 ARG C O 1
ATOM 4505 N N . PRO C 1 15 ? -0.992 -47.514 31.637 1.00 78.61 9 PRO C N 1
ATOM 4506 C CA . PRO C 1 15 ? -2.229 -46.774 31.349 1.00 74.63 9 PRO C CA 1
ATOM 4507 C C . PRO C 1 15 ? -2.432 -45.606 32.303 1.00 75.14 9 PRO C C 1
ATOM 4508 O O . PRO C 1 15 ? -2.019 -45.652 33.463 1.00 78.06 9 PRO C O 1
ATOM 4512 N N . ILE C 1 16 ? -3.062 -44.542 31.795 1.00 75.33 10 ILE C N 1
ATOM 4513 C CA . ILE C 1 16 ? -3.584 -43.487 32.663 1.00 72.07 10 ILE C CA 1
ATOM 4514 C C . ILE C 1 16 ? -4.861 -43.989 33.321 1.00 66.91 10 ILE C C 1
ATOM 4515 O O . ILE C 1 16 ? -5.759 -44.519 32.653 1.00 66.20 10 ILE C O 1
ATOM 4520 N N . ARG C 1 17 ? -4.944 -43.833 34.633 1.00 67.78 11 ARG C N 1
ATOM 4521 C CA . ARG C 1 17 ? -6.067 -44.347 35.399 1.00 69.53 11 ARG C CA 1
ATOM 4522 C C . ARG C 1 17 ? -7.048 -43.213 35.630 1.00 71.15 11 ARG C C 1
ATOM 4523 O O . ARG C 1 17 ? -6.703 -42.214 36.282 1.00 70.95 11 ARG C O 1
ATOM 4531 N N . VAL C 1 18 ? -8.254 -43.360 35.072 1.00 60.22 12 VAL C N 1
ATOM 4532 C CA . VAL C 1 18 ? -9.264 -42.312 35.071 1.00 62.39 12 VAL C CA 1
ATOM 4533 C C . VAL C 1 18 ? -10.442 -42.766 35.920 1.00 74.03 12 VAL C C 1
ATOM 4534 O O . VAL C 1 18 ? -10.886 -43.920 35.831 1.00 72.69 12 VAL C O 1
ATOM 4538 N N . ALA C 1 19 ? -10.957 -41.851 36.733 1.00 72.63 13 ALA C N 1
ATOM 4539 C CA . ALA C 1 19 ? -12.220 -42.036 37.419 1.00 65.87 13 ALA C CA 1
ATOM 4540 C C . ALA C 1 19 ? -13.198 -41.003 36.889 1.00 69.67 13 ALA C C 1
ATOM 4541 O O . ALA C 1 19 ? -12.841 -39.839 36.706 1.00 72.67 13 ALA C O 1
ATOM 4543 N N . ILE C 1 20 ? -14.428 -41.423 36.628 1.00 72.13 14 ILE C N 1
ATOM 4544 C CA . ILE C 1 20 ? -15.473 -40.513 36.184 1.00 66.80 14 ILE C CA 1
ATOM 4545 C C . ILE C 1 20 ? -16.326 -40.149 37.392 1.00 67.67 14 ILE C C 1
ATOM 4546 O O . ILE C 1 20 ? -16.717 -41.030 38.165 1.00 73.93 14 ILE C O 1
ATOM 4551 N N . ILE C 1 21 ? -16.616 -38.863 37.558 1.00 62.17 15 ILE C N 1
ATOM 4552 C CA . ILE C 1 21 ? -17.308 -38.348 38.737 1.00 63.32 15 ILE C CA 1
ATOM 4553 C C . ILE C 1 21 ? -18.668 -37.837 38.294 1.00 64.59 15 ILE C C 1
ATOM 4554 O O . ILE C 1 21 ? -18.766 -36.775 37.670 1.00 70.45 15 ILE C O 1
ATOM 4559 N N . GLY C 1 22 ? -19.721 -38.569 38.632 1.00 69.98 16 GLY C N 1
ATOM 4560 C CA . GLY C 1 22 ? -21.066 -38.206 38.208 1.00 68.80 16 GLY C CA 1
ATOM 4561 C C . GLY C 1 22 ? -21.525 -38.912 36.939 1.00 73.07 16 GLY C C 1
ATOM 4562 O O . GLY C 1 22 ? -21.283 -38.429 35.827 1.00 74.59 16 GLY C O 1
ATOM 4563 N N . TYR C 1 23 ? -22.191 -40.060 37.086 1.00 70.51 17 TYR C N 1
ATOM 4564 C CA . TYR C 1 23 ? -22.673 -40.832 35.944 1.00 69.46 17 TYR C CA 1
ATOM 4565 C C . TYR C 1 23 ? -23.999 -40.256 35.467 1.00 70.51 17 TYR C C 1
ATOM 4566 O O . TYR C 1 23 ? -25.081 -40.735 35.809 1.00 78.94 17 TYR C O 1
ATOM 4575 N N . GLY C 1 24 ? -23.913 -39.211 34.658 1.00 69.83 18 GLY C N 1
ATOM 4576 C CA . GLY C 1 24 ? -25.104 -38.616 34.074 1.00 65.52 18 GLY C CA 1
ATOM 4577 C C . GLY C 1 24 ? -25.073 -38.696 32.562 1.00 66.52 18 GLY C C 1
ATOM 4578 O O . GLY C 1 24 ? -24.527 -39.651 32.000 1.00 68.05 18 GLY C O 1
ATOM 4579 N N . ASN C 1 25 ? -25.633 -37.694 31.884 1.00 62.82 19 ASN C N 1
ATOM 4580 C CA . ASN C 1 25 ? -25.630 -37.711 30.423 1.00 60.91 19 ASN C CA 1
ATOM 4581 C C . ASN C 1 25 ? -24.196 -37.647 29.869 1.00 66.56 19 ASN C C 1
ATOM 4582 O O . ASN C 1 25 ? -23.809 -38.458 29.014 1.00 66.25 19 ASN C O 1
ATOM 4587 N N . ILE C 1 26 ? -23.375 -36.721 30.386 1.00 67.37 20 ILE C N 1
ATOM 4588 C CA . ILE C 1 26 ? -21.976 -36.633 29.965 1.00 64.97 20 ILE C CA 1
ATOM 4589 C C . ILE C 1 26 ? -21.184 -37.840 30.467 1.00 64.67 20 ILE C C 1
ATOM 4590 O O . ILE C 1 26 ? -20.268 -38.331 29.787 1.00 62.77 20 ILE C O 1
ATOM 4595 N N . GLY C 1 27 ? -21.510 -38.331 31.665 1.00 62.40 21 GLY C N 1
ATOM 4596 C CA . GLY C 1 27 ? -20.710 -39.391 32.262 1.00 65.95 21 GLY C CA 1
ATOM 4597 C C . GLY C 1 27 ? -20.813 -40.714 31.525 1.00 68.02 21 GLY C C 1
ATOM 4598 O O . GLY C 1 27 ? -19.854 -41.493 31.497 1.00 63.68 21 GLY C O 1
ATOM 4599 N N . GLN C 1 28 ? -21.970 -40.998 30.925 1.00 66.22 22 GLN C N 1
ATOM 4600 C CA . GLN C 1 28 ? -22.068 -42.217 30.137 1.00 64.13 22 GLN C CA 1
ATOM 4601 C C . GLN C 1 28 ? -21.202 -42.127 28.901 1.00 63.91 22 GLN C C 1
ATOM 4602 O O . GLN C 1 28 ? -20.513 -43.091 28.547 1.00 69.43 22 GLN C O 1
ATOM 4608 N N . TYR C 1 29 ? -21.229 -40.980 28.223 1.00 64.59 23 TYR C N 1
ATOM 4609 C CA . TYR C 1 29 ? -20.404 -40.821 27.033 1.00 61.27 23 TYR C CA 1
ATOM 4610 C C . TYR C 1 29 ? -18.925 -40.827 27.387 1.00 59.77 23 TYR C C 1
ATOM 4611 O O . TYR C 1 29 ? -18.118 -41.438 26.676 1.00 63.00 23 TYR C O 1
ATOM 4620 N N . ALA C 1 30 ? -18.559 -40.186 28.505 1.00 63.09 24 ALA C N 1
ATOM 4621 C CA . ALA C 1 30 ? -17.168 -40.191 28.970 1.00 60.89 24 ALA C CA 1
ATOM 4622 C C . ALA C 1 30 ? -16.648 -41.612 29.133 1.00 63.68 24 ALA C C 1
ATOM 4623 O O . ALA C 1 30 ? -15.480 -41.906 28.813 1.00 61.21 24 ALA C O 1
ATOM 4625 N N . LEU C 1 31 ? -17.518 -42.510 29.596 1.00 60.98 25 LEU C N 1
ATOM 4626 C CA . LEU C 1 31 ? -17.138 -43.902 29.780 1.00 61.72 25 LEU C CA 1
ATOM 4627 C C . LEU C 1 31 ? -16.721 -44.529 28.461 1.00 60.71 25 LEU C C 1
ATOM 4628 O O . LEU C 1 31 ? -15.688 -45.200 28.378 1.00 62.74 25 LEU C O 1
ATOM 4633 N N . GLN C 1 32 ? -17.512 -44.309 27.412 1.00 59.96 26 GLN C N 1
ATOM 4634 C CA . GLN C 1 32 ? -17.141 -44.818 26.100 1.00 59.31 26 GLN C CA 1
ATOM 4635 C C . GLN C 1 32 ? -15.785 -44.277 25.666 1.00 61.69 26 GLN C C 1
ATOM 4636 O O . GLN C 1 32 ? -14.931 -45.034 25.180 1.00 62.69 26 GLN C O 1
ATOM 4642 N N . ALA C 1 33 ? -15.564 -42.969 25.854 1.00 59.38 27 ALA C N 1
ATOM 4643 C CA . ALA C 1 33 ? -14.325 -42.347 25.402 1.00 58.76 27 ALA C CA 1
ATOM 4644 C C . ALA C 1 33 ? -13.130 -42.830 26.202 1.00 60.97 27 ALA C C 1
ATOM 4645 O O . ALA C 1 33 ? -12.032 -42.955 25.644 1.00 62.01 27 ALA C O 1
ATOM 4647 N N . VAL C 1 34 ? -13.314 -43.109 27.498 1.00 61.45 28 VAL C N 1
ATOM 4648 C CA . VAL C 1 34 ? -12.207 -43.635 28.298 1.00 61.77 28 VAL C CA 1
ATOM 4649 C C . VAL C 1 34 ? -11.802 -45.010 27.789 1.00 62.79 28 VAL C C 1
ATOM 4650 O O . VAL C 1 34 ? -10.624 -45.275 27.516 1.00 64.21 28 VAL C O 1
ATOM 4654 N N . GLU C 1 35 ? -12.779 -45.905 27.656 1.00 60.55 29 GLU C N 1
ATOM 4655 C CA . GLU C 1 35 ? -12.487 -47.245 27.187 1.00 60.04 29 GLU C CA 1
ATOM 4656 C C . GLU C 1 35 ? -11.756 -47.197 25.864 1.00 62.26 29 GLU C C 1
ATOM 4657 O O . GLU C 1 35 ? -10.745 -47.885 25.676 1.00 67.78 29 GLU C O 1
ATOM 4663 N N . GLU C 1 36 ? -12.213 -46.340 24.954 1.00 63.93 30 GLU C N 1
ATOM 4664 C CA . GLU C 1 36 ? -11.606 -46.278 23.629 1.00 63.62 30 GLU C CA 1
ATOM 4665 C C . GLU C 1 36 ? -10.231 -45.610 23.626 1.00 61.69 30 GLU C C 1
ATOM 4666 O O . GLU C 1 36 ? -9.423 -45.890 22.732 1.00 65.69 30 GLU C O 1
ATOM 4672 N N . ALA C 1 37 ? -9.930 -44.754 24.592 1.00 59.83 31 ALA C N 1
ATOM 4673 C CA . ALA C 1 37 ? -8.587 -44.178 24.637 1.00 63.43 31 ALA C CA 1
ATOM 4674 C C . ALA C 1 37 ? -7.560 -45.283 24.879 1.00 62.49 31 ALA C C 1
ATOM 4675 O O . ALA C 1 37 ? -7.577 -45.922 25.945 1.00 61.18 31 ALA C O 1
ATOM 4677 N N . PRO C 1 38 ? -6.652 -45.529 23.935 1.00 61.48 32 PRO C N 1
ATOM 4678 C CA . PRO C 1 38 ? -5.708 -46.648 24.079 1.00 61.82 32 PRO C CA 1
ATOM 4679 C C . PRO C 1 38 ? -4.644 -46.431 25.148 1.00 64.98 32 PRO C C 1
ATOM 4680 O O . PRO C 1 38 ? -3.919 -47.381 25.474 1.00 68.01 32 PRO C O 1
ATOM 4684 N N . ASP C 1 39 ? -4.508 -45.217 25.677 1.00 66.08 33 ASP C N 1
ATOM 4685 C CA . ASP C 1 39 ? -3.567 -44.901 26.744 1.00 63.11 33 ASP C CA 1
ATOM 4686 C C . ASP C 1 39 ? -4.282 -44.684 28.068 1.00 66.10 33 ASP C C 1
ATOM 4687 O O . ASP C 1 39 ? -3.682 -44.140 29.007 1.00 62.12 33 ASP C O 1
ATOM 4692 N N . MET C 1 40 ? -5.552 -45.104 28.163 1.00 61.64 34 MET C N 1
ATOM 4693 C CA . MET C 1 40 ? -6.375 -44.869 29.341 1.00 63.76 34 MET C CA 1
ATOM 4694 C C . MET C 1 40 ? -7.149 -46.114 29.735 1.00 64.52 34 MET C C 1
ATOM 4695 O O . MET C 1 40 ? -7.684 -46.830 28.878 1.00 70.44 34 MET C O 1
ATOM 4700 N N . GLU C 1 41 ? -7.242 -46.342 31.042 1.00 64.98 35 GLU C N 1
ATOM 4701 C CA . GLU C 1 41 ? -8.101 -47.392 31.572 1.00 68.65 35 GLU C CA 1
ATOM 4702 C C . GLU C 1 41 ? -9.037 -46.819 32.631 1.00 65.44 35 GLU C C 1
ATOM 4703 O O . GLU C 1 41 ? -8.686 -45.896 33.368 1.00 65.31 35 GLU C O 1
ATOM 4709 N N . LEU C 1 42 ? -10.251 -47.357 32.683 1.00 70.91 36 LEU C N 1
ATOM 4710 C CA . LEU C 1 42 ? -11.222 -46.866 33.652 1.00 71.14 36 LEU C CA 1
ATOM 4711 C C . LEU C 1 42 ? -10.846 -47.356 35.038 1.00 71.58 36 LEU C C 1
ATOM 4712 O O . LEU C 1 42 ? -10.615 -48.552 35.240 1.00 72.33 36 LEU C O 1
ATOM 4717 N N . ALA C 1 43 ? -10.773 -46.445 35.995 1.00 68.41 37 ALA C N 1
ATOM 4718 C CA . ALA C 1 43 ? -10.576 -46.891 37.366 1.00 70.15 37 ALA C CA 1
ATOM 4719 C C . ALA C 1 43 ? -11.899 -47.195 38.058 1.00 75.22 37 ALA C C 1
ATOM 4720 O O . ALA C 1 43 ? -11.971 -48.100 38.903 1.00 69.17 37 ALA C O 1
ATOM 4722 N N . GLY C 1 44 ? -12.945 -46.475 37.704 1.00 72.32 38 GLY C N 1
ATOM 4723 C CA . GLY C 1 44 ? -14.229 -46.664 38.342 1.00 71.14 38 GLY C CA 1
ATOM 4724 C C . GLY C 1 44 ? -15.035 -45.391 38.286 1.00 72.07 38 GLY C C 1
ATOM 4725 O O . GLY C 1 44 ? -14.538 -44.325 37.940 1.00 77.65 38 GLY C O 1
ATOM 4726 N N . VAL C 1 45 ? -16.305 -45.525 38.642 1.00 70.78 39 VAL C N 1
ATOM 4727 C CA . VAL C 1 45 ? -17.273 -44.440 38.584 1.00 71.81 39 VAL C CA 1
ATOM 4728 C C . VAL C 1 45 ? -17.682 -44.072 40.004 1.00 73.79 39 VAL C C 1
ATOM 4729 O O . VAL C 1 45 ? -17.936 -44.953 40.835 1.00 77.02 39 VAL C O 1
ATOM 4733 N N . VAL C 1 46 ? -17.727 -42.773 40.283 1.00 69.66 40 VAL C N 1
ATOM 4734 C CA . VAL C 1 46 ? -18.060 -42.240 41.597 1.00 73.12 40 VAL C CA 1
ATOM 4735 C C . VAL C 1 46 ? -19.408 -41.546 41.493 1.00 75.80 40 VAL C C 1
ATOM 4736 O O . VAL C 1 46 ? -19.555 -40.580 40.734 1.00 73.74 40 VAL C O 1
ATOM 4740 N N . ARG C 1 47 ? -20.382 -42.023 42.269 1.00 77.28 41 ARG C N 1
ATOM 4741 C CA . ARG C 1 47 ? -21.730 -41.477 42.277 1.00 79.56 41 ARG C CA 1
ATOM 4742 C C . ARG C 1 47 ? -22.079 -41.030 43.691 1.00 81.13 41 ARG C C 1
ATOM 4743 O O . ARG C 1 47 ? -21.445 -41.446 44.669 1.00 79.76 41 ARG C O 1
ATOM 4751 N N . ARG C 1 48 ? -23.085 -40.162 43.797 1.00 83.26 42 ARG C N 1
ATOM 4752 C CA . ARG C 1 48 ? -23.649 -39.867 45.107 1.00 83.91 42 ARG C CA 1
ATOM 4753 C C . ARG C 1 48 ? -24.130 -41.165 45.764 1.00 89.92 42 ARG C C 1
ATOM 4754 O O . ARG C 1 48 ? -24.365 -42.182 45.096 1.00 88.27 42 ARG C O 1
ATOM 4762 N N . GLN C 1 49 ? -24.253 -41.140 47.097 1.00 92.49 43 GLN C N 1
ATOM 4763 C CA . GLN C 1 49 ? -24.703 -42.340 47.801 1.00 90.94 43 GLN C CA 1
ATOM 4764 C C . GLN C 1 49 ? -26.120 -42.731 47.396 1.00 92.76 43 GLN C C 1
ATOM 4765 O O . GLN C 1 49 ? -26.442 -43.924 47.327 1.00 92.17 43 GLN C O 1
ATOM 4771 N N . SER C 1 50 ? -26.970 -41.742 47.104 1.00 85.77 44 SER C N 1
ATOM 4772 C CA . SER C 1 50 ? -28.344 -42.033 46.723 1.00 88.29 44 SER C CA 1
ATOM 4773 C C . SER C 1 50 ? -28.408 -42.854 45.441 1.00 90.95 44 SER C C 1
ATOM 4774 O O . SER C 1 50 ? -29.325 -43.667 45.266 1.00 95.52 44 SER C O 1
ATOM 4777 N N . SER C 1 51 ? -27.447 -42.668 44.540 1.00 88.38 45 SER C N 1
ATOM 4778 C CA . SER C 1 51 ? -27.473 -43.413 43.288 1.00 86.91 45 SER C CA 1
ATOM 4779 C C . SER C 1 51 ? -26.864 -44.798 43.436 1.00 90.90 45 SER C C 1
ATOM 4780 O O . SER C 1 51 ? -27.187 -45.697 42.654 1.00 95.21 45 SER C O 1
ATOM 4783 N N . LEU C 1 52 ? -25.976 -44.993 44.413 1.00 88.93 46 LEU C N 1
ATOM 4784 C CA . LEU C 1 52 ? -25.467 -46.334 44.664 1.00 90.03 46 LEU C CA 1
ATOM 4785 C C . LEU C 1 52 ? -26.586 -47.283 45.082 1.00 97.47 46 LEU C C 1
ATOM 4786 O O . LEU C 1 52 ? -26.492 -48.494 44.844 1.00 100.12 46 LEU C O 1
ATOM 4791 N N . GLU C 1 53 ? -27.655 -46.751 45.694 1.00 97.02 47 GLU C N 1
ATOM 4792 C CA . GLU C 1 53 ? -28.798 -47.580 46.071 1.00 97.35 47 GLU C CA 1
ATOM 4793 C C . GLU C 1 53 ? -29.618 -47.990 44.858 1.00 95.81 47 GLU C C 1
ATOM 4794 O O . GLU C 1 53 ? -30.247 -49.053 44.868 1.00 97.22 47 GLU C O 1
ATOM 4800 N N . LYS C 1 54 ? -29.613 -47.167 43.811 1.00 94.58 48 LYS C N 1
ATOM 4801 C CA . LYS C 1 54 ? -30.415 -47.432 42.631 1.00 94.70 48 LYS C CA 1
ATOM 4802 C C . LYS C 1 54 ? -29.956 -48.722 41.955 1.00 92.60 48 LYS C C 1
ATOM 4803 O O . LYS C 1 54 ? -28.892 -49.261 42.273 1.00 89.81 48 LYS C O 1
ATOM 4809 N N . PRO C 1 55 ? -30.762 -49.262 41.046 1.00 94.39 49 PRO C N 1
ATOM 4810 C CA . PRO C 1 55 ? -30.327 -50.450 40.313 1.00 93.97 49 PRO C CA 1
ATOM 4811 C C . PRO C 1 55 ? -29.157 -50.113 39.409 1.00 93.54 49 PRO C C 1
ATOM 4812 O O . PRO C 1 55 ? -29.121 -49.060 38.771 1.00 97.83 49 PRO C O 1
ATOM 4816 N N . LEU C 1 56 ? -28.192 -51.036 39.338 1.00 90.64 50 LEU C N 1
ATOM 4817 C CA . LEU C 1 56 ? -26.958 -50.800 38.545 1.00 91.45 50 LEU C CA 1
ATOM 4818 C C . LEU C 1 56 ? -27.238 -50.970 37.051 1.00 91.64 50 LEU C C 1
ATOM 4819 O O . LEU C 1 56 ? -27.845 -51.984 36.671 1.00 97.15 50 LEU C O 1
ATOM 4824 N N . PRO C 1 57 ? -26.807 -50.042 36.158 1.00 90.07 51 PRO C N 1
ATOM 4825 C CA . PRO C 1 57 ? -27.004 -50.229 34.732 1.00 88.48 51 PRO C CA 1
ATOM 4826 C C . PRO C 1 57 ? -26.160 -51.354 34.185 1.00 89.68 51 PRO C C 1
ATOM 4827 O O . PRO C 1 57 ? -25.203 -51.837 34.790 1.00 90.86 51 PRO C O 1
ATOM 4831 N N . GLY C 1 62 ? -19.331 -55.065 36.188 1.00 83.48 56 GLY C N 1
ATOM 4832 C CA . GLY C 1 62 ? -17.890 -55.217 36.293 1.00 83.62 56 GLY C CA 1
ATOM 4833 C C . GLY C 1 62 ? -17.123 -53.923 36.468 1.00 85.78 56 GLY C C 1
ATOM 4834 O O . GLY C 1 62 ? -15.887 -53.941 36.459 1.00 83.62 56 GLY C O 1
ATOM 4835 N N . VAL C 1 63 ? -17.811 -52.796 36.618 1.00 79.79 57 VAL C N 1
ATOM 4836 C CA . VAL C 1 63 ? -17.168 -51.506 36.802 1.00 78.10 57 VAL C CA 1
ATOM 4837 C C . VAL C 1 63 ? -17.335 -51.114 38.259 1.00 79.80 57 VAL C C 1
ATOM 4838 O O . VAL C 1 63 ? -18.468 -51.022 38.752 1.00 82.40 57 VAL C O 1
ATOM 4842 N N . SER C 1 64 ? -16.212 -50.877 38.946 1.00 76.79 58 SER C N 1
ATOM 4843 C CA . SER C 1 64 ? -16.261 -50.454 40.340 1.00 73.31 58 SER C CA 1
ATOM 4844 C C . SER C 1 64 ? -17.000 -49.131 40.489 1.00 77.27 58 SER C C 1
ATOM 4845 O O . SER C 1 64 ? -16.462 -48.072 40.154 1.00 81.25 58 SER C O 1
ATOM 4848 N N . VAL C 1 65 ? -18.232 -49.178 40.982 1.00 72.74 59 VAL C N 1
ATOM 4849 C CA . VAL C 1 65 ? -19.056 -47.991 41.173 1.00 74.29 59 VAL C CA 1
ATOM 4850 C C . VAL C 1 65 ? -19.093 -47.711 42.665 1.00 78.29 59 VAL C C 1
ATOM 4851 O O . VAL C 1 65 ? -19.657 -48.497 43.435 1.00 81.12 59 VAL C O 1
ATOM 4855 N N . VAL C 1 66 ? -18.471 -46.609 43.087 1.00 79.28 60 VAL C N 1
ATOM 4856 C CA . VAL C 1 66 ? -18.192 -46.349 44.494 1.00 76.03 60 VAL C CA 1
ATOM 4857 C C . VAL C 1 66 ? -18.646 -44.934 44.840 1.00 75.93 60 VAL C C 1
ATOM 4858 O O . VAL C 1 66 ? -19.186 -44.215 44.004 1.00 78.83 60 VAL C O 1
ATOM 4862 N N . SER C 1 67 ? -18.430 -44.541 46.095 1.00 78.87 61 SER C N 1
ATOM 4863 C CA . SER C 1 67 ? -18.881 -43.245 46.589 1.00 82.13 61 SER C CA 1
ATOM 4864 C C . SER C 1 67 ? -17.747 -42.252 46.816 1.00 82.08 61 SER C C 1
ATOM 4865 O O . SER C 1 67 ? -18.022 -41.098 47.154 1.00 83.49 61 SER C O 1
ATOM 4868 N N . ASP C 1 68 ? -16.498 -42.705 46.690 1.00 78.61 62 ASP C N 1
ATOM 4869 C CA . ASP C 1 68 ? -15.324 -41.804 46.859 1.00 83.92 62 ASP C CA 1
ATOM 4870 C C . ASP C 1 68 ? -14.125 -42.348 46.083 1.00 83.71 62 ASP C C 1
ATOM 4871 O O . ASP C 1 68 ? -13.954 -43.573 46.028 1.00 80.76 62 ASP C O 1
ATOM 4876 N N . VAL C 1 69 ? -13.290 -41.455 45.563 1.00 81.74 63 VAL C N 1
ATOM 4877 C CA . VAL C 1 69 ? -12.181 -41.899 44.718 1.00 84.22 63 VAL C CA 1
ATOM 4878 C C . VAL C 1 69 ? -11.269 -42.856 45.468 1.00 82.34 63 VAL C C 1
ATOM 4879 O O . VAL C 1 69 ? -10.653 -43.743 44.859 1.00 80.86 63 VAL C O 1
ATOM 4883 N N . SER C 1 70 ? -11.167 -42.704 46.792 1.00 84.08 64 SER C N 1
ATOM 4884 C CA . SER C 1 70 ? -10.306 -43.578 47.585 1.00 81.38 64 SER C CA 1
ATOM 4885 C C . SER C 1 70 ? -10.603 -45.052 47.341 1.00 79.46 64 SER C C 1
ATOM 4886 O O . SER C 1 70 ? -9.691 -45.884 47.365 1.00 80.48 64 SER C O 1
ATOM 4889 N N . ALA C 1 71 ? -11.862 -45.396 47.074 1.00 78.74 65 ALA C N 1
ATOM 4890 C CA . ALA C 1 71 ? -12.203 -46.791 46.838 1.00 76.67 65 ALA C CA 1
ATOM 4891 C C . ALA C 1 71 ? -11.660 -47.331 45.524 1.00 77.56 65 ALA C C 1
ATOM 4892 O O . ALA C 1 71 ? -11.640 -48.550 45.342 1.00 81.95 65 ALA C O 1
ATOM 4894 N N . LEU C 1 72 ? -11.216 -46.477 44.609 1.00 76.16 66 LEU C N 1
ATOM 4895 C CA . LEU C 1 72 ? -10.875 -46.925 43.268 1.00 73.96 66 LEU C CA 1
ATOM 4896 C C . LEU C 1 72 ? -9.396 -47.189 43.079 1.00 73.56 66 LEU C C 1
ATOM 4897 O O . LEU C 1 72 ? -8.973 -47.463 41.953 1.00 75.44 66 LEU C O 1
ATOM 4902 N N . GLY C 1 73 ? -8.601 -47.123 44.141 1.00 79.46 67 GLY C N 1
ATOM 4903 C CA . GLY C 1 73 ? -7.183 -47.391 43.987 1.00 79.94 67 GLY C CA 1
ATOM 4904 C C . GLY C 1 73 ? -6.480 -46.198 43.366 1.00 73.26 67 GLY C C 1
ATOM 4905 O O . GLY C 1 73 ? -6.868 -45.052 43.586 1.00 79.78 67 GLY C O 1
ATOM 4906 N N . GLN C 1 74 ? -5.446 -46.479 42.565 1.00 76.68 68 GLN C N 1
ATOM 4907 C CA . GLN C 1 74 ? -4.691 -45.418 41.899 1.00 77.23 68 GLN C CA 1
ATOM 4908 C C . GLN C 1 74 ? -5.560 -44.683 40.881 1.00 77.81 68 GLN C C 1
ATOM 4909 O O . GLN C 1 74 ? -6.168 -45.302 39.992 1.00 75.74 68 GLN C O 1
ATOM 4915 N N . VAL C 1 75 ? -5.614 -43.357 41.016 1.00 69.08 69 VAL C N 1
ATOM 4916 C CA . VAL C 1 75 ? -6.398 -42.518 40.121 1.00 71.36 69 VAL C CA 1
ATOM 4917 C C . VAL C 1 75 ? -5.620 -41.255 39.789 1.00 71.64 69 VAL C C 1
ATOM 4918 O O . VAL C 1 75 ? -5.584 -40.317 40.591 1.00 71.18 69 VAL C O 1
ATOM 4922 N N . ASP C 1 76 ? -5.025 -41.208 38.593 1.00 69.22 70 ASP C N 1
ATOM 4923 C CA . ASP C 1 76 ? -4.290 -40.018 38.164 1.00 65.76 70 ASP C CA 1
ATOM 4924 C C . ASP C 1 76 ? -5.229 -38.851 37.830 1.00 70.91 70 ASP C C 1
ATOM 4925 O O . ASP C 1 76 ? -4.984 -37.706 38.232 1.00 72.50 70 ASP C O 1
ATOM 4930 N N . VAL C 1 77 ? -6.303 -39.105 37.086 1.00 69.30 71 VAL C N 1
ATOM 4931 C CA . VAL C 1 77 ? -7.164 -38.034 36.595 1.00 67.99 71 VAL C CA 1
ATOM 4932 C C . VAL C 1 77 ? -8.612 -38.395 36.878 1.00 65.82 71 VAL C C 1
ATOM 4933 O O . VAL C 1 77 ? -9.056 -39.501 36.550 1.00 71.15 71 VAL C O 1
ATOM 4937 N N . ALA C 1 78 ? -9.348 -37.460 37.466 1.00 65.67 72 ALA C N 1
ATOM 4938 C CA . ALA C 1 78 ? -10.795 -37.563 37.621 1.00 65.58 72 ALA C CA 1
ATOM 4939 C C . ALA C 1 78 ? -11.479 -36.633 36.625 1.00 67.78 72 ALA C C 1
ATOM 4940 O O . ALA C 1 78 ? -11.242 -35.419 36.640 1.00 64.97 72 ALA C O 1
ATOM 4942 N N . VAL C 1 79 ? -12.332 -37.206 35.781 1.00 64.50 73 VAL C N 1
ATOM 4943 C CA . VAL C 1 79 ? -13.065 -36.478 34.748 1.00 63.96 73 VAL C CA 1
ATOM 4944 C C . VAL C 1 79 ? -14.423 -36.083 35.331 1.00 69.43 73 VAL C C 1
ATOM 4945 O O . VAL C 1 79 ? -15.290 -36.933 35.553 1.00 67.26 73 VAL C O 1
ATOM 4949 N N . LEU C 1 80 ? -14.619 -34.796 35.588 1.00 64.18 74 LEU C N 1
ATOM 4950 C CA . LEU C 1 80 ? -15.783 -34.356 36.345 1.00 63.80 74 LEU C CA 1
ATOM 4951 C C . LEU C 1 80 ? -16.966 -34.172 35.403 1.00 63.21 74 LEU C C 1
ATOM 4952 O O . LEU C 1 80 ? -16.943 -33.298 34.534 1.00 60.01 74 LEU C O 1
ATOM 4957 N N . CYS C 1 81 ? -18.002 -34.983 35.573 1.00 67.23 75 CYS C N 1
ATOM 4958 C CA . CYS C 1 81 ? -19.208 -34.847 34.760 1.00 68.22 75 CYS C CA 1
ATOM 4959 C C . CYS C 1 81 ? -20.400 -34.474 35.615 1.00 67.32 75 CYS C C 1
ATOM 4960 O O . CYS C 1 81 ? -21.519 -34.939 35.390 1.00 67.02 75 CYS C O 1
ATOM 4963 N N . THR C 1 82 ? -20.163 -33.620 36.599 1.00 68.38 76 THR C N 1
ATOM 4964 C CA . THR C 1 82 ? -21.177 -33.187 37.546 1.00 68.30 76 THR C CA 1
ATOM 4965 C C . THR C 1 82 ? -21.815 -31.897 37.054 1.00 69.92 76 THR C C 1
ATOM 4966 O O . THR C 1 82 ? -21.426 -31.361 36.014 1.00 64.52 76 THR C O 1
ATOM 4970 N N . PRO C 1 83 ? -22.867 -31.410 37.725 1.00 75.13 77 PRO C N 1
ATOM 4971 C CA . PRO C 1 83 ? -23.487 -30.149 37.295 1.00 66.89 77 PRO C CA 1
ATOM 4972 C C . PRO C 1 83 ? -22.599 -28.956 37.580 1.00 68.76 77 PRO C C 1
ATOM 4973 O O . PRO C 1 83 ? -21.781 -28.964 38.506 1.00 67.53 77 PRO C O 1
ATOM 4977 N N . THR C 1 84 ? -22.809 -27.909 36.779 1.00 67.43 78 THR C N 1
ATOM 4978 C CA . THR C 1 84 ? -21.922 -26.752 36.773 1.00 67.26 78 THR C CA 1
ATOM 4979 C C . THR C 1 84 ? -21.687 -26.208 38.174 1.00 70.08 78 THR C C 1
ATOM 4980 O O . THR C 1 84 ? -20.547 -26.164 38.640 1.00 69.29 78 THR C O 1
ATOM 4984 N N . ARG C 1 85 ? -22.765 -25.843 38.877 1.00 69.58 79 ARG C N 1
ATOM 4985 C CA . ARG C 1 85 ? -22.643 -25.201 40.187 1.00 71.81 79 ARG C CA 1
ATOM 4986 C C . ARG C 1 85 ? -21.746 -25.979 41.144 1.00 68.41 79 ARG C C 1
ATOM 4987 O O . ARG C 1 85 ? -20.906 -25.396 41.843 1.00 67.28 79 ARG C O 1
ATOM 4995 N N . GLU C 1 86 ? -21.926 -27.295 41.208 1.00 68.11 80 GLU C N 1
ATOM 4996 C CA . GLU C 1 86 ? -21.207 -28.117 42.170 1.00 64.02 80 GLU C CA 1
ATOM 4997 C C . GLU C 1 86 ? -19.781 -28.432 41.738 1.00 70.18 80 GLU C C 1
ATOM 4998 O O . GLU C 1 86 ? -18.981 -28.877 42.572 1.00 69.79 80 GLU C O 1
ATOM 5004 N N . THR C 1 87 ? -19.441 -28.217 40.466 1.00 69.16 81 THR C N 1
ATOM 5005 C CA . THR C 1 87 ? -18.180 -28.719 39.928 1.00 69.33 81 THR C CA 1
ATOM 5006 C C . THR C 1 87 ? -16.955 -28.023 40.519 1.00 69.16 81 THR C C 1
ATOM 5007 O O . THR C 1 87 ? -15.976 -28.707 40.862 1.00 69.77 81 THR C O 1
ATOM 5011 N N . PRO C 1 88 ? -16.942 -26.688 40.659 1.00 69.07 82 PRO C N 1
ATOM 5012 C CA . PRO C 1 88 ? -15.760 -26.059 41.287 1.00 68.54 82 PRO C CA 1
ATOM 5013 C C . PRO C 1 88 ? -15.436 -26.634 42.657 1.00 70.65 82 PRO C C 1
ATOM 5014 O O . PRO C 1 88 ? -14.293 -27.053 42.903 1.00 73.39 82 PRO C O 1
ATOM 5018 N N . ALA C 1 89 ? -16.428 -26.703 43.547 1.00 68.66 83 ALA C N 1
ATOM 5019 C CA . ALA C 1 89 ? -16.195 -27.242 44.883 1.00 68.39 83 ALA C CA 1
ATOM 5020 C C . ALA C 1 89 ? -15.685 -28.682 44.829 1.00 69.62 83 ALA C C 1
ATOM 5021 O O . ALA C 1 89 ? -14.720 -29.035 45.518 1.00 69.22 83 ALA C O 1
ATOM 5023 N N . ILE C 1 90 ? -16.322 -29.532 44.013 1.00 68.70 84 ILE C N 1
ATOM 5024 C CA . ILE C 1 90 ? -15.857 -30.912 43.858 1.00 70.68 84 ILE C CA 1
ATOM 5025 C C . ILE C 1 90 ? -14.400 -30.932 43.417 1.00 71.93 84 ILE C C 1
ATOM 5026 O O . ILE C 1 90 ? -13.567 -31.651 43.978 1.00 75.65 84 ILE C O 1
ATOM 5031 N N . ALA C 1 91 ? -14.071 -30.131 42.405 1.00 72.55 85 ALA C N 1
ATOM 5032 C CA . ALA C 1 91 ? -12.738 -30.186 41.826 1.00 69.59 85 ALA C CA 1
ATOM 5033 C C . ALA C 1 91 ? -11.682 -29.797 42.851 1.00 71.01 85 ALA C C 1
ATOM 5034 O O . ALA C 1 91 ? -10.659 -30.478 43.000 1.00 70.16 85 ALA C O 1
ATOM 5036 N N . LYS C 1 92 ? -11.919 -28.699 43.576 1.00 71.76 86 LYS C N 1
ATOM 5037 C CA . LYS C 1 92 ? -10.965 -28.255 44.584 1.00 70.16 86 LYS C CA 1
ATOM 5038 C C . LYS C 1 92 ? -10.664 -29.355 45.596 1.00 77.15 86 LYS C C 1
ATOM 5039 O O . LYS C 1 92 ? -9.526 -29.465 46.065 1.00 81.17 86 LYS C O 1
ATOM 5045 N N . GLU C 1 93 ? -11.649 -30.202 45.911 1.00 77.85 87 GLU C N 1
ATOM 5046 C CA . GLU C 1 93 ? -11.417 -31.290 46.858 1.00 80.19 87 GLU C CA 1
ATOM 5047 C C . GLU C 1 93 ? -10.521 -32.359 46.248 1.00 81.41 87 GLU C C 1
ATOM 5048 O O . GLU C 1 93 ? -9.550 -32.804 46.875 1.00 85.66 87 GLU C O 1
ATOM 5054 N N . LEU C 1 94 ? -10.822 -32.777 45.018 1.00 79.52 88 LEU C N 1
ATOM 5055 C CA . LEU C 1 94 ? -10.025 -33.820 44.378 1.00 76.39 88 LEU C CA 1
ATOM 5056 C C . LEU C 1 94 ? -8.610 -33.341 44.068 1.00 76.65 88 LEU C C 1
ATOM 5057 O O . LEU C 1 94 ? -7.660 -34.133 44.140 1.00 77.56 88 LEU C O 1
ATOM 5062 N N . LEU C 1 95 ? -8.444 -32.059 43.733 1.00 71.93 89 LEU C N 1
ATOM 5063 C CA . LEU C 1 95 ? -7.102 -31.529 43.513 1.00 75.35 89 LEU C CA 1
ATOM 5064 C C . LEU C 1 95 ? -6.278 -31.599 44.789 1.00 80.73 89 LEU C C 1
ATOM 5065 O O . LEU C 1 95 ? -5.111 -32.014 44.768 1.00 83.15 89 LEU C O 1
ATOM 5070 N N . ALA C 1 96 ? -6.883 -31.224 45.921 1.00 81.80 90 ALA C N 1
ATOM 5071 C CA . ALA C 1 96 ? -6.182 -31.222 47.199 1.00 83.56 90 ALA C CA 1
ATOM 5072 C C . ALA C 1 96 ? -5.671 -32.600 47.590 1.00 83.65 90 ALA C C 1
ATOM 5073 O O . ALA C 1 96 ? -4.881 -32.705 48.534 1.00 85.23 90 ALA C O 1
ATOM 5075 N N . ARG C 1 97 ? -6.093 -33.648 46.889 1.00 83.48 91 ARG C N 1
ATOM 5076 C CA . ARG C 1 97 ? -5.657 -35.011 47.138 1.00 76.61 91 ARG C CA 1
ATOM 5077 C C . ARG C 1 97 ? -4.607 -35.466 46.136 1.00 80.16 91 ARG C C 1
ATOM 5078 O O . ARG C 1 97 ? -4.237 -36.645 46.128 1.00 80.12 91 ARG C O 1
ATOM 5086 N N . GLY C 1 98 ? -4.119 -34.559 45.285 1.00 79.59 92 GLY C N 1
ATOM 5087 C CA . GLY C 1 98 ? -3.105 -34.895 44.310 1.00 76.50 92 GLY C CA 1
ATOM 5088 C C . GLY C 1 98 ? -3.623 -35.353 42.963 1.00 77.94 92 GLY C C 1
ATOM 5089 O O . GLY C 1 98 ? -2.828 -35.467 42.018 1.00 78.06 92 GLY C O 1
ATOM 5090 N N . ILE C 1 99 ? -4.926 -35.601 42.833 1.00 77.14 93 ILE C N 1
ATOM 5091 C CA . ILE C 1 99 ? -5.501 -36.069 41.577 1.00 74.10 93 ILE C CA 1
ATOM 5092 C C . ILE C 1 99 ? -5.727 -34.885 40.646 1.00 71.35 93 ILE C C 1
ATOM 5093 O O . ILE C 1 99 ? -6.159 -33.798 41.065 1.00 65.51 93 ILE C O 1
ATOM 5098 N N . HIS C 1 100 ? -5.422 -35.094 39.372 1.00 69.71 94 HIS C N 1
ATOM 5099 C CA . HIS C 1 100 ? -5.751 -34.100 38.368 1.00 69.70 94 HIS C CA 1
ATOM 5100 C C . HIS C 1 100 ? -7.258 -34.096 38.119 1.00 67.45 94 HIS C C 1
ATOM 5101 O O . HIS C 1 100 ? -7.956 -35.080 38.366 1.00 65.57 94 HIS C O 1
ATOM 5108 N N . THR C 1 101 ? -7.765 -32.966 37.640 1.00 67.53 95 THR C N 1
ATOM 5109 C CA . THR C 1 101 ? -9.191 -32.831 37.392 1.00 68.41 95 THR C CA 1
ATOM 5110 C C . THR C 1 101 ? -9.450 -32.238 36.012 1.00 65.95 95 THR C C 1
ATOM 5111 O O . THR C 1 101 ? -8.708 -31.360 35.546 1.00 63.32 95 THR C O 1
ATOM 5115 N N . ILE C 1 102 ? -10.493 -32.753 35.353 1.00 61.45 96 ILE C N 1
ATOM 5116 C CA . ILE C 1 102 ? -11.002 -32.204 34.102 1.00 65.55 96 ILE C CA 1
ATOM 5117 C C . ILE C 1 102 ? -12.472 -31.864 34.290 1.00 61.10 96 ILE C C 1
ATOM 5118 O O . ILE C 1 102 ? -13.214 -32.593 34.952 1.00 65.68 96 ILE C O 1
ATOM 5123 N N . ASP C 1 103 ? -12.893 -30.764 33.698 1.00 54.14 97 ASP C N 1
ATOM 5124 C CA . ASP C 1 103 ? -14.287 -30.385 33.743 1.00 61.28 97 ASP C CA 1
ATOM 5125 C C . ASP C 1 103 ? -14.578 -29.576 32.493 1.00 66.58 97 ASP C C 1
ATOM 5126 O O . ASP C 1 103 ? -13.662 -29.087 31.819 1.00 64.66 97 ASP C O 1
ATOM 5131 N N . SER C 1 104 ? -15.871 -29.433 32.196 1.00 66.06 98 SER C N 1
ATOM 5132 C CA . SER C 1 104 ? -16.348 -28.666 31.052 1.00 65.91 98 SER C CA 1
ATOM 5133 C C . SER C 1 104 ? -17.278 -27.547 31.499 1.00 62.16 98 SER C C 1
ATOM 5134 O O . SER C 1 104 ? -18.239 -27.215 30.797 1.00 58.20 98 SER C O 1
ATOM 5137 N N . PHE C 1 105 ? -17.019 -27.005 32.691 1.00 60.70 99 PHE C N 1
ATOM 5138 C CA . PHE C 1 105 ? -17.672 -25.817 33.242 1.00 65.85 99 PHE C CA 1
ATOM 5139 C C . PHE C 1 105 ? -18.127 -24.842 32.150 1.00 67.49 99 PHE C C 1
ATOM 5140 O O . PHE C 1 105 ? -17.309 -24.396 31.331 1.00 62.06 99 PHE C O 1
ATOM 5148 N N . ASP C 1 106 ? -19.428 -24.518 32.095 1.00 64.10 100 ASP C N 1
ATOM 5149 C CA . ASP C 1 106 ? -19.965 -23.883 30.891 1.00 65.65 100 ASP C CA 1
ATOM 5150 C C . ASP C 1 106 ? -20.550 -22.485 31.117 1.00 62.07 100 ASP C C 1
ATOM 5151 O O . ASP C 1 106 ? -21.239 -21.966 30.232 1.00 65.18 100 ASP C O 1
ATOM 5156 N N . ILE C 1 107 ? -20.238 -21.839 32.238 1.00 56.72 101 ILE C N 1
ATOM 5157 C CA . ILE C 1 107 ? -20.617 -20.455 32.504 1.00 63.56 101 ILE C CA 1
ATOM 5158 C C . ILE C 1 107 ? -19.439 -19.567 32.103 1.00 67.77 101 ILE C C 1
ATOM 5159 O O . ILE C 1 107 ? -18.460 -19.437 32.847 1.00 71.25 101 ILE C O 1
ATOM 5164 N N . HIS C 1 108 ? -19.556 -18.897 30.955 1.00 66.31 102 HIS C N 1
ATOM 5165 C CA . HIS C 1 108 ? -18.428 -18.153 30.400 1.00 68.51 102 HIS C CA 1
ATOM 5166 C C . HIS C 1 108 ? -17.877 -17.112 31.376 1.00 69.46 102 HIS C C 1
ATOM 5167 O O . HIS C 1 108 ? -16.658 -17.025 31.567 1.00 65.80 102 HIS C O 1
ATOM 5174 N N . GLN C 1 109 ? -18.751 -16.330 32.025 1.00 68.60 103 GLN C N 1
ATOM 5175 C CA . GLN C 1 109 ? -18.257 -15.200 32.818 1.00 64.42 103 GLN C CA 1
ATOM 5176 C C . GLN C 1 109 ? -17.595 -15.617 34.121 1.00 65.19 103 GLN C C 1
ATOM 5177 O O . GLN C 1 109 ? -16.948 -14.788 34.760 1.00 69.29 103 GLN C O 1
ATOM 5183 N N . GLU C 1 110 ? -17.766 -16.841 34.577 1.00 65.50 104 GLU C N 1
ATOM 5184 C CA . GLU C 1 110 ? -17.124 -17.188 35.831 1.00 67.76 104 GLU C CA 1
ATOM 5185 C C . GLU C 1 110 ? -15.838 -17.964 35.620 1.00 64.74 104 GLU C C 1
ATOM 5186 O O . GLU C 1 110 ? -15.180 -18.337 36.599 1.00 64.54 104 GLU C O 1
ATOM 5192 N N . ILE C 1 111 ? -15.455 -18.184 34.361 1.00 63.69 105 ILE C N 1
ATOM 5193 C CA . ILE C 1 111 ? -14.299 -19.016 34.060 1.00 63.80 105 ILE C CA 1
ATOM 5194 C C . ILE C 1 111 ? -13.015 -18.378 34.588 1.00 64.52 105 ILE C C 1
ATOM 5195 O O . ILE C 1 111 ? -12.186 -19.066 35.198 1.00 63.43 105 ILE C O 1
ATOM 5200 N N . VAL C 1 112 ? -12.832 -17.063 34.362 1.00 59.04 106 VAL C N 1
ATOM 5201 C CA . VAL C 1 112 ? -11.621 -16.376 34.829 1.00 63.34 106 VAL C CA 1
ATOM 5202 C C . VAL C 1 112 ? -11.469 -16.535 36.335 1.00 65.47 106 VAL C C 1
ATOM 5203 O O . VAL C 1 112 ? -10.366 -16.807 36.840 1.00 61.48 106 VAL C O 1
ATOM 5207 N N . GLN C 1 113 ? -12.576 -16.401 37.078 1.00 64.86 107 GLN C N 1
ATOM 5208 C CA . GLN C 1 113 ? -12.482 -16.520 38.530 1.00 64.77 107 GLN C CA 1
ATOM 5209 C C . GLN C 1 113 ? -12.221 -17.954 38.952 1.00 65.94 107 GLN C C 1
ATOM 5210 O O . GLN C 1 113 ? -11.460 -18.207 39.894 1.00 68.83 107 GLN C O 1
ATOM 5216 N N . VAL C 1 114 ? -12.826 -18.909 38.256 1.00 63.90 108 VAL C N 1
ATOM 5217 C CA . VAL C 1 114 ? -12.698 -20.293 38.675 1.00 64.97 108 VAL C CA 1
ATOM 5218 C C . VAL C 1 114 ? -11.307 -20.818 38.354 1.00 66.04 108 VAL C C 1
ATOM 5219 O O . VAL C 1 114 ? -10.727 -21.608 39.114 1.00 66.62 108 VAL C O 1
ATOM 5223 N N . ARG C 1 115 ? -10.752 -20.393 37.219 1.00 64.05 109 ARG C N 1
ATOM 5224 C CA . ARG C 1 115 ? -9.365 -20.711 36.903 1.00 67.14 109 ARG C CA 1
ATOM 5225 C C . ARG C 1 115 ? -8.442 -20.310 38.056 1.00 67.79 109 ARG C C 1
ATOM 5226 O O . ARG C 1 115 ? -7.650 -21.128 38.546 1.00 65.28 109 ARG C O 1
ATOM 5234 N N . HIS C 1 116 ? -8.569 -19.061 38.530 1.00 65.20 110 HIS C N 1
ATOM 5235 C CA . HIS C 1 116 ? -7.747 -18.596 39.644 1.00 65.95 110 HIS C CA 1
ATOM 5236 C C . HIS C 1 116 ? -8.005 -19.424 40.893 1.00 69.27 110 HIS C C 1
ATOM 5237 O O . HIS C 1 116 ? -7.065 -19.835 41.585 1.00 70.31 110 HIS C O 1
ATOM 5244 N N . GLU C 1 117 ? -9.280 -19.687 41.189 1.00 69.76 111 GLU C N 1
ATOM 5245 C CA . GLU C 1 117 ? -9.619 -20.468 42.377 1.00 72.73 111 GLU C CA 1
ATOM 5246 C C . GLU C 1 117 ? -9.078 -21.885 42.284 1.00 70.98 111 GLU C C 1
ATOM 5247 O O . GLU C 1 117 ? -8.514 -22.406 43.253 1.00 75.90 111 GLU C O 1
ATOM 5253 N N . LEU C 1 118 ? -9.235 -22.525 41.127 1.00 69.00 112 LEU C N 1
ATOM 5254 C CA . LEU C 1 118 ? -8.636 -23.841 40.934 1.00 69.73 112 LEU C CA 1
ATOM 5255 C C . LEU C 1 118 ? -7.117 -23.781 40.886 1.00 69.83 112 LEU C C 1
ATOM 5256 O O . LEU C 1 118 ? -6.455 -24.722 41.353 1.00 74.35 112 LEU C O 1
ATOM 5261 N N . ASP C 1 119 ? -6.545 -22.706 40.326 1.00 69.25 113 ASP C N 1
ATOM 5262 C CA . ASP C 1 119 ? -5.084 -22.596 40.243 1.00 71.08 113 ASP C CA 1
ATOM 5263 C C . ASP C 1 119 ? -4.436 -22.729 41.614 1.00 66.34 113 ASP C C 1
ATOM 5264 O O . ASP C 1 119 ? -3.455 -23.460 41.772 1.00 61.13 113 ASP C O 1
ATOM 5269 N N . GLU C 1 120 ? -4.994 -22.041 42.621 1.00 70.00 114 GLU C N 1
ATOM 5270 C CA . GLU C 1 120 ? -4.378 -21.983 43.946 1.00 71.28 114 GLU C CA 1
ATOM 5271 C C . GLU C 1 120 ? -4.273 -23.367 44.569 1.00 75.97 114 GLU C C 1
ATOM 5272 O O . GLU C 1 120 ? -3.229 -23.741 45.114 1.00 79.32 114 GLU C O 1
ATOM 5278 N N . VAL C 1 121 ? -5.344 -24.147 44.499 1.00 73.36 115 VAL C N 1
ATOM 5279 C CA . VAL C 1 121 ? -5.298 -25.469 45.101 1.00 74.31 115 VAL C CA 1
ATOM 5280 C C . VAL C 1 121 ? -4.331 -26.364 44.345 1.00 78.07 115 VAL C C 1
ATOM 5281 O O . VAL C 1 121 ? -3.540 -27.103 44.951 1.00 77.64 115 VAL C O 1
ATOM 5285 N N . ALA C 1 122 ? -4.390 -26.323 43.022 1.00 74.18 116 ALA C N 1
ATOM 5286 C CA . ALA C 1 122 ? -3.579 -27.268 42.222 1.00 74.27 116 ALA C CA 1
ATOM 5287 C C . ALA C 1 122 ? -2.077 -27.060 42.420 1.00 71.70 116 ALA C C 1
ATOM 5288 O O . ALA C 1 122 ? -1.358 -28.064 42.575 1.00 71.34 116 ALA C O 1
ATOM 5290 N N . ARG C 1 123 ? -1.609 -25.812 42.413 1.00 30.00 117 ARG C N 1
ATOM 5291 C CA . ARG C 1 123 ? -0.145 -25.556 42.474 1.00 30.00 117 ARG C CA 1
ATOM 5292 C C . ARG C 1 123 ? 0.417 -26.056 43.810 1.00 30.00 117 ARG C C 1
ATOM 5293 O O . ARG C 1 123 ? 1.617 -26.387 43.865 1.00 30.00 117 ARG C O 1
ATOM 5301 N N . ALA C 1 124 ? -0.429 -26.127 44.831 1.00 73.02 118 ALA C N 1
ATOM 5302 C CA . ALA C 1 124 ? 0.032 -26.570 46.159 1.00 73.98 118 ALA C CA 1
ATOM 5303 C C . ALA C 1 124 ? 0.162 -28.086 46.193 1.00 79.41 118 ALA C C 1
ATOM 5304 O O . ALA C 1 124 ? 1.099 -28.597 46.829 1.00 84.24 118 ALA C O 1
ATOM 5306 N N . HIS C 1 125 ? -0.747 -28.789 45.527 1.00 81.58 119 HIS C N 1
ATOM 5307 C CA . HIS C 1 125 ? -0.739 -30.269 45.642 1.00 79.01 119 HIS C CA 1
ATOM 5308 C C . HIS C 1 125 ? -0.216 -30.902 44.354 1.00 78.83 119 HIS C C 1
ATOM 5309 O O . HIS C 1 125 ? -0.629 -32.028 44.032 1.00 82.73 119 HIS C O 1
ATOM 5316 N N . GLN C 1 126 ? 0.679 -30.207 43.656 1.00 76.50 120 GLN C N 1
ATOM 5317 C CA . GLN C 1 126 ? 1.269 -30.787 42.457 1.00 77.11 120 GLN C CA 1
ATOM 5318 C C . GLN C 1 126 ? 0.206 -31.422 41.565 1.00 74.54 120 GLN C C 1
ATOM 5319 O O . GLN C 1 126 ? 0.396 -32.510 41.030 1.00 72.57 120 GLN C O 1
ATOM 5325 N N . ALA C 1 127 ? -0.929 -30.736 41.402 1.00 73.07 121 ALA C N 1
ATOM 5326 C CA . ALA C 1 127 ? -2.034 -31.249 40.602 1.00 76.07 121 ALA C CA 1
ATOM 5327 C C . ALA C 1 127 ? -2.340 -30.311 39.438 1.00 74.01 121 ALA C C 1
ATOM 5328 O O . ALA C 1 127 ? -2.141 -29.097 39.528 1.00 76.44 121 ALA C O 1
ATOM 5330 N N . VAL C 1 128 ? -2.818 -30.891 38.338 1.00 71.38 122 VAL C N 1
ATOM 5331 C CA . VAL C 1 128 ? -3.207 -30.151 37.141 1.00 68.07 122 VAL C CA 1
ATOM 5332 C C . VAL C 1 128 ? -4.723 -30.133 37.064 1.00 67.31 122 VAL C C 1
ATOM 5333 O O . VAL C 1 128 ? -5.366 -31.174 37.235 1.00 73.58 122 VAL C O 1
ATOM 5337 N N . ALA C 1 129 ? -5.301 -28.971 36.787 1.00 65.50 123 ALA C N 1
ATOM 5338 C CA . ALA C 1 129 ? -6.733 -28.883 36.541 1.00 61.35 123 ALA C CA 1
ATOM 5339 C C . ALA C 1 129 ? -6.936 -28.199 35.202 1.00 64.63 123 ALA C C 1
ATOM 5340 O O . ALA C 1 129 ? -6.414 -27.101 34.984 1.00 63.46 123 ALA C O 1
ATOM 5342 N N . ILE C 1 130 ? -7.664 -28.856 34.298 1.00 61.97 124 ILE C N 1
ATOM 5343 C CA . ILE C 1 130 ? -8.091 -28.248 33.041 1.00 60.03 124 ILE C CA 1
ATOM 5344 C C . ILE C 1 130 ? -9.590 -28.030 33.128 1.00 59.72 124 ILE C C 1
ATOM 5345 O O . ILE C 1 130 ? -10.348 -28.971 33.391 1.00 60.73 124 ILE C O 1
ATOM 5350 N N . LEU C 1 131 ? -10.015 -26.785 32.976 1.00 62.26 125 LEU C N 1
ATOM 5351 C CA . LEU C 1 131 ? -11.414 -26.448 33.152 1.00 63.52 125 LEU C CA 1
ATOM 5352 C C . LEU C 1 131 ? -12.006 -25.918 31.849 1.00 63.77 125 LEU C C 1
ATOM 5353 O O . LEU C 1 131 ? -11.300 -25.399 30.974 1.00 59.33 125 LEU C O 1
ATOM 5358 N N . ALA C 1 132 ? -13.333 -26.041 31.755 1.00 64.00 126 ALA C N 1
ATOM 5359 C CA . ALA C 1 132 ? -14.096 -25.546 30.615 1.00 64.99 126 ALA C CA 1
ATOM 5360 C C . ALA C 1 132 ? -13.624 -26.214 29.329 1.00 60.42 126 ALA C C 1
ATOM 5361 O O . ALA C 1 132 ? -13.512 -25.582 28.284 1.00 61.70 126 ALA C O 1
ATOM 5363 N N . ALA C 1 133 ? -13.349 -27.511 29.411 1.00 61.92 127 ALA C N 1
ATOM 5364 C CA . ALA C 1 133 ? -12.804 -28.271 28.293 1.00 61.44 127 ALA C CA 1
ATOM 5365 C C . ALA C 1 133 ? -13.927 -29.107 27.686 1.00 62.21 127 ALA C C 1
ATOM 5366 O O . ALA C 1 133 ? -14.008 -30.318 27.867 1.00 59.98 127 ALA C O 1
ATOM 5368 N N . GLY C 1 134 ? -14.798 -28.439 26.945 1.00 61.29 128 GLY C N 1
ATOM 5369 C CA . GLY C 1 134 ? -15.966 -29.094 26.390 1.00 60.15 128 GLY C CA 1
ATOM 5370 C C . GLY C 1 134 ? -16.130 -28.672 24.951 1.00 63.45 128 GLY C C 1
ATOM 5371 O O . GLY C 1 134 ? -15.132 -28.574 24.220 1.00 65.68 128 GLY C O 1
ATOM 5372 N N . THR C 1 135 ? -17.362 -28.388 24.532 1.00 63.63 129 THR C N 1
ATOM 5373 C CA . THR C 1 135 ? -17.603 -27.964 23.146 1.00 61.04 129 THR C CA 1
ATOM 5374 C C . THR C 1 135 ? -17.500 -26.444 23.003 1.00 60.94 129 THR C C 1
ATOM 5375 O O . THR C 1 135 ? -16.568 -25.945 22.362 1.00 61.49 129 THR C O 1
ATOM 5379 N N . ASP C 1 136 ? -18.444 -25.668 23.592 1.00 62.90 130 ASP C N 1
ATOM 5380 C CA . ASP C 1 136 ? -18.155 -24.271 23.268 1.00 63.19 130 ASP C CA 1
ATOM 5381 C C . ASP C 1 136 ? -17.323 -23.606 24.346 1.00 78.60 130 ASP C C 1
ATOM 5382 O O . ASP C 1 136 ? -16.380 -22.871 24.009 1.00 79.87 130 ASP C O 1
ATOM 5387 N N . PRO C 1 137 ? -17.604 -23.784 25.615 1.00 75.04 131 PRO C N 1
ATOM 5388 C CA . PRO C 1 137 ? -16.494 -23.618 26.561 1.00 67.55 131 PRO C CA 1
ATOM 5389 C C . PRO C 1 137 ? -15.634 -24.823 26.208 1.00 66.05 131 PRO C C 1
ATOM 5390 O O . PRO C 1 137 ? -16.027 -25.955 26.504 1.00 72.07 131 PRO C O 1
ATOM 5394 N N . GLY C 1 138 ? -14.571 -24.624 25.429 1.00 64.20 132 GLY C N 1
ATOM 5395 C CA . GLY C 1 138 ? -13.748 -25.744 24.991 1.00 63.11 132 GLY C CA 1
ATOM 5396 C C . GLY C 1 138 ? -13.113 -25.581 23.619 1.00 57.05 132 GLY C C 1
ATOM 5397 O O . GLY C 1 138 ? -12.385 -24.608 23.383 1.00 55.58 132 GLY C O 1
ATOM 5398 N N . THR C 1 139 ? -13.377 -26.522 22.701 1.00 54.13 133 THR C N 1
ATOM 5399 C CA . THR C 1 139 ? -12.703 -26.475 21.403 1.00 58.51 133 THR C CA 1
ATOM 5400 C C . THR C 1 139 ? -13.227 -25.332 20.550 1.00 58.35 133 THR C C 1
ATOM 5401 O O . THR C 1 139 ? -12.498 -24.816 19.696 1.00 62.12 133 THR C O 1
ATOM 5405 N N . CYS C 1 140 ? -14.475 -24.914 20.752 1.00 51.97 134 CYS C N 1
ATOM 5406 C CA . CYS C 1 140 ? -14.914 -23.712 20.062 1.00 59.96 134 CYS C CA 1
ATOM 5407 C C . CYS C 1 140 ? -14.083 -22.515 20.498 1.00 60.25 134 CYS C C 1
ATOM 5408 O O . CYS C 1 140 ? -13.758 -21.647 19.674 1.00 59.16 134 CYS C O 1
ATOM 5411 N N . SER C 1 141 ? -13.685 -22.477 21.776 1.00 57.96 135 SER C N 1
ATOM 5412 C CA . SER C 1 141 ? -12.810 -21.400 22.234 1.00 61.02 135 SER C CA 1
ATOM 5413 C C . SER C 1 141 ? -11.481 -21.435 21.498 1.00 55.25 135 SER C C 1
ATOM 5414 O O . SER C 1 141 ? -10.943 -20.384 21.125 1.00 53.25 135 SER C O 1
ATOM 5417 N N . MET C 1 142 ? -10.969 -22.639 21.230 1.00 53.28 136 MET C N 1
ATOM 5418 C CA . MET C 1 142 ? -9.684 -22.748 20.551 1.00 53.37 136 MET C CA 1
ATOM 5419 C C . MET C 1 142 ? -9.792 -22.253 19.105 1.00 56.59 136 MET C C 1
ATOM 5420 O O . MET C 1 142 ? -8.924 -21.509 18.629 1.00 54.43 136 MET C O 1
ATOM 5425 N N . ILE C 1 143 ? -10.849 -22.646 18.381 1.00 55.40 137 ILE C N 1
ATOM 5426 C CA . ILE C 1 143 ? -11.010 -22.126 17.025 1.00 58.13 137 ILE C CA 1
ATOM 5427 C C . ILE C 1 143 ? -11.202 -20.603 17.050 1.00 57.26 137 ILE C C 1
ATOM 5428 O O . ILE C 1 143 ? -10.608 -19.876 16.242 1.00 55.54 137 ILE C O 1
ATOM 5433 N N . ARG C 1 144 ? -12.040 -20.098 17.961 1.00 53.42 138 ARG C N 1
ATOM 5434 C CA . ARG C 1 144 ? -12.204 -18.651 18.084 1.00 52.60 138 ARG C CA 1
ATOM 5435 C C . ARG C 1 144 ? -10.852 -17.972 18.253 1.00 56.61 138 ARG C C 1
ATOM 5436 O O . ARG C 1 144 ? -10.487 -17.067 17.491 1.00 51.37 138 ARG C O 1
ATOM 5444 N N . SER C 1 145 ? -10.080 -18.429 19.240 1.00 53.99 139 SER C N 1
ATOM 5445 C CA . SER C 1 145 ? -8.806 -17.796 19.533 1.00 50.59 139 SER C CA 1
ATOM 5446 C C . SER C 1 145 ? -7.884 -17.803 18.323 1.00 50.80 139 SER C C 1
ATOM 5447 O O . SER C 1 145 ? -7.132 -16.847 18.115 1.00 55.07 139 SER C O 1
ATOM 5450 N N . ILE C 1 146 ? -7.936 -18.845 17.495 1.00 52.02 140 ILE C N 1
ATOM 5451 C CA . ILE C 1 146 ? -7.036 -18.898 16.346 1.00 49.74 140 ILE C CA 1
ATOM 5452 C C . ILE C 1 146 ? -7.509 -17.943 15.248 1.00 54.85 140 ILE C C 1
ATOM 5453 O O . ILE C 1 146 ? -6.705 -17.193 14.665 1.00 51.82 140 ILE C O 1
ATOM 5458 N N . LEU C 1 147 ? -8.819 -17.924 14.978 1.00 53.72 141 LEU C N 1
ATOM 5459 C CA . LEU C 1 147 ? -9.367 -16.884 14.115 1.00 55.05 141 LEU C CA 1
ATOM 5460 C C . LEU C 1 147 ? -8.929 -15.499 14.589 1.00 52.43 141 LEU C C 1
ATOM 5461 O O . LEU C 1 147 ? -8.575 -14.635 13.765 1.00 49.42 141 LEU C O 1
ATOM 5466 N N . GLU C 1 148 ? -8.897 -15.285 15.916 1.00 44.75 142 GLU C N 1
ATOM 5467 C CA . GLU C 1 148 ? -8.595 -13.950 16.434 1.00 55.89 142 GLU C CA 1
ATOM 5468 C C . GLU C 1 148 ? -7.233 -13.468 15.960 1.00 55.74 142 GLU C C 1
ATOM 5469 O O . GLU C 1 148 ? -7.111 -12.347 15.464 1.00 57.44 142 GLU C O 1
ATOM 5475 N N . PHE C 1 149 ? -6.195 -14.306 16.088 1.00 52.61 143 PHE C N 1
ATOM 5476 C CA . PHE C 1 149 ? -4.874 -13.831 15.721 1.00 48.90 143 PHE C CA 1
ATOM 5477 C C . PHE C 1 149 ? -4.611 -13.914 14.225 1.00 50.04 143 PHE C C 1
ATOM 5478 O O . PHE C 1 149 ? -3.707 -13.234 13.750 1.00 55.17 143 PHE C O 1
ATOM 5486 N N . MET C 1 150 ? -5.381 -14.691 13.449 1.00 52.93 144 MET C N 1
ATOM 5487 C CA . MET C 1 150 ? -5.204 -14.609 11.998 1.00 49.61 144 MET C CA 1
ATOM 5488 C C . MET C 1 150 ? -5.825 -13.341 11.403 1.00 56.77 144 MET C C 1
ATOM 5489 O O . MET C 1 150 ? -5.427 -12.912 10.310 1.00 52.53 144 MET C O 1
ATOM 5494 N N . ALA C 1 151 ? -6.816 -12.747 12.067 1.00 55.83 145 ALA C N 1
ATOM 5495 C CA . ALA C 1 151 ? -7.493 -11.561 11.543 1.00 56.81 145 ALA C CA 1
ATOM 5496 C C . ALA C 1 151 ? -7.919 -10.691 12.711 1.00 57.66 145 ALA C C 1
ATOM 5497 O O . ALA C 1 151 ? -9.071 -10.744 13.168 1.00 55.21 145 ALA C O 1
ATOM 5499 N N . PRO C 1 152 ? -6.996 -9.870 13.231 1.00 53.88 146 PRO C N 1
ATOM 5500 C CA . PRO C 1 152 ? -7.229 -9.212 14.525 1.00 48.03 146 PRO C CA 1
ATOM 5501 C C . PRO C 1 152 ? -8.302 -8.153 14.498 1.00 55.31 146 PRO C C 1
ATOM 5502 O O . PRO C 1 152 ? -8.856 -7.820 15.557 1.00 59.41 146 PRO C O 1
ATOM 5506 N N . TYR C 1 153 ? -8.609 -7.582 13.346 1.00 60.91 147 TYR C N 1
ATOM 5507 C CA . TYR C 1 153 ? -9.715 -6.642 13.247 1.00 58.10 147 TYR C CA 1
ATOM 5508 C C . TYR C 1 153 ? -10.889 -7.367 12.628 1.00 60.22 147 TYR C C 1
ATOM 5509 O O . TYR C 1 153 ? -10.728 -8.093 11.645 1.00 59.48 147 TYR C O 1
ATOM 5518 N N . GLY C 1 154 ? -12.056 -7.171 13.200 1.00 63.00 148 GLY C N 1
ATOM 5519 C CA . GLY C 1 154 ? -13.254 -7.761 12.667 1.00 57.53 148 GLY C CA 1
ATOM 5520 C C . GLY C 1 154 ? -14.110 -8.252 13.795 1.00 58.08 148 GLY C C 1
ATOM 5521 O O . GLY C 1 154 ? -13.931 -7.841 14.948 1.00 53.13 148 GLY C O 1
ATOM 5522 N N . ILE C 1 155 ? -15.042 -9.138 13.432 1.00 53.37 149 ILE C N 1
ATOM 5523 C CA . ILE C 1 155 ? -16.049 -9.641 14.353 1.00 50.67 149 ILE C CA 1
ATOM 5524 C C . ILE C 1 155 ? -16.216 -11.128 14.124 1.00 56.27 149 ILE C C 1
ATOM 5525 O O . ILE C 1 155 ? -16.275 -11.599 12.979 1.00 55.86 149 ILE C O 1
ATOM 5530 N N . THR C 1 156 ? -16.318 -11.864 15.220 1.00 55.26 150 THR C N 1
ATOM 5531 C CA . THR C 1 156 ? -16.630 -13.274 15.174 1.00 53.46 150 THR C CA 1
ATOM 5532 C C . THR C 1 156 ? -18.064 -13.485 15.636 1.00 57.73 150 THR C C 1
ATOM 5533 O O . THR C 1 156 ? -18.504 -12.887 16.624 1.00 56.58 150 THR C O 1
ATOM 5537 N N . TYR C 1 157 ? -18.795 -14.322 14.909 1.00 57.74 151 TYR C N 1
ATOM 5538 C CA . TYR C 1 157 ? -20.113 -14.761 15.339 1.00 60.83 151 TYR C CA 1
ATOM 5539 C C . TYR C 1 157 ? -20.097 -16.264 15.560 1.00 61.06 151 TYR C C 1
ATOM 5540 O O . TYR C 1 157 ? -19.655 -17.023 14.689 1.00 56.09 151 TYR C O 1
ATOM 5549 N N . THR C 1 158 ? -20.579 -16.685 16.722 1.00 60.99 152 THR C N 1
ATOM 5550 C CA . THR C 1 158 ? -20.752 -18.092 17.043 1.00 62.38 152 THR C CA 1
ATOM 5551 C C . THR C 1 158 ? -22.253 -18.350 17.056 1.00 62.51 152 THR C C 1
ATOM 5552 O O . THR C 1 158 ? -22.963 -17.873 17.946 1.00 62.26 152 THR C O 1
ATOM 5556 N N . ASN C 1 159 ? -22.732 -19.067 16.048 1.00 62.48 153 ASN C N 1
ATOM 5557 C CA . ASN C 1 159 ? -24.156 -19.318 15.830 1.00 65.45 153 ASN C CA 1
ATOM 5558 C C . ASN C 1 159 ? -24.425 -20.779 16.152 1.00 66.26 153 ASN C C 1
ATOM 5559 O O . ASN C 1 159 ? -23.996 -21.661 15.401 1.00 63.59 153 ASN C O 1
ATOM 5564 N N . VAL C 1 160 ? -25.100 -21.044 17.271 1.00 69.10 154 VAL C N 1
ATOM 5565 C CA . VAL C 1 160 ? -25.376 -22.430 17.656 1.00 72.99 154 VAL C CA 1
ATOM 5566 C C . VAL C 1 160 ? -26.623 -22.884 16.899 1.00 80.94 154 VAL C C 1
ATOM 5567 O O . VAL C 1 160 ? -27.752 -22.521 17.251 1.00 81.22 154 VAL C O 1
ATOM 5571 N N . GLY C 1 161 ? -26.402 -23.672 15.830 1.00 83.51 155 GLY C N 1
ATOM 5572 C CA . GLY C 1 161 ? -27.438 -24.242 14.989 1.00 80.88 155 GLY C CA 1
ATOM 5573 C C . GLY C 1 161 ? -28.485 -24.973 15.801 1.00 82.58 155 GLY C C 1
ATOM 5574 O O . GLY C 1 161 ? -28.256 -25.297 16.980 1.00 78.59 155 GLY C O 1
ATOM 5575 N N . PRO C 1 162 ? -29.656 -25.234 15.197 1.00 85.84 156 PRO C N 1
ATOM 5576 C CA . PRO C 1 162 ? -30.794 -25.723 15.989 1.00 83.77 156 PRO C CA 1
ATOM 5577 C C . PRO C 1 162 ? -30.410 -26.947 16.808 1.00 78.54 156 PRO C C 1
ATOM 5578 O O . PRO C 1 162 ? -29.771 -27.885 16.327 1.00 73.78 156 PRO C O 1
ATOM 5582 N N . GLY C 1 163 ? -30.739 -26.880 18.081 1.00 77.16 157 GLY C N 1
ATOM 5583 C CA . GLY C 1 163 ? -30.238 -27.832 19.022 1.00 76.84 157 GLY C CA 1
ATOM 5584 C C . GLY C 1 163 ? -30.625 -27.354 20.393 1.00 83.42 157 GLY C C 1
ATOM 5585 O O . GLY C 1 163 ? -30.809 -26.155 20.619 1.00 83.45 157 GLY C O 1
ATOM 5586 N N . MET C 1 164 ? -30.737 -28.305 21.312 1.00 92.93 158 MET C N 1
ATOM 5587 C CA . MET C 1 164 ? -31.287 -28.053 22.631 1.00 98.28 158 MET C CA 1
ATOM 5588 C C . MET C 1 164 ? -30.470 -27.003 23.377 1.00 92.39 158 MET C C 1
ATOM 5589 O O . MET C 1 164 ? -29.337 -26.675 23.015 1.00 96.37 158 MET C O 1
ATOM 5594 N N . SER C 1 165 ? -31.087 -26.452 24.415 1.00 90.14 159 SER C N 1
ATOM 5595 C CA . SER C 1 165 ? -30.398 -25.642 25.411 1.00 99.52 159 SER C CA 1
ATOM 5596 C C . SER C 1 165 ? -30.812 -26.230 26.754 1.00 102.27 159 SER C C 1
ATOM 5597 O O . SER C 1 165 ? -31.904 -25.936 27.247 1.00 103.73 159 SER C O 1
ATOM 5600 N N . MET C 1 166 ? -29.947 -27.080 27.317 1.00 106.48 160 MET C N 1
ATOM 5601 C CA . MET C 1 166 ? -30.260 -27.777 28.564 1.00 110.32 160 MET C CA 1
ATOM 5602 C C . MET C 1 166 ? -30.765 -26.815 29.632 1.00 112.70 160 MET C C 1
ATOM 5603 O O . MET C 1 166 ? -31.833 -27.023 30.221 1.00 113.70 160 MET C O 1
ATOM 5608 N N . GLY C 1 167 ? -30.013 -25.746 29.889 1.00 109.50 161 GLY C N 1
ATOM 5609 C CA . GLY C 1 167 ? -30.446 -24.791 30.889 1.00 110.96 161 GLY C CA 1
ATOM 5610 C C . GLY C 1 167 ? -31.795 -24.181 30.567 1.00 108.96 161 GLY C C 1
ATOM 5611 O O . GLY C 1 167 ? -32.624 -23.985 31.459 1.00 111.13 161 GLY C O 1
ATOM 5612 N N . HIS C 1 168 ? -32.038 -23.885 29.287 1.00 106.99 162 HIS C N 1
ATOM 5613 C CA . HIS C 1 168 ? -33.251 -23.160 28.912 1.00 113.01 162 HIS C CA 1
ATOM 5614 C C . HIS C 1 168 ? -34.498 -24.003 29.154 1.00 113.95 162 HIS C C 1
ATOM 5615 O O . HIS C 1 168 ? -35.495 -23.510 29.699 1.00 113.12 162 HIS C O 1
ATOM 5622 N N . SER C 1 169 ?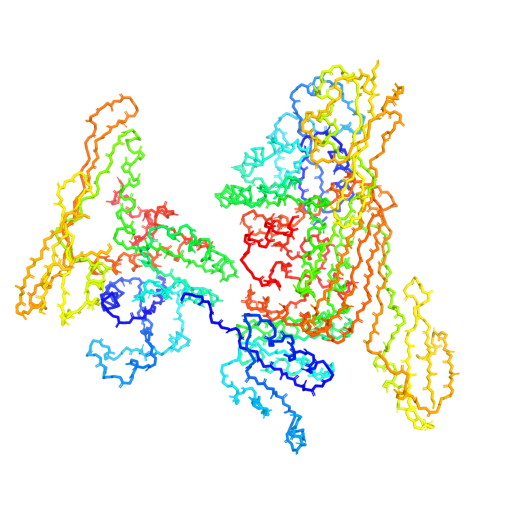 -34.467 -25.275 28.739 1.00 112.51 163 SER C N 1
ATOM 5623 C CA . SER C 1 169 ? -35.595 -26.162 29.009 1.00 111.44 163 SER C CA 1
ATOM 5624 C C . SER C 1 169 ? -35.728 -26.429 30.504 1.00 115.46 163 SER C C 1
ATOM 5625 O O . SER C 1 169 ? -36.840 -26.403 31.051 1.00 113.70 163 SER C O 1
ATOM 5628 N N . VAL C 1 170 ? -34.596 -26.666 31.182 1.00 118.24 164 VAL C N 1
ATOM 5629 C CA . VAL C 1 170 ? -34.595 -26.808 32.638 1.00 118.69 164 VAL C CA 1
ATOM 5630 C C . VAL C 1 170 ? -35.159 -25.548 33.293 1.00 117.93 164 VAL C C 1
ATOM 5631 O O . VAL C 1 170 ? -35.866 -25.619 34.308 1.00 118.22 164 VAL C O 1
ATOM 5635 N N . ALA C 1 171 ? -34.888 -24.379 32.706 1.00 114.46 165 ALA C N 1
ATOM 5636 C CA . ALA C 1 171 ? -35.556 -23.160 33.146 1.00 115.53 165 ALA C CA 1
ATOM 5637 C C . ALA C 1 171 ? -37.073 -23.314 33.058 1.00 121.12 165 ALA C C 1
ATOM 5638 O O . ALA C 1 171 ? -37.780 -23.228 34.070 1.00 121.61 165 ALA C O 1
ATOM 5640 N N . VAL C 1 172 ? -37.590 -23.577 31.852 1.00 119.99 166 VAL C N 1
ATOM 5641 C CA . VAL C 1 172 ? -39.038 -23.638 31.659 1.00 123.65 166 VAL C CA 1
ATOM 5642 C C . VAL C 1 172 ? -39.665 -24.787 32.439 1.00 123.82 166 VAL C C 1
ATOM 5643 O O . VAL C 1 172 ? -40.855 -24.726 32.782 1.00 121.52 166 VAL C O 1
ATOM 5647 N N . LYS C 1 173 ? -38.883 -25.827 32.754 1.00 120.77 167 LYS C N 1
ATOM 5648 C CA . LYS C 1 173 ? -39.374 -26.915 33.592 1.00 123.09 167 LYS C CA 1
ATOM 5649 C C . LYS C 1 173 ? -39.769 -26.447 34.987 1.00 125.37 167 LYS C C 1
ATOM 5650 O O . LYS C 1 173 ? -40.378 -27.224 35.731 1.00 126.58 167 LYS C O 1
ATOM 5656 N N . ALA C 1 174 ? -39.447 -25.207 35.361 1.00 123.79 168 ALA C N 1
ATOM 5657 C CA . ALA C 1 174 ? -39.707 -24.702 36.703 1.00 127.47 168 ALA C CA 1
ATOM 5658 C C . ALA C 1 174 ? -40.797 -23.628 36.730 1.00 129.26 168 ALA C C 1
ATOM 5659 O O . ALA C 1 174 ? -40.729 -22.690 37.528 1.00 128.86 168 ALA C O 1
ATOM 5661 N N . ILE C 1 175 ? -41.809 -23.751 35.868 1.00 129.53 169 ILE C N 1
ATOM 5662 C CA . ILE C 1 175 ? -42.957 -22.851 35.864 1.00 129.08 169 ILE C CA 1
ATOM 5663 C C . ILE C 1 175 ? -44.217 -23.709 35.887 1.00 128.82 169 ILE C C 1
ATOM 5664 O O . ILE C 1 175 ? -44.219 -24.853 35.418 1.00 130.22 169 ILE C O 1
ATOM 5669 N N . GLU C 1 176 ? -45.287 -23.159 36.467 1.00 127.64 170 GLU C N 1
ATOM 5670 C CA . GLU C 1 176 ? -46.525 -23.899 36.693 1.00 131.17 170 GLU C CA 1
ATOM 5671 C C . GLU C 1 176 ? -47.298 -24.072 35.390 1.00 130.72 170 GLU C C 1
ATOM 5672 O O . GLU C 1 176 ? -47.670 -23.082 34.747 1.00 130.10 170 GLU C O 1
ATOM 5678 N N . GLY C 1 177 ? -47.566 -25.322 35.022 1.00 126.79 171 GLY C N 1
ATOM 5679 C CA . GLY C 1 177 ? -48.332 -25.602 33.824 1.00 127.26 171 GLY C CA 1
ATOM 5680 C C . GLY C 1 177 ? -48.318 -27.083 33.493 1.00 129.11 171 GLY C C 1
ATOM 5681 O O . GLY C 1 177 ? -47.826 -27.909 34.270 1.00 131.01 171 GLY C O 1
ATOM 5682 N N . VAL C 1 178 ? -48.894 -27.398 32.322 1.00 127.97 172 VAL C N 1
ATOM 5683 C CA . VAL C 1 178 ? -48.885 -28.756 31.773 1.00 125.02 172 VAL C CA 1
ATOM 5684 C C . VAL C 1 178 ? -47.480 -29.334 31.863 1.00 122.37 172 VAL C C 1
ATOM 5685 O O . VAL C 1 178 ? -46.519 -28.731 31.376 1.00 124.15 172 VAL C O 1
ATOM 5689 N N . LYS C 1 179 ? -47.361 -30.509 32.490 1.00 121.46 173 LYS C N 1
ATOM 5690 C CA . LYS C 1 179 ? -46.058 -31.077 32.830 1.00 115.09 173 LYS C CA 1
ATOM 5691 C C . LYS C 1 179 ? -45.131 -31.108 31.622 1.00 115.88 173 LYS C C 1
ATOM 5692 O O . LYS C 1 179 ? -45.577 -31.142 30.469 1.00 117.40 173 LYS C O 1
ATOM 5698 N N . ASP C 1 180 ? -43.825 -31.076 31.907 1.00 112.14 174 ASP C N 1
ATOM 5699 C CA . ASP C 1 180 ? -42.756 -31.258 30.925 1.00 103.64 174 ASP C CA 1
ATOM 5700 C C . ASP C 1 180 ? -42.740 -30.222 29.805 1.00 102.23 174 ASP C C 1
ATOM 5701 O O . ASP C 1 180 ? -43.786 -29.769 29.317 1.00 99.03 174 ASP C O 1
ATOM 5706 N N . ALA C 1 181 ? -41.531 -29.854 29.388 1.00 98.72 175 ALA C N 1
ATOM 5707 C CA . ALA C 1 181 ? -41.353 -28.838 28.366 1.00 90.92 175 ALA C CA 1
ATOM 5708 C C . ALA C 1 181 ? -39.970 -28.998 27.758 1.00 87.40 175 ALA C C 1
ATOM 5709 O O . ALA C 1 181 ? -39.028 -29.431 28.429 1.00 89.89 175 ALA C O 1
ATOM 5711 N N . LEU C 1 182 ? -39.869 -28.668 26.473 1.00 86.22 176 LEU C N 1
ATOM 5712 C CA . LEU C 1 182 ? -38.593 -28.607 25.769 1.00 83.66 176 LEU C CA 1
ATOM 5713 C C . LEU C 1 182 ? -38.413 -27.196 25.232 1.00 84.09 176 LEU C C 1
ATOM 5714 O O . LEU C 1 182 ? -39.276 -26.687 24.506 1.00 83.28 176 LEU C O 1
ATOM 5719 N N . ALA C 1 183 ? -37.316 -26.553 25.620 1.00 87.68 177 ALA C N 1
ATOM 5720 C CA . ALA C 1 183 ? -36.968 -25.230 25.126 1.00 87.92 177 ALA C CA 1
ATOM 5721 C C . ALA C 1 183 ? -35.696 -25.327 24.298 1.00 86.24 177 ALA C C 1
ATOM 5722 O O . ALA C 1 183 ? -34.748 -26.028 24.671 1.00 86.85 177 ALA C O 1
ATOM 5724 N N . LEU C 1 184 ? -35.694 -24.635 23.163 1.00 82.70 178 LEU C N 1
ATOM 5725 C CA . LEU C 1 184 ? -34.591 -24.660 22.219 1.00 83.57 178 LEU C CA 1
ATOM 5726 C C . LEU C 1 184 ? -34.116 -23.244 21.934 1.00 81.77 178 LEU C C 1
ATOM 5727 O O . LEU C 1 184 ? -34.926 -22.321 21.803 1.00 83.04 178 LEU C O 1
ATOM 5732 N N . THR C 1 185 ? -32.805 -23.076 21.835 1.00 75.57 179 THR C N 1
ATOM 5733 C CA . THR C 1 185 ? -32.250 -21.905 21.184 1.00 77.73 179 THR C CA 1
ATOM 5734 C C . THR C 1 185 ? -32.047 -22.238 19.712 1.00 74.98 179 THR C C 1
ATOM 5735 O O . THR C 1 185 ? -31.464 -23.270 19.377 1.00 76.85 179 THR C O 1
ATOM 5739 N N . ILE C 1 186 ? -32.554 -21.374 18.838 1.00 72.42 180 ILE C N 1
ATOM 5740 C CA . ILE C 1 186 ? -32.432 -21.525 17.395 1.00 69.75 180 ILE C CA 1
ATOM 5741 C C . ILE C 1 186 ? -31.619 -20.353 16.893 1.00 70.02 180 ILE C C 1
ATOM 5742 O O . ILE C 1 186 ? -31.915 -19.209 17.243 1.00 71.36 180 ILE C O 1
ATOM 5747 N N . PRO C 1 187 ? -30.586 -20.565 16.080 1.00 72.09 181 PRO C N 1
ATOM 5748 C CA . PRO C 1 187 ? -29.755 -19.438 15.641 1.00 68.84 181 PRO C CA 1
ATOM 5749 C C . PRO C 1 187 ? -30.493 -18.630 14.597 1.00 67.27 181 PRO C C 1
ATOM 5750 O O . PRO C 1 187 ? -31.070 -19.184 13.661 1.00 74.55 181 PRO C O 1
ATOM 5754 N N . ILE C 1 188 ? -30.488 -17.315 14.765 1.00 69.02 182 ILE C N 1
ATOM 5755 C CA . ILE C 1 188 ? -31.060 -16.423 13.772 1.00 71.16 182 ILE C CA 1
ATOM 5756 C C . ILE C 1 188 ? -29.995 -15.547 13.130 1.00 65.49 182 ILE C C 1
ATOM 5757 O O . ILE C 1 188 ? -30.326 -14.565 12.462 1.00 64.98 182 ILE C O 1
ATOM 5762 N N . GLY C 1 189 ? -28.723 -15.887 13.308 1.00 66.80 183 GLY C N 1
ATOM 5763 C CA . GLY C 1 189 ? -27.642 -15.189 12.649 1.00 66.86 183 GLY C CA 1
ATOM 5764 C C . GLY C 1 189 ? -26.969 -14.173 13.554 1.00 66.96 183 GLY C C 1
ATOM 5765 O O . GLY C 1 189 ? -27.500 -13.760 14.592 1.00 65.80 183 GLY C O 1
ATOM 5766 N N . THR C 1 190 ? -25.754 -13.794 13.153 1.00 67.53 184 THR C N 1
ATOM 5767 C CA . THR C 1 190 ? -24.949 -12.748 13.805 1.00 70.53 184 THR C CA 1
ATOM 5768 C C . THR C 1 190 ? -25.018 -12.853 15.329 1.00 65.79 184 THR C C 1
ATOM 5769 O O . THR C 1 190 ? -25.256 -11.876 16.044 1.00 66.32 184 THR C O 1
ATOM 5773 N N . GLY C 1 191 ? -24.800 -14.074 15.818 1.00 58.61 185 GLY C N 1
ATOM 5774 C CA . GLY C 1 191 ? -24.767 -14.366 17.233 1.00 59.76 185 GLY C CA 1
ATOM 5775 C C . GLY C 1 191 ? -26.090 -14.287 17.953 1.00 65.80 185 GLY C C 1
ATOM 5776 O O . GLY C 1 191 ? -26.133 -14.583 19.151 1.00 66.55 185 GLY C O 1
ATOM 5777 N N . LEU C 1 192 ? -27.170 -13.902 17.275 1.00 64.58 186 LEU C N 1
ATOM 5778 C CA . LEU C 1 192 ? -28.463 -13.770 17.925 1.00 70.24 186 LEU C CA 1
ATOM 5779 C C . LEU C 1 192 ? -29.245 -15.062 17.749 1.00 72.13 186 LEU C C 1
ATOM 5780 O O . LEU C 1 192 ? -28.995 -15.831 16.820 1.00 74.73 186 LEU C O 1
ATOM 5785 N N . HIS C 1 193 ? -30.158 -15.327 18.680 1.00 73.05 187 HIS C N 1
ATOM 5786 C CA . HIS C 1 193 ? -30.910 -16.575 18.691 1.00 72.15 187 HIS C CA 1
ATOM 5787 C C . HIS C 1 193 ? -32.382 -16.287 18.969 1.00 74.22 187 HIS C C 1
ATOM 5788 O O . HIS C 1 193 ? -32.727 -15.291 19.604 1.00 78.11 187 HIS C O 1
ATOM 5795 N N . ARG C 1 194 ? -33.255 -17.158 18.479 1.00 76.91 188 ARG C N 1
ATOM 5796 C CA . ARG C 1 194 ? -34.654 -17.168 18.887 1.00 78.08 188 ARG C CA 1
ATOM 5797 C C . ARG C 1 194 ? -34.924 -18.401 19.743 1.00 77.89 188 ARG C C 1
ATOM 5798 O O . ARG C 1 194 ? -34.297 -19.449 19.568 1.00 77.24 188 ARG C O 1
ATOM 5806 N N . ARG C 1 195 ? -35.841 -18.272 20.690 1.00 80.22 189 ARG C N 1
ATOM 5807 C CA . ARG C 1 195 ? -36.160 -19.368 21.594 1.00 84.53 189 ARG C CA 1
ATOM 5808 C C . ARG C 1 195 ? -37.521 -19.947 21.229 1.00 88.54 189 ARG C C 1
ATOM 5809 O O . ARG C 1 195 ? -38.485 -19.204 21.010 1.00 89.46 189 ARG C O 1
ATOM 5817 N N . MET C 1 196 ? -37.586 -21.270 21.125 1.00 84.96 190 MET C N 1
ATOM 5818 C CA . MET C 1 196 ? -38.825 -21.979 20.843 1.00 85.15 190 MET C CA 1
ATOM 5819 C C . MET C 1 196 ? -39.040 -22.978 21.961 1.00 81.96 190 MET C C 1
ATOM 5820 O O . MET C 1 196 ? -38.156 -23.794 22.240 1.00 81.92 190 MET C O 1
ATOM 5825 N N . VAL C 1 197 ? -40.186 -22.887 22.629 1.00 81.33 191 VAL C N 1
ATOM 5826 C CA . VAL C 1 197 ? -40.491 -23.765 23.750 1.00 87.54 191 VAL C CA 1
ATOM 5827 C C . VAL C 1 197 ? -41.680 -24.649 23.384 1.00 84.86 191 VAL C C 1
ATOM 5828 O O . VAL C 1 197 ? -42.651 -24.202 22.758 1.00 77.59 191 VAL C O 1
ATOM 5832 N N . TYR C 1 198 ? -41.573 -25.921 23.739 1.00 83.69 192 TYR C N 1
ATOM 5833 C CA . TYR C 1 198 ? -42.626 -26.889 23.492 1.00 86.43 192 TYR C CA 1
ATOM 5834 C C . TYR C 1 198 ? -43.180 -27.351 24.836 1.00 88.88 192 TYR C C 1
ATOM 5835 O O . TYR C 1 198 ? -42.417 -27.581 25.783 1.00 85.22 192 TYR C O 1
ATOM 5844 N N . VAL C 1 199 ? -44.513 -27.425 24.930 1.00 92.96 193 VAL C N 1
ATOM 5845 C CA . VAL C 1 199 ? -45.219 -27.836 26.154 1.00 93.06 193 VAL C CA 1
ATOM 5846 C C . VAL C 1 199 ? -46.306 -28.870 25.866 1.00 91.41 193 VAL C C 1
ATOM 5847 O O . VAL C 1 199 ? -46.866 -29.474 26.789 1.00 98.22 193 VAL C O 1
ATOM 5851 N N . PHE C 1 220 ? -35.201 -14.067 29.660 1.00 119.68 214 PHE C N 1
ATOM 5852 C CA . PHE C 1 220 ? -36.185 -14.992 29.108 1.00 119.73 214 PHE C CA 1
ATOM 5853 C C . PHE C 1 220 ? -37.277 -14.241 28.339 1.00 121.44 214 PHE C C 1
ATOM 5854 O O . PHE C 1 220 ? -38.307 -14.822 27.987 1.00 118.33 214 PHE C O 1
ATOM 5862 N N . VAL C 1 221 ? -37.041 -12.954 28.070 1.00 121.81 215 VAL C N 1
ATOM 5863 C CA . VAL C 1 221 ? -38.069 -12.083 27.502 1.00 120.75 215 VAL C CA 1
ATOM 5864 C C . VAL C 1 221 ? -37.436 -11.033 26.595 1.00 119.39 215 VAL C C 1
ATOM 5865 O O . VAL C 1 221 ? -38.141 -10.263 25.930 1.00 117.51 215 VAL C O 1
ATOM 5869 N N . HIS C 1 222 ? -36.106 -10.999 26.555 1.00 121.73 216 HIS C N 1
ATOM 5870 C CA . HIS C 1 222 ? -35.374 -10.028 25.750 1.00 118.91 216 HIS C CA 1
ATOM 5871 C C . HIS C 1 222 ? -35.042 -10.535 24.352 1.00 113.92 216 HIS C C 1
ATOM 5872 O O . HIS C 1 222 ? -34.381 -9.821 23.591 1.00 112.77 216 HIS C O 1
ATOM 5879 N N . ASP C 1 223 ? -35.477 -11.745 24.000 1.00 115.08 217 ASP C N 1
ATOM 5880 C CA . ASP C 1 223 ? -35.356 -12.267 22.646 1.00 107.18 217 ASP C CA 1
ATOM 5881 C C . ASP C 1 223 ? -36.675 -12.928 22.269 1.00 100.81 217 ASP C C 1
ATOM 5882 O O . ASP C 1 223 ? -37.459 -13.336 23.135 1.00 97.22 217 ASP C O 1
ATOM 5887 N N . GLU C 1 224 ? -36.910 -13.023 20.959 1.00 94.40 218 GLU C N 1
ATOM 5888 C CA . GLU C 1 224 ? -38.196 -13.484 20.448 1.00 91.91 218 GLU C CA 1
ATOM 5889 C C . GLU C 1 224 ? -38.443 -14.942 20.813 1.00 89.95 218 GLU C C 1
ATOM 5890 O O . GLU C 1 224 ? -37.614 -15.821 20.550 1.00 89.56 218 GLU C O 1
ATOM 5896 N N . THR C 1 225 ? -39.595 -15.201 21.408 1.00 86.93 219 THR C N 1
ATOM 5897 C CA . THR C 1 225 ? -39.946 -16.533 21.860 1.00 89.72 219 THR C CA 1
ATOM 5898 C C . THR C 1 225 ? -41.204 -17.004 21.144 1.00 85.81 219 THR C C 1
ATOM 5899 O O . THR C 1 225 ? -42.087 -16.207 20.826 1.00 85.83 219 THR C O 1
ATOM 5903 N N . HIS C 1 226 ? -41.242 -18.290 20.831 1.00 86.53 220 HIS C N 1
ATOM 5904 C CA . HIS C 1 226 ? -42.416 -18.923 20.263 1.00 81.90 220 HIS C CA 1
ATOM 5905 C C . HIS C 1 226 ? -42.763 -20.118 21.136 1.00 85.62 220 HIS C C 1
ATOM 5906 O O . HIS C 1 226 ? -41.869 -20.811 21.636 1.00 86.80 220 HIS C O 1
ATOM 5913 N N . VAL C 1 227 ? -44.059 -20.348 21.338 1.00 88.26 221 VAL C N 1
ATOM 5914 C CA . VAL C 1 227 ? -44.532 -21.412 22.214 1.00 84.18 221 VAL C CA 1
ATOM 5915 C C . VAL C 1 227 ? -45.494 -22.298 21.435 1.00 85.21 221 VAL C C 1
ATOM 5916 O O . VAL C 1 227 ? -46.347 -21.808 20.687 1.00 84.56 221 VAL C O 1
ATOM 5920 N N . LEU C 1 228 ? -45.337 -23.606 21.602 1.00 83.65 222 LEU C N 1
ATOM 5921 C CA . LEU C 1 228 ? -46.227 -24.601 21.031 1.00 85.41 222 LEU C CA 1
ATOM 5922 C C . LEU C 1 228 ? -46.531 -25.654 22.088 1.00 90.65 222 LEU C C 1
ATOM 5923 O O . LEU C 1 228 ? -45.652 -26.023 22.873 1.00 89.47 222 LEU C O 1
ATOM 5928 N N . GLN C 1 229 ? -47.779 -26.115 22.128 1.00 92.18 223 GLN C N 1
ATOM 5929 C CA . GLN C 1 229 ? -48.137 -27.238 22.981 1.00 94.61 223 GLN C CA 1
ATOM 5930 C C . GLN C 1 229 ? -48.031 -28.512 22.161 1.00 95.93 223 GLN C C 1
ATOM 5931 O O . GLN C 1 229 ? -48.374 -28.535 20.974 1.00 94.58 223 GLN C O 1
ATOM 5937 N N . VAL C 1 230 ? -47.518 -29.563 22.794 1.00 96.09 224 VAL C N 1
ATOM 5938 C CA . VAL C 1 230 ? -47.310 -30.841 22.138 1.00 91.25 224 VAL C CA 1
ATOM 5939 C C . VAL C 1 230 ? -47.847 -31.937 23.041 1.00 95.01 224 VAL C C 1
ATOM 5940 O O . VAL C 1 230 ? -48.032 -31.752 24.248 1.00 95.06 224 VAL C O 1
ATOM 5944 N N . ASP C 1 231 ? -48.095 -33.092 22.433 1.00 92.99 225 ASP C N 1
ATOM 5945 C CA . ASP C 1 231 ? -48.494 -34.270 23.183 1.00 91.94 225 ASP C CA 1
ATOM 5946 C C . ASP C 1 231 ? -47.371 -34.743 24.098 1.00 94.72 225 ASP C C 1
ATOM 5947 O O . ASP C 1 231 ? -47.509 -34.713 25.327 1.00 98.24 225 ASP C O 1
ATOM 5952 N N . ASP C 1 232 ? -46.255 -35.183 23.509 1.00 94.10 226 ASP C N 1
ATOM 5953 C CA . ASP C 1 232 ? -45.130 -35.772 24.241 1.00 86.36 226 ASP C CA 1
ATOM 5954 C C . ASP C 1 232 ? -43.859 -34.999 23.898 1.00 80.11 226 ASP C C 1
ATOM 5955 O O . ASP C 1 232 ? -43.272 -35.205 22.832 1.00 78.38 226 ASP C O 1
ATOM 5960 N N . VAL C 1 233 ? -43.447 -34.116 24.813 1.00 78.68 227 VAL C N 1
ATOM 5961 C CA . VAL C 1 233 ? -42.189 -33.385 24.694 1.00 76.77 227 VAL C CA 1
ATOM 5962 C C . VAL C 1 233 ? -41.005 -34.340 24.552 1.00 76.09 227 VAL C C 1
ATOM 5963 O O . VAL C 1 233 ? -40.044 -34.047 23.831 1.00 71.97 227 VAL C O 1
ATOM 5967 N N . LYS C 1 234 ? -41.056 -35.503 25.205 1.00 75.32 228 LYS C N 1
ATOM 5968 C CA . LYS C 1 234 ? -39.952 -36.448 25.081 1.00 77.74 228 LYS C CA 1
ATOM 5969 C C . LYS C 1 234 ? -39.744 -36.926 23.639 1.00 74.41 228 LYS C C 1
ATOM 5970 O O . LYS C 1 234 ? -38.628 -37.316 23.284 1.00 71.35 228 LYS C O 1
ATOM 5976 N N . GLN C 1 235 ? -40.782 -36.883 22.797 1.00 72.01 229 GLN C N 1
ATOM 5977 C CA . GLN C 1 235 ? -40.670 -37.319 21.408 1.00 67.83 229 GLN C CA 1
ATOM 5978 C C . GLN C 1 235 ? -39.848 -36.359 20.546 1.00 71.00 229 GLN C C 1
ATOM 5979 O O . GLN C 1 235 ? -39.414 -36.738 19.450 1.00 71.07 229 GLN C O 1
ATOM 5985 N N . LEU C 1 236 ? -39.615 -35.133 21.007 1.00 67.75 230 LEU C N 1
ATOM 5986 C CA . LEU C 1 236 ? -38.907 -34.133 20.219 1.00 63.19 230 LEU C CA 1
ATOM 5987 C C . LEU C 1 236 ? -37.407 -34.088 20.501 1.00 64.66 230 LEU C C 1
ATOM 5988 O O . LEU C 1 236 ? -36.688 -33.358 19.812 1.00 68.18 230 LEU C O 1
ATOM 5993 N N . ILE C 1 237 ? -36.908 -34.878 21.450 1.00 64.79 231 ILE C N 1
ATOM 5994 C CA . ILE C 1 237 ? -35.571 -34.671 22.005 1.00 67.64 231 ILE C CA 1
ATOM 5995 C C . ILE C 1 237 ? -34.509 -35.333 21.130 1.00 67.88 231 ILE C C 1
ATOM 5996 O O . ILE C 1 237 ? -34.627 -36.508 20.758 1.00 70.75 231 ILE C O 1
ATOM 6001 N N . ASP C 1 238 ? -33.454 -34.584 20.815 1.00 62.31 232 ASP C N 1
ATOM 6002 C CA . ASP C 1 238 ? -32.296 -35.140 20.133 1.00 59.86 232 ASP C CA 1
ATOM 6003 C C . ASP C 1 238 ? -31.057 -34.356 20.549 1.00 65.32 232 ASP C C 1
ATOM 6004 O O . ASP C 1 238 ? -31.066 -33.122 20.570 1.00 69.27 232 ASP C O 1
ATOM 6009 N N . ARG C 1 239 ? -29.990 -35.071 20.872 1.00 63.07 233 ARG C N 1
ATOM 6010 C CA . ARG C 1 239 ? -28.828 -34.454 21.489 1.00 67.60 233 ARG C CA 1
ATOM 6011 C C . ARG C 1 239 ? -27.776 -34.008 20.475 1.00 64.88 233 ARG C C 1
ATOM 6012 O O . ARG C 1 239 ? -26.683 -33.621 20.880 1.00 61.38 233 ARG C O 1
ATOM 6020 N N . GLY C 1 240 ? -28.076 -34.049 19.172 1.00 60.15 234 GLY C N 1
ATOM 6021 C CA . GLY C 1 240 ? -27.183 -33.452 18.209 1.00 59.72 234 GLY C CA 1
ATOM 6022 C C . GLY C 1 240 ? -27.323 -31.939 18.180 1.00 63.56 234 GLY C C 1
ATOM 6023 O O . GLY C 1 240 ? -28.334 -31.357 18.581 1.00 63.99 234 GLY C O 1
ATOM 6024 N N . ILE C 1 241 ? -26.277 -31.267 17.713 1.00 57.60 235 ILE C N 1
ATOM 6025 C CA . ILE C 1 241 ? -26.320 -29.817 17.628 1.00 55.77 235 ILE C CA 1
ATOM 6026 C C . ILE C 1 241 ? -25.443 -29.375 16.473 1.00 56.51 235 ILE C C 1
ATOM 6027 O O . ILE C 1 241 ? -24.517 -30.080 16.066 1.00 58.99 235 ILE C O 1
ATOM 6032 N N . GLY C 1 242 ? -25.781 -28.222 15.908 1.00 61.37 236 GLY C N 1
ATOM 6033 C CA . GLY C 1 242 ? -24.982 -27.590 14.876 1.00 60.96 236 GLY C CA 1
ATOM 6034 C C . GLY C 1 242 ? -24.294 -26.356 15.435 1.00 63.78 236 GLY C C 1
ATOM 6035 O O . GLY C 1 242 ? -24.827 -25.665 16.309 1.00 62.20 236 GLY C O 1
ATOM 6036 N N . VAL C 1 243 ? -23.088 -26.094 14.957 1.00 59.11 237 VAL C N 1
ATOM 6037 C CA . VAL C 1 243 ? -22.359 -24.897 15.347 1.00 57.42 237 VAL C CA 1
ATOM 6038 C C . VAL C 1 243 ? -21.797 -24.290 14.078 1.00 57.65 237 VAL C C 1
ATOM 6039 O O . VAL C 1 243 ? -21.052 -24.963 13.350 1.00 60.86 237 VAL C O 1
ATOM 6043 N N . ARG C 1 244 ? -22.171 -23.043 13.791 1.00 54.19 238 ARG C N 1
ATOM 6044 C CA . ARG C 1 244 ? -21.568 -22.282 12.702 1.00 59.83 238 ARG C CA 1
ATOM 6045 C C . ARG C 1 244 ? -20.871 -21.062 13.293 1.00 59.26 238 ARG C C 1
ATOM 6046 O O . ARG C 1 244 ? -21.519 -20.218 13.918 1.00 62.73 238 ARG C O 1
ATOM 6054 N N . MET C 1 245 ? -19.558 -20.970 13.102 1.00 61.18 239 MET C N 1
ATOM 6055 C CA . MET C 1 245 ? -18.762 -19.862 13.620 1.00 59.60 239 MET C CA 1
ATOM 6056 C C . MET C 1 245 ? -18.103 -19.146 12.453 1.00 57.96 239 MET C C 1
ATOM 6057 O O . MET C 1 245 ? -17.549 -19.802 11.564 1.00 60.30 239 MET C O 1
ATOM 6062 N N . GLU C 1 246 ? -18.219 -17.815 12.414 1.00 53.99 240 GLU C N 1
ATOM 6063 C CA . GLU C 1 246 ? -17.667 -17.030 11.313 1.00 61.39 240 GLU C CA 1
ATOM 6064 C C . GLU C 1 246 ? -16.903 -15.826 11.833 1.00 58.07 240 GLU C C 1
ATOM 6065 O O . GLU C 1 246 ? -17.223 -15.262 12.886 1.00 54.76 240 GLU C O 1
ATOM 6071 N N . ARG C 1 247 ? -15.906 -15.423 11.050 1.00 53.60 241 ARG C N 1
ATOM 6072 C CA . ARG C 1 247 ? -15.180 -14.185 11.271 1.00 53.74 241 ARG C CA 1
ATOM 6073 C C . ARG C 1 247 ? -14.871 -13.617 9.903 1.00 54.09 241 ARG C C 1
ATOM 6074 O O . ARG C 1 247 ? -14.440 -14.347 9.004 1.00 56.42 241 ARG C O 1
ATOM 6082 N N . LYS C 1 248 ? -15.129 -12.329 9.742 1.00 49.40 242 LYS C N 1
ATOM 6083 C CA . LYS C 1 248 ? -14.659 -11.566 8.603 1.00 51.04 242 LYS C CA 1
ATOM 6084 C C . LYS C 1 248 ? -13.762 -10.476 9.165 1.00 55.25 242 LYS C C 1
ATOM 6085 O O . LYS C 1 248 ? -14.174 -9.737 10.066 1.00 53.69 242 LYS C O 1
ATOM 6091 N N . GLY C 1 249 ? -12.520 -10.423 8.694 1.00 52.84 243 GLY C N 1
ATOM 6092 C CA . GLY C 1 249 ? -11.558 -9.578 9.368 1.00 47.49 243 GLY C CA 1
ATOM 6093 C C . GLY C 1 249 ? -10.398 -9.243 8.464 1.00 51.94 243 GLY C C 1
ATOM 6094 O O . GLY C 1 249 ? -10.334 -9.689 7.317 1.00 49.35 243 GLY C O 1
ATOM 6095 N N . VAL C 1 250 ? -9.479 -8.424 8.989 1.00 54.65 244 VAL C N 1
ATOM 6096 C CA . VAL C 1 250 ? -8.297 -8.006 8.240 1.00 54.03 244 VAL C CA 1
ATOM 6097 C C . VAL C 1 250 ? -7.081 -8.740 8.796 1.00 52.78 244 VAL C C 1
ATOM 6098 O O . VAL C 1 250 ? -6.922 -8.882 10.013 1.00 55.34 244 VAL C O 1
ATOM 6102 N N . SER C 1 251 ? -6.267 -9.270 7.902 1.00 54.51 245 SER C N 1
ATOM 6103 C CA . SER C 1 251 ? -5.001 -9.891 8.267 1.00 52.79 245 SER C CA 1
ATOM 6104 C C . SER C 1 251 ? -3.917 -8.881 7.944 1.00 52.90 245 SER C C 1
ATOM 6105 O O . SER C 1 251 ? -3.783 -8.473 6.787 1.00 51.47 245 SER C O 1
ATOM 6108 N N . GLY C 1 252 ? -3.168 -8.459 8.965 1.00 55.38 246 GLY C N 1
ATOM 6109 C CA . GLY C 1 252 ? -2.168 -7.428 8.772 1.00 50.59 246 GLY C CA 1
ATOM 6110 C C . GLY C 1 252 ? -2.868 -6.149 8.384 1.00 50.65 246 GLY C C 1
ATOM 6111 O O . GLY C 1 252 ? -3.444 -5.476 9.241 1.00 51.56 246 GLY C O 1
ATOM 6112 N N . GLN C 1 253 ? -2.876 -5.815 7.099 1.00 51.70 247 GLN C N 1
ATOM 6113 C CA . GLN C 1 253 ? -3.667 -4.675 6.655 1.00 58.58 247 GLN C CA 1
ATOM 6114 C C . GLN C 1 253 ? -4.688 -5.032 5.580 1.00 57.49 247 GLN C C 1
ATOM 6115 O O . GLN C 1 253 ? -5.396 -4.139 5.104 1.00 59.18 247 GLN C O 1
ATOM 6121 N N . THR C 1 254 ? -4.803 -6.308 5.206 1.00 53.93 248 THR C N 1
ATOM 6122 C CA . THR C 1 254 ? -5.630 -6.730 4.085 1.00 53.69 248 THR C CA 1
ATOM 6123 C C . THR C 1 254 ? -7.033 -7.068 4.565 1.00 57.65 248 THR C C 1
ATOM 6124 O O . THR C 1 254 ? -7.204 -8.035 5.322 1.00 57.15 248 THR C O 1
ATOM 6128 N N . GLN C 1 255 ? -8.027 -6.308 4.084 1.00 52.70 249 GLN C N 1
ATOM 6129 C CA . GLN C 1 255 ? -9.455 -6.483 4.388 1.00 56.09 249 GLN C CA 1
ATOM 6130 C C . GLN C 1 255 ? -10.053 -7.761 3.787 1.00 57.75 249 GLN C C 1
ATOM 6131 O O . GLN C 1 255 ? -9.519 -8.363 2.847 1.00 53.29 249 GLN C O 1
ATOM 6137 N N . ASN C 1 256 ? -11.217 -8.142 4.330 1.00 55.81 250 ASN C N 1
ATOM 6138 C CA . ASN C 1 256 ? -12.099 -9.145 3.729 1.00 54.80 250 ASN C CA 1
ATOM 6139 C C . ASN C 1 256 ? -11.502 -10.558 3.784 1.00 56.26 250 ASN C C 1
ATOM 6140 O O . ASN C 1 256 ? -11.587 -11.331 2.822 1.00 55.14 250 ASN C O 1
ATOM 6145 N N . GLN C 1 257 ? -10.904 -10.909 4.913 1.00 56.09 251 GLN C N 1
ATOM 6146 C CA . GLN C 1 257 ? -10.477 -12.280 5.162 1.00 52.12 251 GLN C CA 1
ATOM 6147 C C . GLN C 1 257 ? -11.650 -13.059 5.750 1.00 53.95 251 GLN C C 1
ATOM 6148 O O . GLN C 1 257 ? -12.222 -12.647 6.769 1.00 50.29 251 GLN C O 1
ATOM 6154 N N . LEU C 1 258 ? -12.018 -14.171 5.103 1.00 51.98 252 LEU C N 1
ATOM 6155 C CA . LEU C 1 258 ? -13.234 -14.912 5.430 1.00 52.84 252 LEU C CA 1
ATOM 6156 C C . LEU C 1 258 ? -12.896 -16.282 6.025 1.00 55.69 252 LEU C C 1
ATOM 6157 O O . LEU C 1 258 ? -12.238 -17.102 5.372 1.00 55.40 252 LEU C O 1
ATOM 6162 N N . PHE C 1 259 ? -13.376 -16.538 7.245 1.00 52.94 253 PHE C N 1
ATOM 6163 C CA . PHE C 1 259 ? -13.210 -17.827 7.913 1.00 55.19 253 PHE C CA 1
ATOM 6164 C C . PHE C 1 259 ? -14.559 -18.340 8.389 1.00 57.35 253 PHE C C 1
ATOM 6165 O O . PHE C 1 259 ? -15.325 -17.585 8.999 1.00 57.23 253 PHE C O 1
ATOM 6173 N N . THR C 1 260 ? -14.841 -19.622 8.129 1.00 55.87 254 THR C N 1
ATOM 6174 C CA . THR C 1 260 ? -16.072 -20.263 8.593 1.00 59.59 254 THR C CA 1
ATOM 6175 C C . THR C 1 260 ? -15.735 -21.643 9.124 1.00 55.57 254 THR C C 1
ATOM 6176 O O . THR C 1 260 ? -15.042 -22.412 8.453 1.00 56.57 254 THR C O 1
ATOM 6180 N N . TYR C 1 261 ? -16.221 -21.947 10.324 1.00 55.44 255 TYR C N 1
ATOM 6181 C CA . TYR C 1 261 ? -16.029 -23.238 10.965 1.00 52.31 255 TYR C CA 1
ATOM 6182 C C . TYR C 1 261 ? -17.392 -23.820 11.341 1.00 57.01 255 TYR C C 1
ATOM 6183 O O . TYR C 1 261 ? -18.187 -23.174 12.041 1.00 55.45 255 TYR C O 1
ATOM 6192 N N . GLU C 1 262 ? -17.658 -25.040 10.888 1.00 54.72 256 GLU C N 1
ATOM 6193 C CA . GLU C 1 262 ? -18.981 -25.630 11.044 1.00 61.15 256 GLU C CA 1
ATOM 6194 C C . GLU C 1 262 ? -18.890 -27.080 11.487 1.00 59.68 256 GLU C C 1
ATOM 6195 O O . GLU C 1 262 ? -18.051 -27.847 10.996 1.00 60.38 256 GLU C O 1
ATOM 6201 N N . MET C 1 263 ? -19.760 -27.454 12.418 1.00 52.87 257 MET C N 1
ATOM 6202 C CA . MET C 1 263 ? -19.813 -28.847 12.814 1.00 57.47 257 MET C CA 1
ATOM 6203 C C . MET C 1 263 ? -21.232 -29.244 13.215 1.00 56.76 257 MET C C 1
ATOM 6204 O O . MET C 1 263 ? -21.939 -28.490 13.892 1.00 55.15 257 MET C O 1
ATOM 6209 N N . ARG C 1 264 ? -21.640 -30.426 12.748 1.00 54.36 258 ARG C N 1
ATOM 6210 C CA . ARG C 1 264 ? -22.896 -31.080 13.112 1.00 55.89 258 ARG C CA 1
ATOM 6211 C C . ARG C 1 264 ? -22.529 -32.340 13.890 1.00 53.49 258 ARG C C 1
ATOM 6212 O O . ARG C 1 264 ? -22.011 -33.296 13.311 1.00 52.91 258 ARG C O 1
ATOM 6220 N N . ILE C 1 265 ? -22.783 -32.350 15.198 1.00 49.14 259 ILE C N 1
ATOM 6221 C CA . ILE C 1 265 ? -22.223 -33.379 16.061 1.00 52.53 259 ILE C CA 1
ATOM 6222 C C . ILE C 1 265 ? -23.209 -33.782 17.148 1.00 54.85 259 ILE C C 1
ATOM 6223 O O . ILE C 1 265 ? -24.175 -33.076 17.450 1.00 57.81 259 ILE C O 1
ATOM 6228 N N . ASN C 1 266 ? -22.955 -34.953 17.726 1.00 56.15 260 ASN C N 1
ATOM 6229 C CA . ASN C 1 266 ? -23.584 -35.353 18.981 1.00 57.14 260 ASN C CA 1
ATOM 6230 C C . ASN C 1 266 ? -22.850 -34.613 20.107 1.00 60.28 260 ASN C C 1
ATOM 6231 O O . ASN C 1 266 ? -21.668 -34.879 20.388 1.00 56.32 260 ASN C O 1
ATOM 6236 N N . ASN C 1 267 ? -23.550 -33.677 20.745 1.00 58.63 261 ASN C N 1
ATOM 6237 C CA . ASN C 1 267 ? -22.889 -32.763 21.672 1.00 60.13 261 ASN C CA 1
ATOM 6238 C C . ASN C 1 267 ? -22.263 -33.490 22.849 1.00 60.68 261 ASN C C 1
ATOM 6239 O O . ASN C 1 267 ? -21.063 -33.280 23.099 1.00 59.43 261 ASN C O 1
ATOM 6244 N N . PRO C 1 268 ? -22.979 -34.323 23.610 1.00 63.51 262 PRO C N 1
ATOM 6245 C CA . PRO C 1 268 ? -22.327 -34.964 24.766 1.00 58.62 262 PRO C CA 1
ATOM 6246 C C . PRO C 1 268 ? -21.230 -35.924 24.364 1.00 54.38 262 PRO C C 1
ATOM 6247 O O . PRO C 1 268 ? -20.262 -36.103 25.114 1.00 54.85 262 PRO C O 1
ATOM 6251 N N . ALA C 1 269 ? -21.335 -36.559 23.205 1.00 57.22 263 ALA C N 1
ATOM 6252 C CA . ALA C 1 269 ? -20.217 -37.400 22.796 1.00 58.89 263 ALA C CA 1
ATOM 6253 C C . ALA C 1 269 ? -18.978 -36.548 22.514 1.00 59.54 263 ALA C C 1
ATOM 6254 O O . ALA C 1 269 ? -17.863 -36.933 22.872 1.00 58.48 263 ALA C O 1
ATOM 6256 N N . LEU C 1 270 ? -19.155 -35.369 21.906 1.00 54.25 264 LEU C N 1
ATOM 6257 C CA . LEU C 1 270 ? -17.999 -34.545 21.596 1.00 52.06 264 LEU C CA 1
ATOM 6258 C C . LEU C 1 270 ? -17.412 -33.958 22.867 1.00 56.61 264 LEU C C 1
ATOM 6259 O O . LEU C 1 270 ? -16.189 -33.993 23.062 1.00 54.33 264 LEU C O 1
ATOM 6264 N N . THR C 1 271 ? -18.270 -33.482 23.774 1.00 56.93 265 THR C N 1
ATOM 6265 C CA . THR C 1 271 ? -17.774 -32.932 25.030 1.00 57.76 265 THR C CA 1
ATOM 6266 C C . THR C 1 271 ? -17.017 -33.992 25.842 1.00 61.49 265 THR C C 1
ATOM 6267 O O . THR C 1 271 ? -15.916 -33.740 26.341 1.00 63.01 265 THR C O 1
ATOM 6271 N N . SER C 1 272 ? -17.571 -35.193 25.967 1.00 59.67 266 SER C N 1
ATOM 6272 C CA . SER C 1 272 ? -16.856 -36.209 26.722 1.00 58.59 266 SER C CA 1
ATOM 6273 C C . SER C 1 272 ? -15.556 -36.566 26.030 1.00 58.09 266 SER C C 1
ATOM 6274 O O . SER C 1 272 ? -14.537 -36.820 26.691 1.00 56.72 266 SER C O 1
ATOM 6277 N N . GLN C 1 273 ? -15.554 -36.576 24.697 1.00 53.42 267 GLN C N 1
ATOM 6278 C CA . GLN C 1 273 ? -14.306 -36.895 24.013 1.00 56.38 267 GLN C CA 1
ATOM 6279 C C . GLN C 1 273 ? -13.257 -35.792 24.225 1.00 57.41 267 GLN C C 1
ATOM 6280 O O . GLN C 1 273 ? -12.073 -36.084 24.418 1.00 53.98 267 GLN C O 1
ATOM 6286 N N . VAL C 1 274 ? -13.685 -34.521 24.222 1.00 53.86 268 VAL C N 1
ATOM 6287 C CA . VAL C 1 274 ? -12.778 -33.411 24.474 1.00 51.50 268 VAL C CA 1
ATOM 6288 C C . VAL C 1 274 ? -12.242 -33.462 25.902 1.00 58.29 268 VAL C C 1
ATOM 6289 O O . VAL C 1 274 ? -11.061 -33.162 26.146 1.00 58.77 268 VAL C O 1
ATOM 6293 N N . MET C 1 275 ? -13.078 -33.844 26.872 1.00 54.02 269 MET C N 1
ATOM 6294 C CA . MET C 1 275 ? -12.549 -33.973 28.232 1.00 58.67 269 MET C CA 1
ATOM 6295 C C . MET C 1 275 ? -11.522 -35.096 28.348 1.00 57.97 269 MET C C 1
ATOM 6296 O O . MET C 1 275 ? -10.545 -34.970 29.098 1.00 61.38 269 MET C O 1
ATOM 6301 N N . ILE C 1 276 ? -11.722 -36.195 27.620 1.00 54.30 270 ILE C N 1
ATOM 6302 C CA . ILE C 1 276 ? -10.796 -37.318 27.712 1.00 51.72 270 ILE C CA 1
ATOM 6303 C C . ILE C 1 276 ? -9.455 -36.952 27.094 1.00 51.87 270 ILE C C 1
ATOM 6304 O O . ILE C 1 276 ? -8.402 -37.325 27.618 1.00 53.76 270 ILE C O 1
ATOM 6309 N N . ALA C 1 277 ? -9.465 -36.211 25.977 1.00 52.08 271 ALA C N 1
ATOM 6310 C CA . ALA C 1 277 ? -8.218 -35.697 25.413 1.00 53.18 271 ALA C CA 1
ATOM 6311 C C . ALA C 1 277 ? -7.551 -34.728 26.374 1.00 56.39 271 ALA C C 1
ATOM 6312 O O . ALA C 1 277 ? -6.320 -34.741 26.521 1.00 59.10 271 ALA C O 1
ATOM 6314 N N . SER C 1 278 ? -8.343 -33.907 27.065 1.00 50.33 272 SER C N 1
ATOM 6315 C CA . SER C 1 278 ? -7.762 -33.031 28.077 1.00 55.85 272 SER C CA 1
ATOM 6316 C C . SER C 1 278 ? -7.138 -33.826 29.217 1.00 60.78 272 SER C C 1
ATOM 6317 O O . SER C 1 278 ? -6.202 -33.345 29.867 1.00 58.22 272 SER C O 1
ATOM 6320 N N . ALA C 1 279 ? -7.659 -35.027 29.502 1.00 59.81 273 ALA C N 1
ATOM 6321 C CA . ALA C 1 279 ? -7.067 -35.832 30.565 1.00 61.13 273 ALA C CA 1
ATOM 6322 C C . ALA C 1 279 ? -5.649 -36.227 30.198 1.00 64.14 273 ALA C C 1
ATOM 6323 O O . ALA C 1 279 ? -4.736 -36.142 31.028 1.00 66.42 273 ALA C O 1
ATOM 6325 N N . ARG C 1 280 ? -5.453 -36.675 28.957 1.00 59.29 274 ARG C N 1
ATOM 6326 C CA . ARG C 1 280 ? -4.112 -36.958 28.463 1.00 58.57 274 ARG C CA 1
ATOM 6327 C C . ARG C 1 280 ? -3.217 -35.731 28.566 1.00 61.30 274 ARG C C 1
ATOM 6328 O O . ARG C 1 280 ? -2.071 -35.828 29.026 1.00 63.98 274 ARG C O 1
ATOM 6336 N N . ALA C 1 281 ? -3.743 -34.560 28.201 1.00 55.47 275 ALA C N 1
ATOM 6337 C CA . ALA C 1 281 ? -2.947 -33.340 28.239 1.00 59.18 275 ALA C CA 1
ATOM 6338 C C . ALA C 1 281 ? -2.622 -32.927 29.665 1.00 61.76 275 ALA C C 1
ATOM 6339 O O . ALA C 1 281 ? -1.539 -32.390 29.912 1.00 57.64 275 ALA C O 1
ATOM 6341 N N . ALA C 1 282 ? -3.536 -33.164 30.611 1.00 63.06 276 ALA C N 1
ATOM 6342 C CA . ALA C 1 282 ? -3.284 -32.740 31.987 1.00 64.48 276 ALA C CA 1
ATOM 6343 C C . ALA C 1 282 ? -2.071 -33.450 32.569 1.00 67.18 276 ALA C C 1
ATOM 6344 O O . ALA C 1 282 ? -1.382 -32.901 33.435 1.00 64.09 276 ALA C O 1
ATOM 6346 N N . MET C 1 283 ? -1.782 -34.661 32.100 1.00 60.70 277 MET C N 1
ATOM 6347 C CA . MET C 1 283 ? -0.584 -35.327 32.573 1.00 61.76 277 MET C CA 1
ATOM 6348 C C . MET C 1 283 ? 0.698 -34.655 32.093 1.00 66.47 277 MET C C 1
ATOM 6349 O O . MET C 1 283 ? 1.760 -34.910 32.663 1.00 67.79 277 MET C O 1
ATOM 6354 N N . ARG C 1 284 ? 0.637 -33.808 31.066 1.00 63.40 278 ARG C N 1
ATOM 6355 C CA . ARG C 1 284 ? 1.841 -33.249 30.469 1.00 62.88 278 ARG C CA 1
ATOM 6356 C C . ARG C 1 284 ? 2.073 -31.809 30.888 1.00 64.02 278 ARG C C 1
ATOM 6357 O O . ARG C 1 284 ? 2.836 -31.093 30.230 1.00 70.84 278 ARG C O 1
ATOM 6365 N N . GLN C 1 285 ? 1.456 -31.375 31.978 1.00 62.52 279 GLN C N 1
ATOM 6366 C CA . GLN C 1 285 ? 1.521 -29.987 32.403 1.00 62.92 279 GLN C CA 1
ATOM 6367 C C . GLN C 1 285 ? 2.207 -29.886 33.760 1.00 68.31 279 GLN C C 1
ATOM 6368 O O . GLN C 1 285 ? 2.478 -30.888 34.429 1.00 72.36 279 GLN C O 1
ATOM 6374 N N . LYS C 1 286 ? 2.494 -28.661 34.149 1.00 67.95 280 LYS C N 1
ATOM 6375 C CA . LYS C 1 286 ? 2.968 -28.335 35.480 1.00 67.85 280 LYS C CA 1
ATOM 6376 C C . LYS C 1 286 ? 1.777 -28.076 36.375 1.00 67.49 280 LYS C C 1
ATOM 6377 O O . LYS C 1 286 ? 0.680 -27.803 35.886 1.00 68.88 280 LYS C O 1
ATOM 6383 N N . PRO C 1 287 ? 1.938 -28.211 37.689 1.00 70.09 281 PRO C N 1
ATOM 6384 C CA . PRO C 1 287 ? 0.834 -27.883 38.586 1.00 66.48 281 PRO C CA 1
ATOM 6385 C C . PRO C 1 287 ? 0.286 -26.508 38.248 1.00 66.78 281 PRO C C 1
ATOM 6386 O O . PRO C 1 287 ? 1.020 -25.626 37.796 1.00 64.29 281 PRO C O 1
ATOM 6390 N N . GLY C 1 288 ? -1.028 -26.361 38.417 1.00 65.62 282 GLY C N 1
ATOM 6391 C CA . GLY C 1 288 ? -1.763 -25.184 38.015 1.00 62.79 282 GLY C CA 1
ATOM 6392 C C . GLY C 1 288 ? -3.032 -25.557 37.283 1.00 69.48 282 GLY C C 1
ATOM 6393 O O . GLY C 1 288 ? -3.338 -26.727 37.060 1.00 68.85 282 GLY C O 1
ATOM 6394 N N . ALA C 1 289 ? -3.784 -24.526 36.904 1.00 67.73 283 ALA C N 1
ATOM 6395 C CA . ALA C 1 289 ? -5.077 -24.695 36.260 1.00 66.59 283 ALA C CA 1
ATOM 6396 C C . ALA C 1 289 ? -5.082 -23.964 34.922 1.00 66.94 283 ALA C C 1
ATOM 6397 O O . ALA C 1 289 ? -4.710 -22.789 34.852 1.00 69.61 283 ALA C O 1
ATOM 6399 N N . TYR C 1 290 ? -5.536 -24.649 33.873 1.00 62.92 284 TYR C N 1
ATOM 6400 C CA . TYR C 1 290 ? -5.472 -24.147 32.511 1.00 60.97 284 TYR C CA 1
ATOM 6401 C C . TYR C 1 290 ? -6.833 -24.279 31.848 1.00 59.63 284 TYR C C 1
ATOM 6402 O O . TYR C 1 290 ? -7.561 -25.240 32.104 1.00 62.00 284 TYR C O 1
ATOM 6411 N N . THR C 1 291 ? -7.166 -23.307 31.000 1.00 59.20 285 THR C N 1
ATOM 6412 C CA . THR C 1 291 ? -8.170 -23.433 29.952 1.00 56.26 285 THR C CA 1
ATOM 6413 C C . THR C 1 291 ? -7.517 -23.981 28.685 1.00 53.67 285 THR C C 1
ATOM 6414 O O . THR C 1 291 ? -6.296 -24.048 28.572 1.00 58.43 285 THR C O 1
ATOM 6418 N N . MET C 1 292 ? -8.334 -24.341 27.703 1.00 51.00 286 MET C N 1
ATOM 6419 C CA . MET C 1 292 ? -7.759 -25.033 26.558 1.00 51.15 286 MET C CA 1
ATOM 6420 C C . MET C 1 292 ? -6.973 -24.133 25.607 1.00 54.30 286 MET C C 1
ATOM 6421 O O . MET C 1 292 ? -6.327 -24.661 24.698 1.00 59.48 286 MET C O 1
ATOM 6426 N N . ILE C 1 293 ? -7.014 -22.805 25.753 1.00 50.53 287 ILE C N 1
ATOM 6427 C CA . ILE C 1 293 ? -6.132 -21.953 24.953 1.00 54.63 287 ILE C CA 1
ATOM 6428 C C . ILE C 1 293 ? -4.775 -21.742 25.615 1.00 56.35 287 ILE C C 1
ATOM 6429 O O . ILE C 1 293 ? -3.927 -21.030 25.058 1.00 55.12 287 ILE C O 1
ATOM 6434 N N . GLU C 1 294 ? -4.540 -22.352 26.777 1.00 53.37 288 GLU C N 1
ATOM 6435 C CA . GLU C 1 294 ? -3.273 -22.264 27.491 1.00 56.22 288 GLU C CA 1
ATOM 6436 C C . GLU C 1 294 ? -2.467 -23.557 27.407 1.00 56.34 288 GLU C C 1
ATOM 6437 O O . GLU C 1 294 ? -1.526 -23.744 28.182 1.00 56.26 288 GLU C O 1
ATOM 6443 N N . ILE C 1 295 ? -2.822 -24.453 26.489 1.00 56.61 289 ILE C N 1
ATOM 6444 C CA . ILE C 1 295 ? -2.145 -25.739 26.374 1.00 51.99 289 ILE C CA 1
ATOM 6445 C C . ILE C 1 295 ? -1.773 -26.023 24.922 1.00 52.40 289 ILE C C 1
ATOM 6446 O O . ILE C 1 295 ? -2.601 -25.839 24.025 1.00 55.69 289 ILE C O 1
ATOM 6451 N N . PRO C 1 296 ? -0.561 -26.488 24.638 1.00 56.41 290 PRO C N 1
ATOM 6452 C CA . PRO C 1 296 ? -0.223 -26.846 23.251 1.00 57.32 290 PRO C CA 1
ATOM 6453 C C . PRO C 1 296 ? -1.195 -27.884 22.706 1.00 56.79 290 PRO C C 1
ATOM 6454 O O . PRO C 1 296 ? -1.474 -28.891 23.355 1.00 57.20 290 PRO C O 1
ATOM 6458 N N . ILE C 1 297 ? -1.696 -27.630 21.494 1.00 53.19 291 ILE C N 1
ATOM 6459 C CA . ILE C 1 297 ? -2.641 -28.533 20.849 1.00 50.37 291 ILE C CA 1
ATOM 6460 C C . ILE C 1 297 ? -2.085 -29.958 20.779 1.00 55.44 291 ILE C C 1
ATOM 6461 O O . ILE C 1 297 ? -2.826 -30.936 20.925 1.00 49.96 291 ILE C O 1
ATOM 6466 N N . ILE C 1 298 ? -0.773 -30.106 20.587 1.00 57.84 292 ILE C N 1
ATOM 6467 C CA . ILE C 1 298 ? -0.217 -31.456 20.482 1.00 56.52 292 ILE C CA 1
ATOM 6468 C C . ILE C 1 298 ? -0.374 -32.208 21.802 1.00 55.93 292 ILE C C 1
ATOM 6469 O O . ILE C 1 298 ? -0.461 -33.442 21.806 1.00 58.72 292 ILE C O 1
ATOM 6474 N N . ASP C 1 299 ? -0.447 -31.499 22.935 1.00 51.27 293 ASP C N 1
ATOM 6475 C CA . ASP C 1 299 ? -0.572 -32.197 24.216 1.00 55.65 293 ASP C CA 1
ATOM 6476 C C . ASP C 1 299 ? -1.879 -32.984 24.341 1.00 57.11 293 ASP C C 1
ATOM 6477 O O . ASP C 1 299 ? -1.940 -33.931 25.131 1.00 56.52 293 ASP C O 1
ATOM 6482 N N . PHE C 1 300 ? -2.913 -32.640 23.574 1.00 53.39 294 PHE C N 1
ATOM 6483 C CA . PHE C 1 300 ? -4.163 -33.395 23.625 1.00 57.40 294 PHE C CA 1
ATOM 6484 C C . PHE C 1 300 ? -4.130 -34.681 22.797 1.00 60.24 294 PHE C C 1
ATOM 6485 O O . PHE C 1 300 ? -5.070 -35.477 22.865 1.00 53.78 294 PHE C O 1
ATOM 6493 N N . LEU C 1 301 ? -3.098 -34.910 22.006 1.00 59.78 295 LEU C N 1
ATOM 6494 C CA . LEU C 1 301 ? -3.141 -36.002 21.051 1.00 60.38 295 LEU C CA 1
ATOM 6495 C C . LEU C 1 301 ? -2.411 -37.218 21.604 1.00 61.69 295 LEU C C 1
ATOM 6496 O O . LEU C 1 301 ? -1.355 -37.096 22.241 1.00 58.32 295 LEU C O 1
ATOM 6501 N N . TYR C 1 302 ? -2.997 -38.387 21.383 1.00 61.77 296 TYR C N 1
ATOM 6502 C CA . TYR C 1 302 ? -2.306 -39.624 21.679 1.00 56.41 296 TYR C CA 1
ATOM 6503 C C . TYR C 1 302 ? -1.314 -39.894 20.555 1.00 58.90 296 TYR C C 1
ATOM 6504 O O . TYR C 1 302 ? -1.644 -39.765 19.373 1.00 61.89 296 TYR C O 1
ATOM 6513 N N . GLY C 1 303 ? -0.087 -40.235 20.921 1.00 59.85 297 GLY C N 1
ATOM 6514 C CA . GLY C 1 303 ? 0.853 -40.656 19.910 1.00 60.78 297 GLY C CA 1
ATOM 6515 C C . GLY C 1 303 ? 2.268 -40.162 20.111 1.00 63.34 297 GLY C C 1
ATOM 6516 O O . GLY C 1 303 ? 2.571 -39.356 21.001 1.00 62.06 297 GLY C O 1
ATOM 6517 N N . ASP C 1 304 ? 3.148 -40.646 19.257 1.00 61.50 298 ASP C N 1
ATOM 6518 C CA . ASP C 1 304 ? 4.524 -40.192 19.262 1.00 67.16 298 ASP C CA 1
ATOM 6519 C C . ASP C 1 304 ? 4.600 -38.786 18.645 1.00 65.38 298 ASP C C 1
ATOM 6520 O O . ASP C 1 304 ? 4.162 -38.577 17.505 1.00 62.56 298 ASP C O 1
ATOM 6525 N N . ARG C 1 305 ? 5.148 -37.829 19.402 1.00 57.76 299 ARG C N 1
ATOM 6526 C CA . ARG C 1 305 ? 5.241 -36.431 18.981 1.00 63.10 299 ARG C CA 1
ATOM 6527 C C . ARG C 1 305 ? 5.683 -36.271 17.523 1.00 64.18 299 ARG C C 1
ATOM 6528 O O . ARG C 1 305 ? 4.988 -35.633 16.718 1.00 61.24 299 ARG C O 1
ATOM 6536 N N . ASP C 1 306 ? 6.837 -36.850 17.161 1.00 63.88 300 ASP C N 1
ATOM 6537 C CA . ASP C 1 306 ? 7.338 -36.691 15.797 1.00 64.82 300 ASP C CA 1
ATOM 6538 C C . ASP C 1 306 ? 6.369 -37.272 14.772 1.00 65.52 300 ASP C C 1
ATOM 6539 O O . ASP C 1 306 ? 6.205 -36.718 13.681 1.00 67.74 300 ASP C O 1
ATOM 6544 N N . GLU C 1 307 ? 5.717 -38.385 15.082 1.00 61.46 301 GLU C N 1
ATOM 6545 C CA . GLU C 1 307 ? 4.869 -38.928 14.032 1.00 65.49 301 GLU C CA 1
ATOM 6546 C C . GLU C 1 307 ? 3.563 -38.149 13.926 1.00 65.70 301 GLU C C 1
ATOM 6547 O O . GLU C 1 307 ? 2.993 -38.051 12.829 1.00 63.60 301 GLU C O 1
ATOM 6553 N N . LEU C 1 308 ? 3.081 -37.601 15.050 1.00 61.24 302 LEU C N 1
ATOM 6554 C CA . LEU C 1 308 ? 1.973 -36.650 15.010 1.00 62.00 302 LEU C CA 1
ATOM 6555 C C . LEU C 1 308 ? 2.319 -35.458 14.130 1.00 61.16 302 LEU C C 1
ATOM 6556 O O . LEU C 1 308 ? 1.494 -35.006 13.326 1.00 56.57 302 LEU C O 1
ATOM 6561 N N . ILE C 1 309 ? 3.546 -34.943 14.267 1.00 59.56 303 ILE C N 1
ATOM 6562 C CA . ILE C 1 309 ? 3.975 -33.809 13.459 1.00 60.57 303 ILE C CA 1
ATOM 6563 C C . ILE C 1 309 ? 3.997 -34.198 11.987 1.00 59.80 303 ILE C C 1
ATOM 6564 O O . ILE C 1 309 ? 3.327 -33.581 11.151 1.00 61.92 303 ILE C O 1
ATOM 6569 N N . ARG C 1 310 ? 4.773 -35.229 11.662 1.00 56.63 304 ARG C N 1
ATOM 6570 C CA . ARG C 1 310 ? 4.804 -35.799 10.318 1.00 62.51 304 ARG C CA 1
ATOM 6571 C C . ARG C 1 310 ? 3.401 -35.992 9.735 1.00 63.06 304 ARG C C 1
ATOM 6572 O O . ARG C 1 310 ? 3.191 -35.803 8.533 1.00 69.26 304 ARG C O 1
ATOM 6580 N N . ARG C 1 311 ? 2.423 -36.351 10.567 1.00 62.99 305 ARG C N 1
ATOM 6581 C CA . ARG C 1 311 ? 1.084 -36.654 10.065 1.00 59.65 305 ARG C CA 1
ATOM 6582 C C . ARG C 1 311 ? 0.221 -35.414 9.900 1.00 66.75 305 ARG C C 1
ATOM 6583 O O . ARG C 1 311 ? -0.565 -35.335 8.949 1.00 70.32 305 ARG C O 1
ATOM 6591 N N . LEU C 1 312 ? 0.332 -34.454 10.818 1.00 58.95 306 LEU C N 1
ATOM 6592 C CA . LEU C 1 312 ? -0.637 -33.377 10.925 1.00 58.20 306 LEU C CA 1
ATOM 6593 C C . LEU C 1 312 ? -0.129 -32.039 10.407 1.00 61.88 306 LEU C C 1
ATOM 6594 O O . LEU C 1 312 ? -0.870 -31.334 9.709 1.00 60.00 306 LEU C O 1
ATOM 6599 N N . VAL C 1 313 ? 1.111 -31.666 10.722 1.00 56.43 307 VAL C N 1
ATOM 6600 C CA . VAL C 1 313 ? 1.565 -30.311 10.469 1.00 54.87 307 VAL C CA 1
ATOM 6601 C C . VAL C 1 313 ? 1.681 -30.029 8.967 1.00 62.40 307 VAL C C 1
ATOM 6602 O O . VAL C 1 313 ? 0.918 -29.234 8.405 1.00 64.37 307 VAL C O 1
#

Organism: NCBI:txid230954

B-factor: mean 70.28, std 17.72, range [30.0, 142.25]

Secondary structure (DSSP, 8-state):
--SPEEEEEE--SHHHHHHHHHHHH-TTEEEEEEE--HHHHHSPPPGGGTTS-EESSGGGG---SEEEE-S-GGGHHHHHHHHHHTT-EEE-----GGGHHHHHHHHHHHHHHTT-EEE-S-BTTTBHHHHHHHHHHHHS-EEEEEEEEPSEE-HHHHHHHHHSSS-SEEEEEEEE-STT-EEEEEEEE---STTS-SS-TTS-EEEEE-S-GGGG---EEEEEEEEEEEETTEEEEEEEEEEEEEHHHHHHHHHHHHHHHHTTSPSEEE-GGGS-GGGGS-S-HHHHHHHH-/-PPPEEEEEE--SHHHHHHHHHHHH-TTEEEEEEE--HHHHTSPPPGGGTTS-EESSGGGGS--SEEEE-S-GGGHHHHHHHHHTTT-EEE-----GGGHHHHHHHHHHHHHHTT-EEE-S-BTTTBHHHHHHHHHHHHS-EEEEEEEE-SEE-SHHHHHHHSTTT-SSEEEEEEEEETTEEEEEEEE---------EEEEE-S-GGGG---EEEEEEEEEEEETTEEEEEEEEEEEEEHHHHHHHHHHHHHHHHTTS-SEEE-GGGS-GGGGS-S-HHHHHHHH-/--PPPEEEEEE--SHHHHHHHHHHHH-TTEEEEEEE--HHHHHSPP----EESSGGGGS--SEEEE-S-TTTHHHHHHHHHTTT-EEE-----GGGHHHHHHHHHHHHHHTT-EEE-S-BTTTBHHHHHHHHHHHHS-EEEEEEEEESEE-HHHHHHHTTSSSSS--EEEEEEEETTEEEEEEE---SS-EEEE--S-GGGG---EEEEEEEEEEEETTEEEEEEEEEEEEEHHHHHHHHHHHHHHHHTTS-SEEE-GGGS-GGGGS-S-HHHHHHHH-

Solvent-accessible surface area: 41415 Å² total; per-residue (Å²): 100,152,202,47,21,61,0,0,0,13,17,24,33,59,33,0,73,51,0,30,58,2,0,125,58,10,80,9,11,72,47,9,1,0,16,41,184,102,73,12,51,131,146,122,89,39,201,95,0,120,89,34,66,29,26,60,49,9,82,70,18,39,118,14,31,0,0,0,3,19,31,91,38,201,81,4,23,60,51,0,65,112,9,0,44,122,36,18,31,0,0,3,31,13,76,67,75,137,67,1,9,97,13,26,41,56,0,23,128,31,0,69,78,83,132,0,3,0,0,0,1,0,1,9,39,13,0,0,0,1,0,0,27,0,0,0,22,5,0,0,65,112,47,105,31,71,25,16,31,8,92,8,18,23,78,53,55,1,70,26,8,93,84,53,138,44,31,137,41,2,4,0,33,14,22,35,71,30,81,28,108,54,83,17,37,4,46,12,48,75,198,100,123,90,79,131,70,59,115,26,80,171,55,82,47,84,62,89,88,33,138,56,2,155,148,76,88,105,47,24,27,16,6,93,0,62,8,130,5,19,1,4,73,30,118,99,1,53,2,17,0,45,1,97,9,33,26,0,1,0,11,1,11,0,0,0,0,0,0,16,0,1,78,97,27,134,33,0,2,30,0,2,0,9,0,23,0,6,14,0,9,99,29,95,120,32,67,2,2,143,126,7,7,193,153,136,55,20,58,0,0,0,11,16,20,30,72,33,0,81,60,0,17,112,13,0,121,141,9,91,30,13,75,38,7,0,0,18,45,186,98,75,8,55,138,140,121,86,34,210,95,0,124,89,34,65,31,32,57,54,6,76,67,10,56,101,9,13,0,0,0,5,19,26,94,19,132,88,4,16,18,49,0,31,61,8,0,42,101,30,19,30,1,0,3,28,14,43,55,90,157,57,26,109,80,8,60,50,48,0,16,67,31,0,71,30,21,118,0,2,0,1,0,6,0,2,19,36,18,2,34,2,28,24,42,64,41,58,12,95,150,69,0,76,148,47,102,33,66,28,13,36,8,89,7,36,22,112,34,66,14,84,42,34,105,51,106,115,59,28,163,40,9,5,2,32,25,26,36,68,30,75,30,108,41,86,60,51,11,39,31,55,189,187,82,86,120,171,128,78,46,92,75,104,136,28,144,60,4,157,143,74,83,105,80,24,26,17,13,99,0,60,7,127,5,17,34,59,168,86,113,99,61,121,48,85,63,73,23,179,48,61,26,0,36,38,11,1,82,11,1,0,17,0,0,21,0,1,75,108,35,145,34,0,4,33,21,8,104,66,11,74,104,36,9,17,62,123,31,90,139,92,82,7,74,168,155,103,163,174,125,90,106,65,21,54,0,0,0,12,17,56,30,61,36,0,91,49,0,45,64,2,0,121,59,7,96,28,12,67,46,11,0,3,16,46,186,112,71,11,58,143,146,116,123,124,126,68,63,44,24,53,57,9,84,71,10,54,114,12,14,0,0,0,4,17,32,90,34,160,93,6,19,69,46,0,63,86,15,0,46,106,36,16,29,2,0,4,28,9,80,32,71,146,61,1,12,110,10,33,73,52,0,22,100,33,0,133,69,70,133,0,2,0,1,0,1,0,1,11,36,16,0,2,0,2,0,1,27,0,0,0,22,5,0,0,67,115,44,109,34,67,37,13,37,10,94,9,33,20,105,50,55,8,85,57,45,113,86,123,178,52,103,175,58,9,5,3,31,13,22,33,72,30,80,34,113,41,84,56,45,16,40,38,198,105,173,47,80,63,87,97,99,121,39,161,58,7,140,147,76,64,100,97,24,23,14,12,94,0,54,8,131,5,18,1,3,75,27,125,90,2,52,1,19,2,47,1,97,7,34,44,7,2,0,12,1,8,0,0,0,0,0,0,19,0,0,53,82,21,100,59,5,2,38,0,3,0,10,0,21,0,5,14,0,6,118,29,72,52,23,85,4,1,132,124,5,5